Protein AF-0000000076979340 (afdb_homodimer)

InterPro domains:
  IPR000210 BTB/POZ domain [PF00651] (47-151)
  IPR000210 BTB/POZ domain [PS50097] (55-122)
  IPR000210 BTB/POZ domain [SM00225] (55-152)
  IPR006652 Kelch repeat type 1 [PF01344] (332-381)
  IPR006652 Kelch repeat type 1 [PF01344] (383-427)
  IPR006652 Kelch repeat type 1 [SM00612] (298-343)
  IPR006652 Kelch repeat type 1 [SM00612] (344-394)
  IPR006652 Kelch repeat type 1 [SM00612] (395-441)
  IPR006652 Kelch repeat type 1 [SM00612] (442-488)
  IPR006652 Kelch repeat type 1 [SM00612] (489-535)
  IPR006652 Kelch repeat type 1 [SM00612] (536-582)
  IPR011333 SKP1/BTB/POZ domain superfamily [G3DSA:3.30.710.10] (25-153)
  IPR011333 SKP1/BTB/POZ domain superfamily [SSF54695] (32-150)
  IPR011705 BTB/Kelch-associated [PF07707] (157-257)
  IPR011705 BTB/Kelch-associated [SM00875] (157-258)
  IPR015915 Kelch-type beta-propeller [G3DSA:2.120.10.80] (283-592)
  IPR015915 Kelch-type beta-propeller [SSF117281] (298-579)
  IPR017096 BTB-kelch protein [PIRSF037037] (24-583)

Organism: Strigamia maritima (NCBI:txid126957)

Nearest PDB structures (foldseek):
  6tg8-assembly1_AAA  TM=9.891E-01  e=2.899E-43  Homo sapiens
  8ehv-assembly2_B  TM=9.952E-01  e=2.257E-40  Homo sapiens
  7opv-assembly1_A  TM=9.903E-01  e=2.013E-38  synthetic construct
  6v7o-assembly2_B  TM=9.763E-01  e=5.281E-35  Homo sapiens
  6v7o-assembly1_A  TM=9.746E-01  e=5.010E-35  Homo sapiens

Radius of gyration: 48.54 Å; Cα contacts (8 Å, |Δi|>4): 2766; chains: 2; bounding box: 95×124×77 Å

Solvent-accessible surface area (backbone atoms only — not comparable to full-atom values): 60821 Å² total; per-residue (Å²): 137,79,80,74,71,74,72,50,67,80,69,65,83,56,49,55,78,66,82,75,77,90,75,88,75,72,73,70,62,45,80,45,74,45,80,63,48,40,54,51,23,32,46,46,42,38,52,28,38,76,67,66,48,86,49,62,30,30,40,33,24,88,92,43,74,46,62,37,44,62,64,54,46,29,27,54,13,65,50,44,29,44,46,52,65,63,79,45,84,54,42,78,44,55,62,45,77,54,78,89,58,37,55,69,51,50,51,49,52,51,45,21,63,34,66,37,37,46,77,42,31,86,87,46,39,66,57,40,38,58,50,24,56,72,40,48,25,63,71,56,34,50,51,41,45,52,54,51,64,73,54,63,37,58,66,18,27,66,38,44,26,51,43,20,57,76,68,66,36,61,68,52,25,51,53,31,47,52,48,44,23,64,38,34,75,59,23,52,73,22,70,61,49,56,66,48,50,74,68,57,45,44,60,56,63,52,43,46,39,44,38,67,69,48,50,56,58,57,50,50,39,52,50,52,40,30,66,73,40,68,88,39,52,82,51,47,53,66,49,53,71,44,41,62,63,77,64,48,39,59,68,55,50,52,47,43,73,72,66,36,69,77,48,71,84,26,65,69,47,46,49,51,52,47,50,48,40,47,39,53,76,68,42,45,79,65,88,69,77,80,68,58,37,88,36,53,46,32,41,38,39,38,38,6,30,68,94,38,31,27,29,49,23,35,31,36,34,64,86,81,70,42,77,43,83,51,63,56,46,94,59,40,20,16,23,23,19,32,41,60,51,72,76,29,38,37,40,37,34,1,25,30,41,48,98,90,43,78,43,58,25,28,47,27,36,35,34,36,61,71,73,49,45,78,44,80,52,61,52,52,97,57,39,16,24,26,25,14,38,41,66,49,82,74,25,40,34,45,36,29,2,22,40,88,90,46,66,24,28,47,28,36,35,34,37,73,91,73,51,41,72,42,85,44,61,52,50,98,55,38,16,28,25,23,15,27,27,52,50,58,71,27,37,35,44,40,29,2,28,50,86,84,48,58,24,30,50,27,37,36,37,39,74,90,75,51,44,68,42,79,52,60,46,48,93,60,40,20,21,23,26,19,33,41,49,58,81,69,29,40,36,40,39,30,3,29,52,87,82,50,43,25,30,50,26,36,33,32,36,69,86,73,56,41,62,46,78,54,62,49,48,94,57,35,19,19,30,27,21,40,41,66,56,96,83,25,39,35,42,36,33,4,30,43,82,84,51,56,31,25,47,28,36,35,35,37,74,88,74,52,44,62,42,81,76,56,64,52,97,57,42,22,21,22,27,18,33,31,58,49,71,42,69,56,49,92,37,82,64,78,77,120,137,80,78,74,71,74,72,47,66,80,69,64,85,57,48,55,78,67,80,77,80,89,74,85,74,71,73,70,63,45,80,46,73,45,82,63,48,40,54,52,25,32,47,45,42,38,54,29,38,77,66,66,48,84,49,62,31,30,41,33,24,88,92,43,77,45,62,36,42,61,64,55,46,30,27,54,13,65,50,46,30,44,46,53,64,62,78,43,82,54,42,78,44,55,63,46,77,54,78,88,57,38,55,69,52,49,49,49,52,52,44,22,64,35,65,36,38,45,77,42,31,86,87,45,39,66,56,41,37,59,49,24,55,72,40,49,26,62,71,56,32,51,50,41,45,54,53,50,64,73,53,63,36,58,68,19,28,64,37,45,27,52,44,20,56,77,70,65,36,61,67,52,24,51,52,30,49,52,49,43,22,65,37,33,75,59,23,53,73,22,69,60,49,55,66,48,51,74,67,57,45,44,61,58,64,54,44,47,40,47,38,65,69,46,52,57,59,56,50,50,39,51,51,50,40,30,67,74,40,69,88,39,52,81,51,46,54,66,46,53,71,43,42,61,62,77,64,48,40,59,70,56,51,51,46,42,73,73,65,37,68,79,48,71,83,28,65,68,47,46,51,50,53,48,50,47,41,47,38,55,76,68,42,46,80,66,88,69,77,80,68,59,39,88,37,50,47,31,41,38,38,38,37,6,30,70,92,38,30,27,29,50,22,34,34,37,33,64,85,79,69,43,78,44,82,51,62,56,46,94,58,40,21,15,22,22,18,32,42,59,50,72,74,28,37,36,40,38,35,1,25,29,41,46,97,90,43,79,43,59,24,27,48,29,39,35,35,36,60,67,69,50,45,78,43,80,51,62,52,51,97,56,39,16,24,27,26,14,38,41,66,48,82,73,25,40,34,44,36,30,2,23,41,88,90,46,66,24,27,46,28,35,34,34,37,74,90,74,52,42,72,42,83,43,61,52,49,95,56,39,15,26,24,22,15,26,27,53,49,56,69,29,39,36,44,38,28,2,28,49,87,84,48,59,24,30,51,26,36,35,36,38,75,89,76,52,45,66,43,78,52,59,46,49,93,59,41,20,21,22,25,18,32,42,49,58,82,72,29,41,37,40,38,29,3,27,52,86,82,49,43,25,31,50,26,36,32,32,36,69,86,73,56,42,62,46,78,54,60,49,48,94,58,36,20,18,28,28,23,40,41,65,57,96,82,24,38,38,42,37,33,3,30,43,83,82,51,56,31,26,49,28,34,35,34,35,73,89,76,52,44,63,43,80,76,56,65,53,97,57,42,21,21,22,27,16,32,31,57,48,71,41,70,50,46,94,30,65,81,59,77,136

Secondary structure (DSSP, 8-state):
------------SPPPPP---SS------EEEE-THHHHHHHHHHHHHHHTT-S--EEEEETTEEEEE-HHHHHHH-HHHHHHHHSSSGGGG-SEEE--S--HHHHHHHHHHHHHSEEEE-TTTHHHHHHHHHHTT-HHHHHHHHHHHHHT--TTTHHHHHHHHHHTT-HHHHHHHHHHHHHTHHHHTTSHHHHT--HHHHHHHHT-TT---SSHHHHHHHHHHHHHH-GGGGGGHHHHHTTS-GGGS-HHHHHHHHHH-HHHHT-HHHHHHHHHHHHHHHTTPPPSSPPP--SS-EEEEEE--BSSSB---EEEEETTTTEEEE-PPPSS--BS-EEEEETTEEEEE--EEEETTEEEE---EEEEETTTTEEEE-PPPSS--BS-EEEEETTEEEEE--EETTEE---EEEEETTTTEEEEEPPPSS--BS-EEEEETTEEEEE--B-SS-B---EEEEETTTTEEEEEPPPSS--BS-EEEEETTEEEEE--B-SSSB---EEEEETTTTEEEEEPPPSS--BS-EEEEETTEEEEE--B-SSSB--EEEEEETTTTEEEEEEE-SS--BS-EEEEEE------S----/------------SPPPPP---SS------EEEE-THHHHHHHHHHHHHHHTT-S--EEEEETTEEEEE-HHHHHHH-HHHHHHHHSSSGGGG-SEEE--S--HHHHHHHHHHHHHSEEEE-TTTHHHHHHHHHHTT-HHHHHHHHHHHHHT--TTTHHHHHHHHHHTT-HHHHHHHHHHHHHTHHHHTTSHHHHT--HHHHHHHHT-TT---SSHHHHHHHHHHHHHH-GGGGGGHHHHHTTS-GGGS-HHHHHHHHHH-HHHHT-HHHHHHHHHHHHHHHTTPPPSSPPP--SS-EEEEEE--BSSSB---EEEEETTTTEEEE-PPPSS--BS-EEEEETTEEEEE--EEEETTEEEE---EEEEETTTTEEEE-PPPSS--BT-EEEEETTEEEEE--EETTEE---EEEEETTTTEEEEEPPPSS--BS-EEEEETTEEEEE--B-SS-B---EEEEETTTTEEEEEPPPSS--BS-EEEEETTEEEEE--B-SSSB---EEEEETTTTEEEEEPPPSS--BS-EEEEETTEEEEE--B-SSSB--EEEEEETTTTEEEEEEE-SS--BS-EEEEEE------S----

Foldseek 3Di:
DPPPVPPPPDPPPDDDDDPPDDDDPPVPDDDDDDPVVVQVVLQVQVVCQVVLHPFQAWEDEPPDIGGHHLVLLLVQFVQSVCQCPVPDPNVPDRYDYDPDADPVLVVQVVCCSSRVDHDDDPVCLLRNLQVCLVRVRVSSNVVSLVVVLVVQDLQCLLVQLVSCVVSVVVVSNVSSLLVCQQPVLSNLPYPVVLVDDLVRLLVNLLALQRFFLFLVSSVVSLVVSCVVPVVCLVVSLVSVVSRQLLRAALVVLVCCLPPPPSCPPPVSNNVVSVVSSVCLLVLHDRPDDHRDHPAWKKKWWAWFDAPWIFFWIWMATPVVRDIDTADTHPAGFFLWAWEDFSQKIKTAWGWGGDPVDIFTFQWIWIAHLQARDIDTFDGDPDGFGNWEWDDANRKIKTAWGDGVLGTFQWMWIADPVVSDIDTFDGHPAGFHQWYWEDHSRKIKTAWGDRNPATFQWIWIANPVVRDIDTFAGHPARFGQWAWYDFHQKIKTAWGDRPPFTFQWMWIARPVVRDIDTFDGHPAGFGQWYWEDDPRKIKTAWGDRRPRTAQWIWIAHPVVRDIDTDDGHPDGGGRMYMYIDRRNSPVYPPPPD/DPPVVPPPPDPPPDDDDDPPDDDDPPVPDDDDDDVVVVQVVLQVQVVCQVVLHPFQAWEDEPPDIGGHHLVLLLVQFVLSVCQCPVPDPSVPDRYYYDPDADPVLVVQVVCCSSRVDHDDDPVCLLRNLQVCLVRVRVSSNVVSLVVVLVVDDLQCLLVQLVSCVVSVVVVSNVSSLLVCQQPVLSNLPYPSVLPDDLVRLLVNLLALQRFFLFLVSSVVSLVVSCVVPVVCLVVSLVSVVSRQLLRAFLVVLVCCLPPPPSCPPPVSNNVVSVVSSVCLLVLHDRPDDHRDHPAWKKKWWAWFDAPWIFFWIWMATPVVRDIDTADTHPAGFFLWAWEDFSQKIKTAWGWGGDPVDIFTFQWIWIAHLQARDIDTFDGDPDGFGNWEWDDANRKIKTAWGDGVLGTFQWMWIADPVVSDIDTFDGHPAGFHQWYWEDHSRKIKTAWGDRNPATFQWIWIANPVVRDIDTFAGHPARFGQWAWYDFHQKIKTAWGDRPPFTFQWMWIARPVVRDIDTFDGHPAGFGQWYWEDDPRKIKTAWGDRPPRTAQWIWIAHPVVRDIDTDDGHPDGGGRMYMYIDRRNSCCHDDDDD

Sequence (1184 aa):
MDTKSQICPRTPSCFRPRKSNGESLANGEMKFSIPTYPREALSVMELMRRNHMLCDVQLLVGEETFRVHKIILAGASPYFKAMFTGGLKECEMNSITLQGICPSTLGQLLCFMYSSEITVNEMNVCQLLPAATMYQMNHVIDACCAFLENQLDPSNVIGIANFAIQHGCVDLDKKANEFIDQHFSQVSRQEEFLQLSGCQLVMLIKRDALNVRSEQEVYDAVVRWVKNEPSRQPKLQHILYAVRCHFLTPNFLKDQLKHCDLLRNMPQCREYLNQIFQDLTLHKTPCDKQRTPNAPRVIYVAGGYLRHSLSFMECFNLDDQKWTGLEDLPMPRSGLGGAFIHGLFYAVGGRNNSPEGNQDSNSVDLFDPRTCTWRRCSPMSIARNRVGVGVIDGMLYAVGGSAGTEHHNSVEKYDPDDDKWLSVKAMSTKRIGVGVAVVNRLLYAVGGFDGTNRLRSVECFHPENDEWTPVAPMITCRSGAGVVALDHFVYAVGGYDGVSQLRTVERYDTEKNEWQTVSEMNSPRSALGVAVLDGKLYALGGYDGTEFLATVEIYDPATDKWTMTTQMTSGRSGHAAAVWIAPCTVHCDEVEMDTKSQICPRTPSCFRPRKSNGESLANGEMKFSIPTYPREALSVMELMRRNHMLCDVQLLVGEETFRVHKIILAGASPYFKAMFTGGLKECEMNSITLQGICPSTLGQLLCFMYSSEITVNEMNVCQLLPAATMYQMNHVIDACCAFLENQLDPSNVIGIANFAIQHGCVDLDKKANEFIDQHFSQVSRQEEFLQLSGCQLVMLIKRDALNVRSEQEVYDAVVRWVKNEPSRQPKLQHILYAVRCHFLTPNFLKDQLKHCDLLRNMPQCREYLNQIFQDLTLHKTPCDKQRTPNAPRVIYVAGGYLRHSLSFMECFNLDDQKWTGLEDLPMPRSGLGGAFIHGLFYAVGGRNNSPEGNQDSNSVDLFDPRTCTWRRCSPMSIARNRVGVGVIDGMLYAVGGSAGTEHHNSVEKYDPDDDKWLSVKAMSTKRIGVGVAVVNRLLYAVGGFDGTNRLRSVECFHPENDEWTPVAPMITCRSGAGVVALDHFVYAVGGYDGVSQLRTVERYDTEKNEWQTVSEMNSPRSALGVAVLDGKLYALGGYDGTEFLATVEIYDPATDKWTMTTQMTSGRSGHAAAVWIAPCTVHCDEVE

pLDDT: mean 91.53, std 12.95, range [22.92, 98.69]

Structure (mmCIF, N/CA/C/O backbone):
data_AF-0000000076979340-model_v1
#
loop_
_entity.id
_entity.type
_entity.pdbx_description
1 polymer 'Kelch-like protein diablo'
#
loop_
_atom_site.group_PDB
_atom_site.id
_atom_site.type_symbol
_atom_site.label_atom_id
_atom_site.label_alt_id
_atom_site.label_comp_id
_atom_site.label_asym_id
_atom_site.label_entity_id
_atom_site.label_seq_id
_atom_site.pdbx_PDB_ins_code
_atom_site.Cartn_x
_atom_site.Cartn_y
_atom_site.Cartn_z
_atom_site.occupancy
_atom_site.B_iso_or_equiv
_atom_site.auth_seq_id
_atom_site.auth_comp_id
_atom_site.auth_asym_id
_atom_site.auth_atom_id
_atom_site.pdbx_PDB_model_num
ATOM 1 N N . MET A 1 1 ? 50.062 11.219 34.156 1 22.92 1 MET A N 1
ATOM 2 C CA . MET A 1 1 ? 49.438 10.656 32.969 1 22.92 1 MET A CA 1
ATOM 3 C C . MET A 1 1 ? 48.156 11.414 32.625 1 22.92 1 MET A C 1
ATOM 5 O O . MET A 1 1 ? 47.094 11.156 33.188 1 22.92 1 MET A O 1
ATOM 9 N N . ASP A 1 2 ? 48.281 12.75 32.406 1 26.47 2 ASP A N 1
ATOM 10 C CA . ASP A 1 2 ? 47.312 13.859 32.312 1 26.47 2 ASP A CA 1
ATOM 11 C C . ASP A 1 2 ? 46.406 13.695 31.094 1 26.47 2 ASP A C 1
ATOM 13 O O . ASP A 1 2 ? 46.906 13.586 29.969 1 26.47 2 ASP A O 1
ATOM 17 N N . THR A 1 3 ? 45.312 12.961 31.266 1 31.31 3 THR A N 1
ATOM 18 C CA . THR A 1 3 ? 44.219 12.609 30.344 1 31.31 3 THR A CA 1
ATOM 19 C C . THR A 1 3 ? 43.812 13.82 29.516 1 31.31 3 THR A C 1
ATOM 21 O O . THR A 1 3 ? 43.125 14.719 30.031 1 31.31 3 THR A O 1
ATOM 24 N N . LYS A 1 4 ? 44.719 14.312 28.688 1 35.19 4 LYS A N 1
ATOM 25 C CA . LYS A 1 4 ? 44.406 15.414 27.766 1 35.19 4 LYS A CA 1
ATOM 26 C C . LYS A 1 4 ? 43.062 15.195 27.062 1 35.19 4 LYS A C 1
ATOM 28 O O . LYS A 1 4 ? 43 14.406 26.125 1 35.19 4 LYS A O 1
ATOM 33 N N . SER A 1 5 ? 42 15.031 27.797 1 37.06 5 SER A N 1
ATOM 34 C CA . SER A 1 5 ? 40.625 14.977 27.281 1 37.06 5 SER A CA 1
ATOM 35 C C . SER A 1 5 ? 40.438 15.938 26.125 1 37.06 5 SER A C 1
ATOM 37 O O . SER A 1 5 ? 40.594 17.141 26.266 1 37.06 5 SER A O 1
ATOM 39 N N . GLN A 1 6 ? 40.969 15.672 24.969 1 43.09 6 GLN A N 1
ATOM 40 C CA . GLN A 1 6 ? 40.875 16.406 23.703 1 43.09 6 GLN A CA 1
ATOM 41 C C . GLN A 1 6 ? 39.531 17.109 23.594 1 43.09 6 GLN A C 1
ATOM 43 O O . GLN A 1 6 ? 38.469 16.469 23.656 1 43.09 6 GLN A O 1
ATOM 48 N N . ILE A 1 7 ? 39.469 18.312 23.938 1 44.81 7 ILE A N 1
ATOM 49 C CA . ILE A 1 7 ? 38.438 19.328 23.984 1 44.81 7 ILE A CA 1
ATOM 50 C C . ILE A 1 7 ? 37.719 19.406 22.641 1 44.81 7 ILE A C 1
ATOM 52 O O . ILE A 1 7 ? 38.312 19.719 21.609 1 44.81 7 ILE A O 1
ATOM 56 N N . CYS A 1 8 ? 36.781 18.391 22.312 1 54.34 8 CYS A N 1
ATOM 57 C CA . CYS A 1 8 ? 35.781 18.672 21.266 1 54.34 8 CYS A CA 1
ATOM 58 C C . CYS A 1 8 ? 35.531 20.156 21.141 1 54.34 8 CYS A C 1
ATOM 60 O O . CYS A 1 8 ? 35.469 20.875 22.156 1 54.34 8 CYS A O 1
ATOM 62 N N . PRO A 1 9 ? 35.938 20.766 20.031 1 52.44 9 PRO A N 1
ATOM 63 C CA . PRO A 1 9 ? 35.656 22.203 19.953 1 52.44 9 PRO A CA 1
ATOM 64 C C . PRO A 1 9 ? 34.375 22.609 20.688 1 52.44 9 PRO A C 1
ATOM 66 O O . PRO A 1 9 ? 33.469 21.812 20.797 1 52.44 9 PRO A O 1
ATOM 69 N N . ARG A 1 10 ? 34.531 23.578 21.594 1 49.59 10 ARG A N 1
ATOM 70 C CA . ARG A 1 10 ? 33.438 24.156 22.391 1 49.59 10 ARG A CA 1
ATOM 71 C C . ARG A 1 10 ? 32.188 24.328 21.547 1 49.59 10 ARG A C 1
ATOM 73 O O . ARG A 1 10 ? 32.25 24.797 20.422 1 49.59 10 ARG A O 1
ATOM 80 N N . THR A 1 11 ? 31.156 23.375 21.75 1 49.59 11 THR A N 1
ATOM 81 C CA . THR A 1 11 ? 29.844 23.328 21.156 1 49.59 11 THR A CA 1
ATOM 82 C C . THR A 1 11 ? 29.281 24.734 20.938 1 49.59 11 THR A C 1
ATOM 84 O O . THR A 1 11 ? 29.188 25.516 21.875 1 49.59 11 THR A O 1
ATOM 87 N N . PRO A 1 12 ? 29.422 25.297 19.781 1 50.75 12 PRO A N 1
ATOM 88 C CA . PRO A 1 12 ? 28.594 26.484 19.609 1 50.75 12 PRO A CA 1
ATOM 89 C C . PRO A 1 12 ? 27.297 26.438 20.422 1 50.75 12 PRO A C 1
ATOM 91 O O . PRO A 1 12 ? 26.906 25.359 20.891 1 50.75 12 PRO A O 1
ATOM 94 N N . SER A 1 13 ? 26.703 27.656 20.703 1 58.56 13 SER A N 1
ATOM 95 C CA . SER A 1 13 ? 25.469 27.938 21.422 1 58.56 13 SER A CA 1
ATOM 96 C C . SER A 1 13 ? 24.328 27.031 20.969 1 58.56 13 SER A C 1
ATOM 98 O O . SER A 1 13 ? 23.812 27.188 19.859 1 58.56 13 SER A O 1
ATOM 100 N N . CYS A 1 14 ? 24.469 25.75 21.297 1 66.62 14 CYS A N 1
ATOM 101 C CA . CYS A 1 14 ? 23.391 24.797 21.047 1 66.62 14 CYS A CA 1
ATOM 102 C C . CYS A 1 14 ? 22.109 25.234 21.75 1 66.62 14 CYS A C 1
ATOM 104 O O . CYS A 1 14 ? 22.109 26.219 22.484 1 66.62 14 CYS A O 1
ATOM 106 N N . PHE A 1 15 ? 20.953 24.719 21.406 1 66.75 15 PHE A N 1
ATOM 107 C CA . PHE A 1 15 ? 19.641 25.031 21.969 1 66.75 15 PHE A CA 1
ATOM 108 C C . PHE A 1 15 ? 19.453 24.344 23.312 1 66.75 15 PHE A C 1
ATOM 110 O O . PHE A 1 15 ? 20.234 23.453 23.672 1 66.75 15 PHE A O 1
ATOM 117 N N . ARG A 1 16 ? 18.781 24.922 24.203 1 75.19 16 ARG A N 1
ATOM 118 C CA . ARG A 1 16 ? 18.422 24.328 25.484 1 75.19 16 ARG A CA 1
ATOM 119 C C . ARG A 1 16 ? 17.438 23.188 25.312 1 75.19 16 ARG A C 1
ATOM 121 O O . ARG A 1 16 ? 16.422 23.344 24.641 1 75.19 16 ARG A O 1
ATOM 128 N N . PRO A 1 17 ? 17.812 21.969 25.875 1 73 17 PRO A N 1
ATOM 129 C CA . PRO A 1 17 ? 16.891 20.844 25.719 1 73 17 PRO A CA 1
ATOM 130 C C . PRO A 1 17 ? 15.555 21.078 26.438 1 73 17 PRO A C 1
ATOM 132 O O . PRO A 1 17 ? 15.477 21.922 27.328 1 73 17 PRO A O 1
ATOM 135 N N . ARG A 1 18 ? 14.445 20.438 26 1 70.5 18 ARG A N 1
ATOM 136 C CA . ARG A 1 18 ? 13.094 20.516 26.547 1 70.5 18 ARG A CA 1
ATOM 137 C C . ARG A 1 18 ? 13.094 20.109 28.016 1 70.5 18 ARG A C 1
ATOM 139 O O . ARG A 1 18 ? 13.789 19.156 28.406 1 70.5 18 ARG A O 1
ATOM 146 N N . LYS A 1 19 ? 12.461 20.922 28.922 1 59.66 19 LYS A N 1
ATOM 147 C CA . LYS A 1 19 ? 12.336 20.547 30.328 1 59.66 19 LYS A CA 1
ATOM 148 C C . LYS A 1 19 ? 11.484 19.297 30.5 1 59.66 19 LYS A C 1
ATOM 150 O O . LYS A 1 19 ? 10.383 19.219 29.953 1 59.66 19 LYS A O 1
ATOM 155 N N . SER A 1 20 ? 12.055 18.125 30.438 1 53.5 20 SER A N 1
ATOM 156 C CA . SER A 1 20 ? 11.336 16.875 30.641 1 53.5 20 SER A CA 1
ATOM 157 C C . SER A 1 20 ? 10.406 16.953 31.844 1 53.5 20 SER A C 1
ATOM 159 O O . SER A 1 20 ? 10.859 17.188 32.969 1 53.5 20 SER A O 1
ATOM 161 N N . ASN A 1 21 ? 9.188 17.531 31.797 1 44.91 21 ASN A N 1
ATOM 162 C CA . ASN A 1 21 ? 8.352 17.141 32.938 1 44.91 21 ASN A CA 1
ATOM 163 C C . ASN A 1 21 ? 8.391 15.633 33.156 1 44.91 21 ASN A C 1
ATOM 165 O O . ASN A 1 21 ? 8.461 14.859 32.219 1 44.91 21 ASN A O 1
ATOM 169 N N . GLY A 1 22 ? 8.305 14.945 34.594 1 39.72 22 GLY A N 1
ATOM 170 C CA . GLY A 1 22 ? 8.445 13.695 35.312 1 39.72 22 GLY A CA 1
ATOM 171 C C . GLY A 1 22 ? 8.664 12.5 34.375 1 39.72 22 GLY A C 1
ATOM 172 O O . GLY A 1 22 ? 9.516 11.656 34.656 1 39.72 22 GLY A O 1
ATOM 173 N N . GLU A 1 23 ? 7.492 11.914 33.875 1 40.91 23 GLU A N 1
ATOM 174 C CA . GLU A 1 23 ? 7.41 10.469 33.688 1 40.91 23 GLU A CA 1
ATOM 175 C C . GLU A 1 23 ? 8.453 9.969 32.719 1 40.91 23 GLU A C 1
ATOM 177 O O . GLU A 1 23 ? 9.195 9.023 33 1 40.91 23 GLU A O 1
ATOM 182 N N . SER A 1 24 ? 8.047 9.516 31.391 1 42 24 SER A N 1
ATOM 183 C CA . SER A 1 24 ? 8.672 8.484 30.562 1 42 24 SER A CA 1
ATOM 184 C C . SER A 1 24 ? 10 8.969 29.984 1 42 24 SER A C 1
ATOM 186 O O . SER A 1 24 ? 10.062 10.016 29.328 1 42 24 SER A O 1
ATOM 188 N N . LEU A 1 25 ? 11.188 8.562 30.609 1 40.09 25 LEU A N 1
ATOM 189 C CA . LEU A 1 25 ? 12.609 8.5 30.266 1 40.09 25 LEU A CA 1
ATOM 190 C C . LEU A 1 25 ? 12.812 8.211 28.781 1 40.09 25 LEU A C 1
ATOM 192 O O . LEU A 1 25 ? 13.797 7.586 28.406 1 40.09 25 LEU A O 1
ATOM 196 N N . ALA A 1 26 ? 11.898 7.926 27.891 1 47.06 26 ALA A N 1
ATOM 197 C CA . ALA A 1 26 ? 12.43 7.531 26.594 1 47.06 26 ALA A CA 1
ATOM 198 C C . ALA A 1 26 ? 13.43 8.562 26.078 1 47.06 26 ALA A C 1
ATOM 200 O O . ALA A 1 26 ? 13.094 9.742 25.922 1 47.06 26 ALA A O 1
ATOM 201 N N . ASN A 1 27 ? 14.734 8.391 26.422 1 56.44 27 ASN A N 1
ATOM 202 C CA . ASN A 1 27 ? 15.883 9.18 26 1 56.44 27 ASN A CA 1
ATOM 203 C C . ASN A 1 27 ? 15.641 9.82 24.641 1 56.44 27 ASN A C 1
ATOM 205 O O . ASN A 1 27 ? 16.562 10.391 24.047 1 56.44 27 ASN A O 1
ATOM 209 N N . GLY A 1 28 ? 14.594 10.195 24.219 1 72.81 28 GLY A N 1
ATOM 210 C CA . GLY A 1 28 ? 14.125 10.875 23.031 1 72.81 28 GLY A CA 1
ATOM 211 C C . GLY A 1 28 ? 14.992 10.625 21.812 1 72.81 28 GLY A C 1
ATOM 212 O O . GLY A 1 28 ? 15.133 11.492 20.953 1 72.81 28 GLY A O 1
ATOM 213 N N . GLU A 1 29 ? 15.742 9.5 21.922 1 89.06 29 GLU A N 1
ATOM 214 C CA . GLU A 1 29 ? 16.609 9.141 20.797 1 89.06 29 GLU A CA 1
ATOM 215 C C . GLU A 1 29 ? 15.789 8.727 19.578 1 89.06 29 GLU A C 1
ATOM 217 O O . GLU A 1 29 ? 14.742 8.086 19.719 1 89.06 29 GLU A O 1
ATOM 222 N N . MET A 1 30 ? 16.312 9.25 18.406 1 92.69 30 MET A N 1
ATOM 223 C CA . MET A 1 30 ? 15.664 8.891 17.141 1 92.69 30 MET A CA 1
ATOM 224 C C . MET A 1 30 ? 16.656 8.211 16.203 1 92.69 30 MET A C 1
ATOM 226 O O . MET A 1 30 ? 17.734 8.742 15.953 1 92.69 30 MET A O 1
ATOM 230 N N . LYS A 1 31 ? 16.297 6.984 15.789 1 95.56 31 LYS A N 1
ATOM 231 C CA . LYS A 1 31 ? 17.109 6.246 14.828 1 95.56 31 LYS A CA 1
ATOM 232 C C . LYS A 1 31 ? 16.594 6.445 13.398 1 95.56 31 LYS A C 1
ATOM 234 O O . LYS A 1 31 ? 15.406 6.262 13.133 1 95.56 31 LYS A O 1
ATOM 239 N N . PHE A 1 32 ? 17.562 6.848 12.531 1 95.38 32 PHE A N 1
ATOM 240 C CA . PHE A 1 32 ? 17.203 7.094 11.141 1 95.38 32 PHE A CA 1
ATOM 241 C C . PHE A 1 32 ? 17.891 6.105 10.211 1 95.38 32 PHE A C 1
ATOM 243 O O . PHE A 1 32 ? 19.094 5.867 10.344 1 95.38 32 PHE A O 1
ATOM 250 N N . SER A 1 33 ? 17.141 5.449 9.406 1 95.12 33 SER A N 1
ATOM 251 C CA . SER A 1 33 ? 17.641 4.641 8.297 1 95.12 33 SER A CA 1
ATOM 252 C C . SER A 1 33 ? 17.266 5.258 6.953 1 95.12 33 SER A C 1
ATOM 254 O O . SER A 1 33 ? 16.094 5.492 6.676 1 95.12 33 SER A O 1
ATOM 256 N N . ILE A 1 34 ? 18.219 5.508 6.176 1 94.81 34 ILE A N 1
ATOM 257 C CA . ILE A 1 34 ? 17.969 6.176 4.902 1 94.81 34 ILE A CA 1
ATOM 258 C C . ILE A 1 34 ? 18.156 5.184 3.758 1 94.81 34 ILE A C 1
ATOM 260 O O . ILE A 1 34 ? 19.266 4.996 3.268 1 94.81 34 ILE A O 1
ATOM 264 N N . PRO A 1 35 ? 17.141 4.668 3.223 1 91.19 35 PRO A N 1
ATOM 265 C CA . PRO A 1 35 ? 17.234 3.578 2.248 1 91.19 35 PRO A CA 1
ATOM 266 C C . PRO A 1 35 ? 17.734 4.047 0.886 1 91.19 35 PRO A C 1
ATOM 268 O O . PRO A 1 35 ? 18.234 3.236 0.1 1 91.19 35 PRO A O 1
ATOM 271 N N . THR A 1 36 ? 17.578 5.305 0.592 1 93.12 36 THR A N 1
ATOM 272 C CA . THR A 1 36 ? 17.984 5.812 -0.715 1 93.12 36 THR A CA 1
ATOM 273 C C . THR A 1 36 ? 19.484 6.051 -0.765 1 93.12 36 THR A C 1
ATOM 275 O O . THR A 1 36 ? 20.078 6.066 -1.843 1 93.12 36 THR A O 1
ATOM 278 N N . TYR A 1 37 ? 20.078 6.188 0.33 1 96.38 37 TYR A N 1
ATOM 279 C CA . TYR A 1 37 ? 21.469 6.605 0.411 1 96.38 37 TYR A CA 1
ATOM 280 C C . TYR A 1 37 ? 22.375 5.578 -0.249 1 96.38 37 TYR A C 1
ATOM 282 O O . TYR A 1 37 ? 23.25 5.934 -1.053 1 96.38 37 TYR A O 1
ATOM 290 N N . PRO A 1 38 ? 22.234 4.242 0.026 1 96.19 38 PRO A N 1
ATOM 291 C CA . PRO A 1 38 ? 23.172 3.285 -0.557 1 96.19 38 PRO A CA 1
ATOM 292 C C . PRO A 1 38 ? 23.203 3.342 -2.082 1 96.19 38 PRO A C 1
ATOM 294 O O . PRO A 1 38 ? 24.281 3.322 -2.684 1 96.19 38 PRO A O 1
ATOM 297 N N . ARG A 1 39 ? 22.094 3.432 -2.623 1 95.06 39 ARG A N 1
ATOM 298 C CA . ARG A 1 39 ? 22.016 3.51 -4.078 1 95.06 39 ARG A CA 1
ATOM 299 C C . ARG A 1 39 ? 22.672 4.789 -4.594 1 95.06 39 ARG A C 1
ATOM 301 O O . ARG A 1 39 ? 23.359 4.773 -5.609 1 95.06 39 ARG A O 1
ATOM 308 N N . GLU A 1 40 ? 22.453 5.902 -3.932 1 96 40 GLU A N 1
ATOM 309 C CA . GLU A 1 40 ? 23.062 7.176 -4.312 1 96 40 GLU A CA 1
ATOM 310 C C . GLU A 1 40 ? 24.578 7.125 -4.203 1 96 40 GLU A C 1
ATOM 312 O O . GLU A 1 40 ? 25.281 7.621 -5.082 1 96 40 GLU A O 1
ATOM 317 N N . ALA A 1 41 ? 24.984 6.547 -3.135 1 96.25 41 ALA A N 1
ATOM 318 C CA . ALA A 1 41 ? 26.422 6.402 -2.938 1 96.25 41 ALA A CA 1
ATOM 319 C C . ALA A 1 41 ? 27.047 5.574 -4.055 1 96.25 41 ALA A C 1
ATOM 321 O O . ALA A 1 41 ? 28.078 5.945 -4.602 1 96.25 41 ALA A O 1
ATOM 322 N N . LEU A 1 42 ? 26.438 4.465 -4.402 1 95.94 42 LEU A N 1
ATOM 323 C CA . LEU A 1 42 ? 26.922 3.596 -5.465 1 95.94 42 LEU A CA 1
ATOM 324 C C . LEU A 1 42 ? 26.969 4.336 -6.797 1 95.94 42 LEU A C 1
ATOM 326 O O . LEU A 1 42 ? 27.891 4.137 -7.594 1 95.94 42 LEU A O 1
ATOM 330 N N . SER A 1 43 ? 26.016 5.18 -7.027 1 96.06 43 SER A N 1
ATOM 331 C CA . SER A 1 43 ? 25.969 5.957 -8.258 1 96.06 43 SER A CA 1
ATOM 332 C C . SER A 1 43 ? 27.156 6.895 -8.367 1 96.06 43 SER A C 1
ATOM 334 O O . SER A 1 43 ? 27.734 7.051 -9.445 1 96.06 43 SER A O 1
ATOM 336 N N . VAL A 1 44 ? 27.5 7.477 -7.285 1 96.69 44 VAL A N 1
ATOM 337 C CA . VAL A 1 44 ? 28.672 8.352 -7.266 1 96.69 44 VAL A CA 1
ATOM 338 C C . VAL A 1 44 ? 29.938 7.531 -7.504 1 96.69 44 VAL A C 1
ATOM 340 O O . VAL A 1 44 ? 30.828 7.949 -8.258 1 96.69 44 VAL A O 1
ATOM 343 N N . MET A 1 45 ? 29.969 6.395 -6.938 1 96.81 45 MET A N 1
ATOM 344 C CA . MET A 1 45 ? 31.125 5.52 -7.117 1 96.81 45 MET A CA 1
ATOM 345 C C . MET A 1 45 ? 31.234 5.059 -8.562 1 96.81 45 MET A C 1
ATOM 347 O O . MET A 1 45 ? 32.344 4.922 -9.094 1 96.81 45 MET A O 1
ATOM 351 N N . GLU A 1 46 ? 30.078 4.801 -9.156 1 96.88 46 GLU A N 1
ATOM 352 C CA . GLU A 1 46 ? 30.078 4.449 -10.57 1 96.88 46 GLU A CA 1
ATOM 353 C C . GLU A 1 46 ? 30.641 5.574 -11.43 1 96.88 46 GLU A C 1
ATOM 355 O O . GLU A 1 46 ? 31.422 5.328 -12.344 1 96.88 46 GLU A O 1
ATOM 360 N N . LEU A 1 47 ? 30.25 6.758 -11.086 1 96.31 47 LEU A N 1
ATOM 361 C CA . LEU A 1 47 ? 30.781 7.918 -11.797 1 96.31 47 LEU A CA 1
ATOM 362 C C . LEU A 1 47 ? 32.281 8.016 -11.641 1 96.31 47 LEU A C 1
ATOM 364 O O . LEU A 1 47 ? 33 8.312 -12.602 1 96.31 47 LEU A O 1
ATOM 368 N N . MET A 1 48 ? 32.75 7.746 -10.492 1 96.38 48 MET A N 1
ATOM 369 C CA . MET A 1 48 ? 34.188 7.773 -10.242 1 96.38 48 MET A CA 1
ATOM 370 C C . MET A 1 48 ? 34.875 6.68 -11.031 1 96.38 48 MET A C 1
ATOM 372 O O . MET A 1 48 ? 36 6.895 -11.547 1 96.38 48 MET A O 1
ATOM 376 N N . ARG A 1 49 ? 34.281 5.496 -11.133 1 96.81 49 ARG A N 1
ATOM 377 C CA . ARG A 1 49 ? 34.844 4.41 -11.938 1 96.81 49 ARG A CA 1
ATOM 378 C C . ARG A 1 49 ? 34.969 4.824 -13.398 1 96.81 49 ARG A C 1
ATOM 380 O O . ARG A 1 49 ? 36.031 4.625 -14.008 1 96.81 49 ARG A O 1
ATOM 387 N N . ARG A 1 50 ? 33.969 5.43 -13.906 1 95.69 50 ARG A N 1
ATOM 388 C CA . ARG A 1 50 ? 33.938 5.844 -15.305 1 95.69 50 ARG A CA 1
ATOM 389 C C . ARG A 1 50 ? 35.031 6.891 -15.578 1 95.69 50 ARG A C 1
ATOM 391 O O . ARG A 1 50 ? 35.562 6.945 -16.688 1 95.69 50 ARG A O 1
ATOM 398 N N . ASN A 1 51 ? 35.344 7.656 -14.531 1 95.31 51 ASN A N 1
ATOM 399 C CA . ASN A 1 51 ? 36.344 8.711 -14.688 1 95.31 51 ASN A CA 1
ATOM 400 C C . ASN A 1 51 ? 37.719 8.25 -14.195 1 95.31 51 ASN A C 1
ATOM 402 O O . ASN A 1 51 ? 38.656 9.062 -14.062 1 95.31 51 ASN A O 1
ATOM 406 N N . HIS A 1 52 ? 37.875 6.988 -13.906 1 94.81 52 HIS A N 1
ATOM 407 C CA . HIS A 1 52 ? 39.125 6.352 -13.477 1 94.81 52 HIS A CA 1
ATOM 408 C C . HIS A 1 52 ? 39.656 7.02 -12.227 1 94.81 52 HIS A C 1
ATOM 410 O O . HIS A 1 52 ? 40.875 7.25 -12.125 1 94.81 52 HIS A O 1
ATOM 416 N N . MET A 1 53 ? 38.656 7.418 -11.352 1 94.31 53 MET A N 1
ATOM 417 C CA . MET A 1 53 ? 39.062 8.047 -10.086 1 94.31 53 MET A CA 1
ATOM 418 C C . MET A 1 53 ? 39.094 7.016 -8.961 1 94.31 53 MET A C 1
ATOM 420 O O . MET A 1 53 ? 38.156 6.258 -8.758 1 94.31 53 MET A O 1
ATOM 424 N N . LEU A 1 54 ? 40.219 6.922 -8.289 1 93.75 54 LEU A N 1
ATOM 425 C CA . LEU A 1 54 ? 40.438 6.125 -7.086 1 93.75 54 LEU A CA 1
ATOM 426 C C . LEU A 1 54 ? 40.438 4.637 -7.414 1 93.75 54 LEU A C 1
ATOM 428 O O . LEU A 1 54 ? 40.312 3.801 -6.516 1 93.75 54 LEU A O 1
ATOM 432 N N . CYS A 1 55 ? 40.438 4.273 -8.68 1 95.38 55 CYS A N 1
ATOM 433 C CA . CYS A 1 55 ? 40.531 2.859 -9.039 1 95.38 55 CYS A CA 1
ATOM 434 C C . CYS A 1 55 ? 41.844 2.242 -8.578 1 95.38 55 CYS A C 1
ATOM 436 O O . CYS A 1 55 ? 42.906 2.828 -8.781 1 95.38 55 CYS A O 1
ATOM 438 N N . ASP A 1 56 ? 41.781 1.07 -7.992 1 93.44 56 ASP A N 1
ATOM 439 C CA . ASP A 1 56 ? 43 0.532 -7.387 1 93.44 56 ASP A CA 1
ATOM 440 C C . ASP A 1 56 ? 43.344 -0.836 -7.969 1 93.44 56 ASP A C 1
ATOM 442 O O . ASP A 1 56 ? 44.281 -1.483 -7.527 1 93.44 56 ASP A O 1
ATOM 446 N N . VAL A 1 57 ? 42.594 -1.31 -8.977 1 95.38 57 VAL A N 1
ATOM 447 C CA . VAL A 1 57 ? 42.938 -2.57 -9.625 1 95.38 57 VAL A CA 1
ATOM 448 C C . VAL A 1 57 ? 42.438 -2.547 -11.078 1 95.38 57 VAL A C 1
ATOM 450 O O . VAL A 1 57 ? 41.438 -1.893 -11.391 1 95.38 57 VAL A O 1
ATOM 453 N N . GLN A 1 58 ? 43.156 -3.207 -11.898 1 96.56 58 GLN A N 1
ATOM 454 C CA . GLN A 1 58 ? 42.812 -3.395 -13.297 1 96.56 58 GLN A CA 1
ATOM 455 C C . GLN A 1 58 ? 42.531 -4.863 -13.609 1 96.56 58 GLN A C 1
ATOM 457 O O . GLN A 1 58 ? 43.344 -5.734 -13.281 1 96.56 58 GLN A O 1
ATOM 462 N N . LEU A 1 59 ? 41.406 -5.156 -14.164 1 96.31 59 LEU A N 1
ATOM 463 C CA . LEU A 1 59 ? 41.062 -6.504 -14.609 1 96.31 59 LEU A CA 1
ATOM 464 C C . LEU A 1 59 ? 41.281 -6.656 -16.109 1 96.31 59 LEU A C 1
ATOM 466 O O . LEU A 1 59 ? 40.719 -5.891 -16.906 1 96.31 59 LEU A O 1
ATOM 470 N N . LEU A 1 60 ? 42.062 -7.617 -16.422 1 96.25 60 LEU A N 1
ATOM 471 C CA . LEU A 1 60 ? 42.406 -7.883 -17.828 1 96.25 60 LEU A CA 1
ATOM 472 C C . LEU A 1 60 ? 41.594 -9.078 -18.344 1 96.25 60 LEU A C 1
ATOM 474 O O . LEU A 1 60 ? 41.688 -10.172 -17.781 1 96.25 60 LEU A O 1
ATOM 478 N N . VAL A 1 61 ? 40.812 -8.906 -19.312 1 94.69 61 VAL A N 1
ATOM 479 C CA . VAL A 1 61 ? 40.031 -9.945 -19.969 1 94.69 61 VAL A CA 1
ATOM 480 C C . VAL A 1 61 ? 40.219 -9.867 -21.484 1 94.69 61 VAL A C 1
ATOM 482 O O . VAL A 1 61 ? 39.75 -8.938 -22.125 1 94.69 61 VAL A O 1
ATOM 485 N N . GLY A 1 62 ? 40.844 -10.812 -22.062 1 89.12 62 GLY A N 1
ATOM 486 C CA . GLY A 1 62 ? 41.188 -10.695 -23.469 1 89.12 62 GLY A CA 1
ATOM 487 C C . GLY A 1 62 ? 42.062 -9.484 -23.766 1 89.12 62 GLY A C 1
ATOM 488 O O . GLY A 1 62 ? 43.125 -9.32 -23.172 1 89.12 62 GLY A O 1
ATOM 489 N N . GLU A 1 63 ? 41.531 -8.562 -24.594 1 90 63 GLU A N 1
ATOM 490 C CA . GLU A 1 63 ? 42.25 -7.352 -24.953 1 90 63 GLU A CA 1
ATOM 491 C C . GLU A 1 63 ? 41.719 -6.125 -24.234 1 90 63 GLU A C 1
ATOM 493 O O . GLU A 1 63 ? 42.188 -5.012 -24.422 1 90 63 GLU A O 1
ATOM 498 N N . GLU A 1 64 ? 40.75 -6.438 -23.406 1 94.88 64 GLU A N 1
ATOM 499 C CA . GLU A 1 64 ? 40.094 -5.309 -22.734 1 94.88 64 GLU A CA 1
ATOM 500 C C . GLU A 1 64 ? 40.562 -5.199 -21.281 1 94.88 64 GLU A C 1
ATOM 502 O O . GLU A 1 64 ? 40.906 -6.207 -20.656 1 94.88 64 GLU A O 1
ATOM 507 N N . THR A 1 65 ? 40.688 -3.969 -20.859 1 96.12 65 THR A N 1
ATOM 508 C CA . THR A 1 65 ? 41.062 -3.684 -19.484 1 96.12 65 THR A CA 1
ATOM 509 C C . THR A 1 65 ? 39.969 -2.902 -18.766 1 96.12 65 THR A C 1
ATOM 511 O O . THR A 1 65 ? 39.438 -1.928 -19.297 1 96.12 65 THR A O 1
ATOM 514 N N . PHE A 1 66 ? 39.594 -3.371 -17.547 1 97 66 PHE A N 1
ATOM 515 C CA . PHE A 1 66 ? 38.594 -2.701 -16.719 1 97 66 PHE A CA 1
ATOM 516 C C . PHE A 1 66 ? 39.219 -2.18 -15.422 1 97 66 PHE A C 1
ATOM 518 O O . PHE A 1 66 ? 39.75 -2.957 -14.625 1 97 66 PHE A O 1
ATOM 525 N N . ARG A 1 67 ? 39.25 -0.884 -15.281 1 96.94 67 ARG A N 1
ATOM 526 C CA . ARG A 1 67 ? 39.688 -0.292 -14.023 1 96.94 67 ARG A CA 1
ATOM 527 C C . ARG A 1 67 ? 38.562 -0.206 -13.016 1 96.94 67 ARG A C 1
ATOM 529 O O . ARG A 1 67 ? 37.531 0.402 -13.297 1 96.94 67 ARG A O 1
ATOM 536 N N . VAL A 1 68 ? 38.719 -0.829 -11.875 1 97.5 68 VAL A N 1
ATOM 537 C CA . VAL A 1 68 ? 37.594 -0.925 -10.922 1 97.5 68 VAL A CA 1
ATOM 538 C C . VAL A 1 68 ? 38.125 -0.757 -9.5 1 97.5 68 VAL A C 1
ATOM 540 O O . VAL A 1 68 ? 39.312 -0.502 -9.297 1 97.5 68 VAL A O 1
ATOM 543 N N . HIS A 1 69 ? 37.312 -0.694 -8.547 1 97.38 69 HIS A N 1
ATOM 544 C CA . HIS A 1 69 ? 37.625 -0.585 -7.133 1 97.38 69 HIS A CA 1
ATOM 545 C C . HIS A 1 69 ? 37.5 -1.937 -6.434 1 97.38 69 HIS A C 1
ATOM 547 O O . HIS A 1 69 ? 36.438 -2.557 -6.441 1 97.38 69 HIS A O 1
ATOM 553 N N . LYS A 1 70 ? 38.625 -2.404 -5.793 1 96.62 70 LYS A N 1
ATOM 554 C CA . LYS A 1 70 ? 38.625 -3.705 -5.129 1 96.62 70 LYS A CA 1
ATOM 555 C C . LYS A 1 70 ? 37.5 -3.838 -4.133 1 96.62 70 LYS A C 1
ATOM 557 O O . LYS A 1 70 ? 36.812 -4.867 -4.094 1 96.62 70 LYS A O 1
ATOM 562 N N . ILE A 1 71 ? 37.219 -2.781 -3.348 1 97 71 ILE A N 1
ATOM 563 C CA . ILE A 1 71 ? 36.25 -2.842 -2.248 1 97 71 ILE A CA 1
ATOM 564 C C . ILE A 1 71 ? 34.844 -3.043 -2.803 1 97 71 ILE A C 1
ATOM 566 O O . ILE A 1 71 ? 34.031 -3.752 -2.205 1 97 71 ILE A O 1
ATOM 570 N N . ILE A 1 72 ? 34.531 -2.428 -3.973 1 97.56 72 ILE A N 1
ATOM 571 C CA . ILE A 1 72 ? 33.188 -2.551 -4.566 1 97.56 72 ILE A CA 1
ATOM 572 C C . ILE A 1 72 ? 33 -3.975 -5.078 1 97.56 72 ILE A C 1
ATOM 574 O O . ILE A 1 72 ? 31.938 -4.586 -4.836 1 97.56 72 ILE A O 1
ATOM 578 N N . LEU A 1 73 ? 34 -4.531 -5.738 1 97.5 73 LEU A N 1
ATOM 579 C CA . LEU A 1 73 ? 33.906 -5.898 -6.234 1 97.5 73 LEU A CA 1
ATOM 580 C C . LEU A 1 73 ? 33.812 -6.891 -5.082 1 97.5 73 LEU A C 1
ATOM 582 O O . LEU A 1 73 ? 33.062 -7.855 -5.133 1 97.5 73 LEU A O 1
ATOM 586 N N . ALA A 1 74 ? 34.656 -6.621 -4.039 1 96.44 74 ALA A N 1
ATOM 587 C CA . ALA A 1 74 ? 34.656 -7.484 -2.863 1 96.44 74 ALA A CA 1
ATOM 588 C C . ALA A 1 74 ? 33.312 -7.445 -2.16 1 96.44 74 ALA A C 1
ATOM 590 O O . ALA A 1 74 ? 32.875 -8.438 -1.577 1 96.44 74 ALA A O 1
ATOM 591 N N . GLY A 1 75 ? 32.625 -6.305 -2.197 1 96.19 75 GLY A N 1
ATOM 592 C CA . GLY A 1 75 ? 31.312 -6.172 -1.594 1 96.19 75 GLY A CA 1
ATOM 593 C C . GLY A 1 75 ? 30.219 -6.871 -2.383 1 96.19 75 GLY A C 1
ATOM 594 O O . GLY A 1 75 ? 29.203 -7.273 -1.818 1 96.19 75 GLY A O 1
ATOM 595 N N . ALA A 1 76 ? 30.438 -7.078 -3.65 1 96.75 76 ALA A N 1
ATOM 596 C CA . ALA A 1 76 ? 29.406 -7.605 -4.547 1 96.75 76 ALA A CA 1
ATOM 597 C C . ALA A 1 76 ? 29.562 -9.117 -4.723 1 96.75 76 ALA A C 1
ATOM 599 O O . ALA A 1 76 ? 28.594 -9.805 -5.086 1 96.75 76 ALA A O 1
ATOM 600 N N . SER A 1 77 ? 30.766 -9.648 -4.504 1 97 77 SER A N 1
ATOM 601 C CA . SER A 1 77 ? 31.062 -11.031 -4.859 1 97 77 SER A CA 1
ATOM 602 C C . SER A 1 77 ? 32.031 -11.664 -3.859 1 97 77 SER A C 1
ATOM 604 O O . SER A 1 77 ? 33.156 -11.203 -3.705 1 97 77 SER A O 1
ATOM 606 N N . PRO A 1 78 ? 31.625 -12.773 -3.23 1 95.69 78 PRO A N 1
ATOM 607 C CA . PRO A 1 78 ? 32.531 -13.5 -2.346 1 95.69 78 PRO A CA 1
ATOM 608 C C . PRO A 1 78 ? 33.812 -13.969 -3.064 1 95.69 78 PRO A C 1
ATOM 610 O O . PRO A 1 78 ? 34.875 -14.062 -2.449 1 95.69 78 PRO A O 1
ATOM 613 N N . TYR A 1 79 ? 33.656 -14.258 -4.363 1 95.06 79 TYR A N 1
ATOM 614 C CA . TYR A 1 79 ? 34.781 -14.648 -5.172 1 95.06 79 TYR A CA 1
ATOM 615 C C . TYR A 1 79 ? 35.844 -13.547 -5.191 1 95.06 79 TYR A C 1
ATOM 617 O O . TYR A 1 79 ? 37 -13.789 -4.879 1 95.06 79 TYR A O 1
ATOM 625 N N . PHE A 1 80 ? 35.438 -12.359 -5.441 1 95.44 80 PHE A N 1
ATOM 626 C CA . PHE A 1 80 ? 36.375 -11.234 -5.496 1 95.44 80 PHE A CA 1
ATOM 627 C C . PHE A 1 80 ? 36.875 -10.867 -4.098 1 95.44 80 PHE A C 1
ATOM 629 O O . PHE A 1 80 ? 38 -10.445 -3.926 1 95.44 80 PHE A O 1
ATOM 636 N N . LYS A 1 81 ? 35.938 -10.977 -3.111 1 95.19 81 LYS A N 1
ATOM 637 C CA . LYS A 1 81 ? 36.344 -10.734 -1.733 1 95.19 81 LYS A CA 1
ATOM 638 C C . LYS A 1 81 ? 37.531 -11.633 -1.348 1 95.19 81 LYS A C 1
ATOM 640 O O . LYS A 1 81 ? 38.531 -11.156 -0.823 1 95.19 81 LYS A O 1
ATOM 645 N N . ALA A 1 82 ? 37.406 -12.906 -1.675 1 93.06 82 ALA A N 1
ATOM 646 C CA . ALA A 1 82 ? 38.469 -13.867 -1.382 1 93.06 82 ALA A CA 1
ATOM 647 C C . ALA A 1 82 ? 39.719 -13.555 -2.186 1 93.06 82 ALA A C 1
ATOM 649 O O . ALA A 1 82 ? 40.844 -13.656 -1.67 1 93.06 82 ALA A O 1
ATOM 650 N N . MET A 1 83 ? 39.531 -13.18 -3.4 1 92.25 83 MET A N 1
ATOM 651 C CA . MET A 1 83 ? 40.656 -12.875 -4.293 1 92.25 83 MET A CA 1
ATOM 652 C C . MET A 1 83 ? 41.469 -11.719 -3.752 1 92.25 83 MET A C 1
ATOM 654 O O . MET A 1 83 ? 42.719 -11.781 -3.754 1 92.25 83 MET A O 1
ATOM 658 N N . PHE A 1 84 ? 40.844 -10.656 -3.205 1 93.44 84 PHE A N 1
ATOM 659 C CA . PHE A 1 84 ? 41.531 -9.422 -2.832 1 93.44 84 PHE A CA 1
ATOM 660 C C . PHE A 1 84 ? 41.969 -9.469 -1.377 1 93.44 84 PHE A C 1
ATOM 662 O O . PHE A 1 84 ? 42.812 -8.68 -0.957 1 93.44 84 PHE A O 1
ATOM 669 N N . THR A 1 85 ? 41.344 -10.289 -0.508 1 89.62 85 THR A N 1
ATOM 670 C CA . THR A 1 85 ? 41.656 -10.258 0.921 1 89.62 85 THR A CA 1
ATOM 671 C C . THR A 1 85 ? 42.281 -11.57 1.376 1 89.62 85 THR A C 1
ATOM 673 O O . THR A 1 85 ? 42.719 -11.68 2.514 1 89.62 85 THR A O 1
ATOM 676 N N . GLY A 1 86 ? 42.219 -12.742 0.694 1 79.5 86 GLY A N 1
ATOM 677 C CA . GLY A 1 86 ? 42.562 -14.086 1.11 1 79.5 86 GLY A CA 1
ATOM 678 C C . GLY A 1 86 ? 44.062 -14.312 1.174 1 79.5 86 GLY A C 1
ATOM 679 O O . GLY A 1 86 ? 44.531 -15.43 1.402 1 79.5 86 GLY A O 1
ATOM 680 N N . GLY A 1 87 ? 44.938 -13.219 1.296 1 70.06 87 GLY A N 1
ATOM 681 C CA . GLY A 1 87 ? 46.375 -13.406 1.504 1 70.06 87 GLY A CA 1
ATOM 682 C C . GLY A 1 87 ? 47.094 -13.961 0.284 1 70.06 87 GLY A C 1
ATOM 683 O O . GLY A 1 87 ? 48.281 -14.273 0.344 1 70.06 87 GLY A O 1
ATOM 684 N N . LEU A 1 88 ? 46.281 -14.164 -0.792 1 64.94 88 LEU A N 1
ATOM 685 C CA . LEU A 1 88 ? 46.906 -14.727 -1.989 1 64.94 88 LEU A CA 1
ATOM 686 C C . LEU A 1 88 ? 47.688 -13.664 -2.74 1 64.94 88 LEU A C 1
ATOM 688 O O . LEU A 1 88 ? 47.625 -12.477 -2.398 1 64.94 88 LEU A O 1
ATOM 692 N N . LYS A 1 89 ? 48.5 -14.031 -3.709 1 63.88 89 LYS A N 1
ATOM 693 C CA . LYS A 1 89 ? 49.406 -13.188 -4.508 1 63.88 89 LYS A CA 1
ATOM 694 C C . LYS A 1 89 ? 48.625 -12.031 -5.141 1 63.88 89 LYS A C 1
ATOM 696 O O . LYS A 1 89 ? 49.188 -10.938 -5.301 1 63.88 89 LYS A O 1
ATOM 701 N N . GLU A 1 90 ? 47.281 -12.18 -5.277 1 66.12 90 GLU A N 1
ATOM 702 C CA . GLU A 1 90 ? 46.469 -11.219 -5.988 1 66.12 90 GLU A CA 1
ATOM 703 C C . GLU A 1 90 ? 46.125 -10.016 -5.109 1 66.12 90 GLU A C 1
ATOM 705 O O . GLU A 1 90 ? 45.844 -8.93 -5.613 1 66.12 90 GLU A O 1
ATOM 710 N N . CYS A 1 91 ? 46.281 -10.234 -3.807 1 68.5 91 CYS A N 1
ATOM 711 C CA . CYS A 1 91 ? 45.938 -9.188 -2.85 1 68.5 91 CYS A CA 1
ATOM 712 C C . CYS A 1 91 ? 46.781 -7.941 -3.08 1 68.5 91 CYS A C 1
ATOM 714 O O . CYS A 1 91 ? 46.281 -6.82 -2.934 1 68.5 91 CYS A O 1
ATOM 716 N N . GLU A 1 92 ? 47.906 -8.117 -3.617 1 75.75 92 GLU A N 1
ATOM 717 C CA . GLU A 1 92 ? 48.812 -6.973 -3.742 1 75.75 92 GLU A CA 1
ATOM 718 C C . GLU A 1 92 ? 48.969 -6.559 -5.203 1 75.75 92 GLU A C 1
ATOM 720 O O . GLU A 1 92 ? 49.625 -5.562 -5.5 1 75.75 92 GLU A O 1
ATOM 725 N N . MET A 1 93 ? 48.25 -7.227 -6.152 1 81.88 93 MET A N 1
ATOM 726 C CA . MET A 1 93 ? 48.406 -6.965 -7.578 1 81.88 93 MET A CA 1
ATOM 727 C C . MET A 1 93 ? 47.531 -5.809 -8.031 1 81.88 93 MET A C 1
ATOM 729 O O . MET A 1 93 ? 46.406 -5.664 -7.562 1 81.88 93 MET A O 1
ATOM 733 N N . ASN A 1 94 ? 48.094 -5.082 -8.891 1 89.06 94 ASN A N 1
ATOM 734 C CA . ASN A 1 94 ? 47.375 -3.961 -9.461 1 89.06 94 ASN A CA 1
ATOM 735 C C . ASN A 1 94 ? 46.719 -4.344 -10.781 1 89.06 94 ASN A C 1
ATOM 737 O O . ASN A 1 94 ? 45.938 -3.564 -11.344 1 89.06 94 ASN A O 1
ATOM 741 N N . SER A 1 95 ? 47.031 -5.52 -11.242 1 93.5 95 SER A N 1
ATOM 742 C CA . SER A 1 95 ? 46.438 -6.035 -12.469 1 93.5 95 SER A CA 1
ATOM 743 C C . SER A 1 95 ? 46.188 -7.531 -12.367 1 93.5 95 SER A C 1
ATOM 745 O O . SER A 1 95 ? 47.062 -8.305 -11.977 1 93.5 95 SER A O 1
ATOM 747 N N . ILE A 1 96 ? 45 -7.957 -12.648 1 93.81 96 ILE A N 1
ATOM 748 C CA . ILE A 1 96 ? 44.625 -9.359 -12.547 1 93.81 96 ILE A CA 1
ATOM 749 C C . ILE A 1 96 ? 44 -9.812 -13.867 1 93.81 96 ILE A C 1
ATOM 751 O O . ILE A 1 96 ? 43.125 -9.148 -14.406 1 93.81 96 ILE A O 1
ATOM 755 N N . THR A 1 97 ? 44.438 -10.906 -14.352 1 93.75 97 THR A N 1
ATOM 756 C CA . THR A 1 97 ? 43.875 -11.477 -15.57 1 93.75 97 THR A CA 1
ATOM 757 C C . THR A 1 97 ? 42.781 -12.477 -15.25 1 93.75 97 THR A C 1
ATOM 759 O O . THR A 1 97 ? 43 -13.414 -14.477 1 93.75 97 THR A O 1
ATOM 762 N N . LEU A 1 98 ? 41.625 -12.242 -15.766 1 93.25 98 LEU A N 1
ATOM 763 C CA . LEU A 1 98 ? 40.5 -13.156 -15.602 1 93.25 98 LEU A CA 1
ATOM 764 C C . LEU A 1 98 ? 40.344 -14.039 -16.844 1 93.25 98 LEU A C 1
ATOM 766 O O . LEU A 1 98 ? 40.375 -13.539 -17.969 1 93.25 98 LEU A O 1
ATOM 770 N N . GLN A 1 99 ? 40.156 -15.305 -16.609 1 90.56 99 GLN A N 1
ATOM 771 C CA . GLN A 1 99 ? 40 -16.266 -17.688 1 90.56 99 GLN A CA 1
ATOM 772 C C . GLN A 1 99 ? 38.562 -16.828 -17.719 1 90.56 99 GLN A C 1
ATOM 774 O O . GLN A 1 99 ? 37.875 -16.828 -16.688 1 90.56 99 GLN A O 1
ATOM 779 N N . GLY A 1 100 ? 38.094 -17.234 -18.953 1 87.75 100 GLY A N 1
ATOM 780 C CA . GLY A 1 100 ? 36.844 -17.938 -19.062 1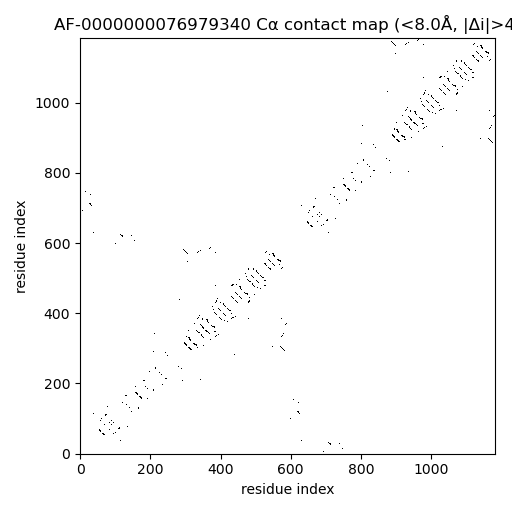 87.75 100 GLY A CA 1
ATOM 781 C C . GLY A 1 100 ? 35.625 -17.016 -19.109 1 87.75 100 GLY A C 1
ATOM 782 O O . GLY A 1 100 ? 34.5 -17.438 -18.844 1 87.75 100 GLY A O 1
ATOM 783 N N . ILE A 1 101 ? 35.875 -15.719 -19.25 1 92.94 101 ILE A N 1
ATOM 784 C CA . ILE A 1 101 ? 34.75 -14.773 -19.328 1 92.94 101 ILE A CA 1
ATOM 785 C C . ILE A 1 101 ? 35 -13.805 -20.484 1 92.94 101 ILE A C 1
ATOM 787 O O . ILE A 1 101 ? 36.125 -13.445 -20.797 1 92.94 101 ILE A O 1
ATOM 791 N N . CYS A 1 102 ? 33.875 -13.461 -21.141 1 93 102 CYS A N 1
ATOM 792 C CA . CYS A 1 102 ? 33.906 -12.477 -22.203 1 93 102 CYS A CA 1
ATOM 793 C C . CYS A 1 102 ? 33.906 -11.055 -21.641 1 93 102 CYS A C 1
ATOM 795 O O . CYS A 1 102 ? 33.281 -10.789 -20.625 1 93 102 CYS A O 1
ATOM 797 N N . PRO A 1 103 ? 34.656 -10.141 -22.328 1 95.25 103 PRO A N 1
ATOM 798 C CA . PRO A 1 103 ? 34.688 -8.75 -21.875 1 95.25 103 PRO A CA 1
ATOM 799 C C . PRO A 1 103 ? 33.281 -8.141 -21.734 1 95.25 103 PRO A C 1
ATOM 801 O O . PRO A 1 103 ? 33.031 -7.406 -20.781 1 95.25 103 PRO A O 1
ATOM 804 N N . SER A 1 104 ? 32.438 -8.469 -22.719 1 94.94 104 SER A N 1
ATOM 805 C CA . SER A 1 104 ? 31.094 -7.914 -22.688 1 94.94 104 SER A CA 1
ATOM 806 C C . SER A 1 104 ? 30.328 -8.398 -21.453 1 94.94 104 SER A C 1
ATOM 808 O O . SER A 1 104 ? 29.641 -7.613 -20.797 1 94.94 104 SER A O 1
ATOM 810 N N . THR A 1 105 ? 30.469 -9.688 -21.109 1 96.56 105 THR A N 1
ATOM 811 C CA . THR A 1 105 ? 29.781 -10.266 -19.953 1 96.56 105 THR A CA 1
ATOM 812 C C . THR A 1 105 ? 30.328 -9.664 -18.656 1 96.56 105 THR A C 1
ATOM 814 O O . THR A 1 105 ? 29.547 -9.312 -17.766 1 96.56 105 THR A O 1
ATOM 817 N N . LEU A 1 106 ? 31.641 -9.516 -18.594 1 97.19 106 LEU A N 1
ATOM 818 C CA . LEU A 1 106 ? 32.219 -8.898 -17.406 1 97.19 106 LEU A CA 1
ATOM 819 C C . LEU A 1 106 ? 31.75 -7.461 -17.25 1 97.19 106 LEU A C 1
ATOM 821 O O . LEU A 1 106 ? 31.438 -7.02 -16.141 1 97.19 106 LEU A O 1
ATOM 825 N N . GLY A 1 107 ? 31.719 -6.766 -18.391 1 96.81 107 GLY A N 1
ATOM 826 C CA . GLY A 1 107 ? 31.203 -5.402 -18.359 1 96.81 107 GLY A CA 1
ATOM 827 C C . GLY A 1 107 ? 29.812 -5.297 -17.766 1 96.81 107 GLY A C 1
ATOM 828 O O . GLY A 1 107 ? 29.547 -4.398 -16.969 1 96.81 107 GLY A O 1
ATOM 829 N N . GLN A 1 108 ? 28.938 -6.227 -18.125 1 97.19 108 GLN A N 1
ATOM 830 C CA . GLN A 1 108 ? 27.578 -6.234 -17.609 1 97.19 108 GLN A CA 1
ATOM 831 C C . GLN A 1 108 ? 27.562 -6.523 -16.109 1 97.19 108 GLN A C 1
ATOM 833 O O . GLN A 1 108 ? 26.812 -5.902 -15.359 1 97.19 108 GLN A O 1
ATOM 838 N N . LEU A 1 109 ? 28.391 -7.449 -15.703 1 98.12 109 LEU A N 1
ATOM 839 C CA . LEU A 1 109 ? 28.469 -7.781 -14.289 1 98.12 109 LEU A CA 1
ATOM 840 C C . LEU A 1 109 ? 29 -6.598 -13.484 1 98.12 109 LEU A C 1
ATOM 842 O O . LEU A 1 109 ? 28.484 -6.297 -12.406 1 98.12 109 LEU A O 1
ATOM 846 N N . LEU A 1 110 ? 30.031 -5.926 -14.023 1 97.69 110 LEU A N 1
ATOM 847 C CA . LEU A 1 110 ? 30.578 -4.75 -13.352 1 97.69 110 LEU A CA 1
ATOM 848 C C . LEU A 1 110 ? 29.531 -3.65 -13.25 1 97.69 110 LEU A C 1
ATOM 850 O O . LEU A 1 110 ? 29.422 -2.992 -12.211 1 97.69 110 LEU A O 1
ATOM 854 N N . CYS A 1 111 ? 28.812 -3.492 -14.312 1 96.12 111 CYS A N 1
ATOM 855 C CA . CYS A 1 111 ? 27.734 -2.504 -14.281 1 96.12 111 CYS A CA 1
ATOM 856 C C . CYS A 1 111 ? 26.75 -2.807 -13.156 1 96.12 111 CYS A C 1
ATOM 858 O O . CYS A 1 111 ? 26.328 -1.9 -12.438 1 96.12 111 CYS A O 1
ATOM 860 N N . PHE A 1 112 ? 26.438 -4.023 -12.977 1 97.75 112 PHE A N 1
ATOM 861 C CA . PHE A 1 112 ? 25.531 -4.406 -11.898 1 97.75 112 PHE A CA 1
ATOM 862 C C . PHE A 1 112 ? 26.125 -4.078 -10.539 1 97.75 112 PHE A C 1
ATOM 864 O O . PHE A 1 112 ? 25.453 -3.541 -9.664 1 97.75 112 PHE A O 1
ATOM 871 N N . MET A 1 113 ? 27.375 -4.383 -10.391 1 97.88 113 MET A N 1
ATOM 872 C CA . MET A 1 113 ? 28.031 -4.188 -9.102 1 97.88 113 MET A CA 1
ATOM 873 C C . MET A 1 113 ? 28 -2.719 -8.695 1 97.88 113 MET A C 1
ATOM 875 O O . MET A 1 113 ? 27.953 -2.404 -7.504 1 97.88 113 MET A O 1
ATOM 879 N N . TYR A 1 114 ? 27.984 -1.828 -9.688 1 97.38 114 TYR A N 1
ATOM 880 C CA . TYR A 1 114 ? 28.031 -0.4 -9.398 1 97.38 114 TYR A CA 1
ATOM 881 C C . TYR A 1 114 ? 26.641 0.223 -9.453 1 97.38 114 TYR A C 1
ATOM 883 O O . TYR A 1 114 ? 26.438 1.344 -8.977 1 97.38 114 TYR A O 1
ATOM 891 N N . SER A 1 115 ? 25.625 -0.436 -10.023 1 95.31 115 SER A N 1
ATOM 892 C CA . SER A 1 115 ? 24.359 0.241 -10.25 1 95.31 115 SER A CA 1
ATOM 893 C C . SER A 1 115 ? 23.188 -0.567 -9.695 1 95.31 115 SER A C 1
ATOM 895 O O . SER A 1 115 ? 22.078 -0.048 -9.547 1 95.31 115 SER A O 1
ATOM 897 N N . SER A 1 116 ? 23.391 -1.851 -9.438 1 96.5 116 SER A N 1
ATOM 898 C CA . SER A 1 116 ? 22.359 -2.76 -8.961 1 96.5 116 SER A CA 1
ATOM 899 C C . SER A 1 116 ? 21.359 -3.084 -10.062 1 96.5 116 SER A C 1
ATOM 901 O O . SER A 1 116 ? 20.25 -3.557 -9.781 1 96.5 116 SER A O 1
ATOM 903 N N . GLU A 1 117 ? 21.75 -2.775 -11.312 1 96.5 117 GLU A N 1
ATOM 904 C CA . GLU A 1 117 ? 20.859 -3.027 -12.445 1 96.5 117 GLU A CA 1
ATOM 905 C C . GLU A 1 117 ? 21.516 -3.967 -13.461 1 96.5 117 GLU A C 1
ATOM 907 O O . GLU A 1 117 ? 22.719 -3.889 -13.695 1 96.5 117 GLU A O 1
ATOM 912 N N . ILE A 1 118 ? 20.672 -4.836 -14 1 97.44 118 ILE A N 1
ATOM 913 C CA . ILE A 1 118 ? 21.156 -5.754 -15.023 1 97.44 118 ILE A CA 1
ATOM 914 C C . ILE A 1 118 ? 20.062 -6.023 -16.047 1 97.44 118 ILE A C 1
ATOM 916 O O . ILE A 1 118 ? 18.891 -6.129 -15.703 1 97.44 118 ILE A O 1
ATOM 920 N N . THR A 1 119 ? 20.484 -6.059 -17.281 1 97 119 THR A N 1
ATOM 921 C CA . THR A 1 119 ? 19.562 -6.387 -18.375 1 97 119 THR A CA 1
ATOM 922 C C . THR A 1 119 ? 19.844 -7.781 -18.922 1 97 119 THR A C 1
ATOM 924 O O . THR A 1 119 ? 20.984 -8.086 -19.281 1 97 119 THR A O 1
ATOM 927 N N . VAL A 1 120 ? 18.812 -8.609 -18.938 1 96.25 120 VAL A N 1
ATOM 928 C CA . VAL A 1 120 ? 18.969 -9.984 -19.406 1 96.25 120 VAL A CA 1
ATOM 929 C C . VAL A 1 120 ? 18.109 -10.211 -20.641 1 96.25 120 VAL A C 1
ATOM 931 O O . VAL A 1 120 ? 16.969 -9.758 -20.703 1 96.25 120 VAL A O 1
ATOM 934 N N . ASN A 1 121 ? 18.641 -10.758 -21.609 1 93.12 121 ASN A N 1
ATOM 935 C CA . ASN A 1 121 ? 17.938 -11.133 -22.828 1 93.12 121 ASN A CA 1
ATOM 936 C C . ASN A 1 121 ? 18.422 -12.477 -23.375 1 93.12 121 ASN A C 1
ATOM 938 O O . ASN A 1 121 ? 19.297 -13.102 -22.781 1 93.12 121 ASN A O 1
ATOM 942 N N . GLU A 1 122 ? 17.922 -12.938 -24.516 1 89.31 122 GLU A N 1
ATOM 943 C CA . GLU A 1 122 ? 18.203 -14.258 -25.078 1 89.31 122 GLU A CA 1
ATOM 944 C C . GLU A 1 122 ? 19.656 -14.359 -25.547 1 89.31 122 GLU A C 1
ATOM 946 O O . GLU A 1 122 ? 20.25 -15.438 -25.531 1 89.31 122 GLU A O 1
ATOM 951 N N . MET A 1 123 ? 20.25 -13.25 -25.844 1 88.31 123 MET A N 1
ATOM 952 C CA . MET A 1 123 ? 21.594 -13.234 -26.438 1 88.31 123 MET A CA 1
ATOM 953 C C . MET A 1 123 ? 22.672 -13.289 -25.359 1 88.31 123 MET A C 1
ATOM 955 O O . MET A 1 123 ? 23.781 -13.742 -25.609 1 88.31 123 MET A O 1
ATOM 959 N N . ASN A 1 124 ? 22.266 -12.828 -24.156 1 93.69 124 ASN A N 1
ATOM 960 C CA . ASN A 1 124 ? 23.344 -12.711 -23.188 1 93.69 124 ASN A CA 1
ATOM 961 C C . ASN A 1 124 ? 23.141 -13.68 -22.016 1 93.69 124 ASN A C 1
ATOM 963 O O . ASN A 1 124 ? 24.078 -13.93 -21.25 1 93.69 124 ASN A O 1
ATOM 967 N N . VAL A 1 125 ? 21.922 -14.289 -21.797 1 94.62 125 VAL A N 1
ATOM 968 C CA . VAL A 1 125 ? 21.609 -15.07 -20.625 1 94.62 125 VAL A CA 1
ATOM 969 C C . VAL A 1 125 ? 22.516 -16.297 -20.547 1 94.62 125 VAL A C 1
ATOM 971 O O . VAL A 1 125 ? 22.922 -16.703 -19.453 1 94.62 125 VAL A O 1
ATOM 974 N N . CYS A 1 126 ? 22.906 -16.891 -21.656 1 92.38 126 CYS A N 1
ATOM 975 C CA . CYS A 1 126 ? 23.688 -18.109 -21.703 1 92.38 126 CYS A CA 1
ATOM 976 C C . CYS A 1 126 ? 25.125 -17.859 -21.266 1 92.38 126 CYS A C 1
ATOM 978 O O . CYS A 1 126 ? 25.828 -18.781 -20.844 1 92.38 126 CYS A O 1
ATOM 980 N N . GLN A 1 127 ? 25.609 -16.609 -21.359 1 94.12 127 GLN A N 1
ATOM 981 C CA . GLN A 1 127 ? 26.938 -16.25 -20.891 1 94.12 127 GLN A CA 1
ATOM 982 C C . GLN A 1 127 ? 26.875 -15.633 -19.5 1 94.12 127 GLN A C 1
ATOM 984 O O . GLN A 1 127 ? 27.797 -15.828 -18.688 1 94.12 127 GLN A O 1
ATOM 989 N N . LEU A 1 128 ? 25.812 -14.953 -19.25 1 95.88 128 LEU A N 1
ATOM 990 C CA . LEU A 1 128 ? 25.656 -14.211 -18.016 1 95.88 128 LEU A CA 1
ATOM 991 C C . LEU A 1 128 ? 25.484 -15.156 -16.828 1 95.88 128 LEU A C 1
ATOM 993 O O . LEU A 1 128 ? 26.125 -14.992 -15.789 1 95.88 128 LEU A O 1
ATOM 997 N N . LEU A 1 129 ? 24.625 -16.172 -16.984 1 96.06 129 LEU A N 1
ATOM 998 C CA . LEU A 1 129 ? 24.312 -17.078 -15.867 1 96.06 129 LEU A CA 1
ATOM 999 C C . LEU A 1 129 ? 25.547 -17.859 -15.43 1 96.06 129 LEU A C 1
ATOM 1001 O O . LEU A 1 129 ? 25.906 -17.844 -14.258 1 96.06 129 LEU A O 1
ATOM 1005 N N . PRO A 1 130 ? 26.328 -18.484 -16.359 1 95.12 130 PRO A N 1
ATOM 1006 C CA . PRO A 1 130 ? 27.562 -19.172 -15.938 1 95.12 130 PRO A CA 1
ATOM 1007 C C . PRO A 1 130 ? 28.562 -18.219 -15.289 1 95.12 130 PRO A C 1
ATOM 1009 O O . PRO A 1 130 ? 29.219 -18.578 -14.305 1 95.12 130 PRO A O 1
ATOM 1012 N N . ALA A 1 131 ? 28.719 -17.031 -15.828 1 96.56 131 ALA A N 1
ATOM 1013 C CA . ALA A 1 131 ? 29.641 -16.062 -15.266 1 96.56 131 ALA A CA 1
ATOM 1014 C C . ALA A 1 131 ? 29.234 -15.656 -13.852 1 96.56 131 ALA A C 1
ATOM 1016 O O . ALA A 1 131 ? 30.062 -15.602 -12.945 1 96.56 131 ALA A O 1
ATOM 1017 N N . ALA A 1 132 ? 27.922 -15.352 -13.727 1 97.38 132 ALA A N 1
ATOM 1018 C CA . ALA A 1 132 ? 27.391 -14.969 -12.414 1 97.38 132 ALA A CA 1
ATOM 1019 C C . ALA A 1 132 ? 27.609 -16.078 -11.398 1 97.38 132 ALA A C 1
ATOM 1021 O O . ALA A 1 132 ? 27.906 -15.812 -10.227 1 97.38 132 ALA A O 1
ATOM 1022 N N . THR A 1 133 ? 27.406 -17.328 -11.844 1 96 133 THR A N 1
ATOM 1023 C CA . THR A 1 133 ? 27.641 -18.484 -10.969 1 96 133 THR A CA 1
ATOM 1024 C C . THR A 1 133 ? 29.109 -18.594 -10.602 1 96 133 THR A C 1
ATOM 1026 O O . THR A 1 133 ? 29.453 -18.812 -9.438 1 96 133 THR A O 1
ATOM 1029 N N . MET A 1 134 ? 30 -18.391 -11.586 1 95.44 134 MET A N 1
ATOM 1030 C CA . MET A 1 134 ? 31.438 -18.469 -11.359 1 95.44 134 MET A CA 1
ATOM 1031 C C . MET A 1 134 ? 31.875 -17.453 -10.32 1 95.44 134 MET A C 1
ATOM 1033 O O . MET A 1 134 ? 32.656 -17.766 -9.43 1 95.44 134 MET A O 1
ATOM 1037 N N . TYR A 1 135 ? 31.406 -16.25 -10.422 1 96.81 135 TYR A N 1
ATOM 1038 C CA . TYR A 1 135 ? 31.828 -15.164 -9.547 1 96.81 135 TYR A CA 1
ATOM 1039 C C . TYR A 1 135 ? 30.906 -15.039 -8.344 1 96.81 135 TYR A C 1
ATOM 1041 O O . TYR A 1 135 ? 30.984 -14.07 -7.586 1 96.81 135 TYR A O 1
ATOM 1049 N N . GLN A 1 136 ? 29.969 -15.969 -8.227 1 96.44 136 GLN A N 1
ATOM 1050 C CA . GLN A 1 136 ? 29.094 -16.094 -7.07 1 96.44 136 GLN A CA 1
ATOM 1051 C C . GLN A 1 136 ? 28.281 -14.82 -6.859 1 96.44 136 GLN A C 1
ATOM 1053 O O . GLN A 1 136 ? 28.234 -14.281 -5.75 1 96.44 136 GLN A O 1
ATOM 1058 N N . MET A 1 137 ? 27.656 -14.297 -7.848 1 97.38 137 MET A N 1
ATOM 1059 C CA . MET A 1 137 ? 26.766 -13.148 -7.793 1 97.38 137 MET A CA 1
ATOM 1060 C C . MET A 1 137 ? 25.297 -13.594 -7.793 1 97.38 137 MET A C 1
ATOM 1062 O O . MET A 1 137 ? 24.656 -13.594 -8.836 1 97.38 137 MET A O 1
ATOM 1066 N N . ASN A 1 138 ? 24.75 -13.875 -6.66 1 96.88 138 ASN A N 1
ATOM 1067 C CA . ASN A 1 138 ? 23.469 -14.539 -6.484 1 96.88 138 ASN A CA 1
ATOM 1068 C C . ASN A 1 138 ? 22.328 -13.703 -7.043 1 96.88 138 ASN A C 1
ATOM 1070 O O . ASN A 1 138 ? 21.375 -14.242 -7.609 1 96.88 138 ASN A O 1
ATOM 1074 N N . HIS A 1 139 ? 22.406 -12.359 -6.914 1 97.38 139 HIS A N 1
ATOM 1075 C CA . HIS A 1 139 ? 21.344 -11.508 -7.41 1 97.38 139 HIS A CA 1
ATOM 1076 C C . HIS A 1 139 ? 21.234 -11.57 -8.93 1 97.38 139 HIS A C 1
ATOM 1078 O O . HIS A 1 139 ? 20.141 -11.57 -9.484 1 97.38 139 HIS A O 1
ATOM 1084 N N . VAL A 1 140 ? 22.344 -11.664 -9.57 1 97.88 140 VAL A N 1
ATOM 1085 C CA . VAL A 1 140 ? 22.359 -11.758 -11.023 1 97.88 140 VAL A CA 1
ATOM 1086 C C . VAL A 1 140 ? 21.875 -13.141 -11.453 1 97.88 140 VAL A C 1
ATOM 1088 O O . VAL A 1 140 ? 21.156 -13.273 -12.445 1 97.88 140 VAL A O 1
ATOM 1091 N N . ILE A 1 141 ? 22.297 -14.164 -10.711 1 97.75 141 ILE A N 1
ATOM 1092 C CA . ILE A 1 141 ? 21.812 -15.516 -10.969 1 97.75 141 ILE A CA 1
ATOM 1093 C C . ILE A 1 141 ? 20.297 -15.547 -10.914 1 97.75 141 ILE A C 1
ATOM 1095 O O . ILE A 1 141 ? 19.641 -16.062 -11.828 1 97.75 141 ILE A O 1
ATOM 1099 N N . ASP A 1 142 ? 19.797 -14.961 -9.883 1 97.62 142 ASP A N 1
ATOM 1100 C CA . ASP A 1 142 ? 18.344 -14.93 -9.711 1 97.62 142 ASP A CA 1
ATOM 1101 C C . ASP A 1 142 ? 17.672 -14.203 -10.867 1 97.62 142 ASP A C 1
ATOM 1103 O O . ASP A 1 142 ? 16.609 -14.625 -11.336 1 97.62 142 ASP A O 1
ATOM 1107 N N . ALA A 1 143 ? 18.25 -13.102 -11.305 1 97.12 143 ALA A N 1
ATOM 1108 C CA . ALA A 1 143 ? 17.703 -12.352 -12.438 1 97.12 143 ALA A CA 1
ATOM 1109 C C . ALA A 1 143 ? 17.672 -13.203 -13.703 1 97.12 143 ALA A C 1
ATOM 1111 O O . ALA A 1 143 ? 16.688 -13.227 -14.422 1 97.12 143 ALA A O 1
ATOM 1112 N N . CYS A 1 144 ? 18.719 -13.914 -13.938 1 97.06 144 CYS A N 1
ATOM 1113 C CA . CYS A 1 144 ? 18.797 -14.781 -15.102 1 97.06 144 CYS A CA 1
ATOM 1114 C C . CYS A 1 144 ? 17.766 -15.898 -15.031 1 97.06 144 CYS A C 1
ATOM 1116 O O . CYS A 1 144 ? 17.109 -16.203 -16.016 1 97.06 144 CYS A O 1
ATOM 1118 N N . CYS A 1 145 ? 17.656 -16.484 -13.859 1 97 145 CYS A N 1
ATOM 1119 C CA . CYS A 1 145 ? 16.688 -17.562 -13.664 1 97 145 CYS A CA 1
ATOM 1120 C C . CYS A 1 145 ? 15.266 -17.047 -13.891 1 97 145 CYS A C 1
ATOM 1122 O O . CYS A 1 145 ? 14.453 -17.734 -14.516 1 97 145 CYS A O 1
ATOM 1124 N N . ALA A 1 146 ? 15.039 -15.875 -13.391 1 96.44 146 ALA A N 1
ATOM 1125 C CA . ALA A 1 146 ? 13.727 -15.281 -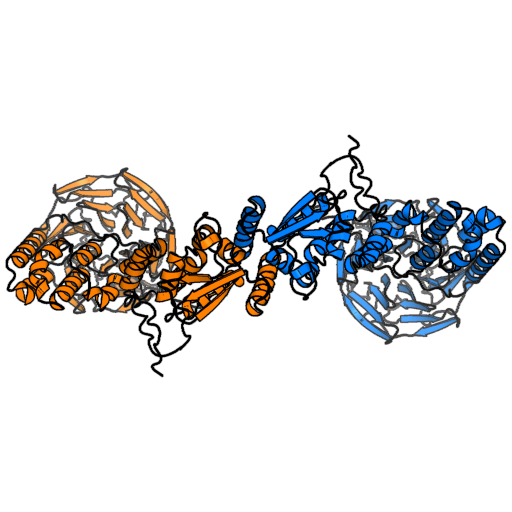13.594 1 96.44 146 ALA A CA 1
ATOM 1126 C C . ALA A 1 146 ? 13.445 -15.07 -15.078 1 96.44 146 ALA A C 1
ATOM 1128 O O . ALA A 1 146 ? 12.328 -15.312 -15.547 1 96.44 146 ALA A O 1
ATOM 1129 N N . PHE A 1 147 ? 14.375 -14.609 -15.789 1 95.62 147 PHE A N 1
ATOM 1130 C CA . PHE A 1 147 ? 14.234 -14.422 -17.234 1 95.62 147 PHE A CA 1
ATOM 1131 C C . PHE A 1 147 ? 13.938 -15.742 -17.922 1 95.62 147 PHE A C 1
ATOM 1133 O O . PHE A 1 147 ? 12.992 -15.844 -18.703 1 95.62 147 PHE A O 1
ATOM 1140 N N . LEU A 1 148 ? 14.68 -16.766 -17.562 1 95.75 148 LEU A N 1
ATOM 1141 C CA . LEU A 1 148 ? 14.539 -18.062 -18.203 1 95.75 148 LEU A CA 1
ATOM 1142 C C . LEU A 1 148 ? 13.18 -18.688 -17.875 1 95.75 148 LEU A C 1
ATOM 1144 O O . LEU A 1 148 ? 12.57 -19.344 -18.719 1 95.75 148 LEU A O 1
ATOM 1148 N N . GLU A 1 149 ? 12.773 -18.531 -16.641 1 95.88 149 GLU A N 1
ATOM 1149 C CA . GLU A 1 149 ? 11.445 -19 -16.25 1 95.88 149 GLU A CA 1
ATOM 1150 C C . GLU A 1 149 ? 10.359 -18.406 -17.141 1 95.88 149 GLU A C 1
ATOM 1152 O O . GLU A 1 149 ? 9.414 -19.094 -17.531 1 95.88 149 GLU A O 1
ATOM 1157 N N . ASN A 1 150 ? 10.578 -17.141 -17.5 1 94.06 150 ASN A N 1
ATOM 1158 C CA . ASN A 1 150 ? 9.602 -16.438 -18.328 1 94.06 150 ASN A CA 1
ATOM 1159 C C . ASN A 1 150 ? 9.695 -16.891 -19.781 1 94.06 150 ASN A C 1
ATOM 1161 O O . ASN A 1 150 ? 8.805 -16.594 -20.578 1 94.06 150 ASN A O 1
ATOM 1165 N N . GLN A 1 151 ? 10.711 -17.578 -20.125 1 92.44 151 GLN A N 1
ATOM 1166 C CA . GLN A 1 151 ? 10.945 -18 -21.5 1 92.44 151 GLN A CA 1
ATOM 1167 C C . GLN A 1 151 ? 10.531 -19.453 -21.703 1 92.44 151 GLN A C 1
ATOM 1169 O O . GLN A 1 151 ? 10.688 -20 -22.812 1 92.44 151 GLN A O 1
ATOM 1174 N N . LEU A 1 152 ? 10 -20.109 -20.75 1 93.81 152 LEU A N 1
ATOM 1175 C CA . LEU A 1 152 ? 9.672 -21.531 -20.844 1 93.81 152 LEU A CA 1
ATOM 1176 C C . LEU A 1 152 ? 8.68 -21.781 -21.969 1 93.81 152 LEU A C 1
ATOM 1178 O O . LEU A 1 152 ? 7.684 -21.062 -22.109 1 93.81 152 LEU A O 1
ATOM 1182 N N . ASP A 1 153 ? 8.945 -22.672 -22.734 1 93.81 153 ASP A N 1
ATOM 1183 C CA . ASP A 1 153 ? 8.164 -23.125 -23.891 1 93.81 153 ASP A CA 1
ATOM 1184 C C . ASP A 1 153 ? 8.391 -24.609 -24.156 1 93.81 153 ASP A C 1
ATOM 1186 O O . ASP A 1 153 ? 9.469 -25.141 -23.875 1 93.81 153 ASP A O 1
ATOM 1190 N N . PRO A 1 154 ? 7.391 -25.297 -24.703 1 94.38 154 PRO A N 1
ATOM 1191 C CA . PRO A 1 154 ? 7.562 -26.734 -24.984 1 94.38 154 PRO A CA 1
ATOM 1192 C C . PRO A 1 154 ? 8.781 -27.031 -25.844 1 94.38 154 PRO A C 1
ATOM 1194 O O . PRO A 1 154 ? 9.391 -28.094 -25.719 1 94.38 154 PRO A O 1
ATOM 1197 N N . SER A 1 155 ? 9.258 -26.141 -26.641 1 94.06 155 SER A N 1
ATOM 1198 C CA . SER A 1 155 ? 10.359 -26.344 -27.578 1 94.06 155 SER A CA 1
ATOM 1199 C C . SER A 1 155 ? 11.711 -26.188 -26.906 1 94.06 155 SER A C 1
ATOM 1201 O O . SER A 1 155 ? 12.734 -26.625 -27.422 1 94.06 155 SER A O 1
ATOM 1203 N N . ASN A 1 156 ? 11.75 -25.531 -25.75 1 94.19 156 ASN A N 1
ATOM 1204 C CA . ASN A 1 156 ? 13.055 -25.234 -25.172 1 94.19 156 ASN A CA 1
ATOM 1205 C C . ASN A 1 156 ? 13.141 -25.656 -23.719 1 94.19 156 ASN A C 1
ATOM 1207 O O . ASN A 1 156 ? 14.188 -25.531 -23.078 1 94.19 156 ASN A O 1
ATOM 1211 N N . VAL A 1 157 ? 12.102 -26.203 -23.141 1 96 157 VAL A N 1
ATOM 1212 C CA . VAL A 1 157 ? 11.992 -26.422 -21.703 1 96 157 VAL A CA 1
ATOM 1213 C C . VAL A 1 157 ? 13.008 -27.484 -21.266 1 96 157 VAL A C 1
ATOM 1215 O O . VAL A 1 157 ? 13.594 -27.391 -20.188 1 96 157 VAL A O 1
ATOM 1218 N N . ILE A 1 158 ? 13.25 -28.469 -22.047 1 95.62 158 ILE A N 1
ATOM 1219 C CA . ILE A 1 158 ? 14.211 -29.516 -21.688 1 95.62 158 ILE A CA 1
ATOM 1220 C C . ILE A 1 158 ? 15.617 -28.922 -21.609 1 95.62 158 ILE A C 1
ATOM 1222 O O . ILE A 1 158 ? 16.359 -29.188 -20.672 1 95.62 158 ILE A O 1
ATOM 1226 N N . GLY A 1 159 ? 15.992 -28.109 -22.594 1 94.06 159 GLY A N 1
ATOM 1227 C CA . GLY A 1 159 ? 17.266 -27.422 -22.578 1 94.06 159 GLY A CA 1
ATOM 1228 C C . GLY A 1 159 ? 17.453 -26.516 -21.375 1 94.06 159 GLY A C 1
ATOM 1229 O O . GLY A 1 159 ? 18.531 -26.484 -20.766 1 94.06 159 GLY A O 1
ATOM 1230 N N . ILE A 1 160 ? 16.422 -25.781 -21.047 1 95.38 160 ILE A N 1
ATOM 1231 C CA . ILE A 1 160 ? 16.453 -24.859 -19.906 1 95.38 160 ILE A CA 1
ATOM 1232 C C . ILE A 1 160 ? 16.625 -25.672 -18.625 1 95.38 160 ILE A C 1
ATOM 1234 O O . ILE A 1 160 ? 17.391 -25.281 -17.734 1 95.38 160 ILE A O 1
ATOM 1238 N N . ALA A 1 161 ? 15.859 -26.812 -18.516 1 95.69 161 ALA A N 1
ATOM 1239 C CA . ALA A 1 161 ? 16 -27.672 -17.344 1 95.69 161 ALA A CA 1
ATOM 1240 C C . ALA A 1 161 ? 17.438 -28.172 -17.203 1 95.69 161 ALA A C 1
ATOM 1242 O O . ALA A 1 161 ? 18 -28.141 -16.109 1 95.69 161 ALA A O 1
ATOM 1243 N N . ASN A 1 162 ? 18.062 -28.578 -18.312 1 93.62 162 ASN A N 1
ATOM 1244 C CA . ASN A 1 162 ? 19.438 -29.047 -18.297 1 93.62 162 ASN A CA 1
ATOM 1245 C C . ASN A 1 162 ? 20.406 -27.922 -17.906 1 93.62 162 ASN A C 1
ATOM 1247 O O . ASN A 1 162 ? 21.344 -28.141 -17.141 1 93.62 162 ASN A O 1
ATOM 1251 N N . PHE A 1 163 ? 20.141 -26.781 -18.484 1 93.62 163 PHE A N 1
ATOM 1252 C CA . PHE A 1 163 ? 20.953 -25.594 -18.188 1 93.62 163 PHE A CA 1
ATOM 1253 C C . PHE A 1 163 ? 20.875 -25.25 -16.703 1 93.62 163 PHE A C 1
ATOM 1255 O O . PHE A 1 163 ? 21.875 -24.906 -16.078 1 93.62 163 PHE A O 1
ATOM 1262 N N . ALA A 1 164 ? 19.688 -25.297 -16.141 1 95.19 164 ALA A N 1
ATOM 1263 C CA . ALA A 1 164 ? 19.453 -25.016 -14.727 1 95.19 164 ALA A CA 1
ATOM 1264 C C . ALA A 1 164 ? 20.234 -25.984 -13.844 1 95.19 164 ALA A C 1
ATOM 1266 O O . ALA A 1 164 ? 20.891 -25.578 -12.883 1 95.19 164 ALA A O 1
ATOM 1267 N N . ILE A 1 165 ? 20.219 -27.234 -14.234 1 94 165 ILE A N 1
ATOM 1268 C CA . ILE A 1 165 ? 20.922 -28.266 -13.469 1 94 165 ILE A CA 1
ATOM 1269 C C . ILE A 1 165 ? 22.422 -28.016 -13.531 1 94 165 ILE A C 1
ATOM 1271 O O . ILE A 1 165 ? 23.125 -28.094 -12.516 1 94 165 ILE A O 1
ATOM 1275 N N . GLN A 1 166 ? 22.953 -27.719 -14.664 1 91.88 166 GLN A N 1
ATOM 1276 C CA . GLN A 1 166 ? 24.375 -27.5 -14.891 1 91.88 166 GLN A CA 1
ATOM 1277 C C . GLN A 1 166 ? 24.906 -26.359 -14.008 1 91.88 166 GLN A C 1
ATOM 1279 O O . GLN A 1 166 ? 26.047 -26.406 -13.547 1 91.88 166 GLN A O 1
ATOM 1284 N N . HIS A 1 167 ? 24.094 -25.391 -13.75 1 94.19 167 HIS A N 1
ATOM 1285 C CA . HIS A 1 167 ? 24.562 -24.203 -13.031 1 94.19 167 HIS A CA 1
ATOM 1286 C C . HIS A 1 167 ? 23.938 -24.125 -11.648 1 94.19 167 HIS A C 1
ATOM 1288 O O . HIS A 1 167 ? 23.953 -23.062 -11.016 1 94.19 167 HIS A O 1
ATOM 1294 N N . GLY A 1 168 ? 23.281 -25.234 -11.266 1 94.25 168 GLY A N 1
ATOM 1295 C CA . GLY A 1 168 ? 22.812 -25.391 -9.898 1 94.25 168 GLY A CA 1
ATOM 1296 C C . GLY A 1 168 ? 21.594 -24.547 -9.578 1 94.25 168 GLY A C 1
ATOM 1297 O O . GLY A 1 168 ? 21.406 -24.125 -8.43 1 94.25 168 GLY A O 1
ATOM 1298 N N . CYS A 1 169 ? 20.828 -24.125 -10.523 1 96.12 169 CYS A N 1
ATOM 1299 C CA . CYS A 1 169 ? 19.594 -23.375 -10.312 1 96.12 169 CYS A CA 1
ATOM 1300 C C . CYS A 1 169 ? 18.438 -24.312 -9.969 1 96.12 169 CYS A C 1
ATOM 1302 O O . CYS A 1 169 ? 17.672 -24.703 -10.844 1 96.12 169 CYS A O 1
ATOM 1304 N N . VAL A 1 170 ? 18.234 -24.641 -8.758 1 96.81 170 VAL A N 1
ATOM 1305 C CA . VAL A 1 170 ? 17.344 -25.688 -8.266 1 96.81 170 VAL A CA 1
ATOM 1306 C C . VAL A 1 170 ? 15.891 -25.281 -8.523 1 96.81 170 VAL A C 1
ATOM 1308 O O . VAL A 1 170 ? 15.094 -26.078 -9.031 1 96.81 170 VAL A O 1
ATOM 1311 N N . ASP A 1 171 ? 15.617 -24.047 -8.18 1 96.81 171 ASP A N 1
ATOM 1312 C CA . ASP A 1 171 ? 14.242 -23.594 -8.336 1 96.81 171 ASP A CA 1
ATOM 1313 C C . ASP A 1 171 ? 13.836 -23.578 -9.812 1 96.81 171 ASP A C 1
ATOM 1315 O O . ASP A 1 171 ? 12.719 -23.969 -10.156 1 96.81 171 ASP A O 1
ATOM 1319 N N . LEU A 1 172 ? 14.672 -23.078 -10.641 1 96.81 172 LEU A N 1
ATOM 1320 C CA . LEU A 1 172 ? 14.383 -23.047 -12.07 1 96.81 172 LEU A CA 1
ATOM 1321 C C . LEU A 1 172 ? 14.219 -24.453 -12.625 1 96.81 172 LEU A C 1
ATOM 1323 O O . LEU A 1 172 ? 13.336 -24.703 -13.445 1 96.81 172 LEU A O 1
ATOM 1327 N N . ASP A 1 173 ? 15.055 -25.375 -12.195 1 97.06 173 ASP A N 1
ATOM 1328 C CA . ASP A 1 173 ? 14.945 -26.766 -12.602 1 97.06 173 ASP A CA 1
ATOM 1329 C C . ASP A 1 173 ? 13.586 -27.344 -12.203 1 97.06 173 ASP A C 1
ATOM 1331 O O . ASP A 1 173 ? 12.938 -28.016 -13.008 1 97.06 173 ASP A O 1
ATOM 1335 N N . LYS A 1 174 ? 13.203 -27.094 -11.047 1 97.44 174 LYS A N 1
ATOM 1336 C CA . LYS A 1 174 ? 11.914 -27.578 -10.562 1 97.44 174 LYS A CA 1
ATOM 1337 C C . LYS A 1 174 ? 10.766 -27.047 -11.422 1 97.44 174 LYS A C 1
ATOM 1339 O O . LYS A 1 174 ? 9.898 -27.797 -11.852 1 97.44 174 LYS A O 1
ATOM 1344 N N . LYS A 1 175 ? 10.789 -25.781 -11.672 1 96.88 175 LYS A N 1
ATOM 1345 C CA . LYS A 1 175 ? 9.734 -25.141 -12.461 1 96.88 175 LYS A CA 1
ATOM 1346 C C . LYS A 1 175 ? 9.727 -25.672 -13.898 1 96.88 175 LYS A C 1
ATOM 1348 O O . LYS A 1 175 ? 8.656 -25.875 -14.484 1 96.88 175 LYS A O 1
ATOM 1353 N N . ALA A 1 176 ? 10.852 -25.844 -14.414 1 96.81 176 ALA A N 1
ATOM 1354 C CA . ALA A 1 176 ? 10.969 -26.391 -15.758 1 96.81 176 ALA A CA 1
ATOM 1355 C C . ALA A 1 176 ? 10.391 -27.812 -15.828 1 96.81 176 ALA A C 1
ATOM 1357 O O . ALA A 1 176 ? 9.648 -28.141 -16.75 1 96.81 176 ALA A O 1
ATOM 1358 N N . ASN A 1 177 ? 10.664 -28.578 -14.891 1 97 177 ASN A N 1
ATOM 1359 C CA . ASN A 1 177 ? 10.148 -29.953 -14.867 1 97 177 ASN A CA 1
ATOM 1360 C C . ASN A 1 177 ? 8.633 -29.969 -14.664 1 97 177 ASN A C 1
ATOM 1362 O O . ASN A 1 177 ? 7.941 -30.812 -15.25 1 97 177 ASN A O 1
ATOM 1366 N N . GLU A 1 178 ? 8.227 -29.141 -13.797 1 95.81 178 GLU A N 1
ATOM 1367 C CA . GLU A 1 178 ? 6.777 -29.031 -13.648 1 95.81 178 GLU A CA 1
ATOM 1368 C C . GLU A 1 178 ? 6.117 -28.656 -14.977 1 95.81 178 GLU A C 1
ATOM 1370 O O . GLU A 1 178 ? 5.059 -29.172 -15.32 1 95.81 178 GLU A O 1
ATOM 1375 N N . PHE A 1 179 ? 6.707 -27.781 -15.688 1 95.94 179 PHE A N 1
ATOM 1376 C CA . PHE A 1 179 ? 6.207 -27.375 -17 1 95.94 179 PHE A CA 1
ATOM 1377 C C . PHE A 1 179 ? 6.203 -28.562 -17.969 1 95.94 179 PHE A C 1
ATOM 1379 O O . PHE A 1 179 ? 5.238 -28.766 -18.703 1 95.94 179 PHE A O 1
ATOM 1386 N N . ILE A 1 180 ? 7.246 -29.328 -17.938 1 96.38 180 ILE A N 1
ATOM 1387 C CA . ILE A 1 180 ? 7.34 -30.516 -18.781 1 96.38 180 ILE A CA 1
ATOM 1388 C C . ILE A 1 180 ? 6.188 -31.453 -18.469 1 96.38 180 ILE A C 1
ATOM 1390 O O . ILE A 1 180 ? 5.523 -31.953 -19.391 1 96.38 180 ILE A O 1
ATOM 1394 N N . ASP A 1 181 ? 5.984 -31.688 -17.219 1 95.31 181 ASP A N 1
ATOM 1395 C CA . ASP A 1 181 ? 4.906 -32.594 -16.797 1 95.31 181 ASP A CA 1
ATOM 1396 C C . ASP A 1 181 ? 3.553 -32.094 -17.297 1 95.31 181 ASP A C 1
ATOM 1398 O O . ASP A 1 181 ? 2.748 -32.844 -17.812 1 95.31 181 ASP A O 1
ATOM 1402 N N . GLN A 1 182 ? 3.363 -30.891 -17.156 1 91.81 182 GLN A N 1
ATOM 1403 C CA . GLN A 1 182 ? 2.066 -30.297 -17.469 1 91.81 182 GLN A CA 1
ATOM 1404 C C . GLN A 1 182 ? 1.832 -30.266 -18.984 1 91.81 182 GLN A C 1
ATOM 1406 O O . GLN A 1 182 ? 0.692 -30.375 -19.438 1 91.81 182 GLN A O 1
ATOM 1411 N N . HIS A 1 183 ? 2.893 -30.172 -19.766 1 93.44 183 HIS A N 1
ATOM 1412 C CA . HIS A 1 183 ? 2.756 -30 -21.203 1 93.44 183 HIS A CA 1
ATOM 1413 C C . HIS A 1 183 ? 3.48 -31.109 -21.953 1 93.44 183 HIS A C 1
ATOM 1415 O O . HIS A 1 183 ? 4.07 -30.875 -23.016 1 93.44 183 HIS A O 1
ATOM 1421 N N . PHE A 1 184 ? 3.453 -32.219 -21.438 1 95.19 184 PHE A N 1
ATOM 1422 C CA . PHE A 1 184 ? 4.207 -33.344 -21.984 1 95.19 184 PHE A CA 1
ATOM 1423 C C . PHE A 1 184 ? 3.824 -33.594 -23.438 1 95.19 184 PHE A C 1
ATOM 1425 O O . PHE A 1 184 ? 4.688 -33.844 -24.281 1 95.19 184 PHE A O 1
ATOM 1432 N N . SER A 1 185 ? 2.508 -33.5 -23.734 1 92.88 185 SER A N 1
ATOM 1433 C CA . SER A 1 185 ? 2.023 -33.812 -25.078 1 92.88 185 SER A CA 1
ATOM 1434 C C . SER A 1 185 ? 2.709 -32.906 -26.109 1 92.88 185 SER A C 1
ATOM 1436 O O . SER A 1 185 ? 3.123 -33.375 -27.172 1 92.88 185 SER A O 1
ATOM 1438 N N . GLN A 1 186 ? 2.896 -31.672 -25.781 1 94.38 186 GLN A N 1
ATOM 1439 C CA . GLN A 1 186 ? 3.553 -30.734 -26.688 1 94.38 186 GLN A CA 1
ATOM 1440 C C . GLN A 1 186 ? 5.07 -30.906 -26.656 1 94.38 186 GLN A C 1
ATOM 1442 O O . GLN A 1 186 ? 5.727 -30.891 -27.703 1 94.38 186 GLN A O 1
ATOM 1447 N N . VAL A 1 187 ? 5.621 -31.094 -25.484 1 96.06 187 VAL A N 1
ATOM 1448 C CA . VAL A 1 187 ? 7.062 -31.203 -25.266 1 96.06 187 VAL A CA 1
ATOM 1449 C C . VAL A 1 187 ? 7.598 -32.438 -26.016 1 96.06 187 VAL A C 1
ATOM 1451 O O . VAL A 1 187 ? 8.656 -32.375 -26.641 1 96.06 187 VAL A O 1
ATOM 1454 N N . SER A 1 188 ? 6.852 -33.562 -26.031 1 96.5 188 SER A N 1
ATOM 1455 C CA . SER A 1 188 ? 7.293 -34.812 -26.609 1 96.5 188 SER A CA 1
ATOM 1456 C C . SER A 1 188 ? 7.395 -34.719 -28.125 1 96.5 188 SER A C 1
ATOM 1458 O O . SER A 1 188 ? 8.008 -35.562 -28.766 1 96.5 188 SER A O 1
ATOM 1460 N N . ARG A 1 189 ? 6.828 -33.719 -28.719 1 95.62 189 ARG A N 1
ATOM 1461 C CA . ARG A 1 189 ? 6.836 -33.562 -30.172 1 95.62 189 ARG A CA 1
ATOM 1462 C C . ARG A 1 189 ? 7.957 -32.625 -30.609 1 95.62 189 ARG A C 1
ATOM 1464 O O . ARG A 1 189 ? 8.156 -32.406 -31.812 1 95.62 189 ARG A O 1
ATOM 1471 N N . GLN A 1 190 ? 8.68 -32.125 -29.688 1 94.69 190 GLN A N 1
ATOM 1472 C CA . GLN A 1 190 ? 9.727 -31.172 -30.016 1 94.69 190 GLN A CA 1
ATOM 1473 C C . GLN A 1 190 ? 11.07 -31.875 -30.203 1 94.69 190 GLN A C 1
ATOM 1475 O O . GLN A 1 190 ? 11.266 -33 -29.75 1 94.69 190 GLN A O 1
ATOM 1480 N N . GLU A 1 191 ? 12.031 -31.172 -30.828 1 94.06 191 GLU A N 1
ATOM 1481 C CA . GLU A 1 191 ? 13.336 -31.719 -31.188 1 94.06 191 GLU A CA 1
ATOM 1482 C C . GLU A 1 191 ? 14.133 -32.094 -29.953 1 94.06 191 GLU A C 1
ATOM 1484 O O . GLU A 1 191 ? 14.805 -33.125 -29.922 1 94.06 191 GLU A O 1
ATOM 1489 N N . GLU A 1 192 ? 13.992 -31.297 -28.938 1 94.25 192 GLU A N 1
ATOM 1490 C CA . GLU A 1 192 ? 14.766 -31.547 -27.719 1 94.25 192 GLU A CA 1
ATOM 1491 C C . GLU A 1 192 ? 14.398 -32.875 -27.094 1 94.25 192 GLU A C 1
ATOM 1493 O O . GLU A 1 192 ? 15.258 -33.562 -26.547 1 94.25 192 GLU A O 1
ATOM 1498 N N . PHE A 1 193 ? 13.117 -33.219 -27.234 1 96.62 193 PHE A N 1
ATOM 1499 C CA . PHE A 1 193 ? 12.672 -34.5 -26.688 1 96.62 193 PHE A CA 1
ATOM 1500 C C . PHE A 1 193 ? 13.312 -35.656 -27.453 1 96.62 193 PHE A C 1
ATOM 1502 O O . PHE A 1 193 ? 13.758 -36.625 -26.859 1 96.62 193 PHE A O 1
ATOM 1509 N N . LEU A 1 194 ? 13.43 -35.5 -28.734 1 96.25 194 LEU A N 1
ATOM 1510 C CA . LEU A 1 194 ? 13.969 -36.531 -29.594 1 96.25 194 LEU A CA 1
ATOM 1511 C C . LEU A 1 194 ? 15.469 -36.688 -29.391 1 96.25 194 LEU A C 1
ATOM 1513 O O . LEU A 1 194 ? 16.047 -37.719 -29.781 1 96.25 194 LEU A O 1
ATOM 1517 N N . GLN A 1 195 ? 16.109 -35.719 -28.734 1 94.06 195 GLN A N 1
ATOM 1518 C CA . GLN A 1 195 ? 17.547 -35.75 -28.516 1 94.06 195 GLN A CA 1
ATOM 1519 C C . GLN A 1 195 ? 17.875 -36.312 -27.125 1 94.06 195 GLN A C 1
ATOM 1521 O O . GLN A 1 195 ? 19.047 -36.469 -26.781 1 94.06 195 GLN A O 1
ATOM 1526 N N . LEU A 1 196 ? 16.875 -36.719 -26.422 1 95.81 196 LEU A N 1
ATOM 1527 C CA . LEU A 1 196 ? 17.094 -37.281 -25.094 1 95.81 196 LEU A CA 1
ATOM 1528 C C . LEU A 1 196 ? 17.844 -38.594 -25.172 1 95.81 196 LEU A C 1
ATOM 1530 O O . LEU A 1 196 ? 17.688 -39.344 -26.141 1 95.81 196 LEU A O 1
ATOM 1534 N N . SER A 1 197 ? 18.734 -38.812 -24.203 1 94.69 197 SER A N 1
ATOM 1535 C CA . SER A 1 197 ? 19.328 -40.125 -24.078 1 94.69 197 SER A CA 1
ATOM 1536 C C . SER A 1 197 ? 18.312 -41.156 -23.562 1 94.69 197 SER A C 1
ATOM 1538 O O . SER A 1 197 ? 17.25 -40.781 -23.078 1 94.69 197 SER A O 1
ATOM 1540 N N . GLY A 1 198 ? 18.578 -42.438 -23.719 1 95.12 198 GLY A N 1
ATOM 1541 C CA . GLY A 1 198 ? 17.688 -43.469 -23.219 1 95.12 198 GLY A CA 1
ATOM 1542 C C . GLY A 1 198 ? 17.375 -43.344 -21.734 1 95.12 198 GLY A C 1
ATOM 1543 O O . GLY A 1 198 ? 16.234 -43.5 -21.328 1 95.12 198 GLY A O 1
ATOM 1544 N N . CYS A 1 199 ? 18.391 -43.031 -21.031 1 94.81 199 CYS A N 1
ATOM 1545 C CA . CYS A 1 199 ? 18.234 -42.875 -19.594 1 94.81 199 CYS A CA 1
ATOM 1546 C C . CYS A 1 199 ? 17.344 -41.688 -19.25 1 94.81 199 CYS A C 1
ATOM 1548 O O . CYS A 1 199 ? 16.453 -41.781 -18.406 1 94.81 199 CYS A O 1
ATOM 1550 N N . GLN A 1 200 ? 17.562 -40.562 -19.953 1 95.06 200 GLN A N 1
ATOM 1551 C CA . GLN A 1 200 ? 16.766 -39.375 -19.734 1 95.06 200 GLN A CA 1
ATOM 1552 C C . GLN A 1 200 ? 15.297 -39.625 -20.078 1 95.06 200 GLN A C 1
ATOM 1554 O O . GLN A 1 200 ? 14.391 -39.156 -19.375 1 95.06 200 GLN A O 1
ATOM 1559 N N . LEU A 1 201 ? 15.086 -40.312 -21.125 1 97.19 201 LEU A N 1
ATOM 1560 C CA . LEU A 1 201 ? 13.734 -40.625 -21.562 1 97.19 201 LEU A CA 1
ATOM 1561 C C . LEU A 1 201 ? 13.008 -41.469 -20.516 1 97.19 201 LEU A C 1
ATOM 1563 O O . LEU A 1 201 ? 11.875 -41.156 -20.141 1 97.19 201 LEU A O 1
ATOM 1567 N N . VAL A 1 202 ? 13.664 -42.5 -20.047 1 97 202 VAL A N 1
ATOM 1568 C CA . VAL A 1 202 ? 13.047 -43.438 -19.078 1 97 202 VAL A CA 1
ATOM 1569 C C . VAL A 1 202 ? 12.695 -42.656 -17.812 1 97 202 VAL A C 1
ATOM 1571 O O . VAL A 1 202 ? 11.594 -42.812 -17.266 1 97 202 VAL A O 1
ATOM 1574 N N . MET A 1 203 ? 13.625 -41.844 -17.422 1 95.69 203 MET A N 1
ATOM 1575 C CA . MET A 1 203 ? 13.391 -41.062 -16.203 1 95.69 203 MET A CA 1
ATOM 1576 C C . MET A 1 203 ? 12.195 -40.125 -16.375 1 95.69 203 MET A C 1
ATOM 1578 O O . MET A 1 203 ? 11.43 -39.938 -15.43 1 95.69 203 MET A O 1
ATOM 1582 N N . LEU A 1 204 ? 12.039 -39.594 -17.516 1 96.88 204 LEU A N 1
ATOM 1583 C CA . LEU A 1 204 ? 10.961 -38.625 -17.797 1 96.88 204 LEU A CA 1
ATOM 1584 C C . LEU A 1 204 ? 9.617 -39.344 -17.875 1 96.88 204 LEU A C 1
ATOM 1586 O O . LEU A 1 204 ? 8.664 -38.969 -17.203 1 96.88 204 LEU A O 1
ATOM 1590 N N . ILE A 1 205 ? 9.492 -40.438 -18.578 1 97.06 205 ILE A N 1
ATOM 1591 C CA . ILE A 1 205 ? 8.203 -41.062 -18.875 1 97.06 205 ILE A CA 1
ATOM 1592 C C . ILE A 1 205 ? 7.73 -41.875 -17.688 1 97.06 205 ILE A C 1
ATOM 1594 O O . ILE A 1 205 ? 6.559 -42.25 -17.609 1 97.06 205 ILE A O 1
ATOM 1598 N N . LYS A 1 206 ? 8.609 -42.219 -16.766 1 95.94 206 LYS A N 1
ATOM 1599 C CA . LYS A 1 206 ? 8.234 -42.969 -15.562 1 95.94 206 LYS A CA 1
ATOM 1600 C C . LYS A 1 206 ? 7.539 -42.062 -14.547 1 95.94 206 LYS A C 1
ATOM 1602 O O . LYS A 1 206 ? 6.938 -42.562 -13.586 1 95.94 206 LYS A O 1
ATOM 1607 N N . ARG A 1 207 ? 7.645 -40.781 -14.789 1 95.5 207 ARG A N 1
ATOM 1608 C CA . ARG A 1 207 ? 7.16 -39.844 -13.797 1 95.5 207 ARG A CA 1
ATOM 1609 C C . ARG A 1 207 ? 5.656 -40 -13.578 1 95.5 207 ARG A C 1
ATOM 1611 O O . ARG A 1 207 ? 4.891 -40.094 -14.539 1 95.5 207 ARG A O 1
ATOM 1618 N N . ASP A 1 208 ? 5.211 -39.938 -12.289 1 94.06 208 ASP A N 1
ATOM 1619 C CA . ASP A 1 208 ? 3.803 -40.031 -11.914 1 94.06 208 ASP A CA 1
ATOM 1620 C C . ASP A 1 208 ? 3.053 -38.75 -12.242 1 94.06 208 ASP A C 1
ATOM 1622 O O . ASP A 1 208 ? 1.85 -38.781 -12.508 1 94.06 208 ASP A O 1
ATOM 1626 N N . ALA A 1 209 ? 3.807 -37.688 -12.336 1 93.12 209 ALA A N 1
ATOM 1627 C CA . ALA A 1 209 ? 3.18 -36.375 -12.414 1 93.12 209 ALA A CA 1
ATOM 1628 C C . ALA A 1 209 ? 2.895 -36 -13.867 1 93.12 209 ALA A C 1
ATOM 1630 O O . ALA A 1 209 ? 2.297 -34.969 -14.133 1 93.12 209 ALA A O 1
ATOM 1631 N N . LEU A 1 210 ? 3.242 -36.844 -14.828 1 93.56 210 LEU A N 1
ATOM 1632 C CA . LEU A 1 210 ? 2.998 -36.531 -16.234 1 93.56 210 LEU A CA 1
ATOM 1633 C C . LEU A 1 210 ? 1.51 -36.312 -16.484 1 93.56 210 LEU A C 1
ATOM 1635 O O . LEU A 1 210 ? 0.69 -37.188 -16.156 1 93.56 210 LEU A O 1
ATOM 1639 N N . ASN A 1 211 ? 1.278 -35.188 -16.969 1 90.25 211 ASN A N 1
ATOM 1640 C CA . ASN A 1 211 ? -0.107 -34.875 -17.312 1 90.25 211 ASN A CA 1
ATOM 1641 C C . ASN A 1 211 ? -0.43 -35.25 -18.75 1 90.25 211 ASN A C 1
ATOM 1643 O O . ASN A 1 211 ? -0.136 -34.469 -19.672 1 90.25 211 ASN A O 1
ATOM 1647 N N . VAL A 1 212 ? -0.986 -36.344 -19 1 91 212 VAL A N 1
ATOM 1648 C CA . VAL A 1 212 ? -1.357 -36.844 -20.328 1 91 212 VAL A CA 1
ATOM 1649 C C . VAL A 1 212 ? -2.832 -37.25 -20.344 1 91 212 VAL A C 1
ATOM 1651 O O . VAL A 1 212 ? -3.387 -37.625 -19.297 1 91 212 VAL A O 1
ATOM 1654 N N . ARG A 1 213 ? -3.438 -37.188 -21.469 1 85.56 213 ARG A N 1
ATOM 1655 C CA . ARG A 1 213 ? -4.84 -37.562 -21.594 1 85.56 213 ARG A CA 1
ATOM 1656 C C . ARG A 1 213 ? -4.996 -39.094 -21.578 1 85.56 213 ARG A C 1
ATOM 1658 O O . ARG A 1 213 ? -6.023 -39.594 -21.141 1 85.56 213 ARG A O 1
ATOM 1665 N N . SER A 1 214 ? -4.117 -39.781 -22.125 1 89.12 214 SER A N 1
ATOM 1666 C CA . SER A 1 214 ? -4.059 -41.219 -22.141 1 89.12 214 SER A CA 1
ATOM 1667 C C . SER A 1 214 ? -2.619 -41.719 -22.203 1 89.12 214 SER A C 1
ATOM 1669 O O . SER A 1 214 ? -1.729 -41 -22.656 1 89.12 214 SER A O 1
ATOM 1671 N N . GLU A 1 215 ? -2.391 -42.969 -21.797 1 93.75 215 GLU A N 1
ATOM 1672 C CA . GLU A 1 215 ? -1.05 -43.562 -21.828 1 93.75 215 GLU A CA 1
ATOM 1673 C C . GLU A 1 215 ? -0.566 -43.75 -23.266 1 93.75 215 GLU A C 1
ATOM 1675 O O . GLU A 1 215 ? 0.63 -43.906 -23.5 1 93.75 215 GLU A O 1
ATOM 1680 N N . GLN A 1 216 ? -1.505 -43.688 -24.156 1 94.62 216 GLN A N 1
ATOM 1681 C CA . GLN A 1 216 ? -1.153 -43.75 -25.562 1 94.62 216 GLN A CA 1
ATOM 1682 C C . GLN A 1 216 ? -0.203 -42.625 -25.969 1 94.62 216 GLN A C 1
ATOM 1684 O O . GLN A 1 216 ? 0.677 -42.844 -26.812 1 94.62 216 GLN A O 1
ATOM 1689 N N . GLU A 1 217 ? -0.368 -41.5 -25.359 1 94.19 217 GLU A N 1
ATOM 1690 C CA . GLU A 1 217 ? 0.498 -40.375 -25.672 1 94.19 217 GLU A CA 1
ATOM 1691 C C . GLU A 1 217 ? 1.95 -40.688 -25.312 1 94.19 217 GLU A C 1
ATOM 1693 O O . GLU A 1 217 ? 2.865 -40.312 -26.047 1 94.19 217 GLU A O 1
ATOM 1698 N N . VAL A 1 218 ? 2.117 -41.344 -24.219 1 96.88 218 VAL A N 1
ATOM 1699 C CA . VAL A 1 218 ? 3.461 -41.719 -23.781 1 96.88 218 VAL A CA 1
ATOM 1700 C C . VAL A 1 218 ? 4.043 -42.781 -24.688 1 96.88 218 VAL A C 1
ATOM 1702 O O . VAL A 1 218 ? 5.199 -42.688 -25.109 1 96.88 218 VAL A O 1
ATOM 1705 N N . TYR A 1 219 ? 3.209 -43.781 -25.016 1 97.12 219 TYR A N 1
ATOM 1706 C CA . TYR A 1 219 ? 3.625 -44.844 -25.938 1 97.12 219 TYR A CA 1
ATOM 1707 C C . TYR A 1 219 ? 4.059 -44.25 -27.266 1 97.12 219 TYR A C 1
ATOM 1709 O O . TYR A 1 219 ? 5.141 -44.562 -27.766 1 97.12 219 TYR A O 1
ATOM 1717 N N . ASP A 1 220 ? 3.246 -43.406 -27.766 1 96.31 220 ASP A N 1
ATOM 1718 C CA . ASP A 1 220 ? 3.527 -42.781 -29.062 1 96.31 220 ASP A CA 1
ATOM 1719 C C . ASP A 1 220 ? 4.816 -41.969 -29.016 1 96.31 220 ASP A C 1
ATOM 1721 O O . ASP A 1 220 ? 5.574 -41.938 -29.984 1 96.31 220 ASP A O 1
ATOM 1725 N N . ALA A 1 221 ? 4.996 -41.281 -27.953 1 97.31 221 ALA A N 1
ATOM 1726 C CA . ALA A 1 221 ? 6.211 -40.469 -27.781 1 97.31 221 ALA A CA 1
ATOM 1727 C C . ALA A 1 221 ? 7.453 -41.375 -27.828 1 97.31 221 ALA A C 1
ATOM 1729 O O . ALA A 1 221 ? 8.453 -41 -28.469 1 97.31 221 ALA A O 1
ATOM 1730 N N . VAL A 1 222 ? 7.426 -42.531 -27.188 1 97.06 222 VAL A N 1
ATOM 1731 C CA . VAL A 1 222 ? 8.547 -43.5 -27.172 1 97.06 222 VAL A CA 1
ATOM 1732 C C . VAL A 1 222 ? 8.805 -44 -28.578 1 97.06 222 VAL A C 1
ATOM 1734 O O . VAL A 1 222 ? 9.953 -44.062 -29.016 1 97.06 222 VAL A O 1
ATOM 1737 N N . VAL A 1 223 ? 7.734 -44.312 -29.234 1 94.88 223 VAL A N 1
ATOM 1738 C CA . VAL A 1 223 ? 7.859 -44.844 -30.609 1 94.88 223 VAL A CA 1
ATOM 1739 C C . VAL A 1 223 ? 8.492 -43.781 -31.5 1 94.88 223 VAL A C 1
ATOM 1741 O O . VAL A 1 223 ? 9.391 -44.062 -32.281 1 94.88 223 VAL A O 1
ATOM 1744 N N . ARG A 1 224 ? 8.055 -42.594 -31.344 1 95.5 224 ARG A N 1
ATOM 1745 C CA . ARG A 1 224 ? 8.633 -41.5 -32.125 1 95.5 224 ARG A CA 1
ATOM 1746 C C . ARG A 1 224 ? 10.117 -41.312 -31.797 1 95.5 224 ARG A C 1
ATOM 1748 O O . ARG A 1 224 ? 10.922 -41.094 -32.719 1 95.5 224 ARG A O 1
ATOM 1755 N N . TRP A 1 225 ? 10.438 -41.406 -30.562 1 96.81 225 TRP A N 1
ATOM 1756 C CA . TRP A 1 225 ? 11.82 -41.281 -30.141 1 96.81 225 TRP A CA 1
ATOM 1757 C C . TRP A 1 225 ? 12.688 -42.344 -30.766 1 96.81 225 TRP A C 1
ATOM 1759 O O . TRP A 1 225 ? 13.781 -42.062 -31.266 1 96.81 225 TRP A O 1
ATOM 1769 N N . VAL A 1 226 ? 12.258 -43.594 -30.859 1 94.94 226 VAL A N 1
ATOM 1770 C CA . VAL A 1 226 ? 13.008 -44.719 -31.438 1 94.94 226 VAL A CA 1
ATOM 1771 C C . VAL A 1 226 ? 13.109 -44.562 -32.938 1 94.94 226 VAL A C 1
ATOM 1773 O O . VAL A 1 226 ? 14.164 -44.812 -33.531 1 94.94 226 VAL A O 1
ATOM 1776 N N . LYS A 1 227 ? 12.031 -44.094 -33.531 1 93.19 227 LYS A N 1
ATOM 1777 C CA . LYS A 1 227 ? 11.992 -43.938 -34.969 1 93.19 227 LYS A CA 1
ATOM 1778 C C . LYS A 1 227 ? 12.93 -42.812 -35.438 1 93.19 227 LYS A C 1
ATOM 1780 O O . LYS A 1 227 ? 13.453 -42.875 -36.562 1 93.19 227 LYS A O 1
ATOM 1785 N N . ASN A 1 228 ? 13.055 -41.906 -34.625 1 95.06 228 ASN A N 1
ATOM 1786 C CA . ASN A 1 228 ? 13.922 -40.75 -34.969 1 95.06 228 ASN A CA 1
ATOM 1787 C C . ASN A 1 228 ? 15.375 -41.188 -35.125 1 95.06 228 ASN A C 1
ATOM 1789 O O . ASN A 1 228 ? 16.125 -40.625 -35.906 1 95.06 228 ASN A O 1
ATOM 1793 N N . GLU A 1 229 ? 15.852 -42.188 -34.406 1 94.62 229 GLU A N 1
ATOM 1794 C CA . GLU A 1 229 ? 17.188 -42.781 -34.5 1 94.62 229 GLU A CA 1
ATOM 1795 C C . GLU A 1 229 ? 17.125 -44.312 -34.438 1 94.62 229 GLU A C 1
ATOM 1797 O O . GLU A 1 229 ? 17.125 -44.875 -33.375 1 94.62 229 GLU A O 1
ATOM 1802 N N . PRO A 1 230 ? 17.328 -44.969 -35.531 1 88.81 230 PRO A N 1
ATOM 1803 C CA . PRO A 1 230 ? 17.141 -46.406 -35.625 1 88.81 230 PRO A CA 1
ATOM 1804 C C . PRO A 1 230 ? 18.125 -47.188 -34.75 1 88.81 230 PRO A C 1
ATOM 1806 O O . PRO A 1 230 ? 17.844 -48.344 -34.375 1 88.81 230 PRO A O 1
ATOM 1809 N N . SER A 1 231 ? 19.219 -46.531 -34.469 1 92.62 231 SER A N 1
ATOM 1810 C CA . SER A 1 231 ? 20.188 -47.219 -33.625 1 92.62 231 SER A CA 1
ATOM 1811 C C . SER A 1 231 ? 19.625 -47.469 -32.219 1 92.62 231 SER A C 1
ATOM 1813 O O . SER A 1 231 ? 20.172 -48.25 -31.453 1 92.62 231 SER A O 1
ATOM 1815 N N . ARG A 1 232 ? 18.453 -46.875 -31.969 1 93.25 232 ARG A N 1
ATOM 1816 C CA . ARG A 1 232 ? 17.859 -46.969 -30.656 1 93.25 232 ARG A CA 1
ATOM 1817 C C . ARG A 1 232 ? 16.891 -48.125 -30.562 1 93.25 232 ARG A C 1
ATOM 1819 O O . ARG A 1 232 ? 16.344 -48.438 -29.5 1 93.25 232 ARG A O 1
ATOM 1826 N N . GLN A 1 233 ? 16.656 -48.844 -31.516 1 91.69 233 GLN A N 1
ATOM 1827 C CA . GLN A 1 233 ? 15.648 -49.906 -31.625 1 91.69 233 GLN A CA 1
ATOM 1828 C C . GLN A 1 233 ? 15.844 -50.969 -30.547 1 91.69 233 GLN A C 1
ATOM 1830 O O . GLN A 1 233 ? 14.891 -51.375 -29.891 1 91.69 233 GLN A O 1
ATOM 1835 N N . PRO A 1 234 ? 17.094 -51.312 -30.328 1 89.81 234 PRO A N 1
ATOM 1836 C CA . PRO A 1 234 ? 17.281 -52.344 -29.297 1 89.81 234 PRO A CA 1
ATOM 1837 C C . PRO A 1 234 ? 16.875 -51.875 -27.906 1 89.81 234 PRO A C 1
ATOM 1839 O O . PRO A 1 234 ? 16.625 -52.719 -27.031 1 89.81 234 PRO A O 1
ATOM 1842 N N . LYS A 1 235 ? 16.812 -50.594 -27.719 1 92.69 235 LYS A N 1
ATOM 1843 C CA . LYS A 1 235 ? 16.5 -50.062 -26.406 1 92.69 235 LYS A CA 1
ATOM 1844 C C . LYS A 1 235 ? 14.992 -50.031 -26.172 1 92.69 235 LYS A C 1
ATOM 1846 O O . LYS A 1 235 ? 14.539 -49.781 -25.047 1 92.69 235 LYS A O 1
ATOM 1851 N N . LEU A 1 236 ? 14.242 -50.25 -27.172 1 93.19 236 LEU A N 1
ATOM 1852 C CA . LEU A 1 236 ? 12.797 -50.094 -27.125 1 93.19 236 LEU A CA 1
ATOM 1853 C C . LEU A 1 236 ? 12.195 -51.031 -26.062 1 93.19 236 LEU A C 1
ATOM 1855 O O . LEU A 1 236 ? 11.289 -50.625 -25.328 1 93.19 236 LEU A O 1
ATOM 1859 N N . GLN A 1 237 ? 12.703 -52.219 -25.969 1 90.38 237 GLN A N 1
ATOM 1860 C CA . GLN A 1 237 ? 12.156 -53.219 -25.031 1 90.38 237 GLN A CA 1
ATOM 1861 C C . GLN A 1 237 ? 12.195 -52.688 -23.594 1 90.38 237 GLN A C 1
ATOM 1863 O O . GLN A 1 237 ? 11.172 -52.719 -22.906 1 90.38 237 GLN A O 1
ATOM 1868 N N . HIS A 1 238 ? 13.352 -52.25 -23.297 1 92.38 238 HIS A N 1
ATOM 1869 C CA . HIS A 1 238 ? 13.531 -51.75 -21.938 1 92.38 238 HIS A CA 1
ATOM 1870 C C . HIS A 1 238 ? 12.68 -50.5 -21.688 1 92.38 238 HIS A C 1
ATOM 1872 O O . HIS A 1 238 ? 12.141 -50.312 -20.594 1 92.38 238 HIS A O 1
ATOM 1878 N N . ILE A 1 239 ? 12.539 -49.688 -22.656 1 95.5 239 ILE A N 1
ATOM 1879 C CA . ILE A 1 239 ? 11.805 -48.438 -22.516 1 95.5 239 ILE A CA 1
ATOM 1880 C C . ILE A 1 239 ? 10.312 -48.719 -22.406 1 95.5 239 ILE A C 1
ATOM 1882 O O . ILE A 1 239 ? 9.594 -48.031 -21.672 1 95.5 239 ILE A O 1
ATOM 1886 N N . LEU A 1 240 ? 9.828 -49.688 -23.062 1 94.06 240 LEU A N 1
ATOM 1887 C CA . LEU A 1 240 ? 8.414 -50.062 -23.047 1 94.06 240 LEU A CA 1
ATOM 1888 C C . LEU A 1 240 ? 7.977 -50.469 -21.641 1 94.06 240 LEU A C 1
ATOM 1890 O O . LEU A 1 240 ? 6.824 -50.219 -21.25 1 94.06 240 LEU A O 1
ATOM 1894 N N . TYR A 1 241 ? 8.914 -51 -20.875 1 92.81 241 TYR A N 1
ATOM 1895 C CA . TYR A 1 241 ? 8.602 -51.375 -19.5 1 92.81 241 TYR A CA 1
ATOM 1896 C C . TYR A 1 241 ? 8.32 -50.156 -18.641 1 92.81 241 TYR A C 1
ATOM 1898 O O . TYR A 1 241 ? 7.711 -50.281 -17.578 1 92.81 241 TYR A O 1
ATOM 1906 N N . ALA A 1 242 ? 8.867 -49.031 -19.141 1 94.88 242 ALA A N 1
ATOM 1907 C CA . ALA A 1 242 ? 8.664 -47.812 -18.391 1 94.88 242 ALA A CA 1
ATOM 1908 C C . ALA A 1 242 ? 7.32 -47.156 -18.734 1 94.88 242 ALA A C 1
ATOM 1910 O O . ALA A 1 242 ? 6.84 -46.281 -18.016 1 94.88 242 ALA A O 1
ATOM 1911 N N . VAL A 1 243 ? 6.77 -47.531 -19.828 1 96.31 243 VAL A N 1
ATOM 1912 C CA . VAL A 1 243 ? 5.426 -47.094 -20.203 1 96.31 243 VAL A CA 1
ATOM 1913 C C . VAL A 1 243 ? 4.387 -47.906 -19.422 1 96.31 243 VAL A C 1
ATOM 1915 O O . VAL A 1 243 ? 4.551 -49.125 -19.25 1 96.31 243 VAL A O 1
ATOM 1918 N N . ARG A 1 244 ? 3.418 -47.281 -18.969 1 95.94 244 ARG A N 1
ATOM 1919 C CA . ARG A 1 244 ? 2.359 -48 -18.266 1 95.94 244 ARG A CA 1
ATOM 1920 C C . ARG A 1 244 ? 1.372 -48.625 -19.25 1 95.94 244 ARG A C 1
ATOM 1922 O O . ARG A 1 244 ? 0.216 -48.188 -19.328 1 95.94 244 ARG A O 1
ATOM 1929 N N . CYS A 1 245 ? 1.75 -49.656 -19.828 1 95.31 245 CYS A N 1
ATOM 1930 C CA . CYS A 1 245 ? 1.06 -50.25 -20.969 1 95.31 245 CYS A CA 1
ATOM 1931 C C . CYS A 1 245 ? -0.264 -50.875 -20.531 1 95.31 245 CYS A C 1
ATOM 1933 O O . CYS A 1 245 ? -1.147 -51.094 -21.375 1 95.31 245 CYS A O 1
ATOM 1935 N N . HIS A 1 246 ? -0.439 -51.188 -19.234 1 95.12 246 HIS A N 1
ATOM 1936 C CA . HIS A 1 246 ? -1.691 -51.75 -18.734 1 95.12 246 HIS A CA 1
ATOM 1937 C C . HIS A 1 246 ? -2.824 -50.75 -18.828 1 95.12 246 HIS A C 1
ATOM 1939 O O . HIS A 1 246 ? -3.996 -51.094 -18.672 1 95.12 246 HIS A O 1
ATOM 1945 N N . PHE A 1 247 ? -2.502 -49.531 -19.109 1 93.19 247 PHE A N 1
ATOM 1946 C CA . PHE A 1 247 ? -3.529 -48.5 -19.234 1 93.19 247 PHE A CA 1
ATOM 1947 C C . PHE A 1 247 ? -3.795 -48.156 -20.688 1 93.19 247 PHE A C 1
ATOM 1949 O O . PHE A 1 247 ? -4.492 -47.188 -21 1 93.19 247 PHE A O 1
ATOM 1956 N N . LEU A 1 248 ? -3.221 -48.906 -21.578 1 95 248 LEU A N 1
ATOM 1957 C CA . LEU A 1 248 ? -3.605 -48.875 -22.984 1 95 248 LEU A CA 1
ATOM 1958 C C . LEU A 1 248 ? -4.836 -49.719 -23.234 1 95 248 LEU A C 1
ATOM 1960 O O . LEU A 1 248 ? -5.277 -50.469 -22.328 1 95 248 LEU A O 1
ATOM 1964 N N . THR A 1 249 ? -5.414 -49.656 -24.438 1 95.12 249 THR A N 1
ATOM 1965 C CA . THR A 1 249 ? -6.605 -50.438 -24.75 1 95.12 249 THR A CA 1
ATOM 1966 C C . THR A 1 249 ? -6.242 -51.656 -25.562 1 95.12 249 THR A C 1
ATOM 1968 O O . THR A 1 249 ? -5.27 -51.656 -26.328 1 95.12 249 THR A O 1
ATOM 1971 N N . PRO A 1 250 ? -6.973 -52.781 -25.406 1 95.62 250 PRO A N 1
ATOM 1972 C CA . PRO A 1 250 ? -6.707 -53.969 -26.203 1 95.62 250 PRO A CA 1
ATOM 1973 C C . PRO A 1 250 ? -6.73 -53.688 -27.703 1 95.62 250 PRO A C 1
ATOM 1975 O O . PRO A 1 250 ? -5.883 -54.188 -28.453 1 95.62 250 PRO A O 1
ATOM 1978 N N . ASN A 1 251 ? -7.684 -52.938 -28.109 1 94.31 251 ASN A N 1
ATOM 1979 C CA . ASN A 1 251 ? -7.762 -52.594 -29.531 1 94.31 251 ASN A CA 1
ATOM 1980 C C . ASN A 1 251 ? -6.504 -51.875 -30 1 94.31 251 ASN A C 1
ATOM 1982 O O . ASN A 1 251 ? -6 -52.156 -31.094 1 94.31 251 ASN A O 1
ATOM 1986 N N . PHE A 1 252 ? -6.035 -51 -29.25 1 95.12 252 PHE A N 1
ATOM 1987 C CA . PHE A 1 252 ? -4.809 -50.312 -29.578 1 95.12 252 PHE A CA 1
ATOM 1988 C C . PHE A 1 252 ? -3.629 -51.25 -29.656 1 95.12 252 PHE A C 1
ATOM 1990 O O . PHE A 1 252 ? -2.844 -51.219 -30.609 1 95.12 252 PHE A O 1
ATOM 1997 N N . LEU A 1 253 ? -3.518 -52.125 -28.672 1 96.25 253 LEU A N 1
ATOM 1998 C CA . LEU A 1 253 ? -2.426 -53.094 -28.641 1 96.25 253 LEU A CA 1
ATOM 1999 C C . LEU A 1 253 ? -2.486 -54.031 -29.844 1 96.25 253 LEU A C 1
ATOM 2001 O O . LEU A 1 253 ? -1.464 -54.281 -30.484 1 96.25 253 LEU A O 1
ATOM 2005 N N . LYS A 1 254 ? -3.676 -54.469 -30.141 1 95.5 254 LYS A N 1
ATOM 2006 C CA . LYS A 1 254 ? -3.863 -55.312 -31.297 1 95.5 254 LYS A CA 1
ATOM 2007 C C . LYS A 1 254 ? -3.436 -54.594 -32.594 1 95.5 254 LYS A C 1
ATOM 2009 O O . LYS A 1 254 ? -2.746 -55.188 -33.438 1 95.5 254 LYS A O 1
ATOM 2014 N N . ASP A 1 255 ? -3.855 -53.469 -32.656 1 95.19 255 ASP A N 1
ATOM 2015 C CA . ASP A 1 255 ? -3.506 -52.688 -33.844 1 95.19 255 ASP A CA 1
ATOM 2016 C C . ASP A 1 255 ? -1.994 -52.469 -33.938 1 95.19 255 ASP A C 1
ATOM 2018 O O . ASP A 1 255 ? -1.422 -52.594 -35.031 1 95.19 255 ASP A O 1
ATOM 2022 N N . GLN A 1 256 ? -1.361 -52.156 -32.844 1 94.38 256 GLN A N 1
ATOM 2023 C CA . GLN A 1 256 ? 0.085 -51.969 -32.812 1 94.38 256 GLN A CA 1
ATOM 2024 C C . GLN A 1 256 ? 0.812 -53.25 -33.219 1 94.38 256 GLN A C 1
ATOM 2026 O O . GLN A 1 256 ? 1.768 -53.219 -33.969 1 94.38 256 GLN A O 1
ATOM 2031 N N . LEU A 1 257 ? 0.387 -54.406 -32.719 1 94.38 257 LEU A N 1
ATOM 2032 C CA . LEU A 1 257 ? 1.013 -55.688 -33 1 94.38 257 LEU A CA 1
ATOM 2033 C C . LEU A 1 257 ? 0.849 -56.094 -34.469 1 94.38 257 LEU A C 1
ATOM 2035 O O . LEU A 1 257 ? 1.734 -56.719 -35.031 1 94.38 257 LEU A O 1
ATOM 2039 N N . LYS A 1 258 ? -0.216 -55.562 -35.031 1 93.94 258 LYS A N 1
ATOM 2040 C CA . LYS A 1 258 ? -0.52 -55.938 -36.406 1 93.94 258 LYS A CA 1
ATOM 2041 C C . LYS A 1 258 ? 0.122 -55 -37.375 1 93.94 258 LYS A C 1
ATOM 2043 O O . LYS A 1 258 ? 0.625 -55.406 -38.438 1 93.94 258 LYS A O 1
ATOM 2048 N N . HIS A 1 259 ? 0.17 -53.719 -37 1 91.94 259 HIS A N 1
ATOM 2049 C CA . HIS A 1 259 ? 0.455 -52.75 -38.062 1 91.94 259 HIS A CA 1
ATOM 2050 C C . HIS A 1 259 ? 1.749 -52 -37.781 1 91.94 259 HIS A C 1
ATOM 2052 O O . HIS A 1 259 ? 2.287 -51.312 -38.656 1 91.94 259 HIS A O 1
ATOM 2058 N N . CYS A 1 260 ? 2.271 -52.094 -36.656 1 90.44 260 CYS A N 1
ATOM 2059 C CA . CYS A 1 260 ? 3.455 -51.312 -36.312 1 90.44 260 CYS A CA 1
ATOM 2060 C C . CYS A 1 260 ? 4.719 -51.969 -36.844 1 90.44 260 CYS A C 1
ATOM 2062 O O . CYS A 1 260 ? 5.098 -53.062 -36.406 1 90.44 260 CYS A O 1
ATOM 2064 N N . ASP A 1 261 ? 5.449 -51.312 -37.719 1 89.69 261 ASP A N 1
ATOM 2065 C CA . ASP A 1 261 ? 6.637 -51.844 -38.406 1 89.69 261 ASP A CA 1
ATOM 2066 C C . ASP A 1 261 ? 7.789 -52.031 -37.406 1 89.69 261 ASP A C 1
ATOM 2068 O O . ASP A 1 261 ? 8.562 -52.969 -37.5 1 89.69 261 ASP A O 1
ATOM 2072 N N . LEU A 1 262 ? 7.785 -51.156 -36.562 1 89.81 262 LEU A N 1
ATOM 2073 C CA . LEU A 1 262 ? 8.867 -51.156 -35.562 1 89.81 262 LEU A CA 1
ATOM 2074 C C . LEU A 1 262 ? 8.844 -52.469 -34.75 1 89.81 262 LEU A C 1
ATOM 2076 O O . LEU A 1 262 ? 9.898 -53 -34.438 1 89.81 262 LEU A O 1
ATOM 2080 N N . LEU A 1 263 ? 7.699 -52.969 -34.469 1 91.5 263 LEU A N 1
ATOM 2081 C CA . LEU A 1 263 ? 7.527 -54.125 -33.594 1 91.5 263 LEU A CA 1
ATOM 2082 C C . LEU A 1 263 ? 7.75 -55.438 -34.375 1 91.5 263 LEU A C 1
ATOM 2084 O O . LEU A 1 263 ? 7.98 -56.5 -33.781 1 91.5 263 LEU A O 1
ATOM 2088 N N . ARG A 1 264 ? 7.688 -55.344 -35.625 1 88.12 264 ARG A N 1
ATOM 2089 C CA . ARG A 1 264 ? 7.785 -56.531 -36.469 1 88.12 264 ARG A CA 1
ATOM 2090 C C . ARG A 1 264 ? 9.109 -57.25 -36.25 1 88.12 264 ARG A C 1
ATOM 2092 O O . ARG A 1 264 ? 9.156 -58.5 -36.219 1 88.12 264 ARG A O 1
ATOM 2099 N N . ASN A 1 265 ? 10.109 -56.531 -36.094 1 85.19 265 ASN A N 1
ATOM 2100 C CA . ASN A 1 265 ? 11.43 -57.125 -35.938 1 85.19 265 ASN A CA 1
ATOM 2101 C C . ASN A 1 265 ? 11.859 -57.156 -34.469 1 85.19 265 ASN A C 1
ATOM 2103 O O . ASN A 1 265 ? 13.047 -57.281 -34.188 1 85.19 265 ASN A O 1
ATOM 2107 N N . MET A 1 266 ? 10.836 -57.094 -33.562 1 91.31 266 MET A N 1
ATOM 2108 C CA . MET A 1 266 ? 11.164 -57.094 -32.156 1 91.31 266 MET A CA 1
ATOM 2109 C C . MET A 1 266 ? 10.297 -58.094 -31.391 1 91.31 266 MET A C 1
ATOM 2111 O O . MET A 1 266 ? 9.367 -57.688 -30.672 1 91.31 266 MET A O 1
ATOM 2115 N N . PRO A 1 267 ? 10.719 -59.281 -31.422 1 91.56 267 PRO A N 1
ATOM 2116 C CA . PRO A 1 267 ? 9.867 -60.344 -30.844 1 91.56 267 PRO A CA 1
ATOM 2117 C C . PRO A 1 267 ? 9.648 -60.188 -29.344 1 91.56 267 PRO A C 1
ATOM 2119 O O . PRO A 1 267 ? 8.562 -60.469 -28.844 1 91.56 267 PRO A O 1
ATOM 2122 N N . GLN A 1 268 ? 10.648 -59.75 -28.688 1 91.88 268 GLN A N 1
ATOM 2123 C CA . GLN A 1 268 ? 10.516 -59.562 -27.25 1 91.88 268 GLN A CA 1
ATOM 2124 C C . GLN A 1 268 ? 9.477 -58.5 -26.906 1 91.88 268 GLN A C 1
ATOM 2126 O O . GLN A 1 268 ? 8.688 -58.688 -25.969 1 91.88 268 GLN A O 1
ATOM 2131 N N . CYS A 1 269 ? 9.477 -57.438 -27.641 1 94.44 269 CYS A N 1
ATOM 2132 C CA . CYS A 1 269 ? 8.484 -56.375 -27.453 1 94.44 269 CYS A CA 1
ATOM 2133 C C . CYS A 1 269 ? 7.082 -56.875 -27.766 1 94.44 269 CYS A C 1
ATOM 2135 O O . CYS A 1 269 ? 6.129 -56.594 -27.047 1 94.44 269 CYS A O 1
ATOM 2137 N N . ARG A 1 270 ? 6.996 -57.594 -28.766 1 95.38 270 ARG A N 1
ATOM 2138 C CA . ARG A 1 270 ? 5.707 -58.156 -29.172 1 95.38 270 ARG A CA 1
ATOM 2139 C C . ARG A 1 270 ? 5.176 -59.125 -28.094 1 95.38 270 ARG A C 1
ATOM 2141 O O . ARG A 1 270 ? 3.986 -59.094 -27.781 1 95.38 270 ARG A O 1
ATOM 2148 N N . GLU A 1 271 ? 6.086 -59.906 -27.594 1 95.38 271 GLU A N 1
ATOM 2149 C CA . GLU A 1 271 ? 5.699 -60.812 -26.531 1 95.38 271 GLU A CA 1
ATOM 2150 C C . GLU A 1 271 ? 5.184 -60.062 -25.312 1 95.38 271 GLU A C 1
ATOM 2152 O O . GLU A 1 271 ? 4.172 -60.438 -24.719 1 95.38 271 GLU A O 1
ATOM 2157 N N . TYR A 1 272 ? 5.848 -59.125 -25.016 1 95.38 272 TYR A N 1
ATOM 2158 C CA . TYR A 1 272 ? 5.453 -58.312 -23.859 1 95.38 272 TYR A CA 1
ATOM 2159 C C . TYR A 1 272 ? 4.082 -57.688 -24.094 1 95.38 272 TYR A C 1
ATOM 2161 O O . TYR A 1 272 ? 3.201 -57.781 -23.234 1 95.38 272 TYR A O 1
ATOM 2169 N N . LEU A 1 273 ? 3.869 -57.031 -25.188 1 96.31 273 LEU A N 1
ATOM 2170 C CA . LEU A 1 273 ? 2.6 -56.375 -25.484 1 96.31 273 LEU A CA 1
ATOM 2171 C C . LEU A 1 273 ? 1.469 -57.375 -25.562 1 96.31 273 LEU A C 1
ATOM 2173 O O . LEU A 1 273 ? 0.335 -57.094 -25.172 1 96.31 273 LEU A O 1
ATOM 2177 N N . ASN A 1 274 ? 1.836 -58.531 -26.031 1 96.19 274 ASN A N 1
ATOM 2178 C CA . ASN A 1 274 ? 0.851 -59.625 -26.062 1 96.19 274 ASN A CA 1
ATOM 2179 C C . ASN A 1 274 ? 0.451 -60.062 -24.656 1 96.19 274 ASN A C 1
ATOM 2181 O O . ASN A 1 274 ? -0.714 -60.375 -24.406 1 96.19 274 ASN A O 1
ATOM 2185 N N . GLN A 1 275 ? 1.38 -60.125 -23.906 1 95.56 275 GLN A N 1
ATOM 2186 C CA . GLN A 1 275 ? 1.085 -60.469 -22.5 1 95.56 275 GLN A CA 1
ATOM 2187 C C . GLN A 1 275 ? 0.149 -59.406 -21.891 1 95.56 275 GLN A C 1
ATOM 2189 O O . GLN A 1 275 ? -0.792 -59.781 -21.172 1 95.56 275 GLN A O 1
ATOM 2194 N N . ILE A 1 276 ? 0.442 -58.219 -22.125 1 96.06 276 ILE A N 1
ATOM 2195 C CA . ILE A 1 276 ? -0.411 -57.156 -21.609 1 96.06 276 ILE A CA 1
ATOM 2196 C C . ILE A 1 276 ? -1.814 -57.281 -22.203 1 96.06 276 ILE A C 1
ATOM 2198 O O . ILE A 1 276 ? -2.809 -57.156 -21.484 1 96.06 276 ILE A O 1
ATOM 2202 N N . PHE A 1 277 ? -1.835 -57.5 -23.484 1 96.62 277 PHE A N 1
ATOM 2203 C CA . PHE A 1 277 ? -3.111 -57.719 -24.156 1 96.62 277 PHE A CA 1
ATOM 2204 C C . PHE A 1 277 ? -3.902 -58.844 -23.469 1 96.62 277 PHE A C 1
ATOM 2206 O O . PHE A 1 277 ? -5.094 -58.688 -23.203 1 96.62 277 PHE A O 1
ATOM 2213 N N . GLN A 1 278 ? -3.281 -59.875 -23.109 1 96.19 278 GLN A N 1
ATOM 2214 C CA . GLN A 1 278 ? -3.926 -61 -22.438 1 96.19 278 GLN A CA 1
ATOM 2215 C C . GLN A 1 278 ? -4.383 -60.594 -21.031 1 96.19 278 GLN A C 1
ATOM 2217 O O . GLN A 1 278 ? -5.504 -60.938 -20.641 1 96.19 278 GLN A O 1
ATOM 2222 N N . ASP A 1 279 ? -3.547 -59.969 -20.422 1 95.81 279 ASP A N 1
ATOM 2223 C CA . ASP A 1 279 ? -3.9 -59.531 -19.078 1 95.81 279 ASP A CA 1
ATOM 2224 C C . ASP A 1 279 ? -5.168 -58.688 -19.078 1 95.81 279 ASP A C 1
ATOM 2226 O O . ASP A 1 279 ? -6.051 -58.875 -18.25 1 95.81 279 ASP A O 1
ATOM 2230 N N . LEU A 1 280 ? -5.207 -57.812 -20.047 1 96 280 LEU A N 1
ATOM 2231 C CA . LEU A 1 280 ? -6.348 -56.906 -20.156 1 96 280 LEU A CA 1
ATOM 2232 C C . LEU A 1 280 ? -7.613 -57.688 -20.531 1 96 280 LEU A C 1
ATOM 2234 O O . LEU A 1 280 ? -8.68 -57.469 -19.938 1 96 280 LEU A O 1
ATOM 2238 N N . THR A 1 281 ? -7.523 -58.562 -21.422 1 95.5 281 THR A N 1
ATOM 2239 C CA . THR A 1 281 ? -8.695 -59.281 -21.922 1 95.5 281 THR A CA 1
ATOM 2240 C C . THR A 1 281 ? -9.172 -60.312 -20.906 1 95.5 281 THR A C 1
ATOM 2242 O O . THR A 1 281 ? -10.336 -60.719 -20.906 1 95.5 281 THR A O 1
ATOM 2245 N N . LEU A 1 282 ? -8.281 -60.656 -20.016 1 95.12 282 LEU A N 1
ATOM 2246 C CA . LEU A 1 282 ? -8.656 -61.594 -18.953 1 95.12 282 LEU A CA 1
ATOM 2247 C C . LEU A 1 282 ? -9.102 -60.812 -17.703 1 95.12 282 LEU A C 1
ATOM 2249 O O . LEU A 1 282 ? -9.406 -61.406 -16.672 1 95.12 282 LEU A O 1
ATOM 2253 N N . HIS A 1 283 ? -9.109 -59.531 -17.797 1 94.94 283 HIS A N 1
ATOM 2254 C CA . HIS A 1 283 ? -9.633 -58.625 -16.781 1 94.94 283 HIS A CA 1
ATOM 2255 C C . HIS A 1 283 ? -8.859 -58.75 -15.469 1 94.94 283 HIS A C 1
ATOM 2257 O O . HIS A 1 283 ? -9.461 -58.75 -14.391 1 94.94 283 HIS A O 1
ATOM 2263 N N . LYS A 1 284 ? -7.516 -58.844 -15.68 1 93.06 284 LYS A N 1
ATOM 2264 C CA . LYS A 1 284 ? -6.641 -58.875 -14.508 1 93.06 284 LYS A CA 1
ATOM 2265 C C . LYS A 1 284 ? -6.402 -57.5 -13.961 1 93.06 284 LYS A C 1
ATOM 2267 O O . LYS A 1 284 ? -6.387 -56.5 -14.719 1 93.06 284 LYS A O 1
ATOM 2272 N N . THR A 1 285 ? -6.273 -57.469 -12.672 1 90.38 285 THR A N 1
ATOM 2273 C CA . THR A 1 285 ? -5.945 -56.188 -12.055 1 90.38 285 THR A CA 1
ATOM 2274 C C . THR A 1 285 ? -4.562 -55.719 -12.5 1 90.38 285 THR A C 1
ATOM 2276 O O . THR A 1 285 ? -3.59 -56.469 -12.43 1 90.38 285 THR A O 1
ATOM 2279 N N . PRO A 1 286 ? -4.559 -54.531 -13 1 87.19 286 PRO A N 1
ATOM 2280 C CA . PRO A 1 286 ? -3.266 -54.031 -13.453 1 87.19 286 PRO A CA 1
ATOM 2281 C C . PRO A 1 286 ? -2.258 -53.875 -12.32 1 87.19 286 PRO A C 1
ATOM 2283 O O . PRO A 1 286 ? -2.637 -53.5 -11.203 1 87.19 286 PRO A O 1
ATOM 2286 N N . CYS A 1 287 ? -1.003 -54.094 -12.609 1 85 287 CYS A N 1
ATOM 2287 C CA . CYS A 1 287 ? 0.066 -53.969 -11.625 1 85 287 CYS A CA 1
ATOM 2288 C C . CYS A 1 287 ? 0.556 -52.5 -11.57 1 85 287 CYS A C 1
ATOM 2290 O O . CYS A 1 287 ? 1.03 -52.062 -10.531 1 85 287 CYS A O 1
ATOM 2292 N N . ASP A 1 288 ? 0.398 -51.75 -12.641 1 87.31 288 ASP A N 1
ATOM 2293 C CA . ASP A 1 288 ? 0.837 -50.375 -12.727 1 87.31 288 ASP A CA 1
ATOM 2294 C C . ASP A 1 288 ? -0.127 -49.438 -11.992 1 87.31 288 ASP A C 1
ATOM 2296 O O . ASP A 1 288 ? -1.331 -49.688 -11.938 1 87.31 288 ASP A O 1
ATOM 2300 N N . LYS A 1 289 ? 0.493 -48.406 -11.445 1 86.88 289 LYS A N 1
ATOM 2301 C CA . LYS A 1 289 ? -0.334 -47.406 -10.797 1 86.88 289 LYS A CA 1
ATOM 2302 C C . LYS A 1 289 ? -0.743 -46.312 -11.789 1 86.88 289 LYS A C 1
ATOM 2304 O O . LYS A 1 289 ? 0.014 -45.969 -12.703 1 86.88 289 LYS A O 1
ATOM 2309 N N . GLN A 1 290 ? -1.908 -45.781 -11.594 1 85.38 290 GLN A N 1
ATOM 2310 C CA . GLN A 1 290 ? -2.379 -44.656 -12.398 1 85.38 290 GLN A CA 1
ATOM 2311 C C . GLN A 1 290 ? -1.554 -43.406 -12.133 1 85.38 290 GLN A C 1
ATOM 2313 O O . GLN A 1 290 ? -1.116 -43.188 -11 1 85.38 290 GLN A O 1
ATOM 2318 N N . ARG A 1 291 ? -1.318 -42.625 -13.172 1 90.31 291 ARG A N 1
ATOM 2319 C CA . ARG A 1 291 ? -0.574 -41.375 -13.023 1 90.31 291 ARG A CA 1
ATOM 2320 C C . ARG A 1 291 ? -1.354 -40.375 -12.18 1 90.31 291 ARG A C 1
ATOM 2322 O O . ARG A 1 291 ? -2.586 -40.406 -12.18 1 90.31 291 ARG A O 1
ATOM 2329 N N . THR A 1 292 ? -0.604 -39.531 -11.414 1 88.88 292 THR A N 1
ATOM 2330 C CA . THR A 1 292 ? -1.187 -38.5 -10.539 1 88.88 292 THR A CA 1
ATOM 2331 C C . THR A 1 292 ? -0.65 -37.125 -10.883 1 88.88 292 THR A C 1
ATOM 2333 O O . THR A 1 292 ? 0.168 -36.562 -10.148 1 88.88 292 THR A O 1
ATOM 2336 N N . PRO A 1 293 ? -1.089 -36.625 -12.023 1 88.56 293 PRO A N 1
ATOM 2337 C CA . PRO A 1 293 ? -0.615 -35.281 -12.438 1 88.56 293 PRO A CA 1
ATOM 2338 C C . PRO A 1 293 ? -0.888 -34.219 -11.391 1 88.56 293 PRO A C 1
ATOM 2340 O O . PRO A 1 293 ? -1.837 -34.344 -10.609 1 88.56 293 PRO A O 1
ATOM 2343 N N . ASN A 1 294 ? 0.037 -33.344 -11.352 1 87.19 294 ASN A N 1
ATOM 2344 C CA . ASN A 1 294 ? -0.157 -32.188 -10.477 1 87.19 294 ASN A CA 1
ATOM 2345 C C . ASN A 1 294 ? -1.146 -31.188 -11.07 1 87.19 294 ASN A C 1
ATOM 2347 O O . ASN A 1 294 ? -0.747 -30.125 -11.562 1 87.19 294 ASN A O 1
ATOM 2351 N N . ALA A 1 295 ? -2.338 -31.5 -11.086 1 84.5 295 ALA A N 1
ATOM 2352 C CA . ALA A 1 295 ? -3.436 -30.703 -11.625 1 84.5 295 ALA A CA 1
ATOM 2353 C C . ALA A 1 295 ? -4.633 -30.703 -10.68 1 84.5 295 ALA A C 1
ATOM 2355 O O . ALA A 1 295 ? -4.75 -31.594 -9.828 1 84.5 295 ALA A O 1
ATOM 2356 N N . PRO A 1 296 ? -5.41 -29.688 -10.859 1 84.44 296 PRO A N 1
ATOM 2357 C CA . PRO A 1 296 ? -6.57 -29.641 -9.969 1 84.44 296 PRO A CA 1
ATOM 2358 C C . PRO A 1 296 ? -7.48 -30.859 -10.125 1 84.44 296 PRO A C 1
ATOM 2360 O O . PRO A 1 296 ? -7.711 -31.328 -11.25 1 84.44 296 PRO A O 1
ATOM 2363 N N . ARG A 1 297 ? -8.016 -31.5 -9.102 1 84.88 297 ARG A N 1
ATOM 2364 C CA . ARG A 1 297 ? -8.992 -32.594 -9.039 1 84.88 297 ARG A CA 1
ATOM 2365 C C . ARG A 1 297 ? -10.414 -32.031 -8.945 1 84.88 297 ARG A C 1
ATOM 2367 O O . ARG A 1 297 ? -10.781 -31.406 -7.949 1 84.88 297 ARG A O 1
ATOM 2374 N N . VAL A 1 298 ? -11.109 -32.344 -10.008 1 91.06 298 VAL A N 1
ATOM 2375 C CA . VAL A 1 298 ? -12.359 -31.609 -10.133 1 91.06 298 VAL A CA 1
ATOM 2376 C C . VAL A 1 298 ? -13.516 -32.562 -10.359 1 91.06 298 VAL A C 1
ATOM 2378 O O . VAL A 1 298 ? -13.383 -33.531 -11.141 1 91.06 298 VAL A O 1
ATOM 2381 N N . ILE A 1 299 ? -14.609 -32.375 -9.695 1 93.69 299 ILE A N 1
ATOM 2382 C CA . ILE A 1 299 ? -15.867 -33.062 -9.961 1 93.69 299 ILE A CA 1
ATOM 2383 C C . ILE A 1 299 ? -16.781 -32.156 -10.805 1 93.69 299 ILE A C 1
ATOM 2385 O O . ILE A 1 299 ? -17.047 -31.031 -10.445 1 93.69 299 ILE A O 1
ATOM 2389 N N . TYR A 1 300 ? -17.281 -32.75 -11.875 1 93.94 300 TYR A N 1
ATOM 2390 C CA . TYR A 1 300 ? -18.219 -32.031 -12.734 1 93.94 300 TYR A CA 1
ATOM 2391 C C . TYR A 1 300 ? -19.641 -32.531 -12.547 1 93.94 300 TYR A C 1
ATOM 2393 O O . TYR A 1 300 ? -19.859 -33.75 -12.422 1 93.94 300 TYR A O 1
ATOM 2401 N N . VAL A 1 301 ? -20.562 -31.625 -12.484 1 95.75 301 VAL A N 1
ATOM 2402 C CA . VAL A 1 301 ? -21.969 -31.969 -12.297 1 95.75 301 VAL A CA 1
ATOM 2403 C C . VAL A 1 301 ? -22.812 -31.25 -13.344 1 95.75 301 VAL A C 1
ATOM 2405 O O . VAL A 1 301 ? -22.734 -30.031 -13.492 1 95.75 301 VAL A O 1
ATOM 2408 N N . ALA A 1 302 ? -23.641 -32.031 -14.008 1 96.75 302 ALA A N 1
ATOM 2409 C CA . ALA A 1 302 ? -24.438 -31.438 -15.086 1 96.75 302 ALA A CA 1
ATOM 2410 C C . ALA A 1 302 ? -25.906 -31.812 -14.945 1 96.75 302 ALA A C 1
ATOM 2412 O O . ALA A 1 302 ? -26.25 -32.969 -14.648 1 96.75 302 ALA A O 1
ATOM 2413 N N . GLY A 1 303 ? -26.781 -30.859 -15.156 1 97.19 303 GLY A N 1
ATOM 2414 C CA . GLY A 1 303 ? -28.219 -31.078 -15.203 1 97.19 303 GLY A CA 1
ATOM 2415 C C . GLY A 1 303 ? -28.828 -31.344 -13.836 1 97.19 303 GLY A C 1
ATOM 2416 O O . GLY A 1 303 ? -28.344 -30.812 -12.828 1 97.19 303 GLY A O 1
ATOM 2417 N N . GLY A 1 304 ? -30 -32.094 -13.945 1 96.69 304 GLY A N 1
ATOM 2418 C CA . GLY A 1 304 ? -30.734 -32.406 -12.719 1 96.69 304 GLY A CA 1
ATOM 2419 C C . GLY A 1 304 ? -32.156 -31.875 -12.727 1 96.69 304 GLY A C 1
ATOM 2420 O O . GLY A 1 304 ? -32.594 -31.281 -13.711 1 96.69 304 GLY A O 1
ATOM 2421 N N . TYR A 1 305 ? -32.781 -32.312 -11.656 1 96.88 305 TYR A N 1
ATOM 2422 C CA . TYR A 1 305 ? -34.188 -31.938 -11.531 1 96.88 305 TYR A CA 1
ATOM 2423 C C . TYR A 1 305 ? -34.438 -31.234 -10.203 1 96.88 305 TYR A C 1
ATOM 2425 O O . TYR A 1 305 ? -33.969 -31.688 -9.156 1 96.88 305 TYR A O 1
ATOM 2433 N N . LEU A 1 306 ? -35.219 -30.312 -10.242 1 94 306 LEU A N 1
ATOM 2434 C CA . LEU A 1 306 ? -35.781 -29.672 -9.062 1 94 306 LEU A CA 1
ATOM 2435 C C . LEU A 1 306 ? -37.281 -29.422 -9.234 1 94 306 LEU A C 1
ATOM 2437 O O . LEU A 1 306 ? -38.094 -30.281 -8.891 1 94 306 LEU A O 1
ATOM 2441 N N . ARG A 1 307 ? -37.688 -28.359 -9.945 1 91.31 307 ARG A N 1
ATOM 2442 C CA . ARG A 1 307 ? -39.062 -28.156 -10.383 1 91.31 307 ARG A CA 1
ATOM 2443 C C . ARG A 1 307 ? -39.219 -28.531 -11.852 1 91.31 307 ARG A C 1
ATOM 2445 O O . ARG A 1 307 ? -40.219 -29.141 -12.227 1 91.31 307 ARG A O 1
ATOM 2452 N N . HIS A 1 308 ? -38.188 -28.234 -12.445 1 94 308 HIS A N 1
ATOM 2453 C CA . HIS A 1 308 ? -38 -28.625 -13.844 1 94 308 HIS A CA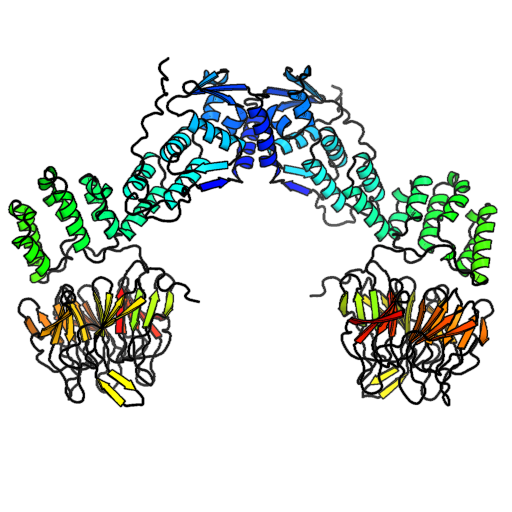 1
ATOM 2454 C C . HIS A 1 308 ? -36.562 -29.109 -14.078 1 94 308 HIS A C 1
ATOM 2456 O O . HIS A 1 308 ? -35.719 -29.031 -13.18 1 94 308 HIS A O 1
ATOM 2462 N N . SER A 1 309 ? -36.469 -29.734 -15.25 1 96.56 309 SER A N 1
ATOM 2463 C CA . SER A 1 309 ? -35.094 -30.125 -15.594 1 96.56 309 SER A CA 1
ATOM 2464 C C . SER A 1 309 ? -34.188 -28.922 -15.664 1 96.56 309 SER A C 1
ATOM 2466 O O . SER A 1 309 ? -34.594 -27.844 -16.141 1 96.56 309 SER A O 1
ATOM 2468 N N . LEU A 1 310 ? -33.031 -29.094 -15.234 1 95.31 310 LEU A N 1
ATOM 2469 C CA . LEU A 1 310 ? -32.062 -27.984 -15.125 1 95.31 310 LEU A CA 1
ATOM 2470 C C . LEU A 1 310 ? -31.016 -28.078 -16.219 1 95.31 310 LEU A C 1
ATOM 2472 O O . LEU A 1 310 ? -30.688 -29.156 -16.703 1 95.31 310 LEU A O 1
ATOM 2476 N N . SER A 1 311 ? -30.406 -26.938 -16.562 1 94.88 311 SER A N 1
ATOM 2477 C CA . SER A 1 311 ? -29.328 -26.875 -17.547 1 94.88 311 SER A CA 1
ATOM 2478 C C . SER A 1 311 ? -27.984 -26.594 -16.875 1 94.88 311 SER A C 1
ATOM 2480 O O . SER A 1 311 ? -26.969 -26.484 -17.547 1 94.88 311 SER A O 1
ATOM 2482 N N . PHE A 1 312 ? -27.984 -26.688 -15.633 1 91.88 312 PHE A N 1
ATOM 2483 C CA . PHE A 1 312 ? -26.828 -26.25 -14.859 1 91.88 312 PHE A CA 1
ATOM 2484 C C . PHE A 1 312 ? -25.641 -27.172 -15.078 1 91.88 312 PHE A C 1
ATOM 2486 O O . PHE A 1 312 ? -25.797 -28.391 -15.141 1 91.88 312 PHE A O 1
ATOM 2493 N N . MET A 1 313 ? -24.469 -26.516 -15.32 1 95 313 MET A N 1
ATOM 2494 C CA . MET A 1 313 ? -23.188 -27.188 -15.266 1 95 313 MET A CA 1
ATOM 2495 C C . MET A 1 313 ? -22.25 -26.5 -14.281 1 95 313 MET A C 1
ATOM 2497 O O . MET A 1 313 ? -22.047 -25.281 -14.367 1 95 313 MET A O 1
ATOM 2501 N N . GLU A 1 314 ? -21.797 -27.266 -13.344 1 93.44 314 GLU A N 1
ATOM 2502 C CA . GLU A 1 314 ? -20.859 -26.703 -12.375 1 93.44 314 GLU A CA 1
ATOM 2503 C C . GLU A 1 314 ? -19.766 -27.703 -12.016 1 93.44 314 GLU A C 1
ATOM 2505 O O . GLU A 1 314 ? -19.859 -28.891 -12.375 1 93.44 314 GLU A O 1
ATOM 2510 N N . CYS A 1 315 ? -18.766 -27.172 -11.43 1 92.88 315 CYS A N 1
ATOM 2511 C CA . CYS A 1 315 ? -17.703 -28.078 -11.016 1 92.88 315 CYS A CA 1
ATOM 2512 C C . CYS A 1 315 ? -17.203 -27.703 -9.625 1 92.88 315 CYS A C 1
ATOM 2514 O O . CYS A 1 315 ? -17.344 -26.562 -9.18 1 92.88 315 CYS A O 1
ATOM 2516 N N . PHE A 1 316 ? -16.672 -28.734 -8.992 1 92.19 316 PHE A N 1
ATOM 2517 C CA . PHE A 1 316 ? -16.109 -28.594 -7.656 1 92.19 316 PHE A CA 1
ATOM 2518 C C . PHE A 1 316 ? -14.617 -28.938 -7.664 1 92.19 316 PHE A C 1
ATOM 2520 O O . PHE A 1 316 ? -14.234 -30.062 -7.977 1 92.19 316 PHE A O 1
ATOM 2527 N N . ASN A 1 317 ? -13.883 -27.859 -7.266 1 89.19 317 ASN A N 1
ATOM 2528 C CA . ASN A 1 317 ? -12.438 -28.062 -7.137 1 89.19 317 ASN A CA 1
ATOM 2529 C C . ASN A 1 317 ? -12.055 -28.453 -5.715 1 89.19 317 ASN A C 1
ATOM 2531 O O . ASN A 1 317 ? -12.25 -27.688 -4.773 1 89.19 317 ASN A O 1
ATOM 2535 N N . LEU A 1 318 ? -11.398 -29.594 -5.594 1 87.56 318 LEU A N 1
ATOM 2536 C CA . LEU A 1 318 ? -11.078 -30.156 -4.289 1 87.56 318 LEU A CA 1
ATOM 2537 C C . LEU A 1 318 ? -9.977 -29.344 -3.609 1 87.56 318 LEU A C 1
ATOM 2539 O O . LEU A 1 318 ? -9.922 -29.281 -2.379 1 87.56 318 LEU A O 1
ATOM 2543 N N . ASP A 1 319 ? -9.109 -28.797 -4.332 1 85.25 319 ASP A N 1
ATOM 2544 C CA . ASP A 1 319 ? -7.934 -28.125 -3.787 1 85.25 319 ASP A CA 1
ATOM 2545 C C . ASP A 1 319 ? -8.312 -26.812 -3.107 1 85.25 319 ASP A C 1
ATOM 2547 O O . ASP A 1 319 ? -7.785 -26.484 -2.045 1 85.25 319 ASP A O 1
ATOM 2551 N N . ASP A 1 320 ? -9.25 -26.078 -3.695 1 83.94 320 ASP A N 1
ATOM 2552 C CA . ASP A 1 320 ? -9.641 -24.828 -3.066 1 83.94 320 ASP A CA 1
ATOM 2553 C C . ASP A 1 320 ? -11.031 -24.922 -2.453 1 83.94 320 ASP A C 1
ATOM 2555 O O . ASP A 1 320 ? -11.508 -23.984 -1.826 1 83.94 320 ASP A O 1
ATOM 2559 N N . GLN A 1 321 ? -11.75 -26.078 -2.699 1 88.06 321 GLN A N 1
ATOM 2560 C CA . GLN A 1 321 ? -13.047 -26.406 -2.109 1 88.06 321 GLN A CA 1
ATOM 2561 C C . GLN A 1 321 ? -14.109 -25.406 -2.551 1 88.06 321 GLN A C 1
ATOM 2563 O O . GLN A 1 321 ? -14.953 -24.984 -1.75 1 88.06 321 GLN A O 1
ATOM 2568 N N . LYS A 1 322 ? -14.039 -25.078 -3.803 1 88.38 322 LYS A N 1
ATOM 2569 C CA . LYS A 1 322 ? -14.969 -24.094 -4.332 1 88.38 322 LYS A CA 1
ATOM 2570 C C . LYS A 1 322 ? -15.773 -24.656 -5.5 1 88.38 322 LYS A C 1
ATOM 2572 O O . LYS A 1 322 ? -15.242 -25.422 -6.309 1 88.38 322 LYS A O 1
ATOM 2577 N N . TRP A 1 323 ? -17.078 -24.328 -5.52 1 91 323 TRP A N 1
ATOM 2578 C CA . TRP A 1 323 ? -17.922 -24.609 -6.668 1 91 323 TRP A CA 1
ATOM 2579 C C . TRP A 1 323 ? -17.844 -23.469 -7.688 1 91 323 TRP A C 1
ATOM 2581 O O . TRP A 1 323 ? -17.844 -22.297 -7.316 1 91 323 TRP A O 1
ATOM 2591 N N . THR A 1 324 ? -17.734 -23.844 -8.898 1 90 324 THR A N 1
ATOM 2592 C CA . THR A 1 324 ? -17.688 -22.859 -9.977 1 90 324 THR A CA 1
ATOM 2593 C C . THR A 1 324 ? -18.703 -23.188 -11.055 1 90 324 THR A C 1
ATOM 2595 O O . THR A 1 324 ? -18.812 -24.328 -11.492 1 90 324 THR A O 1
ATOM 2598 N N . GLY A 1 325 ? -19.438 -22.156 -11.438 1 91.19 325 GLY A N 1
ATOM 2599 C CA . GLY A 1 325 ? -20.375 -22.344 -12.531 1 91.19 325 GLY A CA 1
ATOM 2600 C C . GLY A 1 325 ? -19.703 -22.344 -13.891 1 91.19 325 GLY A C 1
ATOM 2601 O O . GLY A 1 325 ? -18.75 -21.594 -14.125 1 91.19 325 GLY A O 1
ATOM 2602 N N . LEU A 1 326 ? -20.25 -23.266 -14.766 1 92.12 326 LEU A N 1
ATOM 2603 C CA . LEU A 1 326 ? -19.75 -23.375 -16.125 1 92.12 326 LEU A CA 1
ATOM 2604 C C . LEU A 1 326 ? -20.859 -23.125 -17.141 1 92.12 326 LEU A C 1
ATOM 2606 O O . LEU A 1 326 ? -21.969 -22.734 -16.766 1 92.12 326 LEU A O 1
ATOM 2610 N N . GLU A 1 327 ? -20.422 -23.25 -18.406 1 92.44 327 GLU A N 1
ATOM 2611 C CA . GLU A 1 327 ? -21.438 -23.062 -19.453 1 92.44 327 GLU A CA 1
ATOM 2612 C C . GLU A 1 327 ? -22.578 -24.062 -19.297 1 92.44 327 GLU A C 1
ATOM 2614 O O . GLU A 1 327 ? -22.344 -25.266 -19.125 1 92.44 327 GLU A O 1
ATOM 2619 N N . ASP A 1 328 ? -23.766 -23.641 -19.469 1 94.75 328 ASP A N 1
ATOM 2620 C CA . ASP A 1 328 ? -24.953 -24.469 -19.281 1 94.75 328 ASP A CA 1
ATOM 2621 C C . ASP A 1 328 ? -25.062 -25.516 -20.391 1 94.75 328 ASP A C 1
ATOM 2623 O O . ASP A 1 328 ? -24.578 -25.328 -21.5 1 94.75 328 ASP A O 1
ATOM 2627 N N . LEU A 1 329 ? -25.766 -26.641 -19.984 1 95 329 LEU A N 1
ATOM 2628 C CA . LEU A 1 329 ? -26.172 -27.609 -20.984 1 95 329 LEU A CA 1
ATOM 2629 C C . LEU A 1 329 ? -26.953 -26.938 -22.109 1 95 329 LEU A C 1
ATOM 2631 O O . LEU A 1 329 ? -27.734 -26.016 -21.844 1 95 329 LEU A O 1
ATOM 2635 N N . PRO A 1 330 ? -26.766 -27.438 -23.281 1 94.44 330 PRO A N 1
ATOM 2636 C CA . PRO A 1 330 ? -27.547 -26.859 -24.391 1 94.44 330 PRO A CA 1
ATOM 2637 C C . PRO A 1 330 ? -29.062 -26.953 -24.141 1 94.44 330 PRO A C 1
ATOM 2639 O O . PRO A 1 330 ? -29.797 -26.062 -24.531 1 94.44 330 PRO A O 1
ATOM 2642 N N . MET A 1 331 ? -29.484 -28 -23.562 1 94.88 331 MET A N 1
ATOM 2643 C CA . MET A 1 331 ? -30.875 -28.203 -23.172 1 94.88 331 MET A CA 1
ATOM 2644 C C . MET A 1 331 ? -30.953 -28.75 -21.75 1 94.88 331 MET A C 1
ATOM 2646 O O . MET A 1 331 ? -30.188 -29.656 -21.391 1 94.88 331 MET A O 1
ATOM 2650 N N . PRO A 1 332 ? -31.969 -28.219 -21.047 1 96.12 332 PRO A N 1
ATOM 2651 C CA . PRO A 1 332 ? -32.156 -28.766 -19.703 1 96.12 332 PRO A CA 1
ATOM 2652 C C . PRO A 1 332 ? -32.5 -30.25 -19.719 1 96.12 332 PRO A C 1
ATOM 2654 O O . PRO A 1 332 ? -33.312 -30.688 -20.547 1 96.12 332 PRO A O 1
ATOM 2657 N N . ARG A 1 333 ? -31.844 -30.953 -18.859 1 97.31 333 ARG A N 1
ATOM 2658 C CA . ARG A 1 333 ? -32.125 -32.375 -18.797 1 97.31 333 ARG A CA 1
ATOM 2659 C C . ARG A 1 333 ? -31.953 -32.906 -17.359 1 97.31 333 ARG A C 1
ATOM 2661 O O . ARG A 1 333 ? -31.078 -32.469 -16.625 1 97.31 333 ARG A O 1
ATOM 2668 N N . SER A 1 334 ? -32.844 -33.844 -17.031 1 97.31 334 SER A N 1
ATOM 2669 C CA . SER A 1 334 ? -32.719 -34.625 -15.812 1 97.31 334 SER A CA 1
ATOM 2670 C C . SER A 1 334 ? -32.688 -36.125 -16.141 1 97.31 334 SER A C 1
ATOM 2672 O O . SER A 1 334 ? -33.094 -36.531 -17.219 1 97.31 334 SER A O 1
ATOM 2674 N N . GLY A 1 335 ? -32.094 -36.938 -15.227 1 97.44 335 GLY A N 1
ATOM 2675 C CA . GLY A 1 335 ? -31.984 -38.375 -15.469 1 97.44 335 GLY A CA 1
ATOM 2676 C C . GLY A 1 335 ? -30.938 -38.719 -16.516 1 97.44 335 GLY A C 1
ATOM 2677 O O . GLY A 1 335 ? -31.047 -39.719 -17.203 1 97.44 335 GLY A O 1
ATOM 2678 N N . LEU A 1 336 ? -30 -37.812 -16.719 1 97.56 336 LEU A N 1
ATOM 2679 C CA . LEU A 1 336 ? -28.938 -38.031 -17.688 1 97.56 336 LEU A CA 1
ATOM 2680 C C . LEU A 1 336 ? -27.734 -38.719 -17.031 1 97.56 336 LEU A C 1
ATOM 2682 O O . LEU A 1 336 ? -27.641 -38.75 -15.797 1 97.56 336 LEU A O 1
ATOM 2686 N N . GLY A 1 337 ? -26.812 -39.281 -17.812 1 97.25 337 GLY A N 1
ATOM 2687 C CA . GLY A 1 337 ? -25.531 -39.812 -17.359 1 97.25 337 GLY A CA 1
ATOM 2688 C C . GLY A 1 337 ? -24.359 -38.969 -17.844 1 97.25 337 GLY A C 1
ATOM 2689 O O . GLY A 1 337 ? -24.5 -38.125 -18.734 1 97.25 337 GLY A O 1
ATOM 2690 N N . GLY A 1 338 ? -23.344 -39.156 -17.25 1 96.62 338 GLY A N 1
ATOM 2691 C CA . GLY A 1 338 ? -22.156 -38.406 -17.641 1 96.62 338 GLY A CA 1
ATOM 2692 C C . GLY A 1 338 ? -20.875 -39.188 -17.406 1 96.62 338 GLY A C 1
ATOM 2693 O O . GLY A 1 338 ? -20.781 -39.969 -16.453 1 96.62 338 GLY A O 1
ATOM 2694 N N . ALA A 1 339 ? -19.875 -38.969 -18.172 1 96.62 339 ALA A N 1
ATOM 2695 C CA . ALA A 1 339 ? -18.562 -39.594 -18.031 1 96.62 339 ALA A CA 1
ATOM 2696 C C . ALA A 1 339 ? -17.5 -38.812 -18.797 1 96.62 339 ALA A C 1
ATOM 2698 O O . ALA A 1 339 ? -17.797 -38.062 -19.719 1 96.62 339 ALA A O 1
ATOM 2699 N N . PHE A 1 340 ? -16.312 -39.062 -18.438 1 94.12 340 PHE A N 1
ATOM 2700 C CA . PHE A 1 340 ? -15.18 -38.469 -19.141 1 94.12 340 PHE A CA 1
ATOM 2701 C C . PHE A 1 340 ? -14.492 -39.5 -20.031 1 94.12 340 PHE A C 1
ATOM 2703 O O . PHE A 1 340 ? -14.344 -40.656 -19.641 1 94.12 340 PHE A O 1
ATOM 2710 N N . ILE A 1 341 ? -14.109 -39.062 -21.172 1 93.25 341 ILE A N 1
ATOM 2711 C CA . ILE A 1 341 ? -13.211 -39.781 -22.047 1 93.25 341 ILE A CA 1
ATOM 2712 C C . ILE A 1 341 ? -12.086 -38.875 -22.531 1 93.25 341 ILE A C 1
ATOM 2714 O O . ILE A 1 341 ? -12.336 -37.875 -23.234 1 93.25 341 ILE A O 1
ATOM 2718 N N . HIS A 1 342 ? -10.938 -39.188 -22.172 1 87.81 342 HIS A N 1
ATOM 2719 C CA . HIS A 1 342 ? -9.742 -38.469 -22.594 1 87.81 342 HIS A CA 1
ATOM 2720 C C . HIS A 1 342 ? -9.898 -36.969 -22.359 1 87.81 342 HIS A C 1
ATOM 2722 O O . HIS A 1 342 ? -9.633 -36.156 -23.25 1 87.81 342 HIS A O 1
ATOM 2728 N N . GLY A 1 343 ? -10.516 -36.656 -21.219 1 88.06 343 GLY A N 1
ATOM 2729 C CA . GLY A 1 343 ? -10.57 -35.281 -20.781 1 88.06 343 GLY A CA 1
ATOM 2730 C C . GLY A 1 343 ? -11.812 -34.562 -21.234 1 88.06 343 GLY A C 1
ATOM 2731 O O . GLY A 1 343 ? -11.992 -33.375 -20.938 1 88.06 343 GLY A O 1
ATOM 2732 N N . LEU A 1 344 ? -12.648 -35.188 -21.891 1 92.25 344 LEU A N 1
ATOM 2733 C CA . LEU A 1 344 ? -13.891 -34.594 -22.359 1 92.25 344 LEU A CA 1
ATOM 2734 C C . LEU A 1 344 ? -15.094 -35.188 -21.625 1 92.25 344 LEU A C 1
ATOM 2736 O O . LEU A 1 344 ? -15.148 -36.406 -21.391 1 92.25 344 LEU A O 1
ATOM 2740 N N . PHE A 1 345 ? -16.016 -34.344 -21.266 1 95.38 345 PHE A N 1
ATOM 2741 C CA . PHE A 1 345 ? -17.203 -34.75 -20.531 1 95.38 345 PHE A CA 1
ATOM 2742 C C . PHE A 1 345 ? -18.359 -35.031 -21.469 1 95.38 345 PHE A C 1
ATOM 2744 O O . PHE A 1 345 ? -18.734 -34.156 -22.266 1 95.38 345 PHE A O 1
ATOM 2751 N N . TYR A 1 346 ? -18.938 -36.188 -21.375 1 97.56 346 TYR A N 1
ATOM 2752 C CA . TYR A 1 346 ? -20.094 -36.562 -22.188 1 97.56 346 TYR A CA 1
ATOM 2753 C C . TYR A 1 346 ? -21.359 -36.625 -21.359 1 97.56 346 TYR A C 1
ATOM 2755 O O . TYR A 1 346 ? -21.453 -37.406 -20.406 1 97.56 346 TYR A O 1
ATOM 2763 N N . ALA A 1 347 ? -22.281 -35.812 -21.656 1 98.06 347 ALA A N 1
ATOM 2764 C CA . ALA A 1 347 ? -23.625 -35.875 -21.078 1 98.06 347 ALA A CA 1
ATOM 2765 C C . ALA A 1 347 ? -24.562 -36.719 -21.953 1 98.06 347 ALA A C 1
ATOM 2767 O O . ALA A 1 347 ? -24.734 -36.438 -23.141 1 98.06 347 ALA A O 1
ATOM 2768 N N . VAL A 1 348 ? -25.203 -37.688 -21.359 1 98.38 348 VAL A N 1
ATOM 2769 C CA . VAL A 1 348 ? -25.875 -38.719 -22.172 1 98.38 348 VAL A CA 1
ATOM 2770 C C . VAL A 1 348 ? -27.344 -38.812 -21.75 1 98.38 348 VAL A C 1
ATOM 2772 O O . VAL A 1 348 ? -27.641 -39.062 -20.578 1 98.38 348 VAL A O 1
ATOM 2775 N N . GLY A 1 349 ? -28.266 -38.625 -22.703 1 98.31 349 GLY A N 1
ATOM 2776 C CA . GLY A 1 349 ? -29.688 -38.906 -22.516 1 98.31 349 GLY A CA 1
ATOM 2777 C C . GLY A 1 349 ? -30.344 -37.969 -21.547 1 98.31 349 GLY A C 1
ATOM 2778 O O . GLY A 1 349 ? -30.047 -36.75 -21.516 1 98.31 349 GLY A O 1
ATOM 2779 N N . GLY A 1 350 ? -31.391 -38.562 -20.891 1 97.75 350 GLY A N 1
ATOM 2780 C CA . GLY A 1 350 ? -32.188 -37.781 -19.953 1 97.75 350 GLY A CA 1
ATOM 2781 C C . GLY A 1 350 ? -33.562 -37.375 -20.469 1 97.75 350 GLY A C 1
ATOM 2782 O O . GLY A 1 350 ? -34.031 -37.969 -21.438 1 97.75 350 GLY A O 1
ATOM 2783 N N . ARG A 1 351 ? -34.125 -36.5 -19.672 1 97.44 351 ARG A N 1
ATOM 2784 C CA . ARG A 1 351 ? -35.438 -36 -20 1 97.44 351 ARG A CA 1
ATOM 2785 C C . ARG A 1 351 ? -35.562 -34.5 -19.75 1 97.44 351 ARG A C 1
ATOM 2787 O O . ARG A 1 351 ? -35.031 -34 -18.766 1 97.44 351 ARG A O 1
ATOM 2794 N N . ASN A 1 352 ? -36.25 -33.875 -20.641 1 96.81 352 ASN A N 1
ATOM 2795 C CA . ASN A 1 352 ? -36.562 -32.469 -20.453 1 96.81 352 ASN A CA 1
ATOM 2796 C C . ASN A 1 352 ? -38 -32.281 -19.922 1 96.81 352 ASN A C 1
ATOM 2798 O O . ASN A 1 352 ? -38.969 -32.312 -20.703 1 96.81 352 ASN A O 1
ATOM 2802 N N . ASN A 1 353 ? -38.031 -32.156 -18.688 1 94.75 353 ASN A N 1
ATOM 2803 C CA . ASN A 1 353 ? -39.281 -31.797 -18.047 1 94.75 353 ASN A CA 1
ATOM 2804 C C . ASN A 1 353 ? -39.469 -30.281 -17.969 1 94.75 353 ASN A C 1
ATOM 2806 O O . ASN A 1 353 ? -38.781 -29.609 -17.188 1 94.75 353 ASN A O 1
ATOM 2810 N N . SER A 1 354 ? -40.312 -29.781 -18.75 1 91.19 354 SER A N 1
ATOM 2811 C CA . SER A 1 354 ? -40.594 -28.359 -18.812 1 91.19 354 SER A CA 1
ATOM 2812 C C . SER A 1 354 ? -42.094 -28.078 -18.672 1 91.19 354 SER A C 1
ATOM 2814 O O . SER A 1 354 ? -42.906 -29 -18.75 1 91.19 354 SER A O 1
ATOM 2816 N N . PRO A 1 355 ? -42.406 -26.859 -18.422 1 87.12 355 PRO A N 1
ATOM 2817 C CA . PRO A 1 355 ? -43.844 -26.547 -18.359 1 87.12 355 PRO A CA 1
ATOM 2818 C C . PRO A 1 355 ? -44.562 -26.891 -19.656 1 87.12 355 PRO A C 1
ATOM 2820 O O . PRO A 1 355 ? -45.781 -27.156 -19.641 1 87.12 355 PRO A O 1
ATOM 2823 N N . GLU A 1 356 ? -43.875 -26.938 -20.734 1 87.94 356 GLU A N 1
ATOM 2824 C CA . GLU A 1 356 ? -44.469 -27.188 -22.047 1 87.94 356 GLU A CA 1
ATOM 2825 C C . GLU A 1 356 ? -44.656 -28.688 -22.281 1 87.94 356 GLU A C 1
ATOM 2827 O O . GLU A 1 356 ? -45.406 -29.078 -23.172 1 87.94 356 GLU A O 1
ATOM 2832 N N . GLY A 1 357 ? -43.969 -29.5 -21.531 1 87.25 357 GLY A N 1
ATOM 2833 C CA . GLY A 1 357 ? -44.125 -30.938 -21.672 1 87.25 357 GLY A CA 1
ATOM 2834 C C . GLY A 1 357 ? -42.844 -31.703 -21.312 1 87.25 357 GLY A C 1
ATOM 2835 O O . GLY A 1 357 ? -41.812 -31.109 -21.078 1 87.25 357 GLY A O 1
ATOM 2836 N N . ASN A 1 358 ? -43.125 -33.062 -21.281 1 90.44 358 ASN A N 1
ATOM 2837 C CA . ASN A 1 358 ? -42.031 -33.969 -21 1 90.44 358 ASN A CA 1
ATOM 2838 C C . ASN A 1 358 ? -41.531 -34.656 -22.266 1 90.44 358 ASN A C 1
ATOM 2840 O O . ASN A 1 358 ? -42.312 -35.156 -23.062 1 90.44 358 ASN A O 1
ATOM 2844 N N . GLN A 1 359 ? -40.188 -34.5 -22.438 1 93.56 359 GLN A N 1
ATOM 2845 C CA . GLN A 1 359 ? -39.594 -35.125 -23.609 1 93.56 359 GLN A CA 1
ATOM 2846 C C . GLN A 1 359 ? -38.344 -35.906 -23.25 1 93.56 359 GLN A C 1
ATOM 2848 O O . GLN A 1 359 ? -37.375 -35.344 -22.766 1 93.56 359 GLN A O 1
ATOM 2853 N N . ASP A 1 360 ? -38.344 -37.25 -23.531 1 96.81 360 ASP A N 1
ATOM 2854 C CA . ASP A 1 360 ? -37.156 -38.062 -23.359 1 96.81 360 ASP A CA 1
ATOM 2855 C C . ASP A 1 360 ? -36.125 -37.781 -24.453 1 96.81 360 ASP A C 1
ATOM 2857 O O . ASP A 1 360 ? -36.5 -37.562 -25.609 1 96.81 360 ASP A O 1
ATOM 2861 N N . SER A 1 361 ? -34.906 -37.844 -24.078 1 96.5 361 SER A N 1
ATOM 2862 C CA . SER A 1 361 ? -33.875 -37.375 -24.984 1 96.5 361 SER A CA 1
ATOM 2863 C C . SER A 1 361 ? -32.938 -38.531 -25.391 1 96.5 361 SER A C 1
ATOM 2865 O O . SER A 1 361 ? -32.562 -39.344 -24.562 1 96.5 361 SER A O 1
ATOM 2867 N N . ASN A 1 362 ? -32.531 -38.531 -26.609 1 97.56 362 ASN A N 1
ATOM 2868 C CA . ASN A 1 362 ? -31.453 -39.406 -27.109 1 97.56 362 ASN A CA 1
ATOM 2869 C C . ASN A 1 362 ? -30.172 -38.625 -27.391 1 97.56 362 ASN A C 1
ATOM 2871 O O . ASN A 1 362 ? -29.25 -39.156 -28 1 97.56 362 ASN A O 1
ATOM 2875 N N . SER A 1 363 ? -30.125 -37.469 -26.906 1 96.44 363 SER A N 1
ATOM 2876 C CA . SER A 1 363 ? -29.016 -36.562 -27.234 1 96.44 363 SER A CA 1
ATOM 2877 C C . SER A 1 363 ? -27.781 -36.906 -26.422 1 96.44 363 SER A C 1
ATOM 2879 O O . SER A 1 363 ? -27.875 -37.438 -25.312 1 96.44 363 SER A O 1
ATOM 2881 N N . VAL A 1 364 ? -26.625 -36.594 -27.016 1 98 364 VAL A N 1
ATOM 2882 C CA . VAL A 1 364 ? -25.312 -36.656 -26.375 1 98 364 VAL A CA 1
ATOM 2883 C C . VAL A 1 364 ? -24.547 -35.344 -26.625 1 98 364 VAL A C 1
ATOM 2885 O O . VAL A 1 364 ? -24.344 -34.969 -27.781 1 98 364 VAL A O 1
ATOM 2888 N N . ASP A 1 365 ? -24.141 -34.719 -25.562 1 97.44 365 ASP A N 1
ATOM 2889 C CA . ASP A 1 365 ? -23.391 -33.469 -25.656 1 97.44 365 ASP A CA 1
ATOM 2890 C C . ASP A 1 365 ? -22 -33.625 -25.031 1 97.44 365 ASP A C 1
ATOM 2892 O O . ASP A 1 365 ? -21.844 -34.25 -24 1 97.44 365 ASP A O 1
ATOM 2896 N N . LEU A 1 366 ? -21.156 -33.031 -25.719 1 96.56 366 LEU A N 1
ATOM 2897 C CA . LEU A 1 366 ? -19.75 -33.094 -25.328 1 96.56 366 LEU A CA 1
ATOM 2898 C C . LEU A 1 366 ? -19.297 -31.734 -24.766 1 96.56 366 LEU A C 1
ATOM 2900 O O . LEU A 1 366 ? -19.516 -30.703 -25.391 1 96.56 366 LEU A O 1
ATOM 2904 N N . PHE A 1 367 ? -18.656 -31.766 -23.594 1 94.69 367 PHE A N 1
ATOM 2905 C CA . PHE A 1 367 ? -18.125 -30.562 -22.984 1 94.69 367 PHE A CA 1
ATOM 2906 C C . PHE A 1 367 ? -16.594 -30.625 -22.922 1 94.69 367 PHE A C 1
ATOM 2908 O O . PHE A 1 367 ? -16.031 -31.594 -22.406 1 94.69 367 PHE A O 1
ATOM 2915 N N . ASP A 1 368 ? -15.977 -29.578 -23.359 1 90.19 368 ASP A N 1
ATOM 2916 C CA . ASP A 1 368 ? -14.523 -29.438 -23.266 1 90.19 368 ASP A CA 1
ATOM 2917 C C . ASP A 1 368 ? -14.141 -28.453 -22.156 1 90.19 368 ASP A C 1
ATOM 2919 O O . ASP A 1 368 ? -14.336 -27.25 -22.297 1 90.19 368 ASP A O 1
ATOM 2923 N N . PRO A 1 369 ? -13.602 -28.984 -21.125 1 86.44 369 PRO A N 1
ATOM 2924 C CA . PRO A 1 369 ? -13.273 -28.109 -20 1 86.44 369 PRO A CA 1
ATOM 2925 C C . PRO A 1 369 ? -12.211 -27.062 -20.359 1 86.44 369 PRO A C 1
ATOM 2927 O O . PRO A 1 369 ? -12.086 -26.062 -19.672 1 86.44 369 PRO A O 1
ATOM 2930 N N . ARG A 1 370 ? -11.375 -27.25 -21.359 1 80.25 370 ARG A N 1
ATOM 2931 C CA . ARG A 1 370 ? -10.336 -26.312 -21.75 1 80.25 370 ARG A CA 1
ATOM 2932 C C . ARG A 1 370 ? -10.938 -25.047 -22.375 1 80.25 370 ARG A C 1
ATOM 2934 O O . ARG A 1 370 ? -10.461 -23.938 -22.141 1 80.25 370 ARG A O 1
ATOM 2941 N N . THR A 1 371 ? -12.008 -25.297 -23.125 1 83.06 371 THR A N 1
ATOM 2942 C CA . THR A 1 371 ? -12.633 -24.188 -23.828 1 83.06 371 THR A CA 1
ATOM 2943 C C . THR A 1 371 ? -13.953 -23.797 -23.172 1 83.06 371 THR A C 1
ATOM 2945 O O . THR A 1 371 ? -14.539 -22.766 -23.5 1 83.06 371 THR A O 1
ATOM 2948 N N . CYS A 1 372 ? -14.445 -24.609 -22.328 1 86.06 372 CYS A N 1
ATOM 2949 C CA . CYS A 1 372 ? -15.711 -24.422 -21.625 1 86.06 372 CYS A CA 1
ATOM 2950 C C . CYS A 1 372 ? -16.875 -24.312 -22.609 1 86.06 372 CYS A C 1
ATOM 2952 O O . CYS A 1 372 ? -17.703 -23.422 -22.484 1 86.06 372 CYS A O 1
ATOM 2954 N N . THR A 1 373 ? -16.828 -25.141 -23.531 1 90.19 373 THR A N 1
ATOM 2955 C CA . THR A 1 373 ? -17.875 -25.109 -24.547 1 90.19 373 THR A CA 1
ATOM 2956 C C . THR A 1 373 ? -18.469 -26.5 -24.734 1 90.19 373 THR A C 1
ATOM 2958 O O . THR A 1 373 ? -17.828 -27.516 -24.438 1 90.19 373 THR A O 1
ATOM 2961 N N . TRP A 1 374 ? -19.797 -26.516 -25.266 1 94.81 374 TRP A N 1
ATOM 2962 C CA . TRP A 1 374 ? -20.516 -27.75 -25.562 1 94.81 374 TRP A CA 1
ATOM 2963 C C . TRP A 1 374 ? -20.578 -28 -27.062 1 94.81 374 TRP A C 1
ATOM 2965 O O . TRP A 1 374 ? -20.688 -27.062 -27.859 1 94.81 374 TRP A O 1
ATOM 2975 N N . ARG A 1 375 ? -20.422 -29.219 -27.375 1 95.88 375 ARG A N 1
ATOM 2976 C CA . ARG A 1 375 ? -20.641 -29.672 -28.75 1 95.88 375 ARG A CA 1
ATOM 2977 C C . ARG A 1 375 ? -21.594 -30.859 -28.797 1 95.88 375 ARG A C 1
ATOM 2979 O O . ARG A 1 375 ? -21.531 -31.734 -27.922 1 95.88 375 ARG A O 1
ATOM 2986 N N . ARG A 1 376 ? -22.406 -30.906 -29.859 1 95.62 376 ARG A N 1
ATOM 2987 C CA . ARG A 1 376 ? -23.359 -32 -30 1 95.62 376 ARG A CA 1
ATOM 2988 C C . ARG A 1 376 ? -22.703 -33.188 -30.703 1 95.62 376 ARG A C 1
ATOM 2990 O O . ARG A 1 376 ? -21.984 -33.031 -31.688 1 95.62 376 ARG A O 1
ATOM 2997 N N . CYS A 1 377 ? -22.984 -34.375 -30.188 1 97.31 377 CYS A N 1
ATOM 2998 C CA . CYS A 1 377 ? -22.531 -35.625 -30.797 1 97.31 377 CYS A CA 1
ATOM 2999 C C . CYS A 1 377 ? -23.688 -36.344 -31.469 1 97.31 377 CYS A C 1
ATOM 3001 O O . CYS A 1 377 ? -24.844 -35.906 -31.391 1 97.31 377 CYS A O 1
ATOM 3003 N N . SER A 1 378 ? -23.312 -37.406 -32.156 1 97.75 378 SER A N 1
ATOM 3004 C CA . SER A 1 378 ? -24.359 -38.25 -32.719 1 97.75 378 SER A CA 1
ATOM 3005 C C . SER A 1 378 ? -25.297 -38.781 -31.641 1 97.75 378 SER A C 1
ATOM 3007 O O . SER A 1 378 ? -24.844 -39.25 -30.594 1 97.75 378 SER A O 1
ATOM 3009 N N . PRO A 1 379 ? -26.609 -38.688 -31.875 1 97.62 379 PRO A N 1
ATOM 3010 C CA . PRO A 1 379 ? -27.562 -39.125 -30.859 1 97.62 379 PRO A CA 1
ATOM 3011 C C . PRO A 1 379 ? -27.641 -40.656 -30.75 1 97.62 379 PRO A C 1
ATOM 3013 O O . PRO A 1 379 ? -27.25 -41.375 -31.688 1 97.62 379 PRO A O 1
ATOM 3016 N N . MET A 1 380 ? -28.062 -41.125 -29.688 1 97.81 380 MET A N 1
ATOM 3017 C CA . MET A 1 380 ? -28.344 -42.562 -29.516 1 97.81 380 MET A CA 1
ATOM 3018 C C . MET A 1 380 ? -29.469 -43 -30.438 1 97.81 380 MET A C 1
ATOM 3020 O O . MET A 1 380 ? -30.219 -42.156 -30.969 1 97.81 380 MET A O 1
ATOM 3024 N N . SER A 1 381 ? -29.594 -44.312 -30.578 1 96.88 381 SER A N 1
ATOM 3025 C CA . SER A 1 381 ? -30.641 -44.844 -31.453 1 96.88 381 SER A CA 1
ATOM 3026 C C . SER A 1 381 ? -32.031 -44.656 -30.844 1 96.88 381 SER A C 1
ATOM 3028 O O . SER A 1 381 ? -33 -44.562 -31.578 1 96.88 381 SER A O 1
ATOM 3030 N N . ILE A 1 382 ? -32.094 -44.656 -29.547 1 96.88 382 ILE A N 1
ATOM 3031 C CA . ILE A 1 382 ? -33.375 -44.438 -28.844 1 96.88 382 ILE A CA 1
ATOM 3032 C C . ILE A 1 382 ? -33.156 -43.5 -27.656 1 96.88 382 ILE A C 1
ATOM 3034 O O . ILE A 1 382 ? -32.031 -43.344 -27.172 1 96.88 382 ILE A O 1
ATOM 3038 N N . ALA A 1 383 ? -34.281 -42.875 -27.297 1 97.75 383 ALA A N 1
ATOM 3039 C CA . ALA A 1 383 ? -34.188 -42 -26.125 1 97.75 383 ALA A CA 1
ATOM 3040 C C . ALA A 1 383 ? -34.031 -42.812 -24.859 1 97.75 383 ALA A C 1
ATOM 3042 O O . ALA A 1 383 ? -34.656 -43.906 -24.719 1 97.75 383 ALA A O 1
ATOM 3043 N N . ARG A 1 384 ? -33.25 -42.312 -23.938 1 98.19 384 ARG A N 1
ATOM 3044 C CA . ARG A 1 384 ? -33.031 -43.031 -22.688 1 98.19 384 ARG A CA 1
ATOM 3045 C C . ARG A 1 384 ? -33.094 -42.094 -21.5 1 98.19 384 ARG A C 1
ATOM 3047 O O . ARG A 1 384 ? -32.125 -41.406 -21.188 1 98.19 384 ARG A O 1
ATOM 3054 N N . ASN A 1 385 ? -34.188 -42.125 -20.828 1 97.75 385 ASN A N 1
ATOM 3055 C CA . ASN A 1 385 ? -34.312 -41.438 -19.547 1 97.75 385 ASN A CA 1
ATOM 3056 C C . ASN A 1 385 ? -33.875 -42.344 -18.391 1 97.75 385 ASN A C 1
ATOM 3058 O O . ASN A 1 385 ? -34.125 -43.531 -18.406 1 97.75 385 ASN A O 1
ATOM 3062 N N . ARG A 1 386 ? -33.188 -41.688 -17.359 1 98 386 ARG A N 1
ATOM 3063 C CA . ARG A 1 386 ? -32.625 -42.438 -16.234 1 98 386 ARG A CA 1
ATOM 3064 C C . ARG A 1 386 ? -31.703 -43.531 -16.703 1 98 386 ARG A C 1
ATOM 3066 O O . ARG A 1 386 ? -31.844 -44.688 -16.281 1 98 386 ARG A O 1
ATOM 3073 N N . VAL A 1 387 ? -30.75 -43.156 -17.516 1 98.12 387 VAL A N 1
ATOM 3074 C CA . VAL A 1 387 ? -29.797 -44.031 -18.188 1 98.12 387 VAL A CA 1
ATOM 3075 C C . VAL A 1 387 ? -28.562 -44.219 -17.297 1 98.12 387 VAL A C 1
ATOM 3077 O O . VAL A 1 387 ? -28.172 -43.344 -16.547 1 98.12 387 VAL A O 1
ATOM 3080 N N . GLY A 1 388 ? -27.953 -45.438 -17.359 1 98.06 388 GLY A N 1
ATOM 3081 C CA . GLY A 1 388 ? -26.625 -45.656 -16.812 1 98.06 388 GLY A CA 1
ATOM 3082 C C . GLY A 1 388 ? -25.516 -45.5 -17.844 1 98.06 388 GLY A C 1
ATOM 3083 O O . GLY A 1 388 ? -25.688 -45.906 -19 1 98.06 388 GLY A O 1
ATOM 3084 N N . VAL A 1 389 ? -24.438 -44.906 -17.375 1 98.12 389 VAL A N 1
ATOM 3085 C CA . VAL A 1 389 ? -23.359 -44.656 -18.328 1 98.12 389 VAL A CA 1
ATOM 3086 C C . VAL A 1 389 ? -22.031 -45.156 -17.766 1 98.12 389 VAL A C 1
ATOM 3088 O O . VAL A 1 389 ? -21.766 -45.031 -16.562 1 98.12 389 VAL A O 1
ATOM 3091 N N . GLY A 1 390 ? -21.188 -45.781 -18.578 1 97.5 390 GLY A N 1
ATOM 3092 C CA . GLY A 1 390 ? -19.859 -46.25 -18.234 1 97.5 390 GLY A CA 1
ATOM 3093 C C . GLY A 1 390 ? -18.891 -46.188 -19.406 1 97.5 390 GLY A C 1
ATOM 3094 O O . GLY A 1 390 ? -19.312 -46.062 -20.547 1 97.5 390 GLY A O 1
ATOM 3095 N N . VAL A 1 391 ? -17.688 -46.25 -19.109 1 96.94 391 VAL A N 1
ATOM 3096 C CA . VAL A 1 391 ? -16.656 -46.156 -20.156 1 96.94 391 VAL A CA 1
ATOM 3097 C C . VAL A 1 391 ? -15.758 -47.406 -20.078 1 96.94 391 VAL A C 1
ATOM 3099 O O . VAL A 1 391 ? -15.242 -47.75 -19.016 1 96.94 391 VAL A O 1
ATOM 3102 N N . ILE A 1 392 ? -15.625 -48.094 -21.188 1 96.62 392 ILE A N 1
ATOM 3103 C CA . ILE A 1 392 ? -14.656 -49.188 -21.344 1 96.62 392 ILE A CA 1
ATOM 3104 C C . ILE A 1 392 ? -13.766 -48.906 -22.547 1 96.62 392 ILE A C 1
ATOM 3106 O O . ILE A 1 392 ? -14.258 -48.75 -23.656 1 96.62 392 ILE A O 1
ATOM 3110 N N . ASP A 1 393 ? -12.492 -48.875 -22.328 1 94.75 393 ASP A N 1
ATOM 3111 C CA . ASP A 1 393 ? -11.508 -48.75 -23.406 1 94.75 393 ASP A CA 1
ATOM 3112 C C . ASP A 1 393 ? -11.789 -47.531 -24.25 1 94.75 393 ASP A C 1
ATOM 3114 O O . ASP A 1 393 ? -11.742 -47.594 -25.484 1 94.75 393 ASP A O 1
ATOM 3118 N N . GLY A 1 394 ? -12.234 -46.5 -23.656 1 93.25 394 GLY A N 1
ATOM 3119 C CA . GLY A 1 394 ? -12.461 -45.25 -24.359 1 93.25 394 GLY A CA 1
ATOM 3120 C C . GLY A 1 394 ? -13.805 -45.219 -25.078 1 93.25 394 GLY A C 1
ATOM 3121 O O . GLY A 1 394 ? -14.094 -44.281 -25.812 1 93.25 394 GLY A O 1
ATOM 3122 N N . MET A 1 395 ? -14.562 -46.188 -24.859 1 96.44 395 MET A N 1
ATOM 3123 C CA . MET A 1 395 ? -15.898 -46.219 -25.438 1 96.44 395 MET A CA 1
ATOM 3124 C C . MET A 1 395 ? -16.953 -45.938 -24.375 1 96.44 395 MET A C 1
ATOM 3126 O O . MET A 1 395 ? -16.844 -46.406 -23.234 1 96.44 395 MET A O 1
ATOM 3130 N N . LEU A 1 396 ? -17.922 -45.25 -24.828 1 97.75 396 LEU A N 1
ATOM 3131 C CA . LEU A 1 396 ? -19.016 -44.875 -23.922 1 97.75 396 LEU A CA 1
ATOM 3132 C C . LEU A 1 396 ? -20.188 -45.844 -24.047 1 97.75 396 LEU A C 1
ATOM 3134 O O . LEU A 1 396 ? -20.672 -46.062 -25.156 1 97.75 396 LEU A O 1
ATOM 3138 N N . TYR A 1 397 ? -20.641 -46.406 -22.953 1 98.56 397 TYR A N 1
ATOM 3139 C CA . TYR A 1 397 ? -21.781 -47.312 -22.953 1 98.56 397 TYR A CA 1
ATOM 3140 C C . TYR A 1 397 ? -23 -46.688 -22.297 1 98.56 397 TYR A C 1
ATOM 3142 O O . TYR A 1 397 ? -22.922 -46.156 -21.172 1 98.56 397 TYR A O 1
ATOM 3150 N N . ALA A 1 398 ? -24.062 -46.625 -22.969 1 98.62 398 ALA A N 1
ATOM 3151 C CA . ALA A 1 398 ? -25.359 -46.219 -22.438 1 98.62 398 ALA A CA 1
ATOM 3152 C C . ALA A 1 398 ? -26.219 -47.438 -22.125 1 98.62 398 ALA A C 1
ATOM 3154 O O . ALA A 1 398 ? -26.547 -48.219 -23.031 1 98.62 398 ALA A O 1
ATOM 3155 N N . VAL A 1 399 ? -26.656 -47.594 -20.922 1 98.62 399 VAL A N 1
ATOM 3156 C CA . VAL A 1 399 ? -27.25 -48.844 -20.453 1 98.62 399 VAL A CA 1
ATOM 3157 C C . VAL A 1 399 ? -28.672 -48.562 -19.969 1 98.62 399 VAL A C 1
ATOM 3159 O O . VAL A 1 399 ? -28.891 -47.781 -19.062 1 98.62 399 VAL A O 1
ATOM 3162 N N . GLY A 1 400 ? -29.625 -49.25 -20.547 1 98.44 400 GLY A N 1
ATOM 3163 C CA 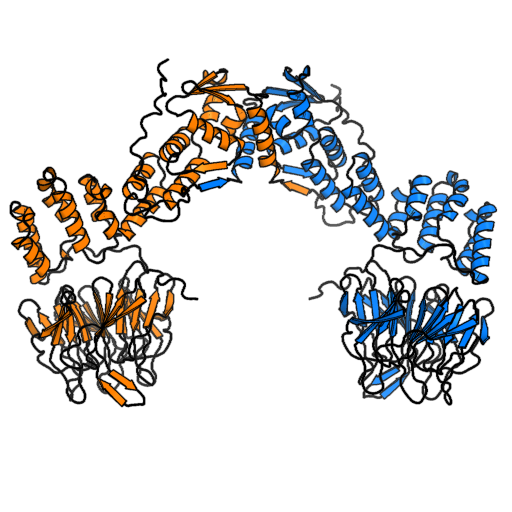. GLY A 1 400 ? -31 -49.25 -20.078 1 98.44 400 GLY A CA 1
ATOM 3164 C C . GLY A 1 400 ? -31.672 -47.906 -20.297 1 98.44 400 GLY A C 1
ATOM 3165 O O . GLY A 1 400 ? -31.516 -47.281 -21.344 1 98.44 400 GLY A O 1
ATOM 3166 N N . GLY A 1 401 ? -32.562 -47.562 -19.328 1 98 401 GLY A N 1
ATOM 3167 C CA . GLY A 1 401 ? -33.344 -46.344 -19.438 1 98 401 GLY A CA 1
ATOM 3168 C C . GLY A 1 401 ? -34.75 -46.594 -19.969 1 98 401 GLY A C 1
ATOM 3169 O O . GLY A 1 401 ? -35.219 -47.719 -19.938 1 98 401 GLY A O 1
ATOM 3170 N N . SER A 1 402 ? -35.312 -45.438 -20.281 1 97.56 402 SER A N 1
ATOM 3171 C CA . SER A 1 402 ? -36.688 -45.562 -20.797 1 97.56 402 SER A CA 1
ATOM 3172 C C . SER A 1 402 ? -36.969 -44.469 -21.812 1 97.56 402 SER A C 1
ATOM 3174 O O . SER A 1 402 ? -36.281 -43.438 -21.875 1 97.56 402 SER A O 1
ATOM 3176 N N . ALA A 1 403 ? -37.938 -44.719 -22.594 1 96.12 403 ALA A N 1
ATOM 3177 C CA . ALA A 1 403 ? -38.562 -43.781 -23.5 1 96.12 403 ALA A CA 1
ATOM 3178 C C . ALA A 1 403 ? -40.094 -43.812 -23.391 1 96.12 403 ALA A C 1
ATOM 3180 O O . ALA A 1 403 ? -40.719 -44.781 -23.828 1 96.12 403 ALA A O 1
ATOM 3181 N N . GLY A 1 404 ? -40.594 -42.812 -22.812 1 91.44 404 GLY A N 1
ATOM 3182 C CA . GLY A 1 404 ? -42.031 -42.875 -22.516 1 91.44 404 GLY A CA 1
ATOM 3183 C C . GLY A 1 404 ? -42.375 -44 -21.578 1 91.44 404 GLY A C 1
ATOM 3184 O O . GLY A 1 404 ? -41.875 -44.094 -20.469 1 91.44 404 GLY A O 1
ATOM 3185 N N . THR A 1 405 ? -43.25 -44.875 -22.094 1 90.06 405 THR A N 1
ATOM 3186 C CA . THR A 1 405 ? -43.688 -46 -21.281 1 90.06 405 THR A CA 1
ATOM 3187 C C . THR A 1 405 ? -42.844 -47.25 -21.547 1 90.06 405 THR A C 1
ATOM 3189 O O . THR A 1 405 ? -43 -48.281 -20.875 1 90.06 405 THR A O 1
ATOM 3192 N N . GLU A 1 406 ? -41.969 -47.094 -22.438 1 95.06 406 GLU A N 1
ATOM 3193 C CA . GLU A 1 406 ? -41.156 -48.25 -22.781 1 95.06 406 GLU A CA 1
ATOM 3194 C C . GLU A 1 406 ? -39.875 -48.281 -21.922 1 95.06 406 GLU A C 1
ATOM 3196 O O . GLU A 1 406 ? -39.125 -47.312 -21.875 1 95.06 406 GLU A O 1
ATOM 3201 N N . HIS A 1 407 ? -39.656 -49.438 -21.266 1 96.75 407 HIS A N 1
ATOM 3202 C CA . HIS A 1 407 ? -38.469 -49.688 -20.484 1 96.75 407 HIS A CA 1
ATOM 3203 C C . HIS A 1 407 ? -37.438 -50.5 -21.281 1 96.75 407 HIS A C 1
ATOM 3205 O O . HIS A 1 407 ? -37.812 -51.438 -21.984 1 96.75 407 HIS A O 1
ATOM 3211 N N . HIS A 1 408 ? -36.188 -50.156 -21.141 1 97.12 408 HIS A N 1
ATOM 3212 C CA . HIS A 1 408 ? -35.188 -50.75 -22.031 1 97.12 408 HIS A CA 1
ATOM 3213 C C . HIS A 1 408 ? -34.312 -51.75 -21.312 1 97.12 408 HIS A C 1
ATOM 3215 O O . HIS A 1 408 ? -33.938 -51.531 -20.156 1 97.12 408 HIS A O 1
ATOM 3221 N N . ASN A 1 409 ? -34 -52.875 -21.891 1 97.81 409 ASN A N 1
ATOM 3222 C CA . ASN A 1 409 ? -32.875 -53.75 -21.547 1 97.81 409 ASN A CA 1
ATOM 3223 C C . ASN A 1 409 ? -31.734 -53.594 -22.547 1 97.81 409 ASN A C 1
ATOM 3225 O O . ASN A 1 409 ? -30.703 -54.25 -22.406 1 97.81 409 ASN A O 1
ATOM 3229 N N . SER A 1 410 ? -31.875 -52.719 -23.484 1 97.81 410 SER A N 1
ATOM 3230 C CA . SER A 1 410 ? -30.891 -52.531 -24.547 1 97.81 410 SER A CA 1
ATOM 3231 C C . SER A 1 410 ? -29.719 -51.688 -24.062 1 97.81 410 SER A C 1
ATOM 3233 O O . SER A 1 410 ? -29.828 -50.938 -23.078 1 97.81 410 SER A O 1
ATOM 3235 N N . VAL A 1 411 ? -28.594 -51.906 -24.688 1 98.44 411 VAL A N 1
ATOM 3236 C CA . VAL A 1 411 ? -27.344 -51.188 -24.438 1 98.44 411 VAL A CA 1
ATOM 3237 C C . VAL A 1 411 ? -26.719 -50.781 -25.766 1 98.44 411 VAL A C 1
ATOM 3239 O O . VAL A 1 411 ? -26.781 -51.531 -26.75 1 98.44 411 VAL A O 1
ATOM 3242 N N . GLU A 1 412 ? -26.172 -49.594 -25.828 1 97.94 412 GLU A N 1
ATOM 3243 C CA . GLU A 1 412 ? -25.422 -49.125 -27 1 97.94 412 GLU A CA 1
ATOM 3244 C C . GLU A 1 412 ? -24.078 -48.531 -26.578 1 97.94 412 GLU A C 1
ATOM 3246 O O . GLU A 1 412 ? -23.906 -48.062 -25.453 1 97.94 412 GLU A O 1
ATOM 3251 N N . LYS A 1 413 ? -23.172 -48.656 -27.391 1 97.75 413 LYS A N 1
ATOM 3252 C CA . LYS A 1 413 ? -21.859 -48.125 -27.109 1 97.75 413 LYS A CA 1
ATOM 3253 C C . LYS A 1 413 ? -21.469 -47.062 -28.156 1 97.75 413 LYS A C 1
ATOM 3255 O O . LYS A 1 413 ? -21.797 -47.219 -29.328 1 97.75 413 LYS A O 1
ATOM 3260 N N . TYR A 1 414 ? -20.844 -46 -27.75 1 97.75 414 TYR A N 1
ATOM 3261 C CA . TYR A 1 414 ? -20.438 -44.844 -28.562 1 97.75 414 TYR A CA 1
ATOM 3262 C C . TYR A 1 414 ? -18.938 -44.844 -28.797 1 97.75 414 TYR A C 1
ATOM 3264 O O . TYR A 1 414 ? -18.156 -44.938 -27.844 1 97.75 414 TYR A O 1
ATOM 3272 N N . ASP A 1 415 ? -18.547 -44.719 -30 1 95.81 415 ASP A N 1
ATOM 3273 C CA . ASP A 1 415 ? -17.156 -44.531 -30.391 1 95.81 415 ASP A CA 1
ATOM 3274 C C . ASP A 1 415 ? -16.859 -43.062 -30.656 1 95.81 415 ASP A C 1
ATOM 3276 O O . ASP A 1 415 ? -17.266 -42.5 -31.688 1 95.81 415 ASP A O 1
ATOM 3280 N N . PRO A 1 416 ? -16.156 -42.5 -29.812 1 94.06 416 PRO A N 1
ATOM 3281 C CA . PRO A 1 416 ? -15.898 -41.062 -29.984 1 94.06 416 PRO A CA 1
ATOM 3282 C C . PRO A 1 416 ? -15.094 -40.75 -31.234 1 94.06 416 PRO A C 1
ATOM 3284 O O . PRO A 1 416 ? -15.203 -39.656 -31.781 1 94.06 416 PRO A O 1
ATOM 3287 N N . ASP A 1 417 ? -14.305 -41.656 -31.688 1 91.5 417 ASP A N 1
ATOM 3288 C CA . ASP A 1 417 ? -13.469 -41.438 -32.844 1 91.5 417 ASP A CA 1
ATOM 3289 C C . ASP A 1 417 ? -14.32 -41.344 -34.125 1 91.5 417 ASP A C 1
ATOM 3291 O O . ASP A 1 417 ? -14.078 -40.5 -35 1 91.5 417 ASP A O 1
ATOM 3295 N N . ASP A 1 418 ? -15.312 -42.094 -34.156 1 94.31 418 ASP A N 1
ATOM 3296 C CA . ASP A 1 418 ? -16.156 -42.156 -35.344 1 94.31 418 ASP A CA 1
ATOM 3297 C C . ASP A 1 418 ? -17.469 -41.406 -35.125 1 94.31 418 ASP A C 1
ATOM 3299 O O . ASP A 1 418 ? -18.25 -41.219 -36.062 1 94.31 418 ASP A O 1
ATOM 3303 N N . ASP A 1 419 ? -17.734 -41.031 -33.969 1 95.94 419 ASP A N 1
ATOM 3304 C CA . ASP A 1 419 ? -19 -40.375 -33.594 1 95.94 419 ASP A CA 1
ATOM 3305 C C . ASP A 1 419 ? -20.188 -41.25 -34 1 95.94 419 ASP A C 1
ATOM 3307 O O . ASP A 1 419 ? -21.094 -40.781 -34.688 1 95.94 419 ASP A O 1
ATOM 3311 N N . LYS A 1 420 ? -20.047 -42.438 -33.562 1 96.81 420 LYS A N 1
ATOM 3312 C CA . LYS A 1 420 ? -21.094 -43.406 -33.938 1 96.81 420 LYS A CA 1
ATOM 3313 C C . LYS A 1 420 ? -21.469 -44.312 -32.781 1 96.81 420 LYS A C 1
ATOM 3315 O O . LYS A 1 420 ? -20.625 -44.625 -31.938 1 96.81 420 LYS A O 1
ATOM 3320 N N . TRP A 1 421 ? -22.797 -44.656 -32.812 1 97.5 421 TRP A N 1
ATOM 3321 C CA . TRP A 1 421 ? -23.297 -45.625 -31.812 1 97.5 421 TRP A CA 1
ATOM 3322 C C . TRP A 1 421 ? -23.438 -47 -32.406 1 97.5 421 TRP A C 1
ATOM 3324 O O . TRP A 1 421 ? -23.859 -47.156 -33.562 1 97.5 421 TRP A O 1
ATOM 3334 N N . LEU A 1 422 ? -23.031 -47.938 -31.656 1 96.44 422 LEU A N 1
ATOM 3335 C CA . LEU A 1 422 ? -23.172 -49.344 -32.031 1 96.44 422 LEU A CA 1
ATOM 3336 C C . LEU A 1 422 ? -24.047 -50.094 -31.047 1 96.44 422 LEU A C 1
ATOM 3338 O O . LEU A 1 422 ? -24.062 -49.781 -29.859 1 96.44 422 LEU A O 1
ATOM 3342 N N . SER A 1 423 ? -24.688 -51.156 -31.516 1 95.88 423 SER A N 1
ATOM 3343 C CA . SER A 1 423 ? -25.516 -51.938 -30.641 1 95.88 423 SER A CA 1
ATOM 3344 C C . SER A 1 423 ? -24.672 -52.938 -29.828 1 95.88 423 SER A C 1
ATOM 3346 O O . SER A 1 423 ? -23.688 -53.469 -30.328 1 95.88 423 SER A O 1
ATOM 3348 N N . VAL A 1 424 ? -25.047 -53.156 -28.672 1 97.44 424 VAL A N 1
ATOM 3349 C CA . VAL A 1 424 ? -24.453 -54.094 -27.719 1 97.44 424 VAL A CA 1
ATOM 3350 C C . VAL A 1 424 ? -25.5 -55.125 -27.312 1 97.44 424 VAL A C 1
ATOM 3352 O O . VAL A 1 424 ? -26.703 -54.844 -27.328 1 97.44 424 VAL A O 1
ATOM 3355 N N . LYS A 1 425 ? -25.016 -56.312 -26.969 1 97.88 425 LYS A N 1
ATOM 3356 C CA . LYS A 1 425 ? -25.938 -57.312 -26.469 1 97.88 425 LYS A CA 1
ATOM 3357 C C . LYS A 1 425 ? -26.828 -56.75 -25.359 1 97.88 425 LYS A C 1
ATOM 3359 O O . LYS A 1 425 ? -26.344 -56.062 -24.453 1 97.88 425 LYS A O 1
ATOM 3364 N N . ALA A 1 426 ? -28.125 -57.031 -25.422 1 98 426 ALA A N 1
ATOM 3365 C CA . ALA A 1 426 ? -29.078 -56.531 -24.438 1 98 426 ALA A CA 1
ATOM 3366 C C . ALA A 1 426 ? -28.922 -57.25 -23.109 1 98 426 ALA A C 1
ATOM 3368 O O . ALA A 1 426 ? -28.5 -58.438 -23.062 1 98 426 ALA A O 1
ATOM 3369 N N . MET A 1 427 ? -29.219 -56.594 -22.094 1 98.12 427 MET A N 1
ATOM 3370 C CA . MET A 1 427 ? -29.297 -57.219 -20.781 1 98.12 427 MET A CA 1
ATOM 3371 C C . MET A 1 427 ? -30.438 -58.219 -20.734 1 98.12 427 MET A C 1
ATOM 3373 O O . MET A 1 427 ? -31.281 -58.25 -21.625 1 98.12 427 MET A O 1
ATOM 3377 N N . SER A 1 428 ? -30.406 -59 -19.688 1 97.38 428 SER A N 1
ATOM 3378 C CA . SER A 1 428 ? -31.484 -59.969 -19.5 1 97.38 428 SER A CA 1
ATOM 3379 C C . SER A 1 428 ? -32.75 -59.312 -19.016 1 97.38 428 SER A C 1
ATOM 3381 O O . SER A 1 428 ? -33.875 -59.812 -19.266 1 97.38 428 SER A O 1
ATOM 3383 N N . THR A 1 429 ? -32.625 -58.188 -18.312 1 96.81 429 THR A N 1
ATOM 3384 C CA . THR A 1 429 ? -33.75 -57.5 -17.688 1 96.81 429 THR A CA 1
ATOM 3385 C C . THR A 1 429 ? -33.75 -56.031 -18.062 1 96.81 429 THR A C 1
ATOM 3387 O O . THR A 1 429 ? -32.688 -55.406 -18.188 1 96.81 429 THR A O 1
ATOM 3390 N N . LYS A 1 430 ? -35.031 -55.5 -18.203 1 97.81 430 LYS A N 1
ATOM 3391 C CA . LYS A 1 430 ? -35.156 -54.062 -18.375 1 97.81 430 LYS A CA 1
ATOM 3392 C C . LYS A 1 430 ? -34.75 -53.312 -17.094 1 97.81 430 LYS A C 1
ATOM 3394 O O . LYS A 1 430 ? -35.062 -53.75 -15.984 1 97.81 430 LYS A O 1
ATOM 3399 N N . ARG A 1 431 ? -34.062 -52.25 -17.266 1 98.25 431 ARG A N 1
ATOM 3400 C CA . ARG A 1 431 ? -33.594 -51.531 -16.078 1 98.25 431 ARG A CA 1
ATOM 3401 C C . ARG A 1 431 ? -33.688 -50.031 -16.281 1 98.25 431 ARG A C 1
ATOM 3403 O O . ARG A 1 431 ? -32.844 -49.438 -16.953 1 98.25 431 ARG A O 1
ATOM 3410 N N . ILE A 1 432 ? -34.625 -49.312 -15.672 1 97.56 432 ILE A N 1
ATOM 3411 C CA . ILE A 1 432 ? -34.656 -47.844 -15.578 1 97.56 432 ILE A CA 1
ATOM 3412 C C . ILE A 1 432 ? -34.094 -47.406 -14.234 1 97.56 432 ILE A C 1
ATOM 3414 O O . ILE A 1 432 ? -34.344 -48.031 -13.203 1 97.56 432 ILE A O 1
ATOM 3418 N N . GLY A 1 433 ? -33.312 -46.344 -14.258 1 97.69 433 GLY A N 1
ATOM 3419 C CA . GLY A 1 433 ? -32.625 -45.938 -13.031 1 97.69 433 GLY A CA 1
ATOM 3420 C C . GLY A 1 433 ? -31.516 -46.906 -12.633 1 97.69 433 GLY A C 1
ATOM 3421 O O . GLY A 1 433 ? -31.328 -47.188 -11.445 1 97.69 433 GLY A O 1
ATOM 3422 N N . VAL A 1 434 ? -30.859 -47.469 -13.586 1 98 434 VAL A N 1
ATOM 3423 C CA . VAL A 1 434 ? -29.766 -48.406 -13.383 1 98 434 VAL A CA 1
ATOM 3424 C C . VAL A 1 434 ? -28.484 -47.656 -13.023 1 98 434 VAL A C 1
ATOM 3426 O O . VAL A 1 434 ? -28.203 -46.594 -13.578 1 98 434 VAL A O 1
ATOM 3429 N N . GLY A 1 435 ? -27.703 -48.219 -12.086 1 97.75 435 GLY A N 1
ATOM 3430 C CA . GLY A 1 435 ? -26.344 -47.75 -11.844 1 97.75 435 GLY A CA 1
ATOM 3431 C C . GLY A 1 435 ? -25.297 -48.562 -12.586 1 97.75 435 GLY A C 1
ATOM 3432 O O . GLY A 1 435 ? -25.438 -49.75 -12.766 1 97.75 435 GLY A O 1
ATOM 3433 N N . VAL A 1 436 ? -24.25 -47.812 -12.977 1 98.44 436 VAL A N 1
ATOM 3434 C CA . VAL A 1 436 ? -23.234 -48.469 -13.773 1 98.44 436 VAL A CA 1
ATOM 3435 C C . VAL A 1 436 ? -21.859 -48.156 -13.219 1 98.44 436 VAL A C 1
ATOM 3437 O O . VAL A 1 436 ? -21.578 -47.031 -12.844 1 98.44 436 VAL A O 1
ATOM 3440 N N . ALA A 1 437 ? -21.047 -49.156 -13.148 1 98.12 437 ALA A N 1
ATOM 3441 C CA . ALA A 1 437 ? -19.641 -49 -12.781 1 98.12 437 ALA A CA 1
ATOM 3442 C C . ALA A 1 437 ? -18.766 -49.969 -13.578 1 98.12 437 ALA A C 1
ATOM 3444 O O . ALA A 1 437 ? -19.25 -51 -14.078 1 98.12 437 ALA A O 1
ATOM 3445 N N . VAL A 1 438 ? -17.594 -49.594 -13.727 1 97.38 438 VAL A N 1
ATOM 3446 C CA . VAL A 1 438 ? -16.656 -50.406 -14.484 1 97.38 438 VAL A CA 1
ATOM 3447 C C . VAL A 1 438 ? -15.461 -50.781 -13.617 1 97.38 438 VAL A C 1
ATOM 3449 O O . VAL A 1 438 ? -14.844 -49.906 -12.992 1 97.38 438 VAL A O 1
ATOM 3452 N N . VAL A 1 439 ? -15.172 -52.062 -13.492 1 96.94 439 VAL A N 1
ATOM 3453 C CA . VAL A 1 439 ? -14 -52.594 -12.797 1 96.94 439 VAL A CA 1
ATOM 3454 C C . VAL A 1 439 ? -13.266 -53.562 -13.703 1 96.94 439 VAL A C 1
ATOM 3456 O O . VAL A 1 439 ? -13.844 -54.562 -14.172 1 96.94 439 VAL A O 1
ATOM 3459 N N . ASN A 1 440 ? -12.008 -53.312 -13.992 1 94.94 440 ASN A N 1
ATOM 3460 C CA . ASN A 1 440 ? -11.164 -54.156 -14.812 1 94.94 440 ASN A CA 1
ATOM 3461 C C . ASN A 1 440 ? -11.812 -54.469 -16.172 1 94.94 440 ASN A C 1
ATOM 3463 O O . ASN A 1 440 ? -11.852 -55.625 -16.609 1 94.94 440 ASN A O 1
ATOM 3467 N N . ARG A 1 441 ? -12.375 -53.438 -16.734 1 96.06 441 ARG A N 1
ATOM 3468 C CA . ARG A 1 441 ? -12.938 -53.469 -18.078 1 96.06 441 ARG A CA 1
ATOM 3469 C C . ARG A 1 441 ? -14.211 -54.281 -18.141 1 96.06 441 ARG A C 1
ATOM 3471 O O . ARG A 1 441 ? -14.625 -54.75 -19.203 1 96.06 441 ARG A O 1
ATOM 3478 N N . LEU A 1 442 ? -14.727 -54.562 -16.953 1 97.81 442 LEU A N 1
ATOM 3479 C CA . LEU A 1 442 ? -16.047 -55.156 -16.859 1 97.81 442 LEU A CA 1
ATOM 3480 C C . LEU A 1 442 ? -17.078 -54.125 -16.391 1 97.81 442 LEU A C 1
ATOM 3482 O O . LEU A 1 442 ? -16.812 -53.344 -15.469 1 97.81 442 LEU A O 1
ATOM 3486 N N . LEU A 1 443 ? -18.156 -54.156 -17.078 1 98.38 443 LEU A N 1
ATOM 3487 C CA . LEU A 1 443 ? -19.219 -53.219 -16.75 1 98.38 443 LEU A CA 1
ATOM 3488 C C . LEU A 1 443 ? -20.312 -53.875 -15.938 1 98.38 443 LEU A C 1
ATOM 3490 O O . LEU A 1 443 ? -20.812 -54.938 -16.312 1 98.38 443 LEU A O 1
ATOM 3494 N N . TYR A 1 444 ? -20.703 -53.281 -14.844 1 98.62 444 TYR A N 1
ATOM 3495 C CA . TYR A 1 444 ? -21.734 -53.812 -13.953 1 98.62 444 TYR A CA 1
ATOM 3496 C C . TYR A 1 444 ? -22.984 -52.938 -14 1 98.62 444 TYR A C 1
ATOM 3498 O O . TYR A 1 444 ? -22.922 -51.75 -13.703 1 98.62 444 TYR A O 1
ATOM 3506 N N . ALA A 1 445 ? -24.031 -53.5 -14.445 1 98.69 445 ALA A N 1
ATOM 3507 C CA . ALA A 1 445 ? -25.344 -52.844 -14.352 1 98.69 445 ALA A CA 1
ATOM 3508 C C . ALA A 1 445 ? -26.047 -53.25 -13.055 1 98.69 445 ALA A C 1
ATOM 3510 O O . ALA A 1 445 ? -26.422 -54.406 -12.867 1 98.69 445 ALA A O 1
ATOM 3511 N N . VAL A 1 446 ? -26.328 -52.281 -12.203 1 98.62 446 VAL A N 1
ATOM 3512 C CA . VAL A 1 446 ? -26.719 -52.562 -10.828 1 98.62 446 VAL A CA 1
ATOM 3513 C C . VAL A 1 446 ? -28.141 -52.062 -10.586 1 98.62 446 VAL A C 1
ATOM 3515 O O . VAL A 1 446 ? -28.406 -50.844 -10.703 1 98.62 446 VAL A O 1
ATOM 3518 N N . GLY A 1 447 ? -29.047 -52.938 -10.203 1 98.5 447 GLY A N 1
ATOM 3519 C CA . GLY A 1 447 ? -30.391 -52.594 -9.797 1 98.5 447 GLY A CA 1
ATOM 3520 C C . GLY A 1 447 ? -31.234 -52.031 -10.93 1 98.5 447 GLY A C 1
ATOM 3521 O O . GLY A 1 447 ? -31.188 -52.5 -12.055 1 98.5 447 GLY A O 1
ATOM 3522 N N . GLY A 1 448 ? -32.062 -51.062 -10.562 1 98.06 448 GLY A N 1
ATOM 3523 C CA . GLY A 1 448 ? -33 -50.5 -11.508 1 98.06 448 GLY A CA 1
ATOM 3524 C C . GLY A 1 448 ? -34.438 -50.938 -11.297 1 98.06 448 GLY A C 1
ATOM 3525 O O . GLY A 1 448 ? -34.75 -51.531 -10.258 1 98.06 448 GLY A O 1
ATOM 3526 N N . PHE A 1 449 ? -35.219 -50.5 -12.203 1 97.5 449 PHE A N 1
ATOM 3527 C CA . PHE A 1 449 ? -36.625 -50.781 -12.219 1 97.5 449 PHE A CA 1
ATOM 3528 C C . PHE A 1 449 ? -37.062 -51.375 -13.562 1 97.5 449 PHE A C 1
ATOM 3530 O O . PHE A 1 449 ? -36.688 -50.844 -14.609 1 97.5 449 PHE A O 1
ATOM 3537 N N . ASP A 1 450 ? -37.781 -52.438 -13.555 1 96 450 ASP A N 1
ATOM 3538 C CA . ASP A 1 450 ? -38.094 -53.125 -14.805 1 96 450 ASP A CA 1
ATOM 3539 C C . ASP A 1 450 ? -39.5 -52.75 -15.281 1 96 450 ASP A C 1
ATOM 3541 O O . ASP A 1 450 ? -39.969 -53.312 -16.266 1 96 450 ASP A O 1
ATOM 3545 N N . GLY A 1 451 ? -40.156 -51.875 -14.609 1 92.56 451 GLY A N 1
ATOM 3546 C CA . GLY A 1 451 ? -41.531 -51.531 -14.938 1 92.56 451 GLY A CA 1
ATOM 3547 C C . GLY A 1 451 ? -42.531 -52.094 -13.953 1 92.56 451 GLY A C 1
ATOM 3548 O O . GLY A 1 451 ? -43.625 -51.531 -13.812 1 92.56 451 GLY A O 1
ATOM 3549 N N . THR A 1 452 ? -42.125 -53.156 -13.336 1 94 452 THR A N 1
ATOM 3550 C CA . THR A 1 452 ? -43 -53.812 -12.383 1 94 452 THR A CA 1
ATOM 3551 C C . THR A 1 452 ? -42.344 -53.875 -11.008 1 94 452 THR A C 1
ATOM 3553 O O . THR A 1 452 ? -42.969 -53.531 -9.992 1 94 452 THR A O 1
ATOM 3556 N N . ASN A 1 453 ? -41.125 -54.25 -11.008 1 94.38 453 ASN A N 1
ATOM 3557 C CA . ASN A 1 453 ? -40.438 -54.469 -9.758 1 94.38 453 ASN A CA 1
ATOM 3558 C C . ASN A 1 453 ? -39.125 -53.688 -9.711 1 94.38 453 ASN A C 1
ATOM 3560 O O . ASN A 1 453 ? -38.469 -53.5 -10.734 1 94.38 453 ASN A O 1
ATOM 3564 N N . ARG A 1 454 ? -38.844 -53.219 -8.469 1 96.69 454 ARG A N 1
ATOM 3565 C CA . ARG A 1 454 ? -37.469 -52.75 -8.219 1 96.69 454 ARG A CA 1
ATOM 3566 C C . ARG A 1 454 ? -36.5 -53.938 -8.125 1 96.69 454 ARG A C 1
ATOM 3568 O O . ARG A 1 454 ? -36.844 -54.969 -7.547 1 96.69 454 ARG A O 1
ATOM 3575 N N . LEU A 1 455 ? -35.375 -53.781 -8.586 1 97.31 455 LEU A N 1
ATOM 3576 C CA . LEU A 1 455 ? -34.5 -54.938 -8.781 1 97.31 455 LEU A CA 1
ATOM 3577 C C . LEU A 1 455 ? -33.344 -54.906 -7.777 1 97.31 455 LEU A C 1
ATOM 3579 O O . LEU A 1 455 ? -32.812 -53.844 -7.453 1 97.31 455 LEU A O 1
ATOM 3583 N N . ARG A 1 456 ? -32.938 -56.094 -7.344 1 97.06 456 ARG A N 1
ATOM 3584 C CA . ARG A 1 456 ? -31.688 -56.281 -6.613 1 97.06 456 ARG A CA 1
ATOM 3585 C C . ARG A 1 456 ? -30.641 -56.969 -7.488 1 97.06 456 ARG A C 1
ATOM 3587 O O . ARG A 1 456 ? -29.484 -57.125 -7.074 1 97.06 456 ARG A O 1
ATOM 3594 N N . SER A 1 457 ? -31.047 -57.375 -8.656 1 97.69 457 SER A N 1
ATOM 3595 C CA . SER A 1 457 ? -30.156 -58.156 -9.539 1 97.69 457 SER A CA 1
ATOM 3596 C C . SER A 1 457 ? -29.078 -57.25 -10.148 1 97.69 457 SER A C 1
ATOM 3598 O O . SER A 1 457 ? -29.266 -56.031 -10.25 1 97.69 457 SER A O 1
ATOM 3600 N N . VAL A 1 458 ? -27.969 -57.844 -10.461 1 98.5 458 VAL A N 1
ATOM 3601 C CA . VAL A 1 458 ? -26.828 -57.219 -11.094 1 98.5 458 VAL A CA 1
ATOM 3602 C C . VAL A 1 458 ? -26.328 -58.062 -12.25 1 98.5 458 VAL A C 1
ATOM 3604 O O . VAL A 1 458 ? -26.25 -59.312 -12.125 1 98.5 458 VAL A O 1
ATOM 3607 N N . GLU A 1 459 ? -26.031 -57.469 -13.344 1 98.25 459 GLU A N 1
ATOM 3608 C CA . GLU A 1 459 ? -25.469 -58.156 -14.5 1 98.25 459 GLU A CA 1
ATOM 3609 C C . GLU A 1 459 ? -24.109 -57.562 -14.883 1 98.25 459 GLU A C 1
ATOM 3611 O O . GLU A 1 459 ? -23.906 -56.344 -14.805 1 98.25 459 GLU A O 1
ATOM 3616 N N . CYS A 1 460 ? -23.266 -58.375 -15.227 1 98.31 460 CYS A N 1
ATOM 3617 C CA . CYS A 1 460 ? -21.906 -58 -15.617 1 98.31 460 CYS A CA 1
ATOM 3618 C C . CYS A 1 460 ? -21.688 -58.219 -17.109 1 98.31 460 CYS A C 1
ATOM 3620 O O . CYS A 1 460 ? -21.969 -59.281 -17.641 1 98.31 460 CYS A O 1
ATOM 3622 N N . PHE A 1 461 ? -21.219 -57.188 -17.75 1 98.31 461 PHE A N 1
ATOM 3623 C CA . PHE A 1 461 ? -21 -57.219 -19.188 1 98.31 461 PHE A CA 1
ATOM 3624 C C . PHE A 1 461 ? -19.547 -57.531 -19.516 1 98.31 461 PHE A C 1
ATOM 3626 O O . PHE A 1 461 ? -18.641 -56.906 -18.953 1 98.31 461 PHE A O 1
ATOM 3633 N N . HIS A 1 462 ? -19.297 -58.469 -20.391 1 96.69 462 HIS A N 1
ATOM 3634 C CA . HIS A 1 462 ? -17.984 -58.844 -20.906 1 96.69 462 HIS A CA 1
ATOM 3635 C C . HIS A 1 462 ? -17.781 -58.344 -22.328 1 96.69 462 HIS A C 1
ATOM 3637 O O . HIS A 1 462 ? -18.375 -58.875 -23.281 1 96.69 462 HIS A O 1
ATOM 3643 N N . PRO A 1 463 ? -16.922 -57.375 -22.484 1 96 463 PRO A N 1
ATOM 3644 C CA . PRO A 1 463 ? -16.812 -56.75 -23.797 1 96 463 PRO A CA 1
ATOM 3645 C C . PRO A 1 463 ? -16.188 -57.656 -24.859 1 96 463 PRO A C 1
ATOM 3647 O O . PRO A 1 463 ? -16.406 -57.469 -26.047 1 96 463 PRO A O 1
ATOM 3650 N N . GLU A 1 464 ? -15.406 -58.656 -24.453 1 95 464 GLU A N 1
ATOM 3651 C CA . GLU A 1 464 ? -14.734 -59.531 -25.406 1 95 464 GLU A CA 1
ATOM 3652 C C . GLU A 1 464 ? -15.734 -60.406 -26.141 1 95 464 GLU A C 1
ATOM 3654 O O . GLU A 1 464 ? -15.586 -60.656 -27.344 1 95 464 GLU A O 1
ATOM 3659 N N . ASN A 1 465 ? -16.719 -60.812 -25.484 1 94.62 465 ASN A N 1
ATOM 3660 C CA . ASN A 1 465 ? -17.672 -61.719 -26.125 1 94.62 465 ASN A CA 1
ATOM 3661 C C . ASN A 1 465 ? -19.047 -61.094 -26.234 1 94.62 465 ASN A C 1
ATOM 3663 O O . ASN A 1 465 ? -20 -61.75 -26.703 1 94.62 465 ASN A O 1
ATOM 3667 N N . ASP A 1 466 ? -19.219 -59.875 -25.844 1 96.44 466 ASP A N 1
ATOM 3668 C CA . ASP A 1 466 ? -20.5 -59.156 -25.938 1 96.44 466 ASP A CA 1
ATOM 3669 C C . ASP A 1 466 ? -21.609 -59.938 -25.234 1 96.44 466 ASP A C 1
ATOM 3671 O O . ASP A 1 466 ? -22.672 -60.188 -25.828 1 96.44 466 ASP A O 1
ATOM 3675 N N . GLU A 1 467 ? -21.359 -60.281 -24.016 1 97.38 467 GLU A N 1
ATOM 3676 C CA . GLU A 1 467 ? -22.328 -61.062 -23.25 1 97.38 467 GLU A CA 1
ATOM 3677 C C . GLU A 1 467 ? -22.5 -60.5 -21.844 1 97.38 467 GLU A C 1
ATOM 3679 O O . GLU A 1 467 ? -21.578 -59.906 -21.281 1 97.38 467 GLU A O 1
ATOM 3684 N N . TRP A 1 468 ? -23.719 -60.719 -21.312 1 98.06 468 TRP A N 1
ATOM 3685 C CA . TRP A 1 468 ? -24.031 -60.375 -19.922 1 98.06 468 TRP A CA 1
ATOM 3686 C C . TRP A 1 468 ? -24.125 -61.594 -19.047 1 98.06 468 TRP A C 1
ATOM 3688 O O . TRP A 1 468 ? -24.688 -62.625 -19.469 1 98.06 468 TRP A O 1
ATOM 3698 N N . THR A 1 469 ? -23.594 -61.562 -17.922 1 97.81 469 THR A N 1
ATOM 3699 C CA . THR A 1 469 ? -23.719 -62.625 -16.953 1 97.81 469 THR A CA 1
ATOM 3700 C C . THR A 1 469 ? -24.25 -62.094 -15.625 1 97.81 469 THR A C 1
ATOM 3702 O O . THR A 1 469 ? -23.844 -61.031 -15.156 1 97.81 469 THR A O 1
ATOM 3705 N N . PRO A 1 470 ? -25.234 -62.875 -14.992 1 97.5 470 PRO A N 1
ATOM 3706 C CA . PRO A 1 470 ? -25.688 -62.438 -13.672 1 97.5 470 PRO A CA 1
ATOM 3707 C C . PRO A 1 470 ? -24.625 -62.656 -12.586 1 97.5 470 PRO A C 1
ATOM 3709 O O . PRO A 1 470 ? -23.875 -63.625 -12.625 1 97.5 470 PRO A O 1
ATOM 3712 N N . VAL A 1 471 ? -24.547 -61.781 -11.734 1 98 471 VAL A N 1
ATOM 3713 C CA . VAL A 1 471 ? -23.688 -61.938 -10.562 1 98 471 VAL A CA 1
ATOM 3714 C C . VAL A 1 471 ? -24.531 -61.875 -9.289 1 98 471 VAL A C 1
ATOM 3716 O O . VAL A 1 471 ? -25.75 -61.812 -9.359 1 98 471 VAL A O 1
ATOM 3719 N N . ALA A 1 472 ? -23.844 -61.938 -8.109 1 98.19 472 ALA A N 1
ATOM 3720 C CA . ALA A 1 472 ? -24.562 -61.938 -6.84 1 98.19 472 ALA A CA 1
ATOM 3721 C C . ALA A 1 472 ? -25.484 -60.688 -6.742 1 98.19 472 ALA A C 1
ATOM 3723 O O . ALA A 1 472 ? -25.078 -59.594 -7.09 1 98.19 472 ALA A O 1
ATOM 3724 N N . PRO A 1 473 ? -26.719 -60.938 -6.367 1 97.94 473 PRO A N 1
ATOM 3725 C CA . PRO A 1 473 ? -27.625 -59.781 -6.219 1 97.94 473 PRO A CA 1
ATOM 3726 C C . PRO A 1 473 ? -27.328 -58.938 -4.98 1 97.94 473 PRO A C 1
ATOM 3728 O O . PRO A 1 473 ? -26.703 -59.438 -4.031 1 97.94 473 PRO A O 1
ATOM 3731 N N . MET A 1 474 ? -27.703 -57.75 -5.031 1 98.12 474 MET A N 1
ATOM 3732 C CA . MET A 1 474 ? -27.578 -56.875 -3.875 1 98.12 474 MET A CA 1
ATOM 3733 C C . MET A 1 474 ? -28.391 -57.406 -2.699 1 98.12 474 MET A C 1
ATOM 3735 O O . MET A 1 474 ? -29.234 -58.281 -2.871 1 98.12 474 MET A O 1
ATOM 3739 N N . ILE A 1 475 ? -28.094 -56.812 -1.537 1 96.94 475 ILE A N 1
ATOM 3740 C CA . ILE A 1 475 ? -28.844 -57.156 -0.335 1 96.94 475 ILE A CA 1
ATOM 3741 C C . ILE A 1 475 ? -30.234 -56.531 -0.396 1 96.94 475 ILE A C 1
ATOM 3743 O O . ILE A 1 475 ? -31.234 -57.156 -0.052 1 96.94 475 ILE A O 1
ATOM 3747 N N . THR A 1 476 ? -30.312 -55.281 -0.864 1 96.06 476 THR A N 1
ATOM 3748 C CA . THR A 1 476 ? -31.531 -54.5 -0.969 1 96.06 476 THR A CA 1
ATOM 3749 C C . THR A 1 476 ? -31.797 -54.125 -2.418 1 96.06 476 THR A C 1
ATOM 3751 O O . THR A 1 476 ? -30.859 -53.812 -3.164 1 96.06 476 THR A O 1
ATOM 3754 N N . CYS A 1 477 ? -33.094 -54.188 -2.803 1 96.75 477 CYS A N 1
ATOM 3755 C CA . CYS A 1 477 ? -33.438 -53.688 -4.133 1 96.75 477 CYS A CA 1
ATOM 3756 C C . CYS A 1 477 ? -33.25 -52.156 -4.207 1 96.75 477 CYS A C 1
ATOM 3758 O O . CYS A 1 477 ? -33.562 -51.438 -3.258 1 96.75 477 CYS A O 1
ATOM 3760 N N . ARG A 1 478 ? -32.688 -51.719 -5.27 1 97.81 478 ARG A N 1
ATOM 3761 C CA . ARG A 1 478 ? -32.406 -50.281 -5.395 1 97.81 478 ARG A CA 1
ATOM 3762 C C . ARG A 1 478 ? -32.656 -49.812 -6.816 1 97.81 478 ARG A C 1
ATOM 3764 O O . ARG A 1 478 ? -32.125 -50.344 -7.777 1 97.81 478 ARG A O 1
ATOM 3771 N N . SER A 1 479 ? -33.469 -48.781 -6.988 1 97.69 479 SER A N 1
ATOM 3772 C CA . SER A 1 479 ? -33.531 -48 -8.219 1 97.69 479 SER A CA 1
ATOM 3773 C C . SER A 1 479 ? -33.062 -46.562 -7.996 1 97.69 479 SER A C 1
ATOM 3775 O O . SER A 1 479 ? -33.312 -46 -6.941 1 97.69 479 SER A O 1
ATOM 3777 N N . GLY A 1 480 ? -32.312 -46.062 -8.992 1 97.62 480 GLY A N 1
ATOM 3778 C CA . GLY A 1 480 ? -31.828 -44.688 -8.859 1 97.62 480 GLY A CA 1
ATOM 3779 C C . GLY A 1 480 ? -30.688 -44.562 -7.859 1 97.62 480 GLY A C 1
ATOM 3780 O O . GLY A 1 480 ? -30.531 -43.531 -7.223 1 97.62 480 GLY A O 1
ATOM 3781 N N . ALA A 1 481 ? -29.938 -45.625 -7.609 1 98.25 481 ALA A N 1
ATOM 3782 C CA . ALA A 1 481 ? -28.766 -45.594 -6.734 1 98.25 481 ALA A CA 1
ATOM 3783 C C . ALA A 1 481 ? -27.562 -45 -7.445 1 98.25 481 ALA A C 1
ATOM 3785 O O . ALA A 1 481 ? -27.453 -45.094 -8.672 1 98.25 481 ALA A O 1
ATOM 3786 N N . GLY A 1 482 ? -26.734 -44.25 -6.66 1 98.06 482 GLY A N 1
ATOM 3787 C CA . GLY A 1 482 ? -25.422 -43.906 -7.184 1 98.06 482 GLY A CA 1
ATOM 3788 C C . GLY A 1 482 ? -24.469 -45.094 -7.188 1 98.06 482 GLY A C 1
ATOM 3789 O O . GLY A 1 482 ? -24.297 -45.75 -6.172 1 98.06 482 GLY A O 1
ATOM 3790 N N . VAL A 1 483 ? -23.891 -45.375 -8.297 1 98.5 483 VAL A N 1
ATOM 3791 C CA . VAL A 1 483 ? -23 -46.5 -8.414 1 98.5 483 VAL A CA 1
ATOM 3792 C C . VAL A 1 483 ? -21.641 -46.062 -8.953 1 98.5 483 VAL A C 1
ATOM 3794 O O . VAL A 1 483 ? -21.562 -45.312 -9.93 1 98.5 483 VAL A O 1
ATOM 3797 N N . VAL A 1 484 ? -20.625 -46.5 -8.336 1 97.75 484 VAL A N 1
ATOM 3798 C CA . VAL A 1 484 ? -19.281 -46.094 -8.719 1 97.75 484 VAL A CA 1
ATOM 3799 C C . VAL A 1 484 ? -18.266 -47.156 -8.305 1 97.75 484 VAL A C 1
ATOM 3801 O O . VAL A 1 484 ? -18.531 -47.938 -7.395 1 97.75 484 VAL A O 1
ATOM 3804 N N . ALA A 1 485 ? -17.234 -47.156 -9.008 1 97.06 485 ALA A N 1
ATOM 3805 C CA . ALA A 1 485 ? -16.188 -48.156 -8.703 1 97.06 485 ALA A CA 1
ATOM 3806 C C . ALA A 1 485 ? -15.062 -47.5 -7.91 1 97.06 485 ALA A C 1
ATOM 3808 O O . ALA A 1 485 ? -14.68 -46.344 -8.188 1 97.06 485 ALA A O 1
ATOM 3809 N N . LEU A 1 486 ? -14.578 -48.125 -6.891 1 95.19 486 LEU A N 1
ATOM 3810 C CA . LEU A 1 486 ? -13.391 -47.781 -6.129 1 95.19 486 LEU A CA 1
ATOM 3811 C C . LEU A 1 486 ? -12.547 -49 -5.832 1 95.19 486 LEU A C 1
ATOM 3813 O O . LEU A 1 486 ? -13.016 -49.938 -5.152 1 95.19 486 LEU A O 1
ATOM 3817 N N . ASP A 1 487 ? -11.367 -49.062 -6.395 1 90.5 487 ASP A N 1
ATOM 3818 C CA . ASP A 1 487 ? -10.523 -50.25 -6.367 1 90.5 487 ASP A CA 1
ATOM 3819 C C . ASP A 1 487 ? -11.211 -51.438 -7.043 1 90.5 487 ASP A C 1
ATOM 3821 O O . ASP A 1 487 ? -11.633 -51.312 -8.203 1 90.5 487 ASP A O 1
ATOM 3825 N N . HIS A 1 488 ? -11.258 -52.531 -6.41 1 93.94 488 HIS A N 1
ATOM 3826 C CA . HIS A 1 488 ? -11.898 -53.688 -7.039 1 93.94 488 HIS A CA 1
ATOM 3827 C C . HIS A 1 488 ? -13.344 -53.844 -6.566 1 93.94 488 HIS A C 1
ATOM 3829 O O . HIS A 1 488 ? -13.977 -54.875 -6.824 1 93.94 488 HIS A O 1
ATOM 3835 N N . PHE A 1 489 ? -13.914 -52.75 -5.945 1 97.19 489 PHE A N 1
ATOM 3836 C CA . PHE A 1 489 ? -15.273 -52.781 -5.426 1 97.19 489 PHE A CA 1
ATOM 3837 C C . PHE A 1 489 ? -16.203 -51.938 -6.266 1 97.19 489 PHE A C 1
ATOM 3839 O O . PHE A 1 489 ? -15.797 -50.906 -6.805 1 97.19 489 PHE A O 1
ATOM 3846 N N . VAL A 1 490 ? -17.453 -52.375 -6.348 1 98.38 490 VAL A N 1
ATOM 3847 C CA . VAL A 1 490 ? -18.547 -51.562 -6.875 1 98.38 490 VAL A CA 1
ATOM 3848 C C . VAL A 1 490 ? -19.453 -51.125 -5.727 1 98.38 490 VAL A C 1
ATOM 3850 O O . VAL A 1 490 ? -20 -51.938 -4.992 1 98.38 490 VAL A O 1
ATOM 3853 N N . TYR A 1 491 ? -19.609 -49.844 -5.543 1 98.56 491 TYR A N 1
ATOM 3854 C CA . TYR A 1 491 ? -20.453 -49.312 -4.477 1 98.56 491 TYR A CA 1
ATOM 3855 C C . TYR A 1 491 ? -21.828 -48.938 -5.004 1 98.56 491 TYR A C 1
ATOM 3857 O O . TYR A 1 491 ? -21.938 -48.312 -6.062 1 98.56 491 TYR A O 1
ATOM 3865 N N . ALA A 1 492 ? -22.844 -49.344 -4.371 1 98.62 492 ALA A N 1
ATOM 3866 C CA . ALA A 1 492 ? -24.203 -48.875 -4.59 1 98.62 492 ALA A CA 1
ATOM 3867 C C . ALA A 1 492 ? -24.672 -47.969 -3.438 1 98.62 492 ALA A C 1
ATOM 3869 O O . ALA A 1 492 ? -24.844 -48.438 -2.312 1 98.62 492 ALA A O 1
ATOM 3870 N N . VAL A 1 493 ? -24.891 -46.75 -3.707 1 98.56 493 VAL A N 1
ATOM 3871 C CA . VAL A 1 493 ? -25.125 -45.75 -2.68 1 98.56 493 VAL A CA 1
ATOM 3872 C C . VAL A 1 493 ? -26.578 -45.25 -2.758 1 98.56 493 VAL A C 1
ATOM 3874 O O . VAL A 1 493 ? -27 -44.688 -3.773 1 98.56 493 VAL A O 1
ATOM 3877 N N . GLY A 1 494 ? -27.328 -45.469 -1.721 1 98.44 494 GLY A N 1
ATOM 3878 C CA . GLY A 1 494 ? -28.703 -45 -1.646 1 98.44 494 GLY A CA 1
ATOM 3879 C C . GLY A 1 494 ? -29.625 -45.719 -2.605 1 98.44 494 GLY A C 1
ATOM 3880 O O . GLY A 1 494 ? -29.578 -46.938 -2.711 1 98.44 494 GLY A O 1
ATOM 3881 N N . GLY A 1 495 ? -30.516 -44.938 -3.229 1 97.94 495 GLY A N 1
ATOM 3882 C CA . GLY A 1 495 ? -31.531 -45.5 -4.109 1 97.94 495 GLY A CA 1
ATOM 3883 C C . GLY A 1 495 ? -32.906 -45.531 -3.486 1 97.94 495 GLY A C 1
ATOM 3884 O O . GLY A 1 495 ? -33.125 -45 -2.406 1 97.94 495 GLY A O 1
ATOM 3885 N N . TYR A 1 496 ? -33.812 -46.062 -4.273 1 97.81 496 TYR A N 1
ATOM 3886 C CA . TYR A 1 496 ? -35.188 -46.219 -3.877 1 97.81 496 TYR A CA 1
ATOM 3887 C C . TYR A 1 496 ? -35.625 -47.688 -3.928 1 97.81 496 TYR A C 1
ATOM 3889 O O . TYR A 1 496 ? -35.375 -48.375 -4.926 1 97.81 496 TYR A O 1
ATOM 3897 N N . ASP A 1 497 ? -36.25 -48.188 -2.912 1 96.06 497 ASP A N 1
ATOM 3898 C CA . ASP A 1 497 ? -36.562 -49.625 -2.854 1 96.06 497 ASP A CA 1
ATOM 3899 C C . ASP A 1 497 ? -38.031 -49.875 -3.141 1 96.06 497 ASP A C 1
ATOM 3901 O O . ASP A 1 497 ? -38.5 -51 -3.039 1 96.06 497 ASP A O 1
ATOM 3905 N N . GLY A 1 498 ? -38.781 -48.875 -3.48 1 92.88 498 GLY A N 1
ATOM 3906 C CA . GLY A 1 498 ? -40.188 -49.031 -3.727 1 92.88 498 GLY A CA 1
ATOM 3907 C C . GLY A 1 498 ? -41.062 -48.469 -2.592 1 92.88 498 GLY A C 1
ATOM 3908 O O . GLY A 1 498 ? -42.25 -48.188 -2.781 1 92.88 498 GLY A O 1
ATOM 3909 N N . VAL A 1 499 ? -40.438 -48.344 -1.471 1 94.06 499 VAL A N 1
ATOM 3910 C CA . VAL A 1 499 ? -41.156 -47.875 -0.295 1 94.06 499 VAL A CA 1
ATOM 3911 C C . VAL A 1 499 ? -40.562 -46.531 0.162 1 94.06 499 VAL A C 1
ATOM 3913 O O . VAL A 1 499 ? -41.281 -45.562 0.366 1 94.06 499 VAL A O 1
ATOM 3916 N N . SER A 1 500 ? -39.281 -46.531 0.26 1 95.19 500 SER A N 1
ATOM 3917 C CA . SER A 1 500 ? -38.656 -45.312 0.729 1 95.19 500 SER A CA 1
ATOM 3918 C C . SER A 1 500 ? -37.281 -45.125 0.076 1 95.19 500 SER A C 1
ATOM 3920 O O . SER A 1 500 ? -36.719 -46.094 -0.453 1 95.19 500 SER A O 1
ATOM 3922 N N . GLN A 1 501 ? -36.812 -43.812 0.136 1 97.25 501 GLN A N 1
ATOM 3923 C CA . GLN A 1 501 ? -35.438 -43.531 -0.219 1 97.25 501 GLN A CA 1
ATOM 3924 C C . GLN A 1 501 ? -34.469 -44.125 0.813 1 97.25 501 GLN A C 1
ATOM 3926 O O . GLN A 1 501 ? -34.75 -44.125 2.01 1 97.25 501 GLN A O 1
ATOM 3931 N N . LEU A 1 502 ? -33.312 -44.5 0.397 1 97.5 502 LEU A N 1
ATOM 3932 C CA . LEU A 1 502 ? -32.438 -45.281 1.262 1 97.5 502 LEU A CA 1
ATOM 3933 C C . LEU A 1 502 ? -31.234 -44.469 1.705 1 97.5 502 LEU A C 1
ATOM 3935 O O . LEU A 1 502 ? -30.703 -43.688 0.926 1 97.5 502 LEU A O 1
ATOM 3939 N N . ARG A 1 503 ? -30.75 -44.75 2.902 1 96.81 503 ARG A N 1
ATOM 3940 C CA . ARG A 1 503 ? -29.484 -44.25 3.418 1 96.81 503 ARG A CA 1
ATOM 3941 C C . ARG A 1 503 ? -28.375 -45.281 3.303 1 96.81 503 ARG A C 1
ATOM 3943 O O . ARG A 1 503 ? -27.203 -44.969 3.457 1 96.81 503 ARG A O 1
ATOM 3950 N N . THR A 1 504 ? -28.797 -46.5 3.078 1 97.5 504 THR A N 1
ATOM 3951 C CA . THR A 1 504 ? -27.859 -47.625 3.15 1 97.5 504 THR A CA 1
ATOM 3952 C C . THR A 1 504 ? -26.953 -47.625 1.927 1 97.5 504 THR A C 1
ATOM 3954 O O . THR A 1 504 ? -27.312 -47.125 0.861 1 97.5 504 THR A O 1
ATOM 3957 N N . VAL A 1 505 ? -25.766 -48.125 2.125 1 98.38 505 VAL A N 1
ATOM 3958 C CA . VAL A 1 505 ? -24.75 -48.312 1.092 1 98.38 505 VAL A CA 1
ATOM 3959 C C . VAL A 1 505 ? -24.203 -49.75 1.146 1 98.38 505 VAL A C 1
ATOM 3961 O O . VAL A 1 505 ? -23.953 -50.281 2.23 1 98.38 505 VAL A O 1
ATOM 3964 N N . GLU A 1 506 ? -24.078 -50.375 0.072 1 97.81 506 GLU A N 1
ATOM 3965 C CA . GLU A 1 506 ? -23.453 -51.688 -0.012 1 97.81 506 GLU A CA 1
ATOM 3966 C C . GLU A 1 506 ? -22.406 -51.719 -1.121 1 97.81 506 GLU A C 1
ATOM 3968 O O . GLU A 1 506 ? -22.453 -50.906 -2.051 1 97.81 506 GLU A O 1
ATOM 3973 N N . ARG A 1 507 ? -21.484 -52.562 -1.005 1 98.12 507 ARG A N 1
ATOM 3974 C CA . ARG A 1 507 ? -20.453 -52.688 -2.023 1 98.12 507 ARG A CA 1
ATOM 3975 C C . ARG A 1 507 ? -20.281 -54.125 -2.455 1 98.12 507 ARG A C 1
ATOM 3977 O O . ARG A 1 507 ? -20.5 -55.062 -1.659 1 98.12 507 ARG A O 1
ATOM 3984 N N . TYR A 1 508 ? -20 -54.281 -3.645 1 98.31 508 TYR A N 1
ATOM 3985 C CA . TYR A 1 508 ? -19.797 -55.562 -4.285 1 98.31 508 TYR A CA 1
ATOM 3986 C C . TYR A 1 508 ? -18.312 -55.875 -4.453 1 98.31 508 TYR A C 1
ATOM 3988 O O . TYR A 1 508 ? -17.578 -55.094 -5.047 1 98.31 508 TYR A O 1
ATOM 3996 N N . ASP A 1 509 ? -17.859 -56.969 -3.887 1 97.81 509 ASP A N 1
ATOM 3997 C CA . ASP A 1 509 ? -16.5 -57.469 -4.105 1 97.81 509 ASP A CA 1
ATOM 3998 C C . ASP A 1 509 ? -16.422 -58.281 -5.398 1 97.81 509 ASP A C 1
ATOM 4000 O O . ASP A 1 509 ? -16.891 -59.406 -5.469 1 97.81 509 ASP A O 1
ATOM 4004 N N . THR A 1 510 ? -15.789 -57.719 -6.391 1 96.25 510 THR A N 1
ATOM 4005 C CA . THR A 1 510 ? -15.773 -58.344 -7.711 1 96.25 510 THR A CA 1
ATOM 4006 C C . THR A 1 510 ? -14.93 -59.594 -7.699 1 96.25 510 THR A C 1
ATOM 4008 O O . THR A 1 510 ? -15.055 -60.438 -8.594 1 96.25 510 THR A O 1
ATOM 4011 N N . GLU A 1 511 ? -14.125 -59.781 -6.746 1 94.88 511 GLU A N 1
ATOM 4012 C CA . GLU A 1 511 ? -13.281 -60.969 -6.648 1 94.88 511 GLU A CA 1
ATOM 4013 C C . GLU A 1 511 ? -14 -62.094 -5.918 1 94.88 511 GLU A C 1
ATOM 4015 O O . GLU A 1 511 ? -13.852 -63.281 -6.27 1 94.88 511 GLU A O 1
ATOM 4020 N N . LYS A 1 512 ? -14.859 -61.75 -5.004 1 96.75 512 LYS A N 1
ATOM 4021 C CA . LYS A 1 512 ? -15.523 -62.75 -4.18 1 96.75 512 LYS A CA 1
ATOM 4022 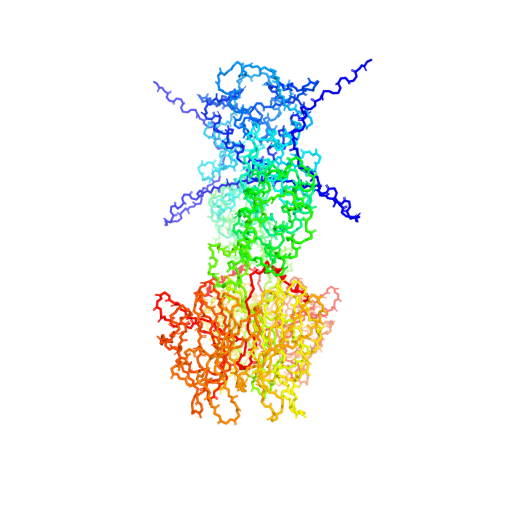C C . LYS A 1 512 ? -16.969 -62.938 -4.629 1 96.75 512 LYS A C 1
ATOM 4024 O O . LYS A 1 512 ? -17.641 -63.875 -4.188 1 96.75 512 LYS A O 1
ATOM 4029 N N . ASN A 1 513 ? -17.453 -62.156 -5.473 1 97.31 513 ASN A N 1
ATOM 4030 C CA . ASN A 1 513 ? -18.844 -62.188 -5.934 1 97.31 513 ASN A CA 1
ATOM 4031 C C . ASN A 1 513 ? -19.828 -62.125 -4.77 1 97.31 513 ASN A C 1
ATOM 4033 O O . ASN A 1 513 ? -20.734 -62.969 -4.676 1 97.31 513 ASN A O 1
ATOM 4037 N N . GLU A 1 514 ? -19.578 -61.156 -3.908 1 97.75 514 GLU A N 1
ATOM 4038 C CA . GLU A 1 514 ? -20.422 -60.969 -2.73 1 97.75 514 GLU A CA 1
ATOM 4039 C C . GLU A 1 514 ? -20.656 -59.5 -2.443 1 97.75 514 GLU A C 1
ATOM 4041 O O . GLU A 1 514 ? -19.797 -58.656 -2.734 1 97.75 514 GLU A O 1
ATOM 4046 N N . TRP A 1 515 ? -21.891 -59.219 -1.901 1 98.12 515 TRP A N 1
ATOM 4047 C CA . TRP A 1 515 ? -22.203 -57.875 -1.457 1 98.12 515 TRP A CA 1
ATOM 4048 C C . TRP A 1 515 ? -22.062 -57.75 0.057 1 98.12 515 TRP A C 1
ATOM 4050 O O . TRP A 1 515 ? -22.375 -58.688 0.794 1 98.12 515 TRP A O 1
ATOM 4060 N N . GLN A 1 516 ? -21.562 -56.656 0.492 1 97.56 516 GLN A N 1
ATOM 4061 C CA . GLN A 1 516 ? -21.484 -56.344 1.916 1 97.56 516 GLN A CA 1
ATOM 4062 C C . GLN A 1 516 ? -21.969 -54.938 2.205 1 97.56 516 GLN A C 1
ATOM 4064 O O . GLN A 1 516 ? -21.859 -54.031 1.354 1 97.56 516 GLN A O 1
ATOM 4069 N N . THR A 1 517 ? -22.547 -54.75 3.404 1 97.19 517 THR A N 1
ATOM 4070 C CA . THR A 1 517 ? -23 -53.438 3.795 1 97.19 517 THR A CA 1
ATOM 4071 C C . THR A 1 517 ? -21.859 -52.625 4.406 1 97.19 517 THR A C 1
ATOM 4073 O O . THR A 1 517 ? -20.984 -53.188 5.074 1 97.19 517 THR A O 1
ATOM 4076 N N . VAL A 1 518 ? -21.875 -51.375 4.172 1 97.62 518 VAL A N 1
ATOM 4077 C CA . VAL A 1 518 ? -20.984 -50.406 4.84 1 97.62 518 VAL A CA 1
ATOM 4078 C C . VAL A 1 518 ? -21.797 -49.344 5.555 1 97.62 518 VAL A C 1
ATOM 4080 O O . VAL A 1 518 ? -23.031 -49.406 5.582 1 97.62 518 VAL A O 1
ATOM 4083 N N . SER A 1 519 ? -21.109 -48.406 6.16 1 97.81 519 SER A N 1
ATOM 4084 C CA . SER A 1 519 ? -21.797 -47.375 6.93 1 97.81 519 SER A CA 1
ATOM 4085 C C . SER A 1 519 ? -22.812 -46.625 6.07 1 97.81 519 SER A C 1
ATOM 4087 O O . SER A 1 519 ? -22.578 -46.375 4.887 1 97.81 519 SER A O 1
ATOM 4089 N N . GLU A 1 520 ? -23.953 -46.219 6.684 1 97.44 520 GLU A N 1
ATOM 4090 C CA . GLU A 1 520 ? -25.016 -45.531 5.984 1 97.44 520 GLU A CA 1
ATOM 4091 C C . GLU A 1 520 ? -24.734 -44.031 5.867 1 97.44 520 GLU A C 1
ATOM 4093 O O . GLU A 1 520 ? -24.016 -43.469 6.695 1 97.44 520 GLU A O 1
ATOM 4098 N N . MET A 1 521 ? -25.25 -43.469 4.859 1 97.56 521 MET A N 1
ATOM 4099 C CA . MET A 1 521 ? -25.156 -42.031 4.703 1 97.56 521 MET A CA 1
ATOM 4100 C C . MET A 1 521 ? -25.922 -41.312 5.816 1 97.56 521 MET A C 1
ATOM 4102 O O . MET A 1 521 ? -26.688 -41.938 6.547 1 97.56 521 MET A O 1
ATOM 4106 N N . ASN A 1 522 ? -25.688 -40.062 5.969 1 96.19 522 ASN A N 1
ATOM 4107 C CA . ASN A 1 522 ? -26.406 -39.219 6.934 1 96.19 522 ASN A CA 1
ATOM 4108 C C . ASN A 1 522 ? -27.844 -38.969 6.484 1 96.19 522 ASN A C 1
ATOM 4110 O O . ASN A 1 522 ? -28.75 -38.844 7.316 1 96.19 522 ASN A O 1
ATOM 4114 N N . SER A 1 523 ? -28.078 -38.844 5.172 1 95.44 523 SER A N 1
ATOM 4115 C CA . SER A 1 523 ? -29.406 -38.594 4.609 1 95.44 523 SER A CA 1
ATOM 4116 C C . SER A 1 523 ? -29.766 -39.625 3.559 1 95.44 523 SER A C 1
ATOM 4118 O O . SER A 1 523 ? -28.906 -40.062 2.779 1 95.44 523 SER A O 1
ATOM 4120 N N . PRO A 1 524 ? -31.078 -40.062 3.58 1 97.19 524 PRO A N 1
ATOM 4121 C CA . PRO A 1 524 ? -31.469 -40.906 2.451 1 97.19 524 PRO A CA 1
ATOM 4122 C C . PRO A 1 524 ? -31.453 -40.156 1.12 1 97.19 524 PRO A C 1
ATOM 4124 O O . PRO A 1 524 ? -31.75 -38.969 1.071 1 97.19 524 PRO A O 1
ATOM 4127 N N . ARG A 1 525 ? -31.016 -40.812 0.066 1 98 525 ARG A N 1
ATOM 4128 C CA . ARG A 1 525 ? -30.891 -40.156 -1.235 1 98 525 ARG A CA 1
ATOM 4129 C C . ARG A 1 525 ? -31.281 -41.125 -2.361 1 98 525 ARG A C 1
ATOM 4131 O O . ARG A 1 525 ? -30.797 -42.25 -2.414 1 98 525 ARG A O 1
ATOM 4138 N N . SER A 1 526 ? -32.062 -40.719 -3.252 1 97.81 526 SER A N 1
ATOM 4139 C CA . SER A 1 526 ? -32.281 -41.375 -4.535 1 97.81 526 SER A CA 1
ATOM 4140 C C . SER A 1 526 ? -31.969 -40.438 -5.699 1 97.81 526 SER A C 1
ATOM 4142 O O . SER A 1 526 ? -32 -39.219 -5.551 1 97.81 526 SER A O 1
ATOM 4144 N N . ALA A 1 527 ? -31.594 -41.031 -6.859 1 97.75 527 ALA A N 1
ATOM 4145 C CA . ALA A 1 527 ? -31.234 -40.281 -8.055 1 97.75 527 ALA A CA 1
ATOM 4146 C C . ALA A 1 527 ? -30.125 -39.281 -7.75 1 97.75 527 ALA A C 1
ATOM 4148 O O . ALA A 1 527 ? -30.203 -38.125 -8.156 1 97.75 527 ALA A O 1
ATOM 4149 N N . LEU A 1 528 ? -29.094 -39.719 -6.934 1 97.88 528 LEU A N 1
ATOM 4150 C CA . LEU A 1 528 ? -27.938 -38.906 -6.562 1 97.88 528 LEU A CA 1
ATOM 4151 C C . LEU A 1 528 ? -26.797 -39.094 -7.555 1 97.88 528 LEU A C 1
ATOM 4153 O O . LEU A 1 528 ? -26.812 -40.062 -8.336 1 97.88 528 LEU A O 1
ATOM 4157 N N . GLY A 1 529 ? -25.891 -38.125 -7.551 1 96.81 529 GLY A N 1
ATOM 4158 C CA . GLY A 1 529 ? -24.609 -38.312 -8.219 1 96.81 529 GLY A CA 1
ATOM 4159 C C . GLY A 1 529 ? -23.531 -38.844 -7.297 1 96.81 529 GLY A C 1
ATOM 4160 O O . GLY A 1 529 ? -23.531 -38.562 -6.102 1 96.81 529 GLY A O 1
ATOM 4161 N N . VAL A 1 530 ? -22.625 -39.656 -7.836 1 97.5 530 VAL A N 1
ATOM 4162 C CA . VAL A 1 530 ? -21.5 -40.156 -7.051 1 97.5 530 VAL A CA 1
ATOM 4163 C C . VAL A 1 530 ? -20.219 -40.031 -7.855 1 97.5 530 VAL A C 1
ATOM 4165 O O . VAL A 1 530 ? -20.234 -40.094 -9.086 1 97.5 530 VAL A O 1
ATOM 4168 N N . ALA A 1 531 ? -19.219 -39.781 -7.18 1 95.88 531 ALA A N 1
ATOM 4169 C CA . ALA A 1 531 ? -17.906 -39.625 -7.785 1 95.88 531 ALA A CA 1
ATOM 4170 C C . ALA A 1 531 ? -16.797 -40.125 -6.848 1 95.88 531 ALA A C 1
ATOM 4172 O O . ALA A 1 531 ? -17.016 -40.219 -5.637 1 95.88 531 ALA A O 1
ATOM 4173 N N . VAL A 1 532 ? -15.742 -40.5 -7.391 1 94.88 532 VAL A N 1
ATOM 4174 C CA . VAL A 1 532 ? -14.586 -40.938 -6.602 1 94.88 532 VAL A CA 1
ATOM 4175 C C . VAL A 1 532 ? -13.414 -39.969 -6.855 1 94.88 532 VAL A C 1
ATOM 4177 O O . VAL A 1 532 ? -13.039 -39.75 -8.008 1 94.88 532 VAL A O 1
ATOM 4180 N N . LEU A 1 533 ? -12.977 -39.5 -5.805 1 90.44 533 LEU A N 1
ATOM 4181 C CA . LEU A 1 533 ? -11.828 -38.594 -5.852 1 90.44 533 LEU A CA 1
ATOM 4182 C C . LEU A 1 533 ? -10.875 -38.875 -4.688 1 90.44 533 LEU A C 1
ATOM 4184 O O . LEU A 1 533 ? -11.305 -38.906 -3.531 1 90.44 533 LEU A O 1
ATOM 4188 N N . ASP A 1 534 ? -9.602 -39.156 -4.953 1 88.06 534 ASP A N 1
ATOM 4189 C CA . ASP A 1 534 ? -8.547 -39.375 -3.971 1 88.06 534 ASP A CA 1
ATOM 4190 C C . ASP A 1 534 ? -8.898 -40.5 -3.029 1 88.06 534 ASP A C 1
ATOM 4192 O O . ASP A 1 534 ? -8.766 -40.375 -1.811 1 88.06 534 ASP A O 1
ATOM 4196 N N . GLY A 1 535 ? -9.5 -41.469 -3.604 1 91.12 535 GLY A N 1
ATOM 4197 C CA . GLY A 1 535 ? -9.773 -42.688 -2.854 1 91.12 535 GLY A CA 1
ATOM 4198 C C . GLY A 1 535 ? -11.008 -42.562 -1.973 1 91.12 535 GLY A C 1
ATOM 4199 O O . GLY A 1 535 ? -11.258 -43.438 -1.14 1 91.12 535 GLY A O 1
ATOM 4200 N N . LYS A 1 536 ? -11.719 -41.531 -2.154 1 95.25 536 LYS A N 1
ATOM 4201 C CA . LYS A 1 536 ? -12.93 -41.344 -1.368 1 95.25 536 LYS A CA 1
ATOM 4202 C C . LYS A 1 536 ? -14.156 -41.219 -2.27 1 95.25 536 LYS A C 1
ATOM 4204 O O . LYS A 1 536 ? -14.039 -40.844 -3.445 1 95.25 536 LYS A O 1
ATOM 4209 N N . LEU A 1 537 ? -15.32 -41.5 -1.654 1 96.88 537 LEU A N 1
ATOM 4210 C CA . LEU A 1 537 ? -16.562 -41.438 -2.404 1 96.88 537 LEU A CA 1
ATOM 4211 C C . LEU A 1 537 ? -17.328 -40.156 -2.061 1 96.88 537 LEU A C 1
ATOM 4213 O O . LEU A 1 537 ? -17.453 -39.781 -0.886 1 96.88 537 LEU A O 1
ATOM 4217 N N . TYR A 1 538 ? -17.797 -39.5 -3.059 1 97.12 538 TYR A N 1
ATOM 4218 C CA . TYR A 1 538 ? -18.625 -38.312 -2.898 1 97.12 538 TYR A CA 1
ATOM 4219 C C . TYR A 1 538 ? -20.062 -38.594 -3.318 1 97.12 538 TYR A C 1
ATOM 4221 O O . TYR A 1 538 ? -20.312 -39 -4.449 1 97.12 538 TYR A O 1
ATOM 4229 N N . ALA A 1 539 ? -20.969 -38.438 -2.482 1 98 539 ALA A N 1
ATOM 4230 C CA . ALA A 1 539 ? -22.406 -38.469 -2.805 1 98 539 ALA A CA 1
ATOM 4231 C C . ALA A 1 539 ? -22.953 -37.062 -2.973 1 98 539 ALA A C 1
ATOM 4233 O O . ALA A 1 539 ? -22.906 -36.25 -2.047 1 98 539 ALA A O 1
ATOM 4234 N N . LEU A 1 540 ? -23.484 -36.781 -4.086 1 97.69 540 LEU A N 1
ATOM 4235 C CA . LEU A 1 540 ? -23.906 -35.438 -4.422 1 97.69 540 LEU A CA 1
ATOM 4236 C C . LEU A 1 540 ? -25.406 -35.375 -4.625 1 97.69 540 LEU A C 1
ATOM 4238 O O . LEU A 1 540 ? -25.953 -36.062 -5.48 1 97.69 540 LEU A O 1
ATOM 4242 N N . GLY A 1 541 ? -26.031 -34.531 -3.898 1 97.62 541 GLY A N 1
ATOM 4243 C CA . GLY A 1 541 ? -27.453 -34.25 -4.078 1 97.62 541 GLY A CA 1
ATOM 4244 C C . GLY A 1 541 ? -28.328 -35.469 -3.904 1 97.62 541 GLY A C 1
ATOM 4245 O O . GLY A 1 541 ? -28.062 -36.312 -3.045 1 97.62 541 GLY A O 1
ATOM 4246 N N . GLY A 1 542 ? -29.469 -35.469 -4.688 1 97.69 542 GLY A N 1
ATOM 4247 C CA . GLY A 1 542 ? -30.453 -36.531 -4.59 1 97.69 542 GLY A CA 1
ATOM 4248 C C . GLY A 1 542 ? -31.766 -36.094 -3.957 1 97.69 542 GLY A C 1
ATOM 4249 O O . GLY A 1 542 ? -31.922 -34.906 -3.617 1 97.69 542 GLY A O 1
ATOM 4250 N N . TYR A 1 543 ? -32.656 -37.031 -3.99 1 97.44 543 TYR A N 1
ATOM 4251 C CA . TYR A 1 543 ? -33.969 -36.812 -3.385 1 97.44 543 TYR A CA 1
ATOM 4252 C C . TYR A 1 543 ? -34.125 -37.656 -2.135 1 97.44 543 TYR A C 1
ATOM 4254 O O . TYR A 1 543 ? -33.875 -38.875 -2.158 1 97.44 543 TYR A O 1
ATOM 4262 N N . ASP A 1 544 ? -34.562 -37.094 -1.049 1 96.5 544 ASP A N 1
ATOM 4263 C CA . ASP A 1 544 ? -34.594 -37.844 0.211 1 96.5 544 ASP A CA 1
ATOM 4264 C C . ASP A 1 544 ? -36.031 -38.312 0.531 1 96.5 544 ASP A C 1
ATOM 4266 O O . ASP A 1 544 ? -36.281 -38.875 1.588 1 96.5 544 ASP A O 1
ATOM 4270 N N . GLY A 1 545 ? -36.969 -38 -0.351 1 94.88 545 GLY A N 1
ATOM 4271 C CA . GLY A 1 545 ? -38.375 -38.344 -0.113 1 94.88 545 GLY A CA 1
ATOM 4272 C C . GLY A 1 545 ? -39.219 -37.125 0.207 1 94.88 545 GLY A C 1
ATOM 4273 O O . GLY A 1 545 ? -40.438 -37.125 0.014 1 94.88 545 GLY A O 1
ATOM 4274 N N . THR A 1 546 ? -38.562 -36.125 0.667 1 94.25 546 THR A N 1
ATOM 4275 C CA . THR A 1 546 ? -39.25 -34.906 1.04 1 94.25 546 THR A CA 1
ATOM 4276 C C . THR A 1 546 ? -38.719 -33.719 0.249 1 94.25 546 THR A C 1
ATOM 4278 O O . THR A 1 546 ? -39.5 -32.906 -0.287 1 94.25 546 THR A O 1
ATOM 4281 N N . GLU A 1 547 ? -37.469 -33.656 0.133 1 94.56 547 GLU A N 1
ATOM 4282 C CA . GLU A 1 547 ? -36.875 -32.5 -0.568 1 94.56 547 GLU A CA 1
ATOM 4283 C C . GLU A 1 547 ? -35.688 -32.938 -1.424 1 94.56 547 GLU A C 1
ATOM 4285 O O . GLU A 1 547 ? -35.125 -34.031 -1.205 1 94.56 547 GLU A O 1
ATOM 4290 N N . PHE A 1 548 ? -35.375 -32.031 -2.348 1 96.38 548 PHE A N 1
ATOM 4291 C CA . PHE A 1 548 ? -34.156 -32.219 -3.15 1 96.38 548 PHE A CA 1
ATOM 4292 C C . PHE A 1 548 ? -32.969 -31.641 -2.428 1 96.38 548 PHE A C 1
ATOM 4294 O O . PHE A 1 548 ? -32.969 -30.484 -2.021 1 96.38 548 PHE A O 1
ATOM 4301 N N . LEU A 1 549 ? -31.922 -32.438 -2.307 1 96.5 549 LEU A N 1
ATOM 4302 C CA . LEU A 1 549 ? -30.781 -32.062 -1.475 1 96.5 549 LEU A CA 1
ATOM 4303 C C . LEU A 1 549 ? -29.703 -31.375 -2.301 1 96.5 549 LEU A C 1
ATOM 4305 O O . LEU A 1 549 ? -29.438 -31.766 -3.443 1 96.5 549 LEU A O 1
ATOM 4309 N N . ALA A 1 550 ? -29.078 -30.406 -1.717 1 95.81 550 ALA A N 1
ATOM 4310 C CA . ALA A 1 550 ? -27.906 -29.766 -2.289 1 95.81 550 ALA A CA 1
ATOM 4311 C C . ALA A 1 550 ? -26.625 -30.266 -1.612 1 95.81 550 ALA A C 1
ATOM 4313 O O . ALA A 1 550 ? -25.516 -30.031 -2.105 1 95.81 550 ALA A O 1
ATOM 4314 N N . THR A 1 551 ? -26.734 -31.031 -0.579 1 95.31 551 THR A N 1
ATOM 4315 C CA . THR A 1 551 ? -25.625 -31.406 0.276 1 95.31 551 THR A CA 1
ATOM 4316 C C . THR A 1 551 ? -24.75 -32.469 -0.406 1 95.31 551 THR A C 1
ATOM 4318 O O . THR A 1 551 ? -25.234 -33.219 -1.254 1 95.31 551 THR A O 1
ATOM 4321 N N . VAL A 1 552 ? -23.469 -32.438 -0.03 1 96.06 552 VAL A N 1
ATOM 4322 C CA . VAL A 1 552 ? -22.5 -33.406 -0.481 1 96.06 552 VAL A CA 1
ATOM 4323 C C . VAL A 1 552 ? -21.875 -34.125 0.725 1 96.06 552 VAL A C 1
ATOM 4325 O O . VAL A 1 552 ? -21.469 -33.469 1.689 1 96.06 552 VAL A O 1
ATOM 4328 N N . GLU A 1 553 ? -21.812 -35.438 0.689 1 96.25 553 GLU A N 1
ATOM 4329 C CA . GLU A 1 553 ? -21.172 -36.188 1.764 1 96.25 553 GLU A CA 1
ATOM 4330 C C . GLU A 1 553 ? -20.047 -37.062 1.225 1 96.25 553 GLU A C 1
ATOM 4332 O O . GLU A 1 553 ? -20.125 -37.531 0.092 1 96.25 553 GLU A O 1
ATOM 4337 N N . ILE A 1 554 ? -19.078 -37.188 2.021 1 96.62 554 ILE A N 1
ATOM 4338 C CA . ILE A 1 554 ? -17.875 -37.938 1.64 1 96.62 554 ILE A CA 1
ATOM 4339 C C . ILE A 1 554 ? -17.75 -39.188 2.477 1 96.62 554 ILE A C 1
ATOM 4341 O O . ILE A 1 554 ? -17.938 -39.156 3.695 1 96.62 554 ILE A O 1
ATOM 4345 N N . TYR A 1 555 ? -17.469 -40.281 1.811 1 97.75 555 TYR A N 1
ATOM 4346 C CA . TYR A 1 555 ? -17.219 -41.531 2.475 1 97.75 555 TYR A CA 1
ATOM 4347 C C . TYR A 1 555 ? -15.742 -41.906 2.42 1 97.75 555 TYR A C 1
ATOM 4349 O O . TYR A 1 555 ? -15.141 -41.938 1.342 1 97.75 555 TYR A O 1
ATOM 4357 N N . ASP A 1 556 ? -15.195 -42.188 3.543 1 96.81 556 ASP A N 1
ATOM 4358 C CA . ASP A 1 556 ? -13.82 -42.656 3.654 1 96.81 556 ASP A CA 1
ATOM 4359 C C . ASP A 1 556 ? -13.781 -44.156 3.936 1 96.81 556 ASP A C 1
ATOM 4361 O O . ASP A 1 556 ? -14.094 -44.594 5.043 1 96.81 556 ASP A O 1
ATOM 4365 N N . PRO A 1 557 ? -13.344 -44.875 2.926 1 95.88 557 PRO A N 1
ATOM 4366 C CA . PRO A 1 557 ? -13.312 -46.344 3.109 1 95.88 557 PRO A CA 1
ATOM 4367 C C . PRO A 1 557 ? -12.359 -46.781 4.223 1 95.88 557 PRO A C 1
ATOM 4369 O O . PRO A 1 557 ? -12.547 -47.844 4.812 1 95.88 557 PRO A O 1
ATOM 4372 N N . ALA A 1 558 ? -11.414 -46.031 4.547 1 95.81 558 ALA A N 1
ATOM 4373 C CA . ALA A 1 558 ? -10.461 -46.375 5.594 1 95.81 558 ALA A CA 1
ATOM 4374 C C . ALA A 1 558 ? -11.109 -46.312 6.973 1 95.81 558 ALA A C 1
ATOM 4376 O O . ALA A 1 558 ? -10.836 -47.156 7.824 1 95.81 558 ALA A O 1
ATOM 4377 N N . THR A 1 559 ? -12 -45.438 7.195 1 96.44 559 THR A N 1
ATOM 4378 C CA . THR A 1 559 ? -12.641 -45.281 8.5 1 96.44 559 THR A CA 1
ATOM 4379 C C . THR A 1 559 ? -14.086 -45.781 8.461 1 96.44 559 THR A C 1
ATOM 4381 O O . THR A 1 559 ? -14.727 -45.906 9.5 1 96.44 559 THR A O 1
ATOM 4384 N N . ASP A 1 560 ? -14.617 -46.062 7.309 1 97.19 560 ASP A N 1
ATOM 4385 C CA . ASP A 1 560 ? -16 -46.438 7.094 1 97.19 560 ASP A CA 1
ATOM 4386 C C . ASP A 1 560 ? -16.969 -45.438 7.688 1 97.19 560 ASP A C 1
ATOM 4388 O O . ASP A 1 560 ? -17.875 -45.781 8.445 1 97.19 560 ASP A O 1
ATOM 4392 N N . LYS A 1 561 ? -16.672 -44.188 7.336 1 97.12 561 LYS A N 1
ATOM 4393 C CA . LYS A 1 561 ? -17.5 -43.094 7.859 1 97.12 561 LYS A CA 1
ATOM 4394 C C . LYS A 1 561 ? -17.891 -42.125 6.754 1 97.12 561 LYS A C 1
ATOM 4396 O O . LYS A 1 561 ? -17.109 -41.875 5.824 1 97.12 561 LYS A O 1
ATOM 4401 N N . TRP A 1 562 ? -19.156 -41.562 6.883 1 97.25 562 TRP A N 1
ATOM 4402 C CA . TRP A 1 562 ? -19.625 -40.5 6.016 1 97.25 562 TRP A CA 1
ATOM 4403 C C . TRP A 1 562 ? -19.547 -39.125 6.719 1 97.25 562 TRP A C 1
ATOM 4405 O O . TRP A 1 562 ? -19.938 -39 7.883 1 97.25 562 TRP A O 1
ATOM 4415 N N . THR A 1 563 ? -18.984 -38.156 6.109 1 96.5 563 THR A N 1
ATOM 4416 C CA . THR A 1 563 ? -18.891 -36.812 6.664 1 96.5 563 THR A CA 1
ATOM 4417 C C . THR A 1 563 ? -19.484 -35.781 5.699 1 96.5 563 THR A C 1
ATOM 4419 O O . THR A 1 563 ? -19.297 -35.906 4.488 1 96.5 563 THR A O 1
ATOM 4422 N N . MET A 1 564 ? -20.125 -34.781 6.277 1 93.75 564 MET A N 1
ATOM 4423 C CA . MET A 1 564 ? -20.641 -33.688 5.449 1 93.75 564 MET A CA 1
ATOM 4424 C C . MET A 1 564 ? -19.531 -32.719 5.043 1 93.75 564 MET A C 1
ATOM 4426 O O . MET A 1 564 ? -18.625 -32.469 5.832 1 93.75 564 MET A O 1
ATOM 4430 N N . THR A 1 565 ? -19.516 -32.281 3.9 1 87.06 565 THR A N 1
ATOM 4431 C CA . THR A 1 565 ? -18.438 -31.391 3.488 1 87.06 565 THR A CA 1
ATOM 4432 C C . THR A 1 565 ? -18.984 -30.094 2.914 1 87.06 565 THR A C 1
ATOM 4434 O O . THR A 1 565 ? -18.953 -29.047 3.578 1 87.06 565 THR A O 1
ATOM 4437 N N . THR A 1 566 ? -19.438 -30 1.601 1 90.12 566 THR A N 1
ATOM 4438 C CA . THR A 1 566 ? -19.891 -28.812 0.903 1 90.12 566 THR A CA 1
ATOM 4439 C C . THR A 1 566 ? -21.328 -28.953 0.419 1 90.12 566 THR A C 1
ATOM 4441 O O . THR A 1 566 ? -21.969 -29.984 0.684 1 90.12 566 THR A O 1
ATOM 4444 N N . GLN A 1 567 ? -21.781 -27.812 -0.204 1 92.81 567 GLN A N 1
ATOM 4445 C CA . GLN A 1 567 ? -23.125 -27.812 -0.803 1 92.81 567 GLN A CA 1
ATOM 4446 C C . GLN A 1 567 ? -23.078 -27.281 -2.234 1 92.81 567 GLN A C 1
ATOM 4448 O O . GLN A 1 567 ? -22.359 -26.328 -2.529 1 92.81 567 GLN A O 1
ATOM 4453 N N . MET A 1 568 ? -23.781 -28.109 -3.045 1 93.38 568 MET A N 1
ATOM 4454 C CA . MET A 1 568 ? -23.922 -27.625 -4.418 1 93.38 568 MET A CA 1
ATOM 4455 C C . MET A 1 568 ? -24.703 -26.312 -4.461 1 93.38 568 MET A C 1
ATOM 4457 O O . MET A 1 568 ? -25.281 -25.891 -3.451 1 93.38 568 MET A O 1
ATOM 4461 N N . THR A 1 569 ? -24.75 -25.75 -5.668 1 90.19 569 THR A N 1
ATOM 4462 C CA . THR A 1 569 ? -25.391 -24.438 -5.816 1 90.19 569 THR A CA 1
ATOM 4463 C C . THR A 1 569 ? -26.906 -24.562 -5.594 1 90.19 569 THR A C 1
ATOM 4465 O O . THR A 1 569 ? -27.547 -23.594 -5.18 1 90.19 569 THR A O 1
ATOM 4468 N N . SER A 1 570 ? -27.438 -25.672 -5.934 1 90.81 570 SER A N 1
ATOM 4469 C CA . SER A 1 570 ? -28.859 -25.922 -5.707 1 90.81 570 SER A CA 1
ATOM 4470 C C . SER A 1 570 ? -29.125 -27.406 -5.445 1 90.81 570 SER A C 1
ATOM 4472 O O . SER A 1 570 ? -28.328 -28.266 -5.828 1 90.81 570 SER A O 1
ATOM 4474 N N . GLY A 1 571 ? -30.281 -27.562 -4.785 1 94.38 571 GLY A N 1
ATOM 4475 C CA . GLY A 1 571 ? -30.734 -28.938 -4.641 1 94.38 571 GLY A CA 1
ATOM 4476 C C . GLY A 1 571 ? -31.25 -29.531 -5.938 1 94.38 571 GLY A C 1
ATOM 4477 O O . GLY A 1 571 ? -31.922 -28.844 -6.715 1 94.38 571 GLY A O 1
ATOM 4478 N N . ARG A 1 572 ? -30.859 -30.781 -6.113 1 95 572 ARG A N 1
ATOM 4479 C CA . ARG A 1 572 ? -31.328 -31.406 -7.344 1 95 572 ARG A CA 1
ATOM 4480 C C . ARG A 1 572 ? -31.125 -32.906 -7.305 1 95 572 ARG A C 1
ATOM 4482 O O . ARG A 1 572 ? -30.344 -33.406 -6.496 1 95 572 ARG A O 1
ATOM 4489 N N . SER A 1 573 ? -31.812 -33.594 -8.211 1 97.12 573 SER A N 1
ATOM 4490 C CA . SER A 1 573 ? -31.688 -35.031 -8.438 1 97.12 573 SER A CA 1
ATOM 4491 C C . SER A 1 573 ? -31.594 -35.344 -9.93 1 97.12 573 SER A C 1
ATOM 4493 O O . SER A 1 573 ? -31.891 -34.5 -10.766 1 97.12 573 SER A O 1
ATOM 4495 N N . GLY A 1 574 ? -31.078 -36.531 -10.219 1 97.5 574 GLY A N 1
ATOM 4496 C CA . GLY A 1 574 ? -31.016 -36.969 -11.609 1 97.5 574 GLY A CA 1
ATOM 4497 C C . GLY A 1 574 ? -29.969 -36.219 -12.422 1 97.5 574 GLY A C 1
ATOM 4498 O O . GLY A 1 574 ? -30.125 -36.031 -13.625 1 97.5 574 GLY A O 1
ATOM 4499 N N . HIS A 1 575 ? -28.969 -35.656 -11.773 1 97.38 575 HIS A N 1
ATOM 4500 C CA . HIS A 1 575 ? -27.859 -35 -12.453 1 97.38 575 HIS A CA 1
ATOM 4501 C C . HIS A 1 575 ? -26.734 -36 -12.734 1 97.38 575 HIS A C 1
ATOM 4503 O O . HIS A 1 575 ? -26.672 -37.062 -12.133 1 97.38 575 HIS A O 1
ATOM 4509 N N . ALA A 1 576 ? -25.875 -35.625 -13.664 1 97.06 576 ALA A N 1
ATOM 4510 C CA . ALA A 1 576 ? -24.688 -36.406 -13.992 1 97.06 576 ALA A CA 1
ATOM 4511 C C . ALA A 1 576 ? -23.469 -35.906 -13.258 1 97.06 576 ALA A C 1
ATOM 4513 O O . ALA A 1 576 ? -23.281 -34.688 -13.117 1 97.06 576 ALA A O 1
ATOM 4514 N N . ALA A 1 577 ? -22.641 -36.812 -12.781 1 95.81 577 ALA A N 1
ATOM 4515 C CA . ALA A 1 577 ? -21.406 -36.438 -12.102 1 95.81 577 ALA A CA 1
ATOM 4516 C C . ALA A 1 577 ? -20.234 -37.25 -12.617 1 95.81 577 ALA A C 1
ATOM 4518 O O . ALA A 1 577 ? -20.375 -38.469 -12.875 1 95.81 577 ALA A O 1
ATOM 4519 N N . ALA A 1 578 ? -19.141 -36.594 -12.852 1 94.69 578 ALA A N 1
ATOM 4520 C CA . ALA A 1 578 ? -17.922 -37.281 -13.281 1 94.69 578 ALA A CA 1
ATOM 4521 C C . ALA A 1 578 ? -16.672 -36.5 -12.859 1 94.69 578 ALA A C 1
ATOM 4523 O O . ALA A 1 578 ? -16.75 -35.312 -12.562 1 94.69 578 ALA A O 1
ATOM 4524 N N . VAL A 1 579 ? -15.602 -37.219 -12.797 1 92.25 579 VAL A N 1
ATOM 4525 C CA . VAL A 1 579 ? -14.375 -36.625 -12.273 1 92.25 579 VAL A CA 1
ATOM 4526 C C . VAL A 1 579 ? -13.32 -36.562 -13.383 1 92.25 579 VAL A C 1
ATOM 4528 O O . VAL A 1 579 ? -13.25 -37.469 -14.227 1 92.25 579 VAL A O 1
ATOM 4531 N N . TRP A 1 580 ? -12.547 -35.5 -13.312 1 87.06 580 TRP A N 1
ATOM 4532 C CA . TRP A 1 580 ? -11.375 -35.406 -14.18 1 87.06 580 TRP A CA 1
ATOM 4533 C C . TRP A 1 580 ? -10.258 -34.625 -13.484 1 87.06 580 TRP A C 1
ATOM 4535 O O . TRP A 1 580 ? -10.516 -33.75 -12.648 1 87.06 580 TRP A O 1
ATOM 4545 N N . ILE A 1 581 ? -8.977 -35.188 -13.633 1 76.25 581 ILE A N 1
ATOM 4546 C CA . ILE A 1 581 ? -7.805 -34.469 -13.117 1 76.25 581 ILE A CA 1
ATOM 4547 C C . ILE A 1 581 ? -7.137 -33.688 -14.242 1 76.25 581 ILE A C 1
ATOM 4549 O O . ILE A 1 581 ? -6.496 -34.281 -15.117 1 76.25 581 ILE A O 1
ATOM 4553 N N . ALA A 1 582 ? -7.668 -32.781 -14.773 1 59.53 582 ALA A N 1
ATOM 4554 C CA . ALA A 1 582 ? -7.039 -32.156 -15.922 1 59.53 582 ALA A CA 1
ATOM 4555 C C . ALA A 1 582 ? -6.461 -30.781 -15.547 1 59.53 582 ALA A C 1
ATOM 4557 O O . ALA A 1 582 ? -6.906 -30.156 -14.586 1 59.53 582 ALA A O 1
ATOM 4558 N N . PRO A 1 583 ? -5.188 -30.453 -15.883 1 50.09 583 PRO A N 1
ATOM 4559 C CA . PRO A 1 583 ? -4.793 -29.062 -15.703 1 50.09 583 PRO A CA 1
ATOM 4560 C C . PRO A 1 583 ? -5.957 -28.094 -15.867 1 50.09 583 PRO A C 1
ATOM 4562 O O . PRO A 1 583 ? -6.715 -28.188 -16.844 1 50.09 583 PRO A O 1
ATOM 4565 N N . CYS A 1 584 ? -6.68 -28.094 -14.742 1 44.16 584 CYS A N 1
ATOM 4566 C CA . CYS A 1 584 ? -7.727 -27.078 -14.859 1 44.16 584 CYS A CA 1
ATOM 4567 C C . CYS A 1 584 ? -7.262 -25.922 -15.727 1 44.16 584 CYS A C 1
ATOM 4569 O O . CYS A 1 584 ? -6.223 -25.312 -15.453 1 44.16 584 CYS A O 1
ATOM 4571 N N . THR A 1 585 ? -7.129 -25.844 -16.906 1 41.03 585 THR A N 1
ATOM 4572 C CA . THR A 1 585 ? -7.094 -24.469 -17.375 1 41.03 585 THR A CA 1
ATOM 4573 C C . THR A 1 585 ? -7.754 -23.531 -16.359 1 41.03 585 THR A C 1
ATOM 4575 O O . THR A 1 585 ? -8.758 -23.906 -15.742 1 41.03 585 THR A O 1
ATOM 4578 N N . VAL A 1 586 ? -7.289 -22.781 -15.422 1 43.03 586 VAL A N 1
ATOM 4579 C CA . VAL A 1 586 ? -8.023 -21.609 -14.945 1 43.03 586 VAL A CA 1
ATOM 4580 C C . VAL A 1 586 ? -9.172 -21.297 -15.898 1 43.03 586 VAL A C 1
ATOM 4582 O O . VAL A 1 586 ? -8.945 -20.844 -17.031 1 43.03 586 VAL A O 1
ATOM 4585 N N . HIS A 1 587 ? -10.031 -22.094 -16.594 1 38.75 587 HIS A N 1
ATOM 4586 C CA . HIS A 1 587 ? -10.875 -22.047 -17.781 1 38.75 587 HIS A CA 1
ATOM 4587 C C . HIS A 1 587 ? -11.508 -20.672 -17.953 1 38.75 587 HIS A C 1
ATOM 4589 O O . HIS A 1 587 ? -11.234 -19.969 -18.938 1 38.75 587 HIS A O 1
ATOM 4595 N N . CYS A 1 588 ? -13.133 -20.391 -18.312 1 36.69 588 CYS A N 1
ATOM 4596 C CA . CYS A 1 588 ? -13.516 -19.172 -19.016 1 36.69 588 CYS A CA 1
ATOM 4597 C C . CYS A 1 588 ? -13.023 -17.922 -18.281 1 36.69 588 CYS A C 1
ATOM 4599 O O . CYS A 1 588 ? -13.156 -17.828 -17.062 1 36.69 588 CYS A O 1
ATOM 4601 N N . ASP A 1 589 ? -11.906 -17.375 -18.688 1 38.56 589 ASP A N 1
ATOM 4602 C CA . ASP A 1 589 ? -11.531 -16 -18.375 1 38.56 589 ASP A CA 1
ATOM 4603 C C . ASP A 1 589 ? -12.719 -15.234 -17.797 1 38.56 589 ASP A C 1
ATOM 4605 O O . ASP A 1 589 ? -13.875 -15.578 -18.062 1 38.56 589 ASP A O 1
ATOM 4609 N N . GLU A 1 590 ? -12.484 -14.312 -17 1 34.72 590 GLU A N 1
ATOM 4610 C CA . GLU A 1 590 ? -13.273 -13.117 -16.703 1 34.72 590 GLU A CA 1
ATOM 4611 C C . GLU A 1 590 ? -13.953 -12.57 -17.953 1 34.72 590 GLU A C 1
ATOM 4613 O O . GLU A 1 590 ? -13.312 -11.945 -18.797 1 34.72 590 GLU A O 1
ATOM 4618 N N . VAL A 1 591 ? -14.734 -13.234 -18.797 1 27.77 591 VAL A N 1
ATOM 4619 C CA . VAL A 1 591 ? -15.555 -12.43 -19.703 1 27.77 591 VAL A CA 1
ATOM 4620 C C . VAL A 1 591 ? -16.188 -11.281 -18.922 1 27.77 591 VAL A C 1
ATOM 4622 O O . VAL A 1 591 ? -16.875 -10.43 -19.5 1 27.77 591 VAL A O 1
ATOM 4625 N N . GLU A 1 592 ? -16.344 -10.891 -17.609 1 24.94 592 GLU A N 1
ATOM 4626 C CA . GLU A 1 592 ? -16.781 -9.492 -17.641 1 24.94 592 GLU A CA 1
ATOM 4627 C C . GLU A 1 592 ? -15.633 -8.57 -18.031 1 24.94 592 GLU A C 1
ATOM 4629 O O . GLU A 1 592 ? -14.492 -8.758 -17.594 1 24.94 592 GLU A O 1
ATOM 4634 N N . MET B 1 1 ? 46.062 -7.414 -40.594 1 23.52 1 MET B N 1
ATOM 4635 C CA . MET B 1 1 ? 45.75 -6.938 -39.25 1 23.52 1 MET B CA 1
ATOM 4636 C C . MET B 1 1 ? 44.562 -7.723 -38.656 1 23.52 1 MET B C 1
ATOM 4638 O O . MET B 1 1 ? 43.406 -7.484 -39 1 23.52 1 MET B O 1
ATOM 4642 N N . ASP B 1 2 ? 44.75 -9.039 -38.438 1 26.2 2 ASP B N 1
ATOM 4643 C CA . ASP B 1 2 ? 43.875 -10.203 -38.219 1 26.2 2 ASP B CA 1
ATOM 4644 C C . ASP B 1 2 ? 43.125 -10.102 -36.906 1 26.2 2 ASP B C 1
ATOM 4646 O O . ASP B 1 2 ? 43.75 -9.961 -35.844 1 26.2 2 ASP B O 1
ATOM 4650 N N . THR B 1 3 ? 41.969 -9.414 -36.875 1 31.27 3 THR B N 1
ATOM 4651 C CA . THR B 1 3 ? 41 -9.133 -35.844 1 31.27 3 THR B CA 1
ATOM 4652 C C . THR B 1 3 ? 40.75 -10.375 -34.969 1 31.27 3 THR B C 1
ATOM 4654 O O . THR B 1 3 ? 40.062 -11.305 -35.406 1 31.27 3 THR B O 1
ATOM 4657 N N . LYS B 1 4 ? 41.781 -10.836 -34.312 1 36 4 LYS B N 1
ATOM 4658 C CA . LYS B 1 4 ? 41.688 -11.969 -33.406 1 36 4 LYS B CA 1
ATOM 4659 C C . LYS B 1 4 ? 40.469 -11.859 -32.5 1 36 4 LYS B C 1
ATOM 4661 O O . LYS B 1 4 ? 40.469 -11.109 -31.516 1 36 4 LYS B O 1
ATOM 4666 N N . SER B 1 5 ? 39.25 -11.734 -33 1 37.31 5 SER B N 1
ATOM 4667 C CA . SER B 1 5 ? 38 -11.75 -32.312 1 37.31 5 SER B CA 1
ATOM 4668 C C . SER B 1 5 ? 38 -12.742 -31.156 1 37.31 5 SER B C 1
ATOM 4670 O O . SER B 1 5 ? 38.188 -13.945 -31.359 1 37.31 5 SER B O 1
ATOM 4672 N N . GLN B 1 6 ? 38.656 -12.492 -30.062 1 43.25 6 GLN B N 1
ATOM 4673 C CA . GLN B 1 6 ? 38.781 -13.266 -28.844 1 43.25 6 GLN B CA 1
ATOM 4674 C C . GLN B 1 6 ? 37.5 -14.062 -28.547 1 43.25 6 GLN B C 1
ATOM 4676 O O . GLN B 1 6 ? 36.438 -13.484 -28.453 1 43.25 6 GLN B O 1
ATOM 4681 N N . ILE B 1 7 ? 37.5 -15.242 -28.922 1 45.28 7 ILE B N 1
ATOM 4682 C CA . ILE B 1 7 ? 36.5 -16.328 -28.859 1 45.28 7 ILE B CA 1
ATOM 4683 C C . ILE B 1 7 ? 36 -16.469 -27.438 1 45.28 7 ILE B C 1
ATOM 4685 O O . ILE B 1 7 ? 36.75 -16.766 -26.516 1 45.28 7 ILE B O 1
ATOM 4689 N N . CYS B 1 8 ? 35.031 -15.555 -26.953 1 55.22 8 CYS B N 1
ATOM 4690 C CA . CYS B 1 8 ? 34.219 -15.922 -25.797 1 55.22 8 CYS B CA 1
ATOM 4691 C C . CYS B 1 8 ? 34.125 -17.438 -25.672 1 55.22 8 CYS B C 1
ATOM 4693 O O . CYS B 1 8 ? 34 -18.141 -26.672 1 55.22 8 CYS B O 1
ATOM 4695 N N . PRO B 1 9 ? 34.719 -18.016 -24.609 1 52.88 9 PRO B N 1
ATOM 4696 C CA . PRO B 1 9 ? 34.594 -19.484 -24.531 1 52.88 9 PRO B CA 1
ATOM 4697 C C . PRO B 1 9 ? 33.25 -19.984 -25.094 1 52.88 9 PRO B C 1
ATOM 4699 O O . PRO B 1 9 ? 32.281 -19.266 -25.094 1 52.88 9 PRO B O 1
ATOM 4702 N N . ARG B 1 10 ? 33.375 -20.953 -26.016 1 50.31 10 ARG B N 1
ATOM 4703 C CA . ARG B 1 10 ? 32.25 -21.625 -26.688 1 50.31 10 ARG B CA 1
ATOM 4704 C C . ARG B 1 10 ? 31.109 -21.875 -25.719 1 50.31 10 ARG B C 1
ATOM 4706 O O . ARG B 1 10 ? 31.312 -22.297 -24.578 1 50.31 10 ARG B O 1
ATOM 4713 N N . THR B 1 11 ? 29.984 -21.062 -25.859 1 50.03 11 THR B N 1
ATOM 4714 C CA . THR B 1 11 ? 28.719 -21.094 -25.125 1 50.03 11 THR B CA 1
ATOM 4715 C C . THR B 1 11 ? 28.328 -22.516 -24.766 1 50.03 11 THR B C 1
ATOM 4717 O O . THR B 1 11 ? 28.219 -23.375 -25.641 1 50.03 11 THR B O 1
ATOM 4720 N N . PRO B 1 12 ? 28.656 -22.984 -23.609 1 50.88 12 PRO B N 1
ATOM 4721 C CA . PRO B 1 12 ? 27.984 -24.234 -23.266 1 50.88 12 PRO B CA 1
ATOM 4722 C C . PRO B 1 12 ? 26.594 -24.359 -23.922 1 50.88 12 PRO B C 1
ATOM 4724 O O . PRO B 1 12 ? 26.047 -23.359 -24.375 1 50.88 12 PRO B O 1
ATOM 4727 N N . SER B 1 13 ? 26.125 -25.641 -24.094 1 58.38 13 SER B N 1
ATOM 4728 C CA . SER B 1 13 ? 24.844 -26.078 -24.625 1 58.38 13 SER B CA 1
ATOM 4729 C C . SER B 1 13 ? 23.688 -25.266 -24.031 1 58.38 13 SER B C 1
ATOM 4731 O O . SER B 1 13 ? 23.344 -25.453 -22.859 1 58.38 13 SER B O 1
ATOM 4733 N N . CYS B 1 14 ? 23.672 -24 -24.422 1 66.75 14 CYS B N 1
ATOM 4734 C CA . CYS B 1 14 ? 22.547 -23.141 -24.031 1 66.75 14 CYS B CA 1
ATOM 4735 C C . CYS B 1 14 ? 21.234 -23.703 -24.562 1 66.75 14 CYS B C 1
ATOM 4737 O O . CYS B 1 14 ? 21.219 -24.672 -25.312 1 66.75 14 CYS B O 1
ATOM 4739 N N . PHE B 1 15 ? 20.062 -23.297 -24.094 1 66.62 15 PHE B N 1
ATOM 4740 C CA . PHE B 1 15 ? 18.719 -23.719 -24.484 1 66.62 15 PHE B CA 1
ATOM 4741 C C . PHE B 1 15 ? 18.312 -23.062 -25.797 1 66.62 15 PHE B C 1
ATOM 4743 O O . PHE B 1 15 ? 18.953 -22.094 -26.234 1 66.62 15 PHE B O 1
ATOM 4750 N N . ARG B 1 16 ? 17.594 -23.703 -26.609 1 75.44 16 ARG B N 1
ATOM 4751 C CA . ARG B 1 16 ? 17.016 -23.141 -27.844 1 75.44 16 ARG B CA 1
ATOM 4752 C C . ARG B 1 16 ? 15.969 -22.094 -27.516 1 75.44 16 ARG B C 1
ATOM 4754 O O . ARG B 1 16 ? 15.062 -22.328 -26.719 1 75.44 16 ARG B O 1
ATOM 4761 N N . PRO B 1 17 ? 16.156 -20.844 -28.094 1 73.38 17 PRO B N 1
ATOM 4762 C CA . PRO B 1 17 ? 15.156 -19.812 -27.812 1 73.38 17 PRO B CA 1
ATOM 4763 C C . PRO B 1 17 ? 13.773 -20.172 -28.344 1 73.38 17 PRO B C 1
ATOM 4765 O O . PRO B 1 17 ? 13.641 -21.016 -29.234 1 73.38 17 PRO B O 1
ATOM 4768 N N . ARG B 1 18 ? 12.68 -19.625 -27.75 1 71 18 ARG B N 1
ATOM 4769 C CA . ARG B 1 18 ? 11.281 -19.828 -28.125 1 71 18 ARG B CA 1
ATOM 4770 C C . ARG B 1 18 ? 11.047 -19.422 -29.578 1 71 18 ARG B C 1
ATOM 4772 O O . ARG B 1 18 ? 11.586 -18.406 -30.031 1 71 18 ARG B O 1
ATOM 4779 N N . LYS B 1 19 ? 10.367 -20.281 -30.391 1 59.66 19 LYS B N 1
ATOM 4780 C CA . LYS B 1 19 ? 10.023 -19.922 -31.766 1 59.66 19 LYS B CA 1
ATOM 4781 C C . LYS B 1 19 ? 9.031 -18.766 -31.812 1 59.66 19 LYS B C 1
ATOM 4783 O O . LYS B 1 19 ? 8 -18.797 -31.141 1 59.66 19 LYS B O 1
ATOM 4788 N N . SER B 1 20 ? 9.469 -17.547 -31.812 1 53.62 20 SER B N 1
ATOM 4789 C CA . SER B 1 20 ? 8.609 -16.375 -31.906 1 53.62 20 SER B CA 1
ATOM 4790 C C . SER B 1 20 ? 7.547 -16.547 -32.969 1 53.62 20 SER B C 1
ATOM 4792 O O . SER B 1 20 ? 7.871 -16.766 -34.156 1 53.62 20 SER B O 1
ATOM 4794 N N . ASN B 1 21 ? 6.402 -17.25 -32.75 1 44.38 21 ASN B N 1
ATOM 4795 C CA . ASN B 1 21 ? 5.379 -16.969 -33.75 1 44.38 21 ASN B CA 1
ATOM 4796 C C . ASN B 1 21 ? 5.188 -15.461 -33.969 1 44.38 21 ASN B C 1
ATOM 4798 O O . ASN B 1 21 ? 5.191 -14.695 -33 1 44.38 21 ASN B O 1
ATOM 4802 N N . GLY B 1 22 ? 4.969 -14.797 -35.375 1 40.03 22 GLY B N 1
ATOM 4803 C CA . GLY B 1 22 ? 4.871 -13.531 -36.094 1 40.03 22 GLY B CA 1
ATOM 4804 C C . GLY B 1 22 ? 5.125 -12.32 -35.219 1 40.03 22 GLY B C 1
ATOM 4805 O O . GLY B 1 22 ? 5.867 -11.414 -35.594 1 40.03 22 GLY B O 1
ATOM 4806 N N . GLU B 1 23 ? 3.984 -11.797 -34.531 1 41.16 23 GLU B N 1
ATOM 4807 C CA . GLU B 1 23 ? 3.811 -10.359 -34.344 1 41.16 23 GLU B CA 1
ATOM 4808 C C . GLU B 1 23 ? 4.934 -9.773 -33.5 1 41.16 23 GLU B C 1
ATOM 4810 O O . GLU B 1 23 ? 5.555 -8.781 -33.875 1 41.16 23 GLU B O 1
ATOM 4815 N N . SER B 1 24 ? 4.68 -9.344 -32.125 1 41.97 24 SER B N 1
ATOM 4816 C CA . SER B 1 24 ? 5.332 -8.273 -31.375 1 41.97 24 SER B CA 1
ATOM 4817 C C . SER B 1 24 ? 6.754 -8.656 -31 1 41.97 24 SER B C 1
ATOM 4819 O O . SER B 1 24 ? 6.977 -9.688 -30.359 1 41.97 24 SER B O 1
ATOM 4821 N N . LEU B 1 25 ? 7.805 -8.203 -31.781 1 40.06 25 LEU B N 1
ATOM 4822 C CA . LEU B 1 25 ? 9.25 -8.047 -31.625 1 40.06 25 LEU B CA 1
ATOM 4823 C C . LEU B 1 25 ? 9.609 -7.688 -30.188 1 40.06 25 LEU B C 1
ATOM 4825 O O . LEU B 1 25 ? 10.555 -6.938 -29.953 1 40.06 25 LEU B O 1
ATOM 4829 N N . ALA B 1 26 ? 8.805 -7.453 -29.203 1 47.06 26 ALA B N 1
ATOM 4830 C CA . ALA B 1 26 ? 9.453 -7 -27.969 1 47.06 26 ALA B CA 1
ATOM 4831 C C . ALA B 1 26 ? 10.602 -7.922 -27.594 1 47.06 26 ALA B C 1
ATOM 4833 O O . ALA B 1 26 ? 10.406 -9.125 -27.406 1 47.06 26 ALA B O 1
ATOM 4834 N N . ASN B 1 27 ? 11.836 -7.648 -28.109 1 56.12 27 ASN B N 1
ATOM 4835 C CA . ASN B 1 27 ? 13.109 -8.305 -27.844 1 56.12 27 ASN B CA 1
ATOM 4836 C C . ASN B 1 27 ? 13.125 -8.945 -26.453 1 56.12 27 ASN B C 1
ATOM 4838 O O . ASN B 1 27 ? 14.172 -9.391 -25.984 1 56.12 27 ASN B O 1
ATOM 4842 N N . GLY B 1 28 ? 12.172 -9.43 -25.938 1 73.06 28 GLY B N 1
ATOM 4843 C CA . GLY B 1 28 ? 11.93 -10.141 -24.688 1 73.06 28 GLY B CA 1
ATOM 4844 C C . GLY B 1 28 ? 12.93 -9.805 -23.594 1 73.06 28 GLY B C 1
ATOM 4845 O O . GLY B 1 28 ? 13.25 -10.648 -22.766 1 73.06 28 GLY B O 1
ATOM 4846 N N . GLU B 1 29 ? 13.555 -8.617 -23.797 1 89.06 29 GLU B N 1
ATOM 4847 C CA . GLU B 1 29 ? 14.523 -8.172 -22.797 1 89.06 29 GLU B CA 1
ATOM 4848 C C . GLU B 1 29 ? 13.836 -7.828 -21.469 1 89.06 29 GLU B C 1
ATOM 4850 O O . GLU B 1 29 ? 12.727 -7.289 -21.469 1 89.06 29 GLU B O 1
ATOM 4855 N N . MET B 1 30 ? 14.539 -8.312 -20.375 1 92.81 30 MET B N 1
ATOM 4856 C CA . MET B 1 30 ? 14.039 -8 -19.047 1 92.81 30 MET B CA 1
ATOM 4857 C C . MET B 1 30 ? 15.078 -7.234 -18.234 1 92.81 30 MET B C 1
ATOM 4859 O O . MET B 1 30 ? 16.219 -7.664 -18.125 1 92.81 30 MET B O 1
ATOM 4863 N N . LYS B 1 31 ? 14.664 -6.039 -17.766 1 95.62 31 LYS B N 1
ATOM 4864 C CA . LYS B 1 31 ? 15.531 -5.23 -16.922 1 95.62 31 LYS B CA 1
ATOM 4865 C C . LYS B 1 31 ? 15.227 -5.469 -15.438 1 95.62 31 LYS B C 1
ATOM 4867 O O . LYS B 1 31 ? 14.07 -5.387 -15.023 1 95.62 31 LYS B O 1
ATOM 4872 N N . PHE B 1 32 ? 16.328 -5.777 -14.703 1 95.44 32 PHE B N 1
ATOM 4873 C CA . PHE B 1 32 ? 16.172 -6.055 -13.281 1 95.44 32 PHE B CA 1
ATOM 4874 C C . PHE B 1 32 ? 16.891 -5.004 -12.438 1 95.44 32 PHE B C 1
ATOM 4876 O O . PHE B 1 32 ? 18.047 -4.664 -12.719 1 95.44 32 PHE B O 1
ATOM 4883 N N . SER B 1 33 ? 16.188 -4.418 -11.539 1 95.19 33 SER B N 1
ATOM 4884 C CA . SER B 1 33 ? 16.75 -3.566 -10.5 1 95.19 33 SER B CA 1
ATOM 4885 C C . SER B 1 33 ? 16.609 -4.207 -9.125 1 95.19 33 SER B C 1
ATOM 4887 O O . SER B 1 33 ? 15.508 -4.551 -8.703 1 95.19 33 SER B O 1
ATOM 4889 N N . ILE B 1 34 ? 17.672 -4.367 -8.477 1 94.75 34 ILE B N 1
ATOM 4890 C CA . ILE B 1 34 ? 17.656 -5.047 -7.188 1 94.75 34 ILE B CA 1
ATOM 4891 C C . ILE B 1 34 ? 17.891 -4.035 -6.07 1 94.75 34 ILE B C 1
ATOM 4893 O O . ILE B 1 34 ? 19.047 -3.744 -5.73 1 94.75 34 ILE B O 1
ATOM 4897 N N . PRO B 1 35 ? 16.922 -3.605 -5.398 1 91.19 35 PRO B N 1
ATOM 4898 C CA . PRO B 1 35 ? 17.047 -2.504 -4.438 1 91.19 35 PRO B CA 1
ATOM 4899 C C . PRO B 1 35 ? 17.766 -2.916 -3.158 1 91.19 35 PRO B C 1
ATOM 4901 O O . PRO B 1 35 ? 18.297 -2.061 -2.439 1 91.19 35 PRO B O 1
ATOM 4904 N N . THR B 1 36 ? 17.75 -4.18 -2.861 1 93.12 36 THR B N 1
ATOM 4905 C CA . THR B 1 36 ? 18.359 -4.641 -1.618 1 93.12 36 THR B CA 1
ATOM 4906 C C . THR B 1 36 ? 19.875 -4.75 -1.768 1 93.12 36 THR B C 1
ATOM 4908 O O . THR B 1 36 ? 20.609 -4.703 -0.776 1 93.12 36 THR B O 1
ATOM 4911 N N . TYR B 1 37 ? 20.344 -4.848 -2.926 1 96.25 37 TYR B N 1
ATOM 4912 C CA . TYR B 1 37 ? 21.734 -5.145 -3.189 1 96.25 37 TYR B CA 1
ATOM 4913 C C . TYR B 1 37 ? 22.641 -4.043 -2.646 1 96.25 37 TYR B C 1
ATOM 4915 O O . TYR B 1 37 ? 23.625 -4.32 -1.962 1 96.25 37 TYR B O 1
ATOM 4923 N N . PRO B 1 38 ? 22.344 -2.711 -2.896 1 96.19 38 PRO B N 1
ATOM 4924 C CA . PRO B 1 38 ? 23.266 -1.673 -2.432 1 96.19 38 PRO B CA 1
ATOM 4925 C C . PRO B 1 38 ? 23.5 -1.719 -0.923 1 96.19 38 PRO B C 1
ATOM 4927 O O . PRO B 1 38 ? 24.641 -1.602 -0.464 1 96.19 38 PRO B O 1
ATOM 4930 N N . ARG B 1 39 ? 22.484 -1.909 -0.244 1 95.06 39 ARG B N 1
ATOM 4931 C CA . ARG B 1 39 ? 22.594 -1.984 1.209 1 95.06 39 ARG B CA 1
ATOM 4932 C C . ARG B 1 39 ? 23.406 -3.201 1.633 1 95.06 39 ARG B C 1
ATOM 4934 O O . ARG B 1 39 ? 24.234 -3.119 2.551 1 95.06 39 ARG B O 1
ATOM 4941 N N . GLU B 1 40 ? 23.219 -4.328 0.996 1 96 40 GLU B N 1
ATOM 4942 C CA . GLU B 1 40 ? 23.969 -5.543 1.288 1 96 40 GLU B CA 1
ATOM 4943 C C . GLU B 1 40 ? 25.453 -5.359 0.985 1 96 40 GLU B C 1
ATOM 4945 O O . GLU B 1 40 ? 26.312 -5.781 1.767 1 96 40 GLU B O 1
ATOM 4950 N N . ALA B 1 41 ? 25.672 -4.758 -0.126 1 96.25 41 ALA B N 1
ATOM 4951 C CA . ALA B 1 41 ? 27.047 -4.492 -0.505 1 96.25 41 ALA B CA 1
ATOM 4952 C C . ALA B 1 41 ? 27.734 -3.605 0.526 1 96.25 41 ALA B C 1
ATOM 4954 O O . ALA B 1 41 ? 28.875 -3.881 0.935 1 96.25 41 ALA B O 1
ATOM 4955 N N . LEU B 1 42 ? 27.094 -2.547 0.956 1 96 42 LEU B N 1
ATOM 4956 C CA . LEU B 1 42 ? 27.625 -1.63 1.952 1 96 42 LEU B CA 1
ATOM 4957 C C . LEU B 1 42 ? 27.906 -2.355 3.264 1 96 42 LEU B C 1
ATOM 4959 O O . LEU B 1 42 ? 28.906 -2.068 3.938 1 96 42 LEU B O 1
ATOM 4963 N N . SER B 1 43 ? 27.062 -3.275 3.617 1 96.06 43 SER B N 1
ATOM 4964 C CA . SER B 1 43 ? 27.25 -4.051 4.84 1 96.06 43 SER B CA 1
ATOM 4965 C C . SER B 1 43 ? 28.531 -4.879 4.789 1 96.06 43 SER B C 1
ATOM 4967 O O . SER B 1 43 ? 29.25 -4.973 5.777 1 96.06 43 SER B O 1
ATOM 4969 N N . VAL B 1 44 ? 28.781 -5.426 3.668 1 96.69 44 VAL B N 1
ATOM 4970 C CA . VAL B 1 44 ? 30.016 -6.199 3.492 1 96.69 44 VAL B CA 1
ATOM 4971 C C . VAL B 1 44 ? 31.219 -5.27 3.572 1 96.69 44 VAL B C 1
ATOM 4973 O O . VAL B 1 44 ? 32.219 -5.605 4.203 1 96.69 44 VAL B O 1
ATOM 4976 N N . MET B 1 45 ? 31.078 -4.141 3 1 96.81 45 MET B N 1
ATOM 4977 C CA . MET B 1 45 ? 32.156 -3.168 3.035 1 96.81 45 MET B CA 1
ATOM 4978 C C . MET B 1 45 ? 32.438 -2.693 4.461 1 96.81 45 MET B C 1
ATOM 4980 O O . MET B 1 45 ? 33.562 -2.457 4.844 1 96.81 45 MET B O 1
ATOM 4984 N N . GLU B 1 46 ? 31.328 -2.531 5.203 1 96.88 46 GLU B N 1
ATOM 4985 C CA . GLU B 1 46 ? 31.484 -2.172 6.609 1 96.88 46 GLU B CA 1
ATOM 4986 C C . GLU B 1 46 ? 32.25 -3.238 7.379 1 96.88 46 GLU B C 1
ATOM 4988 O O . GLU B 1 46 ? 33.125 -2.92 8.188 1 96.88 46 GLU B O 1
ATOM 4993 N N . LEU B 1 47 ? 31.922 -4.457 7.086 1 96.31 47 LEU B N 1
ATOM 4994 C CA . LEU B 1 47 ? 32.625 -5.562 7.719 1 96.31 47 LEU B CA 1
ATOM 4995 C C . LEU B 1 47 ? 34.125 -5.527 7.363 1 96.31 47 LEU B C 1
ATOM 4997 O O . LEU B 1 47 ? 34.969 -5.754 8.227 1 96.31 47 LEU B O 1
ATOM 5001 N N . MET B 1 48 ? 34.375 -5.23 6.168 1 96.44 48 MET B N 1
ATOM 5002 C CA . MET B 1 48 ? 35.781 -5.137 5.734 1 96.44 48 MET B CA 1
ATOM 5003 C C . MET B 1 48 ? 36.5 -3.98 6.43 1 96.44 48 MET B C 1
ATOM 5005 O O . MET B 1 48 ? 37.656 -4.098 6.797 1 96.44 48 MET B O 1
ATOM 5009 N N . ARG B 1 49 ? 35.812 -2.848 6.621 1 96.81 49 ARG B N 1
ATOM 5010 C CA . ARG B 1 49 ? 36.375 -1.714 7.348 1 96.81 49 ARG B CA 1
ATOM 5011 C C . ARG B 1 49 ? 36.719 -2.105 8.781 1 96.81 49 ARG B C 1
ATOM 5013 O O . ARG B 1 49 ? 37.812 -1.811 9.25 1 96.81 49 ARG B O 1
ATOM 5020 N N . ARG B 1 50 ? 35.844 -2.795 9.406 1 95.75 50 ARG B N 1
ATOM 5021 C CA . ARG B 1 50 ? 36.031 -3.199 10.797 1 95.75 50 ARG B CA 1
ATOM 5022 C C . ARG B 1 50 ? 37.219 -4.148 10.93 1 95.75 50 ARG B C 1
ATOM 5024 O O . ARG B 1 50 ? 37.906 -4.148 11.945 1 95.75 50 ARG B O 1
ATOM 5031 N N . ASN B 1 51 ? 37.469 -4.891 9.836 1 95.31 51 ASN B N 1
ATOM 5032 C CA . ASN B 1 51 ? 38.562 -5.852 9.852 1 95.31 51 ASN B CA 1
ATOM 5033 C C . ASN B 1 51 ? 39.812 -5.277 9.195 1 95.31 51 ASN B C 1
ATOM 5035 O O . ASN B 1 51 ? 40.781 -6.008 8.945 1 95.31 51 ASN B O 1
ATOM 5039 N N . HIS B 1 52 ? 39.812 -4.012 8.906 1 94.81 52 HIS B N 1
ATOM 5040 C CA . HIS B 1 52 ? 40.938 -3.271 8.328 1 94.81 52 HIS B CA 1
ATOM 5041 C C . HIS B 1 52 ? 41.375 -3.895 7.012 1 94.81 52 HIS B C 1
ATOM 5043 O O . HIS B 1 52 ? 42.594 -4.02 6.754 1 94.81 52 HIS B O 1
ATOM 5049 N N . MET B 1 53 ? 40.312 -4.387 6.27 1 94.31 53 MET B N 1
ATOM 5050 C CA . MET B 1 53 ? 40.594 -4.98 4.965 1 94.31 53 MET B CA 1
ATOM 5051 C C . MET B 1 53 ? 40.406 -3.957 3.85 1 94.31 53 MET B C 1
ATOM 5053 O O . MET B 1 53 ? 39.375 -3.285 3.777 1 94.31 53 MET B O 1
ATOM 5057 N N . LEU B 1 54 ? 41.406 -3.77 3.029 1 93.69 54 LEU B N 1
ATOM 5058 C CA . LEU B 1 54 ? 41.438 -2.963 1.814 1 93.69 54 LEU B CA 1
ATOM 5059 C C . LEU B 1 54 ? 41.344 -1.478 2.146 1 93.69 54 LEU B C 1
ATOM 5061 O O . LEU B 1 54 ? 41 -0.663 1.278 1 93.69 54 LEU B O 1
ATOM 5065 N N . CYS B 1 55 ? 41.469 -1.107 3.406 1 95.38 55 CYS B N 1
ATOM 5066 C CA . CYS B 1 55 ? 41.469 0.308 3.76 1 95.38 55 CYS B CA 1
ATOM 5067 C C . CYS B 1 55 ? 42.656 1.034 3.137 1 95.38 55 CYS B C 1
ATOM 5069 O O . CYS B 1 55 ? 43.781 0.549 3.197 1 95.38 55 CYS B O 1
ATOM 5071 N N . ASP B 1 56 ? 42.438 2.195 2.561 1 93.38 56 ASP B N 1
ATOM 5072 C CA . ASP B 1 56 ? 43.5 2.832 1.804 1 93.38 56 ASP B CA 1
ATOM 5073 C C . ASP B 1 56 ? 43.781 4.227 2.344 1 93.38 56 ASP B C 1
ATOM 5075 O O . ASP B 1 56 ? 44.625 4.949 1.79 1 93.38 56 ASP B O 1
ATOM 5079 N N . VAL B 1 57 ? 43.156 4.641 3.439 1 95.38 57 VAL B N 1
ATOM 5080 C CA . VAL B 1 57 ? 43.469 5.93 4.051 1 95.38 57 VAL B CA 1
ATOM 5081 C C . VAL B 1 57 ? 43.156 5.879 5.547 1 95.38 57 VAL B C 1
ATOM 5083 O O . VAL B 1 57 ? 42.281 5.137 5.988 1 95.38 57 VAL B O 1
ATOM 5086 N N . GLN B 1 58 ? 43.906 6.605 6.273 1 96.56 58 GLN B N 1
ATOM 5087 C CA . GLN B 1 58 ? 43.719 6.77 7.711 1 96.56 58 GLN B CA 1
ATOM 5088 C C . GLN B 1 58 ? 43.375 8.211 8.055 1 96.56 58 GLN B C 1
ATOM 5090 O O . GLN B 1 58 ? 44.062 9.148 7.629 1 96.56 58 GLN B O 1
ATOM 5095 N N . LEU B 1 59 ? 42.312 8.406 8.766 1 96.38 59 LEU B N 1
ATOM 5096 C CA . LEU B 1 59 ? 41.906 9.727 9.25 1 96.38 59 LEU B CA 1
ATOM 5097 C C . LEU B 1 59 ? 42.312 9.906 10.711 1 96.38 59 LEU B C 1
ATOM 5099 O O . LEU B 1 59 ? 41.938 9.102 11.57 1 96.38 59 LEU B O 1
ATOM 5103 N N . LEU B 1 60 ? 43.031 10.945 10.93 1 96.25 60 LEU B N 1
ATOM 5104 C CA . LEU B 1 60 ? 43.5 11.242 12.273 1 96.25 60 LEU B CA 1
ATOM 5105 C C . LEU B 1 60 ? 42.688 12.375 12.898 1 96.25 60 LEU B C 1
ATOM 5107 O O . LEU B 1 60 ? 42.594 13.469 12.328 1 96.25 60 LEU B O 1
ATOM 5111 N N . VAL B 1 61 ? 42.062 12.141 13.961 1 94.75 61 VAL B N 1
ATOM 5112 C CA . VAL B 1 61 ? 41.281 13.117 14.719 1 94.75 61 VAL B CA 1
ATOM 5113 C C . VAL B 1 61 ? 41.688 13.062 16.188 1 94.75 61 VAL B C 1
ATOM 5115 O O . VAL B 1 61 ? 41.375 12.102 16.891 1 94.75 61 VAL B O 1
ATOM 5118 N N . GLY B 1 62 ? 42.281 14.07 16.703 1 89.19 62 GLY B N 1
ATOM 5119 C CA . GLY B 1 62 ? 42.844 13.992 18.047 1 89.19 62 GLY B CA 1
ATOM 5120 C C . GLY B 1 62 ? 43.812 12.859 18.219 1 89.19 62 GLY B C 1
ATOM 5121 O O . GLY B 1 62 ? 44.812 12.789 17.5 1 89.19 62 GLY B O 1
ATOM 5122 N N . GLU B 1 63 ? 43.5 11.898 19.094 1 90.06 63 GLU B N 1
ATOM 5123 C CA . GLU B 1 63 ? 44.375 10.758 19.359 1 90.06 63 GLU B CA 1
ATOM 5124 C C . GLU B 1 63 ? 43.844 9.484 18.719 1 90.06 63 GLU B C 1
ATOM 5126 O O . GLU B 1 63 ? 44.438 8.422 18.844 1 90.06 63 GLU B O 1
ATOM 5131 N N . GLU B 1 64 ? 42.75 9.703 18.016 1 94.94 64 GLU B N 1
ATOM 5132 C CA . GLU B 1 64 ? 42.125 8.516 17.438 1 94.94 64 GLU B CA 1
ATOM 5133 C C . GLU B 1 64 ? 42.406 8.438 15.93 1 94.94 64 GLU B C 1
ATOM 5135 O O . GLU B 1 64 ? 42.562 9.469 15.273 1 94.94 64 GLU B O 1
ATOM 5140 N N . THR B 1 65 ? 42.562 7.219 15.492 1 96.19 65 THR B N 1
ATOM 5141 C CA . THR B 1 65 ? 42.781 6.957 14.078 1 96.19 65 THR B CA 1
ATOM 5142 C C . THR B 1 65 ? 41.688 6.078 13.5 1 96.19 65 THR B C 1
ATOM 5144 O O . THR B 1 65 ? 41.312 5.07 14.094 1 96.19 65 THR B O 1
ATOM 5147 N N . PHE B 1 66 ? 41.125 6.5 12.336 1 97 66 PHE B N 1
ATOM 5148 C CA . PHE B 1 66 ? 40.094 5.742 11.648 1 97 66 PHE B CA 1
ATOM 5149 C C . PHE B 1 66 ? 40.562 5.27 10.289 1 97 66 PHE B C 1
ATOM 5151 O O . PHE B 1 66 ? 40.938 6.082 9.43 1 97 66 PHE B O 1
ATOM 5158 N N . ARG B 1 67 ? 40.688 3.975 10.125 1 96.94 67 ARG B N 1
ATOM 5159 C CA . ARG B 1 67 ? 41.031 3.414 8.82 1 96.94 67 ARG B CA 1
ATOM 5160 C C . ARG B 1 67 ? 39.75 3.225 7.973 1 96.94 67 ARG B C 1
ATOM 5162 O O . ARG B 1 67 ? 38.844 2.537 8.383 1 96.94 67 ARG B O 1
ATOM 5169 N N . VAL B 1 68 ? 39.719 3.846 6.824 1 97.5 68 VAL B N 1
ATOM 5170 C CA . VAL B 1 68 ? 38.5 3.84 6.023 1 97.5 68 VAL B CA 1
ATOM 5171 C C . VAL B 1 68 ? 38.844 3.707 4.543 1 97.5 68 VAL B C 1
ATOM 5173 O O . VAL B 1 68 ? 40.031 3.566 4.188 1 97.5 68 VAL B O 1
ATOM 5176 N N . HIS B 1 69 ? 37.906 3.564 3.703 1 97.38 69 HIS B N 1
ATOM 5177 C CA . HIS B 1 69 ? 38.062 3.475 2.256 1 97.38 69 HIS B CA 1
ATOM 5178 C C . HIS B 1 69 ? 37.75 4.809 1.585 1 97.38 69 HIS B C 1
ATOM 5180 O O . HIS B 1 69 ? 36.625 5.336 1.732 1 97.38 69 HIS B O 1
ATOM 5186 N N . LYS B 1 70 ? 38.719 5.359 0.807 1 96.56 70 LYS B N 1
ATOM 5187 C CA . LYS B 1 70 ? 38.531 6.652 0.152 1 96.56 70 LYS B CA 1
ATOM 5188 C C . LYS B 1 70 ? 37.25 6.68 -0.689 1 96.56 70 LYS B C 1
ATOM 5190 O O . LYS B 1 70 ? 36.5 7.645 -0.635 1 96.56 70 LYS B O 1
ATOM 5195 N N . ILE B 1 71 ? 37 5.598 -1.44 1 96.94 71 ILE B N 1
ATOM 5196 C CA . ILE B 1 71 ? 35.906 5.566 -2.406 1 96.94 71 ILE B CA 1
ATOM 5197 C C . ILE B 1 71 ? 34.562 5.648 -1.676 1 96.94 71 ILE B C 1
ATOM 5199 O O . ILE B 1 71 ? 33.625 6.281 -2.162 1 96.94 71 ILE B O 1
ATOM 5203 N N . ILE B 1 72 ? 34.438 5.016 -0.473 1 97.62 72 ILE B N 1
ATOM 5204 C CA . ILE B 1 72 ? 33.188 5.031 0.287 1 97.62 72 ILE B CA 1
ATOM 5205 C C . ILE B 1 72 ? 32.938 6.434 0.829 1 97.62 72 ILE B C 1
ATOM 5207 O O . ILE B 1 72 ? 31.812 6.953 0.723 1 97.62 72 ILE B O 1
ATOM 5211 N N . LEU B 1 73 ? 33.969 7.086 1.357 1 97.56 73 LEU B N 1
ATOM 5212 C CA . LEU B 1 73 ? 33.812 8.445 1.869 1 97.56 73 LEU B CA 1
ATOM 5213 C C . LEU B 1 73 ? 33.5 9.414 0.737 1 97.56 73 LEU B C 1
ATOM 5215 O O . LEU B 1 73 ? 32.656 10.312 0.893 1 97.56 73 LEU B O 1
ATOM 5219 N N . ALA B 1 74 ? 34.219 9.211 -0.405 1 96.44 74 ALA B N 1
ATOM 5220 C CA . ALA B 1 74 ? 34 10.062 -1.568 1 96.44 74 ALA B CA 1
ATOM 5221 C C . ALA B 1 74 ? 32.562 9.898 -2.092 1 96.44 74 ALA B C 1
ATOM 5223 O O . ALA B 1 74 ? 31.969 10.852 -2.611 1 96.44 74 ALA B O 1
ATOM 5224 N N . GLY B 1 75 ? 32 8.703 -1.967 1 96.31 75 GLY B N 1
ATOM 5225 C CA . GLY B 1 75 ? 30.625 8.453 -2.396 1 96.31 75 GLY B CA 1
ATOM 5226 C C . GLY B 1 75 ? 29.594 9.062 -1.472 1 96.31 75 GLY B C 1
ATOM 5227 O O . GLY B 1 75 ? 28.484 9.375 -1.898 1 96.31 75 GLY B O 1
ATOM 5228 N N . ALA B 1 76 ? 29.938 9.289 -0.24 1 96.88 76 ALA B N 1
ATOM 5229 C CA . ALA B 1 76 ? 29 9.734 0.783 1 96.88 76 ALA B CA 1
ATOM 5230 C C . ALA B 1 76 ? 29.047 11.258 0.943 1 96.88 76 ALA B C 1
ATOM 5232 O O . ALA B 1 76 ? 28.078 11.859 1.432 1 96.88 76 ALA B O 1
ATOM 5233 N N . SER B 1 77 ? 30.172 11.883 0.576 1 97.12 77 SER B N 1
ATOM 5234 C CA . SER B 1 77 ? 30.391 13.289 0.896 1 97.12 77 SER B CA 1
ATOM 5235 C C . SER B 1 77 ? 31.156 13.992 -0.216 1 97.12 77 SER B C 1
ATOM 5237 O O . SER B 1 77 ? 32.281 13.633 -0.516 1 97.12 77 SER B O 1
ATOM 5239 N N . PRO B 1 78 ? 30.578 15.055 -0.79 1 95.81 78 PRO B N 1
ATOM 5240 C CA . PRO B 1 78 ? 31.297 15.859 -1.78 1 95.81 78 PRO B CA 1
ATOM 5241 C C . PRO B 1 78 ? 32.594 16.438 -1.23 1 95.81 78 PRO B C 1
ATOM 5243 O O . PRO B 1 78 ? 33.562 16.625 -1.977 1 95.81 78 PRO B O 1
ATOM 5246 N N . TYR B 1 79 ? 32.594 16.734 0.078 1 95.12 79 TYR B N 1
ATOM 5247 C CA . TYR B 1 79 ? 33.781 17.234 0.733 1 95.12 79 TYR B CA 1
ATOM 5248 C C . TYR B 1 79 ? 34.938 16.234 0.614 1 95.12 79 TYR B C 1
ATOM 5250 O O . TYR B 1 79 ? 36.031 16.578 0.154 1 95.12 79 TYR B O 1
ATOM 5258 N N . PHE B 1 80 ? 34.656 15.008 0.912 1 95.44 80 PHE B N 1
ATOM 5259 C CA . PHE B 1 80 ? 35.688 13.969 0.843 1 95.44 80 PHE B CA 1
ATOM 5260 C C . PHE B 1 80 ? 36.031 13.633 -0.605 1 95.44 80 PHE B C 1
ATOM 5262 O O . PHE B 1 80 ? 37.188 13.312 -0.925 1 95.44 80 PHE B O 1
ATOM 5269 N N . LYS B 1 81 ? 34.969 13.656 -1.46 1 95.19 81 LYS B N 1
ATOM 5270 C CA . LYS B 1 81 ? 35.219 13.438 -2.881 1 95.19 81 LYS B CA 1
ATOM 5271 C C . LYS B 1 81 ? 36.25 14.43 -3.412 1 95.19 81 LYS B C 1
ATOM 5273 O O . LYS B 1 81 ? 37.219 14.039 -4.062 1 95.19 81 LYS B O 1
ATOM 5278 N N . ALA B 1 82 ? 36.062 15.695 -3.066 1 93.12 82 ALA B N 1
ATOM 5279 C CA . ALA B 1 82 ? 37 16.734 -3.49 1 93.12 82 ALA B CA 1
ATOM 5280 C C . ALA B 1 82 ? 38.375 16.547 -2.857 1 93.12 82 ALA B C 1
ATOM 5282 O O . ALA B 1 82 ? 39.406 16.75 -3.514 1 93.12 82 ALA B O 1
ATOM 5283 N N . MET B 1 83 ? 38.375 16.172 -1.622 1 92.31 83 MET B N 1
ATOM 5284 C CA . MET B 1 83 ? 39.625 15.977 -0.884 1 92.31 83 MET B CA 1
ATOM 5285 C C . MET B 1 83 ? 40.469 14.891 -1.532 1 92.31 83 MET B C 1
ATOM 5287 O O . MET B 1 83 ? 41.688 15.062 -1.689 1 92.31 83 MET B O 1
ATOM 5291 N N . PHE B 1 84 ? 39.844 13.773 -1.998 1 93.5 84 PHE B N 1
ATOM 5292 C CA . PHE B 1 84 ? 40.594 12.602 -2.463 1 93.5 84 PHE B CA 1
ATOM 5293 C C . PHE B 1 84 ? 40.844 12.68 -3.965 1 93.5 84 PHE B C 1
ATOM 5295 O O . PHE B 1 84 ? 41.688 11.969 -4.496 1 93.5 84 PHE B O 1
ATOM 5302 N N . THR B 1 85 ? 40.062 13.438 -4.742 1 89.56 85 THR B N 1
ATOM 5303 C CA . THR B 1 85 ? 40.156 13.414 -6.195 1 89.56 85 THR B CA 1
ATOM 5304 C C . THR B 1 85 ? 40.594 14.781 -6.723 1 89.56 85 THR B C 1
ATOM 5306 O O . THR B 1 85 ? 40.906 14.922 -7.91 1 89.56 85 THR B O 1
ATOM 5309 N N . GLY B 1 86 ? 40.531 15.945 -6.039 1 79.81 86 GLY B N 1
ATOM 5310 C CA . GLY B 1 86 ? 40.719 17.312 -6.492 1 79.81 86 GLY B CA 1
ATOM 5311 C C . GLY B 1 86 ? 42.188 17.656 -6.742 1 79.81 86 GLY B C 1
ATOM 5312 O O . GLY B 1 86 ? 42.5 18.812 -7.023 1 79.81 86 GLY B O 1
ATOM 5313 N N . GLY B 1 87 ? 43.125 16.641 -6.977 1 70.44 87 GLY B N 1
ATOM 5314 C CA . GLY B 1 87 ? 44.5 16.953 -7.363 1 70.44 87 GLY B CA 1
ATOM 5315 C C . GLY B 1 87 ? 45.312 17.578 -6.242 1 70.44 87 GLY B C 1
ATOM 5316 O O . GLY B 1 87 ? 46.438 17.984 -6.453 1 70.44 87 GLY B O 1
ATOM 5317 N N . LEU B 1 88 ? 44.625 17.734 -5.09 1 64.69 88 LEU B N 1
ATOM 5318 C CA . LEU B 1 88 ? 45.344 18.359 -3.98 1 64.69 88 LEU B CA 1
ATOM 5319 C C . LEU B 1 88 ? 46.312 17.359 -3.336 1 64.69 88 LEU B C 1
ATOM 5321 O O . LEU B 1 88 ? 46.312 16.172 -3.676 1 64.69 88 LEU B O 1
ATOM 5325 N N . LYS B 1 89 ? 47.219 17.812 -2.473 1 63.47 89 LYS B N 1
ATOM 5326 C CA . LYS B 1 89 ? 48.25 17.047 -1.798 1 63.47 89 LYS B CA 1
ATOM 5327 C C . LYS B 1 89 ? 47.688 15.836 -1.079 1 63.47 89 LYS B C 1
ATOM 5329 O O . LYS B 1 89 ? 48.344 14.789 -0.993 1 63.47 89 LYS B O 1
ATOM 5334 N N . GLU B 1 90 ? 46.375 15.867 -0.759 1 65.5 90 GLU B N 1
ATOM 5335 C CA . GLU B 1 90 ? 45.75 14.836 0.05 1 65.5 90 GLU B CA 1
ATOM 5336 C C . GLU B 1 90 ? 45.406 13.609 -0.787 1 65.5 90 GLU B C 1
ATOM 5338 O O . GLU B 1 90 ? 45.281 12.5 -0.254 1 65.5 90 GLU B O 1
ATOM 5343 N N . CYS B 1 91 ? 45.375 13.836 -2.109 1 68.12 91 CYS B N 1
ATOM 5344 C CA . CYS B 1 91 ? 45 12.758 -3.02 1 68.12 91 CYS B CA 1
ATOM 5345 C C . CYS B 1 91 ? 45.969 11.586 -2.908 1 68.12 91 CYS B C 1
ATOM 5347 O O . CYS B 1 91 ? 45.562 10.43 -3.002 1 68.12 91 CYS B O 1
ATOM 5349 N N . GLU B 1 92 ? 47.125 11.875 -2.508 1 75.38 92 GLU B N 1
ATOM 5350 C CA . GLU B 1 92 ? 48.125 10.805 -2.508 1 75.38 92 GLU B CA 1
ATOM 5351 C C . GLU B 1 92 ? 48.531 10.414 -1.086 1 75.38 92 GLU B C 1
ATOM 5353 O O . GLU B 1 92 ? 49.312 9.484 -0.886 1 75.38 92 GLU B O 1
ATOM 5358 N N . MET B 1 93 ? 47.875 11.008 -0.046 1 81.88 93 MET B N 1
ATOM 5359 C CA . MET B 1 93 ? 48.25 10.773 1.344 1 81.88 93 MET B CA 1
ATOM 5360 C C . MET B 1 93 ? 47.531 9.547 1.904 1 81.88 93 MET B C 1
ATOM 5362 O O . MET B 1 93 ? 46.344 9.305 1.582 1 81.88 93 MET B O 1
ATOM 5366 N N . ASN B 1 94 ? 48.25 8.883 2.672 1 88.94 94 ASN B N 1
ATOM 5367 C CA . ASN B 1 94 ? 47.688 7.707 3.328 1 88.94 94 ASN B CA 1
ATOM 5368 C C . ASN B 1 94 ? 47.188 8.039 4.727 1 88.94 94 ASN B C 1
ATOM 5370 O O . ASN B 1 94 ? 46.562 7.199 5.379 1 88.94 94 ASN B O 1
ATOM 5374 N N . SER B 1 95 ? 47.469 9.25 5.137 1 93.44 95 SER B N 1
ATOM 5375 C CA . SER B 1 95 ? 47 9.719 6.434 1 93.44 95 SER B CA 1
ATOM 5376 C C . SER B 1 95 ? 46.562 11.188 6.371 1 93.44 95 SER B C 1
ATOM 5378 O O . SER B 1 95 ? 47.312 12.023 5.871 1 93.44 95 SER B O 1
ATOM 5380 N N . ILE B 1 96 ? 45.438 11.516 6.797 1 93.81 96 ILE B N 1
ATOM 5381 C CA . ILE B 1 96 ? 44.906 12.875 6.754 1 93.81 96 ILE B CA 1
ATOM 5382 C C . ILE B 1 96 ? 44.406 13.281 8.148 1 93.81 96 ILE B C 1
ATOM 5384 O O . ILE B 1 96 ? 43.688 12.547 8.797 1 93.81 96 ILE B O 1
ATOM 5388 N N . THR B 1 97 ? 44.812 14.414 8.578 1 93.88 97 THR B N 1
ATOM 5389 C CA . THR B 1 97 ? 44.375 14.938 9.867 1 93.88 97 THR B CA 1
ATOM 5390 C C . THR B 1 97 ? 43.156 15.844 9.695 1 93.88 97 THR B C 1
ATOM 5392 O O . THR B 1 97 ? 43.188 16.781 8.898 1 93.88 97 THR B O 1
ATOM 5395 N N . LEU B 1 98 ? 42.125 15.5 10.352 1 93.31 98 LEU B N 1
ATOM 5396 C CA . LEU B 1 98 ? 40.906 16.312 10.344 1 93.31 98 LEU B CA 1
ATOM 5397 C C . LEU B 1 98 ? 40.844 17.188 11.594 1 93.31 98 LEU B C 1
ATOM 5399 O O . LEU B 1 98 ? 41.062 16.703 12.703 1 93.31 98 LEU B O 1
ATOM 5403 N N . GLN B 1 99 ? 40.5 18.438 11.383 1 90.62 99 GLN B N 1
ATOM 5404 C CA . GLN B 1 99 ? 40.406 19.406 12.477 1 90.62 99 GLN B CA 1
ATOM 5405 C C . GLN B 1 99 ? 38.938 19.828 12.688 1 90.62 99 GLN B C 1
ATOM 5407 O O . GLN B 1 99 ? 38.125 19.766 11.766 1 90.62 99 GLN B O 1
ATOM 5412 N N . GLY B 1 100 ? 38.625 20.203 13.984 1 88 100 GLY B N 1
ATOM 5413 C CA . GLY B 1 100 ? 37.312 20.797 14.266 1 88 100 GLY B CA 1
ATOM 5414 C C . GLY B 1 100 ? 36.219 19.766 14.461 1 88 100 GLY B C 1
ATOM 5415 O O . GLY B 1 100 ? 35.031 20.094 14.344 1 88 100 GLY B O 1
ATOM 5416 N N . ILE B 1 101 ? 36.594 18.5 14.562 1 92.94 101 ILE B N 1
ATOM 5417 C CA . ILE B 1 101 ? 35.594 17.469 14.773 1 92.94 101 ILE B CA 1
ATOM 5418 C C . ILE B 1 101 ? 36.031 16.531 15.891 1 92.94 101 ILE B C 1
ATOM 5420 O O . ILE B 1 101 ? 37.25 16.266 16.047 1 92.94 101 ILE B O 1
ATOM 5424 N N . CYS B 1 102 ? 35.031 16.094 16.688 1 93.12 102 CYS B N 1
ATOM 5425 C CA . CYS B 1 102 ? 35.312 15.117 17.734 1 93.12 102 CYS B CA 1
ATOM 5426 C C . CYS B 1 102 ? 35.375 13.703 17.172 1 93.12 102 CYS B C 1
ATOM 5428 O O . CYS B 1 102 ? 34.625 13.375 16.234 1 93.12 102 CYS B O 1
ATOM 5430 N N . PRO B 1 103 ? 36.25 12.859 17.75 1 95.31 103 PRO B N 1
ATOM 5431 C CA . PRO B 1 103 ? 36.344 11.477 17.281 1 95.31 103 PRO B CA 1
ATOM 5432 C C . PRO B 1 103 ? 35 10.742 17.328 1 95.31 103 PRO B C 1
ATOM 5434 O O . PRO B 1 103 ? 34.688 9.977 16.422 1 95.31 103 PRO B O 1
ATOM 5437 N N . SER B 1 104 ? 34.281 11.016 18.406 1 95 104 SER B N 1
ATOM 5438 C CA . SER B 1 104 ? 33 10.336 18.547 1 95 104 SER B CA 1
ATOM 5439 C C . SER B 1 104 ? 32.031 10.742 17.422 1 95 104 SER B C 1
ATOM 5441 O O . SER B 1 104 ? 31.344 9.891 16.859 1 95 104 SER B O 1
ATOM 5443 N N . THR B 1 105 ? 32 12.031 17.078 1 96.62 105 THR B N 1
ATOM 5444 C CA . THR B 1 105 ? 31.141 12.539 16.016 1 96.62 105 THR B CA 1
ATOM 5445 C C . THR B 1 105 ? 31.547 11.977 14.664 1 96.62 105 THR B C 1
ATOM 5447 O O . THR B 1 105 ? 30.703 11.547 13.875 1 96.62 105 THR B O 1
ATOM 5450 N N . LEU B 1 106 ? 32.844 11.945 14.43 1 97.25 106 LEU B N 1
ATOM 5451 C CA . LEU B 1 106 ? 33.344 11.375 13.18 1 97.25 106 LEU B CA 1
ATOM 5452 C C . LEU B 1 106 ? 32.969 9.898 13.078 1 97.25 106 LEU B C 1
ATOM 5454 O O . LEU B 1 106 ? 32.562 9.422 12.016 1 97.25 106 LEU B O 1
ATOM 5458 N N . GLY B 1 107 ? 33.156 9.211 14.211 1 96.81 107 GLY B N 1
ATOM 5459 C CA . GLY B 1 107 ? 32.75 7.809 14.234 1 96.81 107 GLY B CA 1
ATOM 5460 C C . GLY B 1 107 ? 31.312 7.578 13.82 1 96.81 107 GLY B C 1
ATOM 5461 O O . GLY B 1 107 ? 31.031 6.648 13.07 1 96.81 107 GLY B O 1
ATOM 5462 N N . GLN B 1 108 ? 30.422 8.422 14.305 1 97.19 108 GLN B N 1
ATOM 5463 C CA . GLN B 1 108 ? 29 8.305 13.961 1 97.19 108 GLN B CA 1
ATOM 5464 C C . GLN B 1 108 ? 28.766 8.586 12.484 1 97.19 108 GLN B C 1
ATOM 5466 O O . GLN B 1 108 ? 27.984 7.895 11.836 1 97.19 108 GLN B O 1
ATOM 5471 N N . LEU B 1 109 ? 29.453 9.578 11.977 1 98.12 109 LEU B N 1
ATOM 5472 C CA . LEU B 1 109 ? 29.328 9.906 10.562 1 98.12 109 LEU B CA 1
ATOM 5473 C C . LEU B 1 109 ? 29.844 8.766 9.688 1 98.12 109 LEU B C 1
ATOM 5475 O O . LEU B 1 109 ? 29.219 8.406 8.688 1 98.12 109 LEU B O 1
ATOM 5479 N N . LEU B 1 110 ? 31 8.188 10.094 1 97.69 110 LEU B N 1
ATOM 5480 C CA . LEU B 1 110 ? 31.562 7.059 9.352 1 97.69 110 LEU B CA 1
ATOM 5481 C C . LEU B 1 110 ? 30.609 5.871 9.375 1 97.69 110 LEU B C 1
ATOM 5483 O O . LEU B 1 110 ? 30.422 5.199 8.359 1 97.69 110 LEU B O 1
ATOM 5487 N N . CYS B 1 111 ? 30.031 5.66 10.516 1 96.19 111 CYS B N 1
ATOM 5488 C CA . CYS B 1 111 ? 29.062 4.582 10.617 1 96.19 111 CYS B CA 1
ATOM 5489 C C . CYS B 1 111 ? 27.906 4.793 9.633 1 96.19 111 CYS B C 1
ATOM 5491 O O . CYS B 1 111 ? 27.484 3.848 8.969 1 96.19 111 CYS B O 1
ATOM 5493 N N . PHE B 1 112 ? 27.469 5.973 9.5 1 97.75 112 PHE B N 1
ATOM 5494 C CA . PHE B 1 112 ? 26.406 6.27 8.555 1 97.75 112 PHE B CA 1
ATOM 5495 C C . PHE B 1 112 ? 26.859 5.988 7.125 1 97.75 112 PHE B C 1
ATOM 5497 O O . PHE B 1 112 ? 26.109 5.391 6.34 1 97.75 112 PHE B O 1
ATOM 5504 N N . MET B 1 113 ? 28.031 6.398 6.812 1 97.88 113 MET B N 1
ATOM 5505 C CA . MET B 1 113 ? 28.547 6.254 5.453 1 97.88 113 MET B CA 1
ATOM 5506 C C . MET B 1 113 ? 28.578 4.785 5.039 1 97.88 113 MET B C 1
ATOM 5508 O O . MET B 1 113 ? 28.406 4.461 3.863 1 97.88 113 MET B O 1
ATOM 5512 N N . TYR B 1 114 ? 28.766 3.902 6.031 1 97.38 114 TYR B N 1
ATOM 5513 C CA . TYR B 1 114 ? 28.906 2.482 5.73 1 97.38 114 TYR B CA 1
ATOM 5514 C C . TYR B 1 114 ? 27.594 1.743 5.957 1 97.38 114 TYR B C 1
ATOM 5516 O O . TYR B 1 114 ? 27.422 0.606 5.508 1 97.38 114 TYR B O 1
ATOM 5524 N N . SER B 1 115 ? 26.609 2.311 6.656 1 95.38 115 SER B N 1
ATOM 5525 C CA . SER B 1 115 ? 25.438 1.527 7.047 1 95.38 115 SER B CA 1
ATOM 5526 C C . SER B 1 115 ? 24.141 2.227 6.645 1 95.38 115 SER B C 1
ATOM 5528 O O . SER B 1 115 ? 23.078 1.611 6.641 1 95.38 115 SER B O 1
ATOM 5530 N N . SER B 1 116 ? 24.203 3.52 6.375 1 96.56 116 SER B N 1
ATOM 5531 C CA . SER B 1 116 ? 23.031 4.328 6.039 1 96.56 116 SER B CA 1
ATOM 5532 C C . SER B 1 116 ? 22.156 4.574 7.262 1 96.56 116 SER B C 1
ATOM 5534 O O . SER B 1 116 ? 21 4.953 7.133 1 96.56 116 SER B O 1
ATOM 5536 N N . GLU B 1 117 ? 22.734 4.312 8.461 1 96.5 117 GLU B N 1
ATOM 5537 C CA . GLU B 1 117 ? 21.984 4.496 9.695 1 96.5 117 GLU B CA 1
ATOM 5538 C C . GLU B 1 117 ? 22.688 5.496 10.617 1 96.5 117 GLU B C 1
ATOM 5540 O O . GLU B 1 117 ? 23.906 5.527 10.695 1 96.5 117 GLU B O 1
ATOM 5545 N N . ILE B 1 118 ? 21.844 6.277 11.273 1 97.44 118 ILE B N 1
ATOM 5546 C CA . ILE B 1 118 ? 22.375 7.242 12.227 1 97.44 118 ILE B CA 1
ATOM 5547 C C . ILE B 1 118 ? 21.406 7.426 13.391 1 97.44 118 ILE B C 1
ATOM 5549 O O . ILE B 1 118 ? 20.188 7.426 13.188 1 97.44 118 ILE B O 1
ATOM 5553 N N . THR B 1 119 ? 21.969 7.512 14.555 1 97 119 THR B N 1
ATOM 5554 C CA . THR B 1 119 ? 21.172 7.766 15.75 1 97 119 THR B CA 1
ATOM 5555 C C . THR B 1 119 ? 21.406 9.188 16.266 1 97 119 THR B C 1
ATOM 5557 O O . THR B 1 119 ? 22.547 9.594 16.484 1 97 119 THR B O 1
ATOM 5560 N N . VAL B 1 120 ? 20.328 9.914 16.406 1 96.25 120 VAL B N 1
ATOM 5561 C CA . VAL B 1 120 ? 20.422 11.305 16.859 1 96.25 120 VAL B CA 1
ATOM 5562 C C . VAL B 1 120 ? 19.703 11.461 18.203 1 96.25 120 VAL B C 1
ATOM 5564 O O . VAL B 1 120 ? 18.625 10.914 18.406 1 96.25 120 VAL B O 1
ATOM 5567 N N . ASN B 1 121 ? 20.297 12.078 19.109 1 93.25 121 ASN B N 1
ATOM 5568 C CA . ASN B 1 121 ? 19.719 12.406 20.406 1 93.25 121 ASN B CA 1
ATOM 5569 C C . ASN B 1 121 ? 20.172 13.789 20.875 1 93.25 121 ASN B C 1
ATOM 5571 O O . ASN B 1 121 ? 20.891 14.484 20.172 1 93.25 121 ASN B O 1
ATOM 5575 N N . GLU B 1 122 ? 19.781 14.211 22.078 1 89.31 122 GLU B N 1
ATOM 5576 C CA . GLU B 1 122 ? 20.016 15.547 22.609 1 89.31 122 GLU B CA 1
ATOM 5577 C C . GLU B 1 122 ? 21.5 15.781 22.891 1 89.31 122 GLU B C 1
ATOM 5579 O O . GLU B 1 122 ? 21.984 16.906 22.797 1 89.31 122 GLU B O 1
ATOM 5584 N N . MET B 1 123 ? 22.219 14.734 23.094 1 88.44 123 MET B N 1
ATOM 5585 C CA . MET B 1 123 ? 23.625 14.836 23.516 1 88.44 123 MET B CA 1
ATOM 5586 C C . MET B 1 123 ? 24.547 14.977 22.297 1 88.44 123 MET B C 1
ATOM 5588 O O . MET B 1 123 ? 25.641 15.523 22.406 1 88.44 123 MET B O 1
ATOM 5592 N N . ASN B 1 124 ? 24.031 14.477 21.156 1 93.75 124 ASN B N 1
ATOM 5593 C CA . ASN B 1 124 ? 24.969 14.453 20.047 1 93.75 124 ASN B CA 1
ATOM 5594 C C . ASN B 1 124 ? 24.547 15.383 18.922 1 93.75 124 ASN B C 1
ATOM 5596 O O . ASN B 1 124 ? 25.344 15.703 18.047 1 93.75 124 ASN B O 1
ATOM 5600 N N . VAL B 1 125 ? 23.281 15.875 18.875 1 94.69 125 VAL B N 1
ATOM 5601 C CA . VAL B 1 125 ? 22.734 16.625 17.734 1 94.69 125 VAL B CA 1
ATOM 5602 C C . VAL B 1 125 ? 23.516 17.922 17.547 1 94.69 125 VAL B C 1
ATOM 5604 O O . VAL B 1 125 ? 23.75 18.359 16.422 1 94.69 125 VAL B O 1
ATOM 5607 N N . CYS B 1 126 ? 24 18.562 18.625 1 92.5 126 CYS B N 1
ATOM 5608 C CA . CYS B 1 126 ? 24.672 19.859 18.562 1 92.5 126 CYS B CA 1
ATOM 5609 C C . CYS B 1 126 ? 26.047 19.719 17.938 1 92.5 126 CYS B C 1
ATOM 5611 O O . CYS B 1 126 ? 26.609 20.703 17.438 1 92.5 126 CYS B O 1
ATOM 5613 N N . GLN B 1 127 ? 26.641 18.516 17.984 1 94.25 127 GLN B N 1
ATOM 5614 C CA . GLN B 1 127 ? 27.938 18.281 17.344 1 94.25 127 GLN B CA 1
ATOM 5615 C C . GLN B 1 127 ? 27.75 17.641 15.961 1 94.25 127 GLN B C 1
ATOM 5617 O O . GLN B 1 127 ? 28.516 17.922 15.039 1 94.25 127 GLN B O 1
ATOM 5622 N N . LEU B 1 128 ? 26.719 16.875 15.852 1 96 128 LEU B N 1
ATOM 5623 C CA . LEU B 1 128 ? 26.484 16.109 14.633 1 96 128 LEU B CA 1
ATOM 5624 C C . LEU B 1 128 ? 26.078 17.016 13.484 1 96 128 LEU B C 1
ATOM 5626 O O . LEU B 1 128 ? 26.594 16.906 12.375 1 96 128 LEU B O 1
ATOM 5630 N N . LEU B 1 129 ? 25.141 17.969 13.75 1 96.12 129 LEU B N 1
ATOM 5631 C CA . LEU B 1 129 ? 24.609 18.812 12.695 1 96.12 129 LEU B CA 1
ATOM 5632 C C . LEU B 1 129 ? 25.719 19.688 12.102 1 96.12 129 LEU B C 1
ATOM 5634 O O . LEU B 1 129 ? 25.922 19.703 10.891 1 96.12 129 LEU B O 1
ATOM 5638 N N . PRO B 1 130 ? 26.547 20.406 12.93 1 95.19 130 PRO B N 1
ATOM 5639 C CA . PRO B 1 130 ? 27.641 21.188 12.352 1 95.19 130 PRO B CA 1
ATOM 5640 C C . PRO B 1 130 ? 28.641 20.328 11.578 1 95.19 130 PRO B C 1
ATOM 5642 O O . PRO B 1 130 ? 29.125 20.734 10.516 1 95.19 130 PRO B O 1
ATOM 5645 N N . ALA B 1 131 ? 28.969 19.172 12.086 1 96.69 131 ALA B N 1
ATOM 5646 C CA . ALA B 1 131 ? 29.906 18.281 11.406 1 96.69 131 ALA B CA 1
ATOM 5647 C C . ALA B 1 131 ? 29.344 17.828 10.062 1 96.69 131 ALA B C 1
ATOM 5649 O O . ALA B 1 131 ? 30.062 17.828 9.055 1 96.69 131 ALA B O 1
ATOM 5650 N N . ALA B 1 132 ? 28.062 17.406 10.102 1 97.44 132 ALA B N 1
ATOM 5651 C CA . ALA B 1 132 ? 27.406 16.969 8.867 1 97.44 132 ALA B CA 1
ATOM 5652 C C . ALA B 1 132 ? 27.391 18.078 7.828 1 97.44 132 ALA B C 1
ATOM 5654 O O . ALA B 1 132 ? 27.562 17.828 6.633 1 97.44 132 ALA B O 1
ATOM 5655 N N . THR B 1 133 ? 27.125 19.312 8.297 1 96.12 133 THR B N 1
ATOM 5656 C CA . THR B 1 133 ? 27.141 20.469 7.414 1 96.12 133 THR B CA 1
ATOM 5657 C C . THR B 1 133 ? 28.547 20.719 6.859 1 96.12 133 THR B C 1
ATOM 5659 O O . THR B 1 133 ? 28.703 20.953 5.66 1 96.12 133 THR B O 1
ATOM 5662 N N . MET B 1 134 ? 29.562 20.594 7.723 1 95.5 134 MET B N 1
ATOM 5663 C CA . MET B 1 134 ? 30.953 20.797 7.312 1 95.5 134 MET B CA 1
ATOM 5664 C C . MET B 1 134 ? 31.344 19.812 6.223 1 95.5 134 MET B C 1
ATOM 5666 O O . MET B 1 134 ? 31.984 20.188 5.242 1 95.5 134 MET B O 1
ATOM 5670 N N . TYR B 1 135 ? 31 18.578 6.383 1 96.81 135 TYR B N 1
ATOM 5671 C CA . TYR B 1 135 ? 31.391 17.531 5.457 1 96.81 135 TYR B CA 1
ATOM 5672 C C . TYR B 1 135 ? 30.344 17.312 4.383 1 96.81 135 TYR B C 1
ATOM 5674 O O . TYR B 1 135 ? 30.406 16.344 3.617 1 96.81 135 TYR B O 1
ATOM 5682 N N . GLN B 1 136 ? 29.312 18.156 4.387 1 96.44 136 GLN B N 1
ATOM 5683 C CA . GLN B 1 136 ? 28.281 18.188 3.352 1 96.44 136 GLN B CA 1
ATOM 5684 C C . GLN B 1 136 ? 27.562 16.844 3.244 1 96.44 136 GLN B C 1
ATOM 5686 O O . GLN B 1 136 ? 27.438 16.297 2.15 1 96.44 136 GLN B O 1
ATOM 5691 N N . MET B 1 137 ? 27.141 16.281 4.301 1 97.44 137 MET B N 1
ATOM 5692 C CA . MET B 1 137 ? 26.344 15.055 4.355 1 97.44 137 MET B CA 1
ATOM 5693 C C . MET B 1 137 ? 24.859 15.375 4.543 1 97.44 137 MET B C 1
ATOM 5695 O O . MET B 1 137 ? 24.344 15.328 5.664 1 97.44 137 MET B O 1
ATOM 5699 N N . ASN B 1 138 ? 24.156 15.594 3.492 1 96.88 138 ASN B N 1
ATOM 5700 C CA . ASN B 1 138 ? 22.797 16.141 3.488 1 96.88 138 ASN B CA 1
ATOM 5701 C C . ASN B 1 138 ? 21.812 15.211 4.184 1 96.88 138 ASN B C 1
ATOM 5703 O O . ASN B 1 138 ? 20.891 15.672 4.871 1 96.88 138 ASN B O 1
ATOM 5707 N N . HIS B 1 139 ? 22 13.875 4.039 1 97.44 139 HIS B N 1
ATOM 5708 C CA . HIS B 1 139 ? 21.078 12.938 4.668 1 97.44 139 HIS B CA 1
ATOM 5709 C C . HIS B 1 139 ? 21.172 13.016 6.191 1 97.44 139 HIS B C 1
ATOM 5711 O O . HIS B 1 139 ? 20.156 12.922 6.883 1 97.44 139 HIS B O 1
ATOM 5717 N N . VAL B 1 140 ? 22.328 13.195 6.684 1 97.94 140 VAL B N 1
ATOM 5718 C CA . VAL B 1 140 ? 22.531 13.312 8.125 1 97.94 140 VAL B CA 1
ATOM 5719 C C . VAL B 1 140 ? 21.984 14.648 8.617 1 97.94 140 VAL B C 1
ATOM 5721 O O . VAL B 1 140 ? 21.391 14.727 9.688 1 97.94 140 VAL B O 1
ATOM 5724 N N . ILE B 1 141 ? 22.219 15.695 7.824 1 97.81 141 ILE B N 1
ATOM 5725 C CA . ILE B 1 141 ? 21.656 17 8.148 1 97.81 141 ILE B CA 1
ATOM 5726 C C . ILE B 1 141 ? 20.141 16.891 8.289 1 97.81 141 ILE B C 1
ATOM 5728 O O . ILE B 1 141 ? 19.562 17.359 9.281 1 97.81 141 ILE B O 1
ATOM 5732 N N . ASP B 1 142 ? 19.562 16.266 7.328 1 97.62 142 ASP B N 1
ATOM 5733 C CA . ASP B 1 142 ? 18.109 16.109 7.344 1 97.62 142 ASP B CA 1
ATOM 5734 C C . ASP B 1 142 ? 17.656 15.328 8.578 1 97.62 142 ASP B C 1
ATOM 5736 O O . ASP B 1 142 ? 16.625 15.656 9.18 1 97.62 142 ASP B O 1
ATOM 5740 N N . ALA B 1 143 ? 18.391 14.289 8.938 1 97.19 143 ALA B N 1
ATOM 5741 C CA . ALA B 1 143 ? 18.062 13.508 10.125 1 97.19 143 ALA B CA 1
ATOM 5742 C C . ALA B 1 143 ? 18.125 14.367 11.383 1 97.19 143 ALA B C 1
ATOM 5744 O O . ALA B 1 143 ? 17.234 14.312 12.234 1 97.19 143 ALA B O 1
ATOM 5745 N N . CYS B 1 144 ? 19.125 15.156 11.492 1 97.06 144 CYS B N 1
ATOM 5746 C CA . CYS B 1 144 ? 19.281 16.047 12.641 1 97.06 144 CYS B CA 1
ATOM 5747 C C . CYS B 1 144 ? 18.156 17.062 12.703 1 97.06 144 CYS B C 1
ATOM 5749 O O . CYS B 1 144 ? 17.609 17.328 13.773 1 97.06 144 CYS B O 1
ATOM 5751 N N . CYS B 1 145 ? 17.844 17.641 11.555 1 97 145 CYS B N 1
ATOM 5752 C CA . CYS B 1 145 ? 16.766 18.609 11.492 1 97 145 CYS B CA 1
ATOM 5753 C C . CYS B 1 145 ? 15.43 17.984 11.898 1 97 145 CYS B C 1
ATOM 5755 O O . CYS B 1 145 ? 14.648 18.594 12.625 1 97 145 CYS B O 1
ATOM 5757 N N . ALA B 1 146 ? 15.25 16.781 11.414 1 96.44 146 ALA B N 1
ATOM 5758 C CA . ALA B 1 146 ? 14.023 16.078 11.789 1 96.44 146 ALA B CA 1
ATOM 5759 C C . ALA B 1 146 ? 13.961 15.859 13.297 1 96.44 146 ALA B C 1
ATOM 5761 O O . ALA B 1 146 ? 12.898 16 13.906 1 96.44 146 ALA B O 1
ATOM 5762 N N . PHE B 1 147 ? 15 15.484 13.891 1 95.69 147 PHE B N 1
ATOM 5763 C CA . PHE B 1 147 ? 15.07 15.297 15.328 1 95.69 147 PHE B CA 1
ATOM 5764 C C . PHE B 1 147 ? 14.75 16.594 16.062 1 95.69 147 PHE B C 1
ATOM 5766 O O . PHE B 1 147 ? 13.914 16.609 16.969 1 95.69 147 PHE B O 1
ATOM 5773 N N . LEU B 1 148 ? 15.344 17.672 15.609 1 95.75 148 LEU B N 1
ATOM 5774 C CA . LEU B 1 148 ? 15.164 18.969 16.25 1 95.75 148 LEU B CA 1
ATOM 5775 C C . LEU B 1 148 ? 13.727 19.453 16.109 1 95.75 148 LEU B C 1
ATOM 5777 O O . LEU B 1 148 ? 13.172 20.062 17.016 1 95.75 148 LEU B O 1
ATOM 5781 N N . GLU B 1 149 ? 13.18 19.25 14.945 1 95.81 149 GLU B N 1
ATOM 5782 C CA . GLU B 1 149 ? 11.781 19.609 14.734 1 95.81 149 GLU B CA 1
ATOM 5783 C C . GLU B 1 149 ? 10.875 18.906 15.742 1 95.81 149 GLU B C 1
ATOM 5785 O O . GLU B 1 149 ? 9.922 19.516 16.25 1 95.81 149 GLU B O 1
ATOM 5790 N N . ASN B 1 150 ? 11.25 17.688 16.078 1 94.06 150 ASN B N 1
ATOM 5791 C CA . ASN B 1 150 ? 10.461 16.922 17.031 1 94.06 150 ASN B CA 1
ATOM 5792 C C . ASN B 1 150 ? 10.703 17.375 18.469 1 94.06 150 ASN B C 1
ATOM 5794 O O . ASN B 1 150 ? 9.953 17.031 19.375 1 94.06 150 ASN B O 1
ATOM 5798 N N . GLN B 1 151 ? 11.688 18.172 18.656 1 92.44 151 GLN B N 1
ATOM 5799 C CA . GLN B 1 151 ? 12.055 18.625 20 1 92.44 151 GLN B CA 1
ATOM 5800 C C . GLN B 1 151 ? 11.547 20.031 20.266 1 92.44 151 GLN B C 1
ATOM 5802 O O . GLN B 1 151 ? 11.812 20.609 21.328 1 92.44 151 GLN B O 1
ATOM 5807 N N . LEU B 1 152 ? 10.836 20.625 19.375 1 93.88 152 LEU B N 1
ATOM 5808 C CA . LEU B 1 152 ? 10.398 22.016 19.516 1 93.88 152 LEU B CA 1
ATOM 5809 C C . LEU B 1 152 ? 9.531 22.188 20.766 1 93.88 152 LEU B C 1
ATOM 5811 O O . LEU B 1 152 ? 8.633 21.375 21.016 1 93.88 152 LEU B O 1
ATOM 5815 N N . ASP B 1 153 ? 9.828 23.109 21.5 1 93.94 153 ASP B N 1
ATOM 5816 C CA . ASP B 1 153 ? 9.164 23.5 22.734 1 93.94 153 ASP B CA 1
ATOM 5817 C C . ASP B 1 153 ? 9.289 25 22.984 1 93.94 153 ASP B C 1
ATOM 5819 O O . ASP B 1 153 ? 10.266 25.625 22.547 1 93.94 153 ASP B O 1
ATOM 5823 N N . PRO B 1 154 ? 8.312 25.594 23.641 1 94.44 154 PRO B N 1
ATOM 5824 C CA . PRO B 1 154 ? 8.383 27.031 23.891 1 94.44 154 PRO B CA 1
ATOM 5825 C C . PRO B 1 154 ? 9.68 27.438 24.594 1 94.44 154 PRO B C 1
ATOM 5827 O O . PRO B 1 154 ? 10.164 28.562 24.406 1 94.44 154 PRO B O 1
ATOM 5830 N N . SER B 1 155 ? 10.336 26.609 25.328 1 94.06 155 SER B N 1
ATOM 5831 C CA . SER B 1 155 ? 11.523 26.938 26.109 1 94.06 155 SER B CA 1
ATOM 5832 C C . SER B 1 155 ? 12.781 26.891 25.266 1 94.06 155 SER B C 1
ATOM 5834 O O . SER B 1 155 ? 13.82 27.422 25.641 1 94.06 155 SER B O 1
ATOM 5836 N N . ASN B 1 156 ? 12.719 26.234 24.109 1 94.25 156 ASN B N 1
ATOM 5837 C CA . ASN B 1 156 ? 13.961 26.047 23.375 1 94.25 156 ASN B CA 1
ATOM 5838 C C . ASN B 1 156 ? 13.82 26.453 21.922 1 94.25 156 ASN B C 1
ATOM 5840 O O . ASN B 1 156 ? 14.789 26.422 21.156 1 94.25 156 ASN B O 1
ATOM 5844 N N . VAL B 1 157 ? 12.68 26.906 21.484 1 96.06 157 VAL B N 1
ATOM 5845 C CA . VAL B 1 157 ? 12.367 27.109 20.062 1 96.06 157 VAL B CA 1
ATOM 5846 C C . VAL B 1 157 ? 13.227 28.234 19.516 1 96.06 157 VAL B C 1
ATOM 5848 O O . VAL B 1 157 ? 13.672 28.188 18.359 1 96.06 157 VAL B O 1
ATOM 5851 N N . ILE B 1 158 ? 13.477 29.266 20.25 1 95.62 158 ILE B N 1
ATOM 5852 C CA . ILE B 1 158 ? 14.281 30.375 19.781 1 95.62 158 ILE B CA 1
ATOM 5853 C C . ILE B 1 158 ? 15.711 29.906 19.531 1 95.62 158 ILE B C 1
ATOM 5855 O O . ILE B 1 158 ? 16.312 30.234 18.5 1 95.62 158 ILE B O 1
ATOM 5859 N N . GLY B 1 159 ? 16.281 29.141 20.438 1 94.12 159 GLY B N 1
ATOM 5860 C CA . GLY B 1 159 ? 17.609 28.578 20.266 1 94.12 159 GLY B CA 1
ATOM 5861 C C . GLY B 1 159 ? 17.703 27.672 19.047 1 94.12 159 GLY B C 1
ATOM 5862 O O . GLY B 1 159 ? 18.688 27.734 18.312 1 94.12 159 GLY B O 1
ATOM 5863 N N . ILE B 1 160 ? 16.719 26.844 18.859 1 95.38 160 ILE B N 1
ATOM 5864 C CA . ILE B 1 160 ? 16.688 25.938 17.719 1 95.38 160 ILE B CA 1
ATOM 5865 C C . ILE B 1 160 ? 16.609 26.734 16.422 1 95.38 160 ILE B C 1
ATOM 5867 O O . ILE B 1 160 ? 17.297 26.406 15.445 1 95.38 160 ILE B O 1
ATOM 5871 N N . ALA B 1 161 ? 15.75 27.812 16.422 1 95.62 161 ALA B N 1
ATOM 5872 C CA . ALA B 1 161 ? 15.656 28.672 15.242 1 95.62 161 ALA B CA 1
ATOM 5873 C C . ALA B 1 161 ? 17.016 29.297 14.922 1 95.62 161 ALA B C 1
ATOM 5875 O O . ALA B 1 161 ? 17.438 29.297 13.766 1 95.62 161 ALA B O 1
ATOM 5876 N N . ASN B 1 162 ? 17.734 29.766 15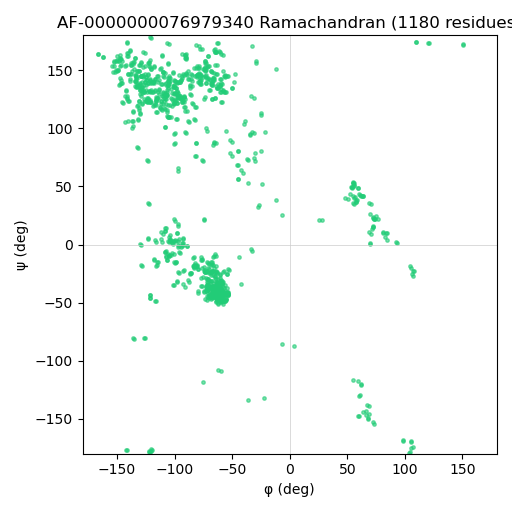.938 1 93.62 162 ASN B N 1
ATOM 5877 C CA . ASN B 1 162 ? 19.062 30.344 15.75 1 93.62 162 ASN B CA 1
ATOM 5878 C C . ASN B 1 162 ? 20.062 29.312 15.242 1 93.62 162 ASN B C 1
ATOM 5880 O O . ASN B 1 162 ? 20.875 29.609 14.359 1 93.62 162 ASN B O 1
ATOM 5884 N N . PHE B 1 163 ? 19.984 28.141 15.828 1 93.62 163 PHE B N 1
ATOM 5885 C CA . PHE B 1 163 ? 20.844 27.047 15.422 1 93.62 163 PHE B CA 1
ATOM 5886 C C . PHE B 1 163 ? 20.609 26.672 13.969 1 93.62 163 PHE B C 1
ATOM 5888 O O . PHE B 1 163 ? 21.547 26.422 13.219 1 93.62 163 PHE B O 1
ATOM 5895 N N . ALA B 1 164 ? 19.359 26.609 13.578 1 95.31 164 ALA B N 1
ATOM 5896 C CA . ALA B 1 164 ? 18.984 26.297 12.203 1 95.31 164 ALA B CA 1
ATOM 5897 C C . ALA B 1 164 ? 19.547 27.328 11.227 1 95.31 164 ALA B C 1
ATOM 5899 O O . ALA B 1 164 ? 20.109 26.969 10.188 1 95.31 164 ALA B O 1
ATOM 5900 N N . ILE B 1 165 ? 19.469 28.578 11.617 1 94 165 ILE B N 1
ATOM 5901 C CA . ILE B 1 165 ? 19.969 29.656 10.773 1 94 165 ILE B CA 1
ATOM 5902 C C . ILE B 1 165 ? 21.484 29.547 10.641 1 94 165 ILE B C 1
ATOM 5904 O O . ILE B 1 165 ? 22.031 29.672 9.547 1 94 165 ILE B O 1
ATOM 5908 N N . GLN B 1 166 ? 22.172 29.297 11.695 1 91.94 166 GLN B N 1
ATOM 5909 C CA . GLN B 1 166 ? 23.641 29.219 11.727 1 91.94 166 GLN B CA 1
ATOM 5910 C C . GLN B 1 166 ? 24.141 28.125 10.789 1 91.94 166 GLN B C 1
ATOM 5912 O O . GLN B 1 166 ? 25.203 28.266 10.188 1 91.94 166 GLN B O 1
ATOM 5917 N N . HIS B 1 167 ? 23.406 27.078 10.641 1 94.25 167 HIS B N 1
ATOM 5918 C CA . HIS B 1 167 ? 23.875 25.938 9.859 1 94.25 167 HIS B CA 1
ATOM 5919 C C . HIS B 1 167 ? 23.094 25.797 8.562 1 94.25 167 HIS B C 1
ATOM 5921 O O . HIS B 1 167 ? 23.125 24.734 7.93 1 94.25 167 HIS B O 1
ATOM 5927 N N . GLY B 1 168 ? 22.281 26.812 8.273 1 94.31 168 GLY B N 1
ATOM 5928 C CA . GLY B 1 168 ? 21.641 26.922 6.973 1 94.31 168 GLY B CA 1
ATOM 5929 C C . GLY B 1 168 ? 20.469 25.969 6.809 1 94.31 168 GLY B C 1
ATOM 5930 O O . GLY B 1 168 ? 20.156 25.531 5.699 1 94.31 168 GLY B O 1
ATOM 5931 N N . CYS B 1 169 ? 19.859 25.484 7.855 1 96.19 169 CYS B N 1
ATOM 5932 C CA . CYS B 1 169 ? 18.688 24.625 7.801 1 96.19 169 CYS B CA 1
ATOM 5933 C C . CYS B 1 169 ? 17.422 25.453 7.609 1 96.19 169 CYS B C 1
ATOM 5935 O O . CYS B 1 169 ? 16.734 25.781 8.578 1 96.19 169 CYS B O 1
ATOM 5937 N N . VAL B 1 170 ? 17.031 25.766 6.434 1 96.81 170 VAL B N 1
ATOM 5938 C CA . VAL B 1 170 ? 15.992 26.719 6.066 1 96.81 170 VAL B CA 1
ATOM 5939 C C . VAL B 1 170 ? 14.625 26.188 6.504 1 96.81 170 VAL B C 1
ATOM 5941 O O . VAL B 1 170 ? 13.836 26.922 7.113 1 96.81 170 VAL B O 1
ATOM 5944 N N . ASP B 1 171 ? 14.43 24.922 6.199 1 96.81 171 ASP B N 1
ATOM 5945 C CA . ASP B 1 171 ? 13.125 24.359 6.531 1 96.81 171 ASP B CA 1
ATOM 5946 C C . ASP B 1 171 ? 12.914 24.312 8.039 1 96.81 171 ASP B C 1
ATOM 5948 O O . ASP B 1 171 ? 11.82 24.609 8.531 1 96.81 171 ASP B O 1
ATOM 5952 N N . LEU B 1 172 ? 13.891 23.906 8.758 1 96.88 172 LEU B N 1
ATOM 5953 C CA . LEU B 1 172 ? 13.797 23.859 10.211 1 96.88 172 LEU B CA 1
ATOM 5954 C C . LEU B 1 172 ? 13.57 25.25 10.781 1 96.88 172 LEU B C 1
ATOM 5956 O O . LEU B 1 172 ? 12.781 25.438 11.711 1 96.88 172 LEU B O 1
ATOM 5960 N N . ASP B 1 173 ? 14.258 26.234 10.25 1 97.12 173 ASP B N 1
ATOM 5961 C CA . ASP B 1 173 ? 14.078 27.625 10.664 1 97.12 173 ASP B CA 1
ATOM 5962 C C . ASP B 1 173 ? 12.633 28.078 10.453 1 97.12 173 ASP B C 1
ATOM 5964 O O . ASP B 1 173 ? 12.031 28.703 11.336 1 97.12 173 ASP B O 1
ATOM 5968 N N . LYS B 1 174 ? 12.125 27.781 9.352 1 97.44 174 LYS B N 1
ATOM 5969 C CA . LYS B 1 174 ? 10.742 28.141 9.031 1 97.44 174 LYS B CA 1
ATOM 5970 C C . LYS B 1 174 ? 9.773 27.516 10.031 1 97.44 174 LYS B C 1
ATOM 5972 O O . LYS B 1 174 ? 8.898 28.188 10.57 1 97.44 174 LYS B O 1
ATOM 5977 N N . LYS B 1 175 ? 9.945 26.25 10.289 1 96.81 175 LYS B N 1
ATOM 5978 C CA . LYS B 1 175 ? 9.062 25.547 11.203 1 96.81 175 LYS B CA 1
ATOM 5979 C C . LYS B 1 175 ? 9.188 26.078 12.625 1 96.81 175 LYS B C 1
ATOM 5981 O O . LYS B 1 175 ? 8.195 26.188 13.344 1 96.81 175 LYS B O 1
ATOM 5986 N N . ALA B 1 176 ? 10.359 26.359 12.992 1 96.88 176 ALA B N 1
ATOM 5987 C CA . ALA B 1 176 ? 10.594 26.938 14.312 1 96.88 176 ALA B CA 1
ATOM 5988 C C . ALA B 1 176 ? 9.898 28.281 14.453 1 96.88 176 ALA B C 1
ATOM 5990 O O . ALA B 1 176 ? 9.258 28.562 15.477 1 96.88 176 ALA B O 1
ATOM 5991 N N . ASN B 1 177 ? 9.977 29.078 13.484 1 97 177 ASN B N 1
ATOM 5992 C CA . ASN B 1 177 ? 9.336 30.391 13.531 1 97 177 ASN B CA 1
ATOM 5993 C C . ASN B 1 177 ? 7.816 30.266 13.523 1 97 177 ASN B C 1
ATOM 5995 O O . ASN B 1 177 ? 7.129 31.047 14.203 1 97 177 ASN B O 1
ATOM 5999 N N . GLU B 1 178 ? 7.375 29.406 12.727 1 95.81 178 GLU B N 1
ATOM 6000 C CA . GLU B 1 178 ? 5.938 29.141 12.766 1 95.81 178 GLU B CA 1
ATOM 6001 C C . GLU B 1 178 ? 5.496 28.719 14.164 1 95.81 178 GLU B C 1
ATOM 6003 O O . GLU B 1 178 ? 4.441 29.156 14.641 1 95.81 178 GLU B O 1
ATOM 6008 N N . PHE B 1 179 ? 6.254 27.922 14.789 1 95.94 179 PHE B N 1
ATOM 6009 C CA . PHE B 1 179 ? 5.969 27.484 16.156 1 95.94 179 PHE B CA 1
ATOM 6010 C C . PHE B 1 179 ? 5.977 28.672 17.109 1 95.94 179 PHE B C 1
ATOM 6012 O O . PHE B 1 179 ? 5.113 28.781 17.984 1 95.94 179 PHE B O 1
ATOM 6019 N N . ILE B 1 180 ? 6.934 29.516 16.969 1 96.38 180 ILE B N 1
ATOM 6020 C CA . ILE B 1 180 ? 7.027 30.703 17.797 1 96.38 180 ILE B CA 1
ATOM 6021 C C . ILE B 1 180 ? 5.762 31.547 17.641 1 96.38 180 ILE B C 1
ATOM 6023 O O . ILE B 1 180 ? 5.18 32 18.625 1 96.38 180 ILE B O 1
ATOM 6027 N N . ASP B 1 181 ? 5.379 31.75 16.422 1 95.19 181 ASP B N 1
ATOM 6028 C CA . ASP B 1 181 ? 4.176 32.531 16.141 1 95.19 181 ASP B CA 1
ATOM 6029 C C . ASP B 1 181 ? 2.953 31.922 16.812 1 95.19 181 ASP B C 1
ATOM 6031 O O . ASP B 1 181 ? 2.158 32.625 17.438 1 95.19 181 ASP B O 1
ATOM 6035 N N . GLN B 1 182 ? 2.855 30.719 16.688 1 91.69 182 GLN B N 1
ATOM 6036 C CA . GLN B 1 182 ? 1.672 30.016 17.172 1 91.69 182 GLN B CA 1
ATOM 6037 C C . GLN B 1 182 ? 1.641 29.984 18.703 1 91.69 182 GLN B C 1
ATOM 6039 O O . GLN B 1 182 ? 0.566 29.984 19.312 1 91.69 182 GLN B O 1
ATOM 6044 N N . HIS B 1 183 ? 2.801 29.984 19.344 1 93.44 183 HIS B N 1
ATOM 6045 C CA . HIS B 1 183 ? 2.871 29.812 20.781 1 93.44 183 HIS B CA 1
ATOM 6046 C C . HIS B 1 183 ? 3.58 31 21.438 1 93.44 183 HIS B C 1
ATOM 6048 O O . HIS B 1 183 ? 4.32 30.828 22.406 1 93.44 183 HIS B O 1
ATOM 6054 N N . PHE B 1 184 ? 3.385 32.094 20.922 1 95.19 184 PHE B N 1
ATOM 6055 C CA . PHE B 1 184 ? 4.098 33.281 21.375 1 95.19 184 PHE B CA 1
ATOM 6056 C C . PHE B 1 184 ? 3.887 33.5 22.875 1 95.19 184 PHE B C 1
ATOM 6058 O O . PHE B 1 184 ? 4.824 33.844 23.594 1 95.19 184 PHE B O 1
ATOM 6065 N N . SER B 1 185 ? 2.621 33.312 23.328 1 92.94 185 SER B N 1
ATOM 6066 C CA . SER B 1 185 ? 2.291 33.562 24.719 1 92.94 185 SER B CA 1
ATOM 6067 C C . SER B 1 185 ? 3.186 32.781 25.656 1 92.94 185 SER B C 1
ATOM 6069 O O . SER B 1 185 ? 3.686 33.281 26.656 1 92.94 185 SER B O 1
ATOM 6071 N N . GLN B 1 186 ? 3.443 31.547 25.312 1 94.38 186 GLN B N 1
ATOM 6072 C CA . GLN B 1 186 ? 4.293 30.688 26.125 1 94.38 186 GLN B CA 1
ATOM 6073 C C . GLN B 1 186 ? 5.77 30.984 25.891 1 94.38 186 GLN B C 1
ATOM 6075 O O . GLN B 1 186 ? 6.555 31.047 26.844 1 94.38 186 GLN B O 1
ATOM 6080 N N . VAL B 1 187 ? 6.145 31.219 24.656 1 96.12 187 VAL B N 1
ATOM 6081 C CA . VAL B 1 187 ? 7.531 31.453 24.266 1 96.12 187 VAL B CA 1
ATOM 6082 C C . VAL B 1 187 ? 8.039 32.719 24.938 1 96.12 187 VAL B C 1
ATOM 6084 O O . VAL B 1 187 ? 9.18 32.781 25.422 1 96.12 187 VAL B O 1
ATOM 6087 N N . SER B 1 188 ? 7.215 33.781 25.047 1 96.5 188 SER B N 1
ATOM 6088 C CA . SER B 1 188 ? 7.605 35.094 25.578 1 96.5 188 SER B CA 1
ATOM 6089 C C . SER B 1 188 ? 7.914 35.031 27.062 1 96.5 188 SER B C 1
ATOM 6091 O O . SER B 1 188 ? 8.523 35.938 27.625 1 96.5 188 SER B O 1
ATOM 6093 N N . ARG B 1 189 ? 7.523 33.969 27.719 1 95.56 189 ARG B N 1
ATOM 6094 C CA . ARG B 1 189 ? 7.73 33.844 29.156 1 95.56 189 ARG B CA 1
ATOM 6095 C C . ARG B 1 189 ? 8.984 33.031 29.453 1 95.56 189 ARG B C 1
ATOM 6097 O O . ARG B 1 189 ? 9.352 32.844 30.609 1 95.56 189 ARG B O 1
ATOM 6104 N N . GLN B 1 190 ? 9.617 32.562 28.438 1 94.75 190 GLN B N 1
ATOM 6105 C CA . GLN B 1 190 ? 10.781 31.719 28.609 1 94.75 190 GLN B CA 1
ATOM 6106 C C . GLN B 1 190 ? 12.07 32.531 28.641 1 94.75 190 GLN B C 1
ATOM 6108 O O . GLN B 1 190 ? 12.102 33.688 28.172 1 94.75 190 GLN B O 1
ATOM 6113 N N . GLU B 1 191 ? 13.164 31.938 29.141 1 94.06 191 GLU B N 1
ATOM 6114 C CA . GLU B 1 191 ? 14.445 32.594 29.328 1 94.06 191 GLU B CA 1
ATOM 6115 C C . GLU B 1 191 ? 15.047 33.031 27.984 1 94.06 191 GLU B C 1
ATOM 6117 O O . GLU B 1 191 ? 15.617 34.125 27.875 1 94.06 191 GLU B O 1
ATOM 6122 N N . GLU B 1 192 ? 14.844 32.219 26.984 1 94.25 192 GLU B N 1
ATOM 6123 C CA . GLU B 1 192 ? 15.43 32.5 25.688 1 94.25 192 GLU B CA 1
ATOM 6124 C C . GLU B 1 192 ? 14.867 33.812 25.125 1 94.25 192 GLU B C 1
ATOM 6126 O O . GLU B 1 192 ? 15.578 34.562 24.453 1 94.25 192 GLU B O 1
ATOM 6131 N N . PHE B 1 193 ? 13.578 34.031 25.422 1 96.62 193 PHE B N 1
ATOM 6132 C CA . PHE B 1 193 ? 12.953 35.25 24.953 1 96.62 193 PHE B CA 1
ATOM 6133 C C . PHE B 1 193 ? 13.578 36.469 25.641 1 96.62 193 PHE B C 1
ATOM 6135 O O . PHE B 1 193 ? 13.859 37.469 24.984 1 96.62 193 PHE B O 1
ATOM 6142 N N . LEU B 1 194 ? 13.875 36.344 26.891 1 96.25 194 LEU B N 1
ATOM 6143 C CA . LEU B 1 194 ? 14.422 37.438 27.672 1 96.25 194 LEU B CA 1
ATOM 6144 C C . LEU B 1 194 ? 15.859 37.75 27.266 1 96.25 194 LEU B C 1
ATOM 6146 O O . LEU B 1 194 ? 16.391 38.812 27.594 1 96.25 194 LEU B O 1
ATOM 6150 N N . GLN B 1 195 ? 16.5 36.812 26.531 1 94.06 195 GLN B N 1
ATOM 6151 C CA . GLN B 1 195 ? 17.891 37 26.125 1 94.06 195 GLN B CA 1
ATOM 6152 C C . GLN B 1 195 ? 17.984 37.562 24.719 1 94.06 195 GLN B C 1
ATOM 6154 O O . GLN B 1 195 ? 19.078 37.844 24.219 1 94.06 195 GLN B O 1
ATOM 6159 N N . LEU B 1 196 ? 16.859 37.875 24.141 1 95.75 196 LEU B N 1
ATOM 6160 C CA . LEU B 1 196 ? 16.859 38.438 22.797 1 95.75 196 LEU B CA 1
ATOM 6161 C C . LEU B 1 196 ? 17.5 39.812 22.781 1 95.75 196 LEU B C 1
ATOM 6163 O O . LEU B 1 196 ? 17.391 40.562 23.766 1 95.75 196 LEU B O 1
ATOM 6167 N N . SER B 1 197 ? 18.219 40.094 21.703 1 94.69 197 SER B N 1
ATOM 6168 C CA . SER B 1 197 ? 18.656 41.469 21.5 1 94.69 197 SER B CA 1
ATOM 6169 C C . SER B 1 197 ? 17.5 42.406 21.125 1 94.69 197 SER B C 1
ATOM 6171 O O . SER B 1 197 ? 16.406 41.906 20.797 1 94.69 197 SER B O 1
ATOM 6173 N N . GLY B 1 198 ? 17.656 43.688 21.25 1 95.06 198 GLY B N 1
ATOM 6174 C CA . GLY B 1 198 ? 16.625 44.625 20.875 1 95.06 198 GLY B CA 1
ATOM 6175 C C . GLY B 1 198 ? 16.141 44.469 19.453 1 95.06 198 GLY B C 1
ATOM 6176 O O . GLY B 1 198 ? 14.938 44.5 19.188 1 95.06 198 GLY B O 1
ATOM 6177 N N . CYS B 1 199 ? 17.078 44.25 18.609 1 94.75 199 CYS B N 1
ATOM 6178 C CA . CYS B 1 199 ? 16.75 44.062 17.203 1 94.75 199 CYS B CA 1
ATOM 6179 C C . CYS B 1 199 ? 15.93 42.812 16.984 1 94.75 199 CYS B C 1
ATOM 6181 O O . CYS B 1 199 ? 14.938 42.812 16.25 1 94.75 199 CYS B O 1
ATOM 6183 N N . GLN B 1 200 ? 16.344 41.719 17.656 1 95 200 GLN B N 1
ATOM 6184 C CA . GLN B 1 200 ? 15.633 40.438 17.531 1 95 200 GLN B CA 1
ATOM 6185 C C . GLN B 1 200 ? 14.211 40.562 18.062 1 95 200 GLN B C 1
ATOM 6187 O O . GLN B 1 200 ? 13.273 40.031 17.484 1 95 200 GLN B O 1
ATOM 6192 N N . LEU B 1 201 ? 14.078 41.219 19.125 1 97.19 201 LEU B N 1
ATOM 6193 C CA . LEU B 1 201 ? 12.766 41.438 19.734 1 97.19 201 LEU B CA 1
ATOM 6194 C C . LEU B 1 201 ? 11.836 42.188 18.797 1 97.19 201 LEU B C 1
ATOM 6196 O O . LEU B 1 201 ? 10.703 41.781 18.562 1 97.19 201 LEU B O 1
ATOM 6200 N N . VAL B 1 202 ? 12.32 43.281 18.25 1 97 202 VAL B N 1
ATOM 6201 C CA . VAL B 1 202 ? 11.508 44.125 17.375 1 97 202 VAL B CA 1
ATOM 6202 C C . VAL B 1 202 ? 11.07 43.312 16.156 1 97 202 VAL B C 1
ATOM 6204 O O . VAL B 1 202 ? 9.898 43.375 15.766 1 97 202 VAL B O 1
ATOM 6207 N N . MET B 1 203 ? 12.008 42.594 15.648 1 95.62 203 MET B N 1
ATOM 6208 C CA . MET B 1 203 ? 11.695 41.781 14.477 1 95.62 203 MET B CA 1
ATOM 6209 C C . MET B 1 203 ? 10.625 40.75 14.789 1 95.62 203 MET B C 1
ATOM 6211 O O . MET B 1 203 ? 9.766 40.438 13.953 1 95.62 203 MET B O 1
ATOM 6215 N N . LEU B 1 204 ? 10.664 40.188 15.938 1 96.81 204 LEU B N 1
ATOM 6216 C CA . LEU B 1 204 ? 9.727 39.156 16.359 1 96.81 204 LEU B CA 1
ATOM 6217 C C . LEU B 1 204 ? 8.344 39.75 16.609 1 96.81 204 LEU B C 1
ATOM 6219 O O . LEU B 1 204 ? 7.348 39.25 16.062 1 96.81 204 LEU B O 1
ATOM 6223 N N . ILE B 1 205 ? 8.203 40.844 17.328 1 97.06 205 ILE B N 1
ATOM 6224 C CA . ILE B 1 205 ? 6.914 41.312 17.797 1 97.06 205 ILE B CA 1
ATOM 6225 C C . ILE B 1 205 ? 6.219 42.094 16.672 1 97.06 205 ILE B C 1
ATOM 6227 O O . ILE B 1 205 ? 5.016 42.344 16.75 1 97.06 205 ILE B O 1
ATOM 6231 N N . LYS B 1 206 ? 6.938 42.5 15.641 1 96 206 LYS B N 1
ATOM 6232 C CA . LYS B 1 206 ? 6.34 43.188 14.508 1 96 206 LYS B CA 1
ATOM 6233 C C . LYS B 1 206 ? 5.609 42.219 13.586 1 96 206 LYS B C 1
ATOM 6235 O O . LYS B 1 206 ? 4.848 42.656 12.711 1 96 206 LYS B O 1
ATOM 6240 N N . ARG B 1 207 ? 5.867 40.969 13.812 1 95.5 207 ARG B N 1
ATOM 6241 C CA . ARG B 1 207 ? 5.352 39.938 12.891 1 95.5 207 ARG B CA 1
ATOM 6242 C C . ARG B 1 207 ? 3.826 39.969 12.859 1 95.5 207 ARG B C 1
ATOM 6244 O O . ARG B 1 207 ? 3.182 40 13.914 1 95.5 207 ARG B O 1
ATOM 6251 N N . ASP B 1 208 ? 3.219 39.875 11.648 1 94.06 208 ASP B N 1
ATOM 6252 C CA . ASP B 1 208 ? 1.772 39.844 11.461 1 94.06 208 ASP B CA 1
ATOM 6253 C C . ASP B 1 208 ? 1.195 38.5 11.875 1 94.06 208 ASP B C 1
ATOM 6255 O O . ASP B 1 208 ? 0.04 38.406 12.297 1 94.06 208 ASP B O 1
ATOM 6259 N N . ALA B 1 209 ? 2.047 37.5 11.883 1 93.06 209 ALA B N 1
ATOM 6260 C CA . ALA B 1 209 ? 1.562 36.125 12.047 1 93.06 209 ALA B CA 1
ATOM 6261 C C . ALA B 1 209 ? 1.505 35.75 13.516 1 93.06 209 ALA B C 1
ATOM 6263 O O . ALA B 1 209 ? 1.047 34.656 13.852 1 93.06 209 ALA B O 1
ATOM 6264 N N . LEU B 1 210 ? 1.899 36.625 14.43 1 93.44 210 LEU B N 1
ATOM 6265 C CA . LEU B 1 210 ? 1.867 36.281 15.844 1 93.44 210 LEU B CA 1
ATOM 6266 C C . LEU B 1 210 ? 0.45 35.938 16.297 1 93.44 210 LEU B C 1
ATOM 6268 O O . LEU B 1 210 ? -0.482 36.719 16.078 1 93.44 210 LEU B O 1
ATOM 6272 N N . ASN B 1 211 ? 0.38 34.812 16.781 1 90.06 211 ASN B N 1
ATOM 6273 C CA . ASN B 1 211 ? -0.917 34.375 17.297 1 90.06 211 ASN B CA 1
ATOM 6274 C C . ASN B 1 211 ? -1.083 34.719 18.766 1 90.06 211 ASN B C 1
ATOM 6276 O O . ASN B 1 211 ? -0.612 34 19.641 1 90.06 211 ASN B O 1
ATOM 6280 N N . VAL B 1 212 ? -1.694 35.781 19.109 1 91 212 VAL B N 1
ATOM 6281 C CA . VAL B 1 212 ? -1.936 36.25 20.469 1 91 212 VAL B CA 1
ATOM 6282 C C . VAL B 1 212 ? -3.426 36.5 20.672 1 91 212 VAL B C 1
ATOM 6284 O O . VAL B 1 212 ? -4.141 36.844 19.719 1 91 212 VAL B O 1
ATOM 6287 N N . ARG B 1 213 ? -3.865 36.406 21.859 1 85.56 213 ARG B N 1
ATOM 6288 C CA . ARG B 1 213 ? -5.266 36.656 22.172 1 85.56 213 ARG B CA 1
ATOM 6289 C C . ARG B 1 213 ? -5.566 38.156 22.188 1 85.56 213 ARG B C 1
ATOM 6291 O O . ARG B 1 213 ? -6.684 38.562 21.875 1 85.56 213 ARG B O 1
ATOM 6298 N N . SER B 1 214 ? -4.695 38.906 22.609 1 89.19 214 SER B N 1
ATOM 6299 C CA . SER B 1 214 ? -4.773 40.375 22.625 1 89.19 214 SER B CA 1
ATOM 6300 C C . SER B 1 214 ? -3.389 41 22.516 1 89.19 214 SER B C 1
ATOM 6302 O O . SER B 1 214 ? -2.383 40.375 22.828 1 89.19 214 SER B O 1
ATOM 6304 N N . GLU B 1 215 ? -3.34 42.25 22.062 1 93.75 215 GLU B N 1
ATOM 6305 C CA . GLU B 1 215 ? -2.068 42.969 21.938 1 93.75 215 GLU B CA 1
ATOM 6306 C C . GLU B 1 215 ? -1.42 43.188 23.297 1 93.75 215 GLU B C 1
ATOM 6308 O O . GLU B 1 215 ? -0.225 43.5 23.375 1 93.75 215 GLU B O 1
ATOM 6313 N N . GLN B 1 216 ? -2.227 43.062 24.297 1 94.62 216 GLN B N 1
ATOM 6314 C CA . GLN B 1 216 ? -1.703 43.188 25.641 1 94.62 216 GLN B CA 1
ATOM 6315 C C . GLN B 1 216 ? -0.607 42.156 25.922 1 94.62 216 GLN B C 1
ATOM 6317 O O . GLN B 1 216 ? 0.353 42.469 26.641 1 94.62 216 GLN B O 1
ATOM 6322 N N . GLU B 1 217 ? -0.739 41.031 25.344 1 94.19 217 GLU B N 1
ATOM 6323 C CA . GLU B 1 217 ? 0.262 39.969 25.531 1 94.19 217 GLU B CA 1
ATOM 6324 C C . GLU B 1 217 ? 1.62 40.406 24.984 1 94.19 217 GLU B C 1
ATOM 6326 O O . GLU B 1 217 ? 2.654 40.156 25.609 1 94.19 217 GLU B O 1
ATOM 6331 N N . VAL B 1 218 ? 1.568 41.094 23.891 1 96.94 218 VAL B N 1
ATOM 6332 C CA . VAL B 1 218 ? 2.805 41.562 23.266 1 96.94 218 VAL B CA 1
ATOM 6333 C C . VAL B 1 218 ? 3.398 42.688 24.094 1 96.94 218 VAL B C 1
ATOM 6335 O O . VAL B 1 218 ? 4.602 42.719 24.359 1 96.94 218 VAL B O 1
ATOM 6338 N N . TYR B 1 219 ? 2.527 43.625 24.531 1 97.12 219 TYR B N 1
ATOM 6339 C CA . TYR B 1 219 ? 2.957 44.719 25.391 1 97.12 219 TYR B CA 1
ATOM 6340 C C . TYR B 1 219 ? 3.617 44.188 26.656 1 97.12 219 TYR B C 1
ATOM 6342 O O . TYR B 1 219 ? 4.719 44.625 27.016 1 97.12 219 TYR B O 1
ATOM 6350 N N . ASP B 1 220 ? 2.971 43.281 27.266 1 96.31 220 ASP B N 1
ATOM 6351 C CA . ASP B 1 220 ? 3.475 42.688 28.5 1 96.31 220 ASP B CA 1
ATOM 6352 C C . ASP B 1 220 ? 4.816 42 28.281 1 96.31 220 ASP B C 1
ATOM 6354 O O . ASP B 1 220 ? 5.691 42.062 29.156 1 96.31 220 ASP B O 1
ATOM 6358 N N . ALA B 1 221 ? 4.918 41.312 27.203 1 97.38 221 ALA B N 1
ATOM 6359 C CA . ALA B 1 221 ? 6.168 40.625 26.875 1 97.38 221 ALA B CA 1
ATOM 6360 C C . ALA B 1 221 ? 7.32 41.625 26.766 1 97.38 221 ALA B C 1
ATOM 6362 O O . ALA B 1 221 ? 8.422 41.375 27.266 1 97.38 221 ALA B O 1
ATOM 6363 N N . VAL B 1 222 ? 7.098 42.812 26.141 1 97.06 222 VAL B N 1
ATOM 6364 C CA . VAL B 1 222 ? 8.109 43.844 25.984 1 97.06 222 VAL B CA 1
ATOM 6365 C C . VAL B 1 222 ? 8.5 44.406 27.344 1 97.06 222 VAL B C 1
ATOM 6367 O O . VAL B 1 222 ? 9.688 44.562 27.641 1 97.06 222 VAL B O 1
ATOM 6370 N N . VAL B 1 223 ? 7.508 44.625 28.141 1 94.88 223 VAL B N 1
ATOM 6371 C CA . VAL B 1 223 ? 7.758 45.156 29.469 1 94.88 223 VAL B CA 1
ATOM 6372 C C . VAL B 1 223 ? 8.602 44.156 30.281 1 94.88 223 VAL B C 1
ATOM 6374 O O . VAL B 1 223 ? 9.562 44.562 30.938 1 94.88 223 VAL B O 1
ATOM 6377 N N . ARG B 1 224 ? 8.266 42.938 30.188 1 95.5 224 ARG B N 1
ATOM 6378 C CA . ARG B 1 224 ? 9.031 41.906 30.875 1 95.5 224 ARG B CA 1
ATOM 6379 C C . ARG B 1 224 ? 10.477 41.875 30.375 1 95.5 224 ARG B C 1
ATOM 6381 O O . ARG B 1 224 ? 11.406 41.719 31.156 1 95.5 224 ARG B O 1
ATOM 6388 N N . TRP B 1 225 ? 10.617 41.969 29.109 1 96.81 225 TRP B N 1
ATOM 6389 C CA . TRP B 1 225 ? 11.938 41.969 28.484 1 96.81 225 TRP B CA 1
ATOM 6390 C C . TRP B 1 225 ? 12.773 43.125 29 1 96.81 225 TRP B C 1
ATOM 6392 O O . TRP B 1 225 ? 13.945 42.969 29.359 1 96.81 225 TRP B O 1
ATOM 6402 N N . VAL B 1 226 ? 12.25 44.312 29.172 1 94.88 226 VAL B N 1
ATOM 6403 C CA . VAL B 1 226 ? 12.961 45.5 29.641 1 94.88 226 VAL B CA 1
ATOM 6404 C C . VAL B 1 226 ? 13.266 45.375 31.125 1 94.88 226 VAL B C 1
ATOM 6406 O O . VAL B 1 226 ? 14.359 45.75 31.578 1 94.88 226 VAL B O 1
ATOM 6409 N N . LYS B 1 227 ? 12.32 44.844 31.844 1 93.19 227 LYS B N 1
ATOM 6410 C CA . LYS B 1 227 ? 12.484 44.688 33.281 1 93.19 227 LYS B CA 1
ATOM 6411 C C . LYS B 1 227 ? 13.57 43.688 33.625 1 93.19 227 LYS B C 1
ATOM 6413 O O . LYS B 1 227 ? 14.227 43.781 34.656 1 93.19 227 LYS B O 1
ATOM 6418 N N . ASN B 1 228 ? 13.688 42.75 32.812 1 95.12 228 ASN B N 1
ATOM 6419 C CA . ASN B 1 228 ? 14.688 41.688 33.031 1 95.12 228 ASN B CA 1
ATOM 6420 C C . ASN B 1 228 ? 16.094 42.281 33 1 95.12 228 ASN B C 1
ATOM 6422 O O . ASN B 1 228 ? 17 41.75 33.656 1 95.12 228 ASN B O 1
ATOM 6426 N N . GLU B 1 229 ? 16.375 43.312 32.219 1 94.62 229 GLU B N 1
ATOM 6427 C CA . GLU B 1 229 ? 17.656 44 32.125 1 94.62 229 GLU B CA 1
ATOM 6428 C C . GLU B 1 229 ? 17.453 45.531 32.094 1 94.62 229 GLU B C 1
ATOM 6430 O O . GLU B 1 229 ? 17.281 46.094 31.016 1 94.62 229 GLU B O 1
ATOM 6435 N N . PRO B 1 230 ? 17.734 46.219 33.125 1 88.81 230 PRO B N 1
ATOM 6436 C CA . PRO B 1 230 ? 17.422 47.625 33.25 1 88.81 230 PRO B CA 1
ATOM 6437 C C . PRO B 1 230 ? 18.203 48.5 32.281 1 88.81 230 PRO B C 1
ATOM 6439 O O . PRO B 1 230 ? 17.766 49.594 31.938 1 88.81 230 PRO B O 1
ATOM 6442 N N . SER B 1 231 ? 19.312 47.969 31.844 1 92.62 231 SER B N 1
ATOM 6443 C CA . SER B 1 231 ? 20.094 48.719 30.875 1 92.62 231 SER B CA 1
ATOM 6444 C C . SER B 1 231 ? 19.328 48.906 29.562 1 92.62 231 SER B C 1
ATOM 6446 O O . SER B 1 231 ? 19.688 49.719 28.734 1 92.62 231 SER B O 1
ATOM 6448 N N . ARG B 1 232 ? 18.203 48.188 29.469 1 93.38 232 ARG B N 1
ATOM 6449 C CA . ARG B 1 232 ? 17.422 48.219 28.234 1 93.38 232 ARG B CA 1
ATOM 6450 C C . ARG B 1 232 ? 16.344 49.281 28.281 1 93.38 232 ARG B C 1
ATOM 6452 O O . ARG B 1 232 ? 15.648 49.531 27.297 1 93.38 232 ARG B O 1
ATOM 6459 N N . GLN B 1 233 ? 16.172 50 29.25 1 91.81 233 GLN B N 1
ATOM 6460 C CA . GLN B 1 233 ? 15.094 50.938 29.484 1 91.81 233 GLN B CA 1
ATOM 6461 C C . GLN B 1 233 ? 15.047 52 28.406 1 91.81 233 GLN B C 1
ATOM 6463 O O . GLN B 1 233 ? 13.977 52.344 27.891 1 91.81 233 GLN B O 1
ATOM 6468 N N . PRO B 1 234 ? 16.234 52.469 28.031 1 89.75 234 PRO B N 1
ATOM 6469 C CA . PRO B 1 234 ? 16.172 53.531 27 1 89.75 234 PRO B CA 1
ATOM 6470 C C . PRO B 1 234 ? 15.648 53 25.656 1 89.75 234 PRO B C 1
ATOM 6472 O O . PRO B 1 234 ? 15.195 53.781 24.828 1 89.75 234 PRO B O 1
ATOM 6475 N N . LYS B 1 235 ? 15.672 51.719 25.484 1 92.69 235 LYS B N 1
ATOM 6476 C CA . LYS B 1 235 ? 15.242 51.125 24.219 1 92.69 235 LYS B CA 1
ATOM 6477 C C . LYS B 1 235 ? 13.727 50.938 24.172 1 92.69 235 LYS B C 1
ATOM 6479 O O . LYS B 1 235 ? 13.164 50.656 23.125 1 92.69 235 LYS B O 1
ATOM 6484 N N . LEU B 1 236 ? 13.094 51.094 25.266 1 93.19 236 LEU B N 1
ATOM 6485 C CA . LEU B 1 236 ? 11.672 50.812 25.406 1 93.19 236 LEU B CA 1
ATOM 6486 C C . LEU B 1 236 ? 10.859 51.688 24.438 1 93.19 236 LEU B C 1
ATOM 6488 O O . LEU B 1 236 ? 9.906 51.188 23.828 1 93.19 236 LEU B O 1
ATOM 6492 N N . GLN B 1 237 ? 11.234 52.938 24.266 1 90.38 237 GLN B N 1
ATOM 6493 C CA . GLN B 1 237 ? 10.484 53.844 23.422 1 90.38 237 GLN B CA 1
ATOM 6494 C C . GLN B 1 237 ? 10.383 53.312 21.984 1 90.38 237 GLN B C 1
ATOM 6496 O O . GLN B 1 237 ? 9.281 53.25 21.438 1 90.38 237 GLN B O 1
ATOM 6501 N N . HIS B 1 238 ? 11.531 52.969 21.547 1 92.38 238 HIS B N 1
ATOM 6502 C CA . HIS B 1 238 ? 11.57 52.469 20.172 1 92.38 238 HIS B CA 1
ATOM 6503 C C . HIS B 1 238 ? 10.82 51.156 20.031 1 92.38 238 HIS B C 1
ATOM 6505 O O . HIS B 1 238 ? 10.18 50.906 19 1 92.38 238 HIS B O 1
ATOM 6511 N N . ILE B 1 239 ? 10.875 50.344 21 1 95.44 239 ILE B N 1
ATOM 6512 C CA . ILE B 1 239 ? 10.25 49.031 20.953 1 95.44 239 ILE B CA 1
ATOM 6513 C C . ILE B 1 239 ? 8.734 49.188 21.047 1 95.44 239 ILE B C 1
ATOM 6515 O O . ILE B 1 239 ? 7.996 48.438 20.406 1 95.44 239 ILE B O 1
ATOM 6519 N N . LEU B 1 240 ? 8.25 50.094 21.766 1 94 240 LEU B N 1
ATOM 6520 C CA . LEU B 1 240 ? 6.824 50.344 21.938 1 94 240 LEU B CA 1
ATOM 6521 C C . LEU B 1 240 ? 6.168 50.688 20.594 1 94 240 LEU B C 1
ATOM 6523 O O . LEU B 1 240 ? 5.004 50.344 20.375 1 94 240 LEU B O 1
ATOM 6527 N N . TYR B 1 241 ? 6.945 51.312 19.719 1 92.81 241 TYR B N 1
ATOM 6528 C CA . TYR B 1 241 ? 6.422 51.656 18.406 1 92.81 241 TYR B CA 1
ATOM 6529 C C . TYR B 1 241 ? 6.148 50.406 17.578 1 92.81 241 TYR B C 1
ATOM 6531 O O . TYR B 1 241 ? 5.379 50.438 16.625 1 92.81 241 TYR B O 1
ATOM 6539 N N . ALA B 1 242 ? 6.855 49.344 17.984 1 94.81 242 ALA B N 1
ATOM 6540 C CA . ALA B 1 242 ? 6.68 48.094 17.266 1 94.81 242 ALA B CA 1
ATOM 6541 C C . ALA B 1 242 ? 5.457 47.344 17.781 1 94.81 242 ALA B C 1
ATOM 6543 O O . ALA B 1 242 ? 4.965 46.406 17.109 1 94.81 242 ALA B O 1
ATOM 6544 N N . VAL B 1 243 ? 5.02 47.656 18.938 1 96.25 243 VAL B N 1
ATOM 6545 C CA . VAL B 1 243 ? 3.783 47.094 19.484 1 96.25 243 VAL B CA 1
ATOM 6546 C C . VAL B 1 243 ? 2.582 47.781 18.844 1 96.25 243 VAL B C 1
ATOM 6548 O O . VAL B 1 243 ? 2.602 49 18.656 1 96.25 243 VAL B O 1
ATOM 6551 N N . ARG B 1 244 ? 1.619 47.062 18.516 1 95.88 244 ARG B N 1
ATOM 6552 C CA . ARG B 1 244 ? 0.413 47.688 17.969 1 95.88 244 ARG B CA 1
ATOM 6553 C C . ARG B 1 244 ? -0.492 48.219 19.062 1 95.88 244 ARG B C 1
ATOM 6555 O O . ARG B 1 244 ? -1.584 47.688 19.297 1 95.88 244 ARG B O 1
ATOM 6562 N N . CYS B 1 245 ? -0.136 49.281 19.609 1 95.25 245 CYS B N 1
ATOM 6563 C CA . CYS B 1 245 ? -0.727 49.812 20.812 1 95.25 245 CYS B CA 1
ATOM 6564 C C . CYS B 1 245 ? -2.148 50.312 20.562 1 95.25 245 CYS B C 1
ATOM 6566 O O . CYS B 1 245 ? -2.932 50.469 21.5 1 95.25 245 CYS B O 1
ATOM 6568 N N . HIS B 1 246 ? -2.527 50.625 19.297 1 95.12 246 HIS B N 1
ATOM 6569 C CA . HIS B 1 246 ? -3.881 51.062 18.969 1 95.12 246 HIS B CA 1
ATOM 6570 C C . HIS B 1 246 ? -4.891 49.938 19.203 1 95.12 246 HIS B C 1
ATOM 6572 O O . HIS B 1 246 ? -6.102 50.156 19.203 1 95.12 246 HIS B O 1
ATOM 6578 N N . PHE B 1 247 ? -4.426 48.75 19.453 1 93.31 247 PHE B N 1
ATOM 6579 C CA . PHE B 1 247 ? -5.324 47.625 19.688 1 93.31 247 PHE B CA 1
ATOM 6580 C C . PHE B 1 247 ? -5.367 47.281 21.172 1 93.31 247 PHE B C 1
ATOM 6582 O O . PHE B 1 247 ? -5.922 46.25 21.562 1 93.31 247 PHE B O 1
ATOM 6589 N N . LEU B 1 248 ? -4.746 48.062 21.984 1 95.06 248 LEU B N 1
ATOM 6590 C CA . LEU B 1 248 ? -4.938 48.031 23.422 1 95.06 248 LEU B CA 1
ATOM 6591 C C . LEU B 1 248 ? -6.203 48.75 23.828 1 95.06 248 LEU B C 1
ATOM 6593 O O . LEU B 1 248 ? -6.824 49.438 23.016 1 95.06 248 LEU B O 1
ATOM 6597 N N . THR B 1 249 ? -6.617 48.656 25.094 1 95.12 249 THR B N 1
ATOM 6598 C CA . THR B 1 249 ? -7.824 49.312 25.562 1 95.12 249 THR B CA 1
ATOM 6599 C C . THR B 1 249 ? -7.473 50.594 26.328 1 95.12 249 THR B C 1
ATOM 6601 O O . THR B 1 249 ? -6.41 50.656 26.953 1 95.12 249 THR B O 1
ATOM 6604 N N . PRO B 1 250 ? -8.328 51.625 26.281 1 95.62 250 PRO B N 1
ATOM 6605 C CA . PRO B 1 250 ? -8.078 52.844 27.031 1 95.62 250 PRO B CA 1
ATOM 6606 C C . PRO B 1 250 ? -7.879 52.562 28.531 1 95.62 250 PRO B C 1
ATOM 6608 O O . PRO B 1 250 ? -6.992 53.156 29.156 1 95.62 250 PRO B O 1
ATOM 6611 N N . ASN B 1 251 ? -8.688 51.719 29.047 1 94.31 251 ASN B N 1
ATOM 6612 C CA . ASN B 1 251 ? -8.539 51.406 30.453 1 94.31 251 ASN B CA 1
ATOM 6613 C C . ASN B 1 251 ? -7.172 50.812 30.766 1 94.31 251 ASN B C 1
ATOM 6615 O O . ASN B 1 251 ? -6.559 51.156 31.781 1 94.31 251 ASN B O 1
ATOM 6619 N N . PHE B 1 252 ? -6.727 49.969 29.953 1 95.19 252 PHE B N 1
ATOM 6620 C CA . PHE B 1 252 ? -5.402 49.406 30.125 1 95.19 252 PHE B CA 1
ATOM 6621 C C . PHE B 1 252 ? -4.32 50.469 30.062 1 95.19 252 PHE B C 1
ATOM 6623 O O . PHE B 1 252 ? -3.412 50.5 30.891 1 95.19 252 PHE B O 1
ATOM 6630 N N . LEU B 1 253 ? -4.422 51.312 29.062 1 96.31 253 LEU B N 1
ATOM 6631 C CA . LEU B 1 253 ? -3.443 52.375 28.891 1 96.31 253 LEU B CA 1
ATOM 6632 C C . LEU B 1 253 ? -3.436 53.312 30.094 1 96.31 253 LEU B C 1
ATOM 6634 O O . LEU B 1 253 ? -2.371 53.688 30.594 1 96.31 253 LEU B O 1
ATOM 6638 N N . LYS B 1 254 ? -4.613 53.656 30.547 1 95.5 254 LYS B N 1
ATOM 6639 C CA . LYS B 1 254 ? -4.73 54.5 31.719 1 95.5 254 LYS B CA 1
ATOM 6640 C C . LYS B 1 254 ? -4.078 53.844 32.938 1 95.5 254 LYS B C 1
ATOM 6642 O O . LYS B 1 254 ? -3.354 54.5 33.688 1 95.5 254 LYS B O 1
ATOM 6647 N N . ASP B 1 255 ? -4.367 52.688 33.062 1 95.25 255 ASP B N 1
ATOM 6648 C CA . ASP B 1 255 ? -3.795 51.938 34.188 1 95.25 255 ASP B CA 1
ATOM 6649 C C . ASP B 1 255 ? -2.271 51.875 34.094 1 95.25 255 ASP B C 1
ATOM 6651 O O . ASP B 1 255 ? -1.577 52.062 35.094 1 95.25 255 ASP B O 1
ATOM 6655 N N . GLN B 1 256 ? -1.763 51.594 32.938 1 94.38 256 GLN B N 1
ATOM 6656 C CA . GLN B 1 256 ? -0.32 51.562 32.719 1 94.38 256 GLN B CA 1
ATOM 6657 C C . GLN B 1 256 ? 0.324 52.906 33 1 94.38 256 GLN B C 1
ATOM 6659 O O . GLN B 1 256 ? 1.376 52.969 33.625 1 94.38 256 GLN B O 1
ATOM 6664 N N . LEU B 1 257 ? -0.273 54 32.594 1 94.31 257 LEU B N 1
ATOM 6665 C CA . LEU B 1 257 ? 0.258 55.344 32.781 1 94.31 257 LEU B CA 1
ATOM 6666 C C . LEU B 1 257 ? 0.25 55.75 34.25 1 94.31 257 LEU B C 1
ATOM 6668 O O . LEU B 1 257 ? 1.14 56.438 34.719 1 94.31 257 LEU B O 1
ATOM 6672 N N . LYS B 1 258 ? -0.67 55.125 34.938 1 94 258 LYS B N 1
ATOM 6673 C CA . LYS B 1 258 ? -0.828 55.5 36.344 1 94 258 LYS B CA 1
ATOM 6674 C C . LYS B 1 258 ? 0.024 54.594 37.25 1 94 258 LYS B C 1
ATOM 6676 O O . LYS B 1 258 ? 0.608 55.062 38.219 1 94 258 LYS B O 1
ATOM 6681 N N . HIS B 1 259 ? 0.142 53.344 36.844 1 91.88 259 HIS B N 1
ATOM 6682 C CA . HIS B 1 259 ? 0.649 52.406 37.844 1 91.88 259 HIS B CA 1
ATOM 6683 C C . HIS B 1 259 ? 1.962 51.781 37.406 1 91.88 259 HIS B C 1
ATOM 6685 O O . HIS B 1 259 ? 2.674 51.156 38.188 1 91.88 259 HIS B O 1
ATOM 6691 N N . CYS B 1 260 ? 2.332 51.906 36.219 1 90.44 260 CYS B N 1
ATOM 6692 C CA . CYS B 1 260 ? 3.533 51.219 35.75 1 90.44 260 CYS B CA 1
ATOM 6693 C C . CYS B 1 260 ? 4.785 52 36.094 1 90.44 260 CYS B C 1
ATOM 6695 O O . CYS B 1 260 ? 4.996 53.125 35.594 1 90.44 260 CYS B O 1
ATOM 6697 N N . ASP B 1 261 ? 5.688 51.469 36.875 1 89.81 261 ASP B N 1
ATOM 6698 C CA . ASP B 1 261 ? 6.891 52.094 37.375 1 89.81 261 ASP B CA 1
ATOM 6699 C C . ASP B 1 261 ? 7.887 52.375 36.25 1 89.81 261 ASP B C 1
ATOM 6701 O O . ASP B 1 261 ? 8.578 53.406 36.25 1 89.81 261 ASP B O 1
ATOM 6705 N N . LEU B 1 262 ? 7.859 51.5 35.406 1 89.88 262 LEU B N 1
ATOM 6706 C CA . LEU B 1 262 ? 8.797 51.594 34.312 1 89.88 262 LEU B CA 1
ATOM 6707 C C . LEU B 1 262 ? 8.547 52.875 33.5 1 89.88 262 LEU B C 1
ATOM 6709 O O . LEU B 1 262 ? 9.492 53.5 33.031 1 89.88 262 LEU B O 1
ATOM 6713 N N . LEU B 1 263 ? 7.332 53.281 33.344 1 91.5 263 LEU B N 1
ATOM 6714 C CA . LEU B 1 263 ? 6.938 54.406 32.531 1 91.5 263 LEU B CA 1
ATOM 6715 C C . LEU B 1 263 ? 7.133 55.75 33.25 1 91.5 263 LEU B C 1
ATOM 6717 O O . LEU B 1 263 ? 7.184 56.812 32.656 1 91.5 263 LEU B O 1
ATOM 6721 N N . ARG B 1 264 ? 7.234 55.656 34.531 1 88.12 264 ARG B N 1
ATOM 6722 C CA . ARG B 1 264 ? 7.324 56.844 35.344 1 88.12 264 ARG B CA 1
ATOM 6723 C C . ARG B 1 264 ? 8.531 57.688 34.938 1 88.12 264 ARG B C 1
ATOM 6725 O O . ARG B 1 264 ? 8.461 58.938 34.938 1 88.12 264 ARG B O 1
ATOM 6732 N N . ASN B 1 265 ? 9.562 57.062 34.656 1 85.25 265 ASN B N 1
ATOM 6733 C CA . ASN B 1 265 ? 10.789 57.781 34.344 1 85.25 265 ASN B CA 1
ATOM 6734 C C . ASN B 1 265 ? 11.023 57.875 32.844 1 85.25 265 ASN B C 1
ATOM 6736 O O . ASN B 1 265 ? 12.148 58.094 32.375 1 85.25 265 ASN B O 1
ATOM 6740 N N . MET B 1 266 ? 9.898 57.688 32.062 1 91.38 266 MET B N 1
ATOM 6741 C CA . MET B 1 266 ? 10.039 57.688 30.609 1 91.38 266 MET B CA 1
ATOM 6742 C C . MET B 1 266 ? 8.992 58.594 29.984 1 91.38 266 MET B C 1
ATOM 6744 O O . MET B 1 266 ? 8.023 58.125 29.391 1 91.38 266 MET B O 1
ATOM 6748 N N . PRO B 1 267 ? 9.297 59.844 29.953 1 91.56 267 PRO B N 1
ATOM 6749 C CA . PRO B 1 267 ? 8.289 60.812 29.5 1 91.56 267 PRO B CA 1
ATOM 6750 C C . PRO B 1 267 ? 7.895 60.594 28.031 1 91.56 267 PRO B C 1
ATOM 6752 O O . PRO B 1 267 ? 6.727 60.781 27.672 1 91.56 267 PRO B O 1
ATOM 6755 N N . GLN B 1 268 ? 8.828 60.25 27.266 1 91.88 268 GLN B N 1
ATOM 6756 C CA . GLN B 1 268 ? 8.531 60.062 25.844 1 91.88 268 GLN B CA 1
ATOM 6757 C C . GLN B 1 268 ? 7.559 58.906 25.641 1 91.88 268 GLN B C 1
ATOM 6759 O O . GLN B 1 268 ? 6.652 59 24.812 1 91.88 268 GLN B O 1
ATOM 6764 N N . CYS B 1 269 ? 7.754 57.844 26.375 1 94.5 269 CYS B N 1
ATOM 6765 C CA . CYS B 1 269 ? 6.852 56.688 26.312 1 94.5 269 CYS B CA 1
ATOM 6766 C C . CYS B 1 269 ? 5.461 57.062 26.812 1 94.5 269 CYS B C 1
ATOM 6768 O O . CYS B 1 269 ? 4.457 56.656 26.219 1 94.5 269 CYS B O 1
ATOM 6770 N N . ARG B 1 270 ? 5.434 57.781 27.812 1 95.44 270 ARG B N 1
ATOM 6771 C CA . ARG B 1 270 ? 4.164 58.219 28.375 1 95.44 270 ARG B CA 1
ATOM 6772 C C . ARG B 1 270 ? 3.41 59.094 27.391 1 95.44 270 ARG B C 1
ATOM 6774 O O . ARG B 1 270 ? 2.193 58.969 27.219 1 95.44 270 ARG B O 1
ATOM 6781 N N . GLU B 1 271 ? 4.168 59.969 26.766 1 95.38 271 GLU B N 1
ATOM 6782 C CA . GLU B 1 271 ? 3.562 60.844 25.766 1 95.38 271 GLU B CA 1
ATOM 6783 C C . GLU B 1 271 ? 2.967 60.031 24.625 1 95.38 271 GLU B C 1
ATOM 6785 O O . GLU B 1 271 ? 1.861 60.344 24.156 1 95.38 271 GLU B O 1
ATOM 6790 N N . TYR B 1 272 ? 3.672 59.156 24.234 1 95.38 272 TYR B N 1
ATOM 6791 C CA . TYR B 1 272 ? 3.211 58.312 23.156 1 95.38 272 TYR B CA 1
ATOM 6792 C C . TYR B 1 272 ? 1.947 57.531 23.547 1 95.38 272 TYR B C 1
ATOM 6794 O O . TYR B 1 272 ? 0.961 57.531 22.797 1 95.38 272 TYR B O 1
ATOM 6802 N N . LEU B 1 273 ? 1.945 56.875 24.656 1 96.38 273 LEU B N 1
ATOM 6803 C CA . LEU B 1 273 ? 0.794 56.125 25.125 1 96.38 273 LEU B CA 1
ATOM 6804 C C . LEU B 1 273 ? -0.409 57.031 25.359 1 96.38 273 LEU B C 1
ATOM 6806 O O . LEU B 1 273 ? -1.551 56.625 25.125 1 96.38 273 LEU B O 1
ATOM 6810 N N . ASN B 1 274 ? -0.107 58.219 25.766 1 96.12 274 ASN B N 1
ATOM 6811 C CA . ASN B 1 274 ? -1.179 59.188 25.938 1 96.12 274 ASN B CA 1
ATOM 6812 C C . ASN B 1 274 ? -1.797 59.562 24.594 1 96.12 274 ASN B C 1
ATOM 6814 O O . ASN B 1 274 ? -3.008 59.781 24.5 1 96.12 274 ASN B O 1
ATOM 6818 N N . GLN B 1 275 ? -0.983 59.719 23.703 1 95.56 275 GLN B N 1
ATOM 6819 C CA . GLN B 1 275 ? -1.485 60 22.375 1 95.56 275 GLN B CA 1
ATOM 6820 C C . GLN B 1 275 ? -2.393 58.875 21.875 1 95.56 275 GLN B C 1
ATOM 6822 O O . GLN B 1 275 ? -3.44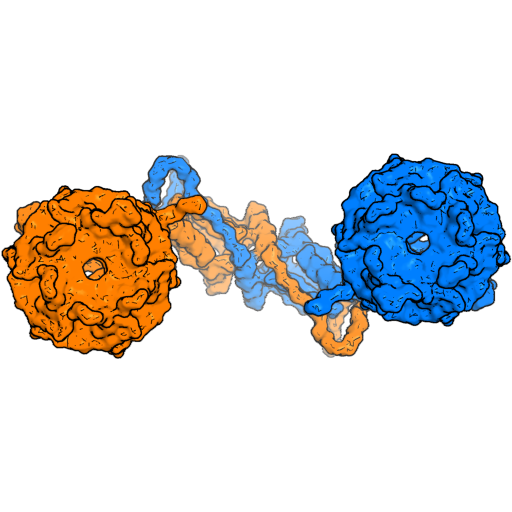1 59.125 21.281 1 95.56 275 GLN B O 1
ATOM 6827 N N . ILE B 1 276 ? -1.963 57.719 22.078 1 96.06 276 ILE B N 1
ATOM 6828 C CA . ILE B 1 276 ? -2.768 56.562 21.672 1 96.06 276 ILE B CA 1
ATOM 6829 C C . ILE B 1 276 ? -4.09 56.562 22.438 1 96.06 276 ILE B C 1
ATOM 6831 O O . ILE B 1 276 ? -5.148 56.312 21.859 1 96.06 276 ILE B O 1
ATOM 6835 N N . PHE B 1 277 ? -3.967 56.812 23.719 1 96.62 277 PHE B N 1
ATOM 6836 C CA . PHE B 1 277 ? -5.16 56.906 24.547 1 96.62 277 PHE B CA 1
ATOM 6837 C C . PHE B 1 277 ? -6.137 57.906 23.969 1 96.62 277 PHE B C 1
ATOM 6839 O O . PHE B 1 277 ? -7.336 57.656 23.875 1 96.62 277 PHE B O 1
ATOM 6846 N N . GLN B 1 278 ? -5.668 59 23.547 1 96.25 278 GLN B N 1
ATOM 6847 C CA . GLN B 1 278 ? -6.5 60.062 22.969 1 96.25 278 GLN B CA 1
ATOM 6848 C C . GLN B 1 278 ? -7.094 59.594 21.625 1 96.25 278 GLN B C 1
ATOM 6850 O O . GLN B 1 278 ? -8.281 59.812 21.375 1 96.25 278 GLN B O 1
ATOM 6855 N N . ASP B 1 279 ? -6.293 59.062 20.922 1 95.81 279 ASP B N 1
ATOM 6856 C CA . ASP B 1 279 ? -6.773 58.562 19.625 1 95.81 279 ASP B CA 1
ATOM 6857 C C . ASP B 1 279 ? -7.941 57.594 19.797 1 95.81 279 ASP B C 1
ATOM 6859 O O . ASP B 1 279 ? -8.938 57.688 19.078 1 95.81 279 ASP B O 1
ATOM 6863 N N . LEU B 1 280 ? -7.766 56.75 20.75 1 96 280 LEU B N 1
ATOM 6864 C CA . LEU B 1 280 ? -8.789 55.75 21.016 1 96 280 LEU B CA 1
ATOM 6865 C C . LEU B 1 280 ? -10.062 56.375 21.547 1 96 280 LEU B C 1
ATOM 6867 O O . LEU B 1 280 ? -11.164 56.062 21.109 1 96 280 LEU B O 1
ATOM 6871 N N . THR B 1 281 ? -9.945 57.281 22.406 1 95.56 281 THR B N 1
ATOM 6872 C CA . THR B 1 281 ? -11.102 57.875 23.062 1 95.56 281 THR B CA 1
ATOM 6873 C C . THR B 1 281 ? -11.797 58.844 22.109 1 95.56 281 THR B C 1
ATOM 6875 O O . THR B 1 281 ? -12.984 59.156 22.281 1 95.56 281 THR B O 1
ATOM 6878 N N . LEU B 1 282 ? -11.086 59.281 21.125 1 95.12 282 LEU B N 1
ATOM 6879 C CA . LEU B 1 282 ? -11.68 60.156 20.109 1 95.12 282 LEU B CA 1
ATOM 6880 C C . LEU B 1 282 ? -12.203 59.344 18.938 1 95.12 282 LEU B C 1
ATOM 6882 O O . LEU B 1 282 ? -12.695 59.906 17.953 1 95.12 282 LEU B O 1
ATOM 6886 N N . HIS B 1 283 ? -12.07 58.031 19.016 1 94.88 283 HIS B N 1
ATOM 6887 C CA . HIS B 1 283 ? -12.633 57.062 18.078 1 94.88 283 HIS B CA 1
ATOM 6888 C C . HIS B 1 283 ? -12.055 57.25 16.688 1 94.88 283 HIS B C 1
ATOM 6890 O O . HIS B 1 283 ? -12.781 57.219 15.688 1 94.88 283 HIS B O 1
ATOM 6896 N N . LYS B 1 284 ? -10.703 57.5 16.719 1 93.06 284 LYS B N 1
ATOM 6897 C CA . LYS B 1 284 ? -10 57.625 15.445 1 93.06 284 LYS B CA 1
ATOM 6898 C C . LYS B 1 284 ? -9.703 56.219 14.867 1 93.06 284 LYS B C 1
ATOM 6900 O O . LYS B 1 284 ? -9.5 55.281 15.617 1 93.06 284 LYS B O 1
ATOM 6905 N N . THR B 1 285 ? -9.742 56.219 13.57 1 90.25 285 THR B N 1
ATOM 6906 C CA . THR B 1 285 ? -9.375 54.969 12.922 1 90.25 285 THR B CA 1
ATOM 6907 C C . THR B 1 285 ? -7.906 54.625 13.172 1 90.25 285 THR B C 1
ATOM 6909 O O . THR B 1 285 ? -7.031 55.469 12.969 1 90.25 285 THR B O 1
ATOM 6912 N N . PRO B 1 286 ? -7.723 53.469 13.656 1 87.12 286 PRO B N 1
ATOM 6913 C CA . PRO B 1 286 ? -6.336 53.094 13.93 1 87.12 286 PRO B CA 1
ATOM 6914 C C . PRO B 1 286 ? -5.48 53.031 12.672 1 87.12 286 PRO B C 1
ATOM 6916 O O . PRO B 1 286 ? -5.969 52.625 11.609 1 87.12 286 PRO B O 1
ATOM 6919 N N . CYS B 1 287 ? -4.223 53.375 12.797 1 84.81 287 CYS B N 1
ATOM 6920 C CA . CYS B 1 287 ? -3.283 53.312 11.68 1 84.81 287 CYS B CA 1
ATOM 6921 C C . CYS B 1 287 ? -2.668 51.938 11.547 1 84.81 287 CYS B C 1
ATOM 6923 O O . CYS B 1 287 ? -2.291 51.5 10.453 1 84.81 287 CYS B O 1
ATOM 6925 N N . ASP B 1 288 ? -2.605 51.156 12.625 1 87.12 288 ASP B N 1
ATOM 6926 C CA . ASP B 1 288 ? -2.023 49.844 12.648 1 87.12 288 ASP B CA 1
ATOM 6927 C C . ASP B 1 288 ? -2.984 48.812 12.047 1 87.12 288 ASP B C 1
ATOM 6929 O O . ASP B 1 288 ? -4.203 48.938 12.156 1 87.12 288 ASP B O 1
ATOM 6933 N N . LYS B 1 289 ? -2.348 47.844 11.43 1 86.81 289 LYS B N 1
ATOM 6934 C CA . LYS B 1 289 ? -3.154 46.75 10.891 1 86.81 289 LYS B CA 1
ATOM 6935 C C . LYS B 1 289 ? -3.324 45.625 11.922 1 86.81 289 LYS B C 1
ATOM 6937 O O . LYS B 1 289 ? -2.428 45.375 12.734 1 86.81 289 LYS B O 1
ATOM 6942 N N . GLN B 1 290 ? -4.445 45 11.883 1 85.19 290 GLN B N 1
ATOM 6943 C CA . GLN B 1 290 ? -4.699 43.844 12.742 1 85.19 290 GLN B CA 1
ATOM 6944 C C . GLN B 1 290 ? -3.803 42.688 12.367 1 85.19 290 GLN B C 1
ATOM 6946 O O . GLN B 1 290 ? -3.496 42.469 11.188 1 85.19 290 GLN B O 1
ATOM 6951 N N . ARG B 1 291 ? -3.361 41.938 13.359 1 90.31 291 ARG B N 1
ATOM 6952 C CA . ARG B 1 291 ? -2.527 40.781 13.109 1 90.31 291 ARG B CA 1
ATOM 6953 C C . ARG B 1 291 ? -3.311 39.688 12.383 1 90.31 291 ARG B C 1
ATOM 6955 O O . ARG B 1 291 ? -4.531 39.594 12.539 1 90.31 291 ARG B O 1
ATOM 6962 N N . THR B 1 292 ? -2.59 38.906 11.523 1 88.94 292 THR B N 1
ATOM 6963 C CA . THR B 1 292 ? -3.182 37.812 10.734 1 88.94 292 THR B CA 1
ATOM 6964 C C . THR B 1 292 ? -2.475 36.5 11 1 88.94 292 THR B C 1
ATOM 6966 O O . THR B 1 292 ? -1.703 36.031 10.172 1 88.94 292 THR B O 1
ATOM 6969 N N . PRO B 1 293 ? -2.721 35.969 12.18 1 88.5 293 PRO B N 1
ATOM 6970 C CA . PRO B 1 293 ? -2.076 34.688 12.531 1 88.5 293 PRO B CA 1
ATOM 6971 C C . PRO B 1 293 ? -2.379 33.594 11.523 1 88.5 293 PRO B C 1
ATOM 6973 O O . PRO B 1 293 ? -3.43 33.594 10.875 1 88.5 293 PRO B O 1
ATOM 6976 N N . ASN B 1 294 ? -1.387 32.781 11.359 1 87 294 ASN B N 1
ATOM 6977 C CA . ASN B 1 294 ? -1.581 31.625 10.516 1 87 294 ASN B CA 1
ATOM 6978 C C . ASN B 1 294 ? -2.387 30.531 11.227 1 87 294 ASN B C 1
ATOM 6980 O O . ASN B 1 294 ? -1.832 29.516 11.648 1 87 294 ASN B O 1
ATOM 6984 N N . ALA B 1 295 ? -3.578 30.719 11.398 1 84.25 295 ALA B N 1
ATOM 6985 C CA . ALA B 1 295 ? -4.516 29.828 12.062 1 84.25 295 ALA B CA 1
ATOM 6986 C C . ALA B 1 295 ? -5.824 29.719 11.289 1 84.25 295 ALA B C 1
ATOM 6988 O O . ALA B 1 295 ? -6.133 30.578 10.461 1 84.25 295 ALA B O 1
ATOM 6989 N N . PRO B 1 296 ? -6.465 28.641 11.562 1 84 296 PRO B N 1
ATOM 6990 C CA . PRO B 1 296 ? -7.727 28.484 10.828 1 84 296 PRO B CA 1
ATOM 6991 C C . PRO B 1 296 ? -8.719 29.609 11.125 1 84 296 PRO B C 1
ATOM 6993 O O . PRO B 1 296 ? -8.844 30.047 12.273 1 84 296 PRO B O 1
ATOM 6996 N N . ARG B 1 297 ? -9.438 30.203 10.195 1 84.25 297 ARG B N 1
ATOM 6997 C CA . ARG B 1 297 ? -10.516 31.172 10.273 1 84.25 297 ARG B CA 1
ATOM 6998 C C . ARG B 1 297 ? -11.875 30.484 10.367 1 84.25 297 ARG B C 1
ATOM 7000 O O . ARG B 1 297 ? -12.305 29.828 9.414 1 84.25 297 ARG B O 1
ATOM 7007 N N . VAL B 1 298 ? -12.453 30.719 11.492 1 90.75 298 VAL B N 1
ATOM 7008 C CA . VAL B 1 298 ? -13.602 29.859 11.773 1 90.75 298 VAL B CA 1
ATOM 7009 C C . VAL B 1 298 ? -14.805 30.719 12.156 1 90.75 298 VAL B C 1
ATOM 7011 O O . VAL B 1 298 ? -14.664 31.688 12.906 1 90.75 298 VAL B O 1
ATOM 7014 N N . ILE B 1 299 ? -15.945 30.422 11.633 1 93.31 299 ILE B N 1
ATOM 7015 C CA . ILE B 1 299 ? -17.219 30.984 12.062 1 93.31 299 ILE B CA 1
ATOM 7016 C C . ILE B 1 299 ? -17.922 30.016 13.016 1 93.31 299 ILE B C 1
ATOM 7018 O O . ILE B 1 299 ? -18.109 28.844 12.695 1 93.31 299 ILE B O 1
ATOM 7022 N N . TYR B 1 300 ? -18.328 30.531 14.148 1 93.62 300 TYR B N 1
ATOM 7023 C CA . TYR B 1 300 ? -19.062 29.734 15.125 1 93.62 300 TYR B CA 1
ATOM 7024 C C . TYR B 1 300 ? -20.547 30.109 15.125 1 93.62 300 TYR B C 1
ATOM 7026 O O . TYR B 1 300 ? -20.891 31.281 15.039 1 93.62 300 TYR B O 1
ATOM 7034 N N . VAL B 1 301 ? -21.359 29.125 15.18 1 95.62 301 VAL B N 1
ATOM 7035 C CA . VAL B 1 301 ? -22.812 29.312 15.18 1 95.62 301 VAL B CA 1
ATOM 7036 C C . VAL B 1 301 ? -23.438 28.531 16.328 1 95.62 301 VAL B C 1
ATOM 7038 O O . VAL B 1 301 ? -23.219 27.328 16.469 1 95.62 301 VAL B O 1
ATOM 7041 N N . ALA B 1 302 ? -24.234 29.219 17.109 1 96.75 302 ALA B N 1
ATOM 7042 C CA . ALA B 1 302 ? -24.828 28.562 18.281 1 96.75 302 ALA B CA 1
ATOM 7043 C C . ALA B 1 302 ? -26.344 28.797 18.328 1 96.75 302 ALA B C 1
ATOM 7045 O O . ALA B 1 302 ? -26.812 29.891 18.062 1 96.75 302 ALA B O 1
ATOM 7046 N N . GLY B 1 303 ? -27.078 27.766 18.656 1 97.19 303 GLY B N 1
ATOM 7047 C CA . GLY B 1 303 ? -28.5 27.828 18.891 1 97.19 303 GLY B CA 1
ATOM 7048 C C . GLY B 1 303 ? -29.312 28.031 17.609 1 97.19 303 GLY B C 1
ATOM 7049 O O . GLY B 1 303 ? -28.922 27.531 16.547 1 97.19 303 GLY B O 1
ATOM 7050 N N . GLY B 1 304 ? -30.516 28.672 17.859 1 96.81 304 GLY B N 1
ATOM 7051 C CA . GLY B 1 304 ? -31.422 28.891 16.75 1 96.81 304 GLY B CA 1
ATOM 7052 C C . GLY B 1 304 ? -32.781 28.234 16.938 1 96.81 304 GLY B C 1
ATOM 7053 O O . GLY B 1 304 ? -33.031 27.609 17.984 1 96.81 304 GLY B O 1
ATOM 7054 N N . TYR B 1 305 ? -33.594 28.578 15.969 1 96.94 305 TYR B N 1
ATOM 7055 C CA . TYR B 1 305 ? -34.938 28.094 16.031 1 96.94 305 TYR B CA 1
ATOM 7056 C C . TYR B 1 305 ? -35.312 27.359 14.742 1 96.94 305 TYR B C 1
ATOM 7058 O O . TYR B 1 305 ? -35.031 27.828 13.641 1 96.94 305 TYR B O 1
ATOM 7066 N N . LEU B 1 306 ? -35.969 26.359 14.883 1 94.06 306 LEU B N 1
ATOM 7067 C CA . LEU B 1 306 ? -36.656 25.656 13.781 1 94.06 306 LEU B CA 1
ATOM 7068 C C . LEU B 1 306 ? -38.062 25.266 14.164 1 94.06 306 LEU B C 1
ATOM 7070 O O . LEU B 1 306 ? -39 26.062 14.016 1 94.06 306 LEU B O 1
ATOM 7074 N N . ARG B 1 307 ? -38.281 24.188 14.883 1 91.5 307 ARG B N 1
ATOM 7075 C CA . ARG B 1 307 ? -39.562 23.844 15.492 1 91.5 307 ARG B CA 1
ATOM 7076 C C . ARG B 1 307 ? -39.562 24.203 16.969 1 91.5 307 ARG B C 1
ATOM 7078 O O . ARG B 1 307 ? -40.594 24.625 17.5 1 91.5 307 ARG B O 1
ATOM 7085 N N . HIS B 1 308 ? -38.438 24.016 17.453 1 94.12 308 HIS B N 1
ATOM 7086 C CA . HIS B 1 308 ? -38.125 24.438 18.797 1 94.12 308 HIS B CA 1
ATOM 7087 C C . HIS B 1 308 ? -36.719 25.062 18.844 1 94.12 308 HIS B C 1
ATOM 7089 O O . HIS B 1 308 ? -36 25.062 17.844 1 94.12 308 HIS B O 1
ATOM 7095 N N . SER B 1 309 ? -36.5 25.703 20 1 96.5 309 SER B N 1
ATOM 7096 C CA . SER B 1 309 ? -35.156 26.219 20.156 1 96.5 309 SER B CA 1
ATOM 7097 C C . SER B 1 309 ? -34.125 25.109 20.109 1 96.5 309 SER B C 1
ATOM 7099 O O . SER B 1 309 ? -34.344 24.016 20.625 1 96.5 309 SER B O 1
ATOM 7101 N N . LEU B 1 310 ? -33.062 25.391 19.531 1 95.31 310 LEU B N 1
ATOM 7102 C CA . LEU B 1 310 ? -32.031 24.391 19.297 1 95.31 310 LEU B CA 1
ATOM 7103 C C . LEU B 1 310 ? -30.859 24.594 20.25 1 95.31 310 LEU B C 1
ATOM 7105 O O . LEU B 1 310 ? -30.578 25.703 20.672 1 95.31 310 LEU B O 1
ATOM 7109 N N . SER B 1 311 ? -30.078 23.5 20.516 1 94.81 311 SER B N 1
ATOM 7110 C CA . SER B 1 311 ? -28.891 23.562 21.344 1 94.81 311 SER B CA 1
ATOM 7111 C C . SER B 1 311 ? -27.625 23.422 20.5 1 94.81 311 SER B C 1
ATOM 7113 O O . SER B 1 311 ? -26.516 23.391 21.031 1 94.81 311 SER B O 1
ATOM 7115 N N . PHE B 1 312 ? -27.797 23.516 19.266 1 91.88 312 PHE B N 1
ATOM 7116 C CA . PHE B 1 312 ? -26.719 23.172 18.344 1 91.88 312 PHE B CA 1
ATOM 7117 C C . PHE B 1 312 ? -25.594 24.203 18.406 1 91.88 312 PHE B C 1
ATOM 7119 O O . PHE B 1 312 ? -25.859 25.406 18.516 1 91.88 312 PHE B O 1
ATOM 7126 N N . MET B 1 313 ? -24.359 23.672 18.5 1 94.88 313 MET B N 1
ATOM 7127 C CA . MET B 1 313 ? -23.156 24.469 18.281 1 94.88 313 MET B CA 1
ATOM 7128 C C . MET B 1 313 ? -22.281 23.859 17.172 1 94.88 313 MET B C 1
ATOM 7130 O O . MET B 1 313 ? -21.969 22.672 17.219 1 94.88 313 MET B O 1
ATOM 7134 N N . GLU B 1 314 ? -22.047 24.656 16.188 1 93.12 314 GLU B N 1
ATOM 7135 C CA . GLU B 1 314 ? -21.188 24.188 15.102 1 93.12 314 GLU B CA 1
ATOM 7136 C C . GLU B 1 314 ? -20.266 25.281 14.602 1 93.12 314 GLU B C 1
ATOM 7138 O O . GLU B 1 314 ? -20.422 26.453 14.977 1 93.12 314 GLU B O 1
ATOM 7143 N N . CYS B 1 315 ? -19.312 24.859 13.891 1 92.5 315 CYS B N 1
ATOM 7144 C CA . CYS B 1 315 ? -18.406 25.844 13.336 1 92.5 315 CYS B CA 1
ATOM 7145 C C . CYS B 1 315 ? -18.062 25.516 11.891 1 92.5 315 CYS B C 1
ATOM 7147 O O . CYS B 1 315 ? -18.156 24.359 11.469 1 92.5 315 CYS B O 1
ATOM 7149 N N . PHE B 1 316 ? -17.719 26.578 11.195 1 91.69 316 PHE B N 1
ATOM 7150 C CA . PHE B 1 316 ? -17.312 26.484 9.797 1 91.69 316 PHE B CA 1
ATOM 7151 C C . PHE B 1 316 ? -15.883 26.953 9.609 1 91.69 316 PHE B C 1
ATOM 7153 O O . PHE B 1 316 ? -15.57 28.125 9.875 1 91.69 316 PHE B O 1
ATOM 7160 N N . ASN B 1 317 ? -15.102 25.969 9.109 1 89 317 ASN B N 1
ATOM 7161 C CA . ASN B 1 317 ? -13.719 26.297 8.789 1 89 317 ASN B CA 1
ATOM 7162 C C . ASN B 1 317 ? -13.57 26.734 7.332 1 89 317 ASN B C 1
ATOM 7164 O O . ASN B 1 317 ? -13.797 25.938 6.422 1 89 317 ASN B O 1
ATOM 7168 N N . LEU B 1 318 ? -13.062 27.922 7.129 1 86.94 318 LEU B N 1
ATOM 7169 C CA . LEU B 1 318 ? -12.961 28.5 5.793 1 86.94 318 LEU B CA 1
ATOM 7170 C C . LEU B 1 318 ? -11.891 27.797 4.973 1 86.94 318 LEU B C 1
ATOM 7172 O O . LEU B 1 318 ? -11.992 27.703 3.746 1 86.94 318 LEU B O 1
ATOM 7176 N N . ASP B 1 319 ? -10.891 27.344 5.562 1 84.62 319 ASP B N 1
ATOM 7177 C CA . ASP B 1 319 ? -9.734 26.781 4.867 1 84.62 319 ASP B CA 1
ATOM 7178 C C . ASP B 1 319 ? -10.07 25.422 4.238 1 84.62 319 ASP B C 1
ATOM 7180 O O . ASP B 1 319 ? -9.656 25.141 3.115 1 84.62 319 ASP B O 1
ATOM 7184 N N . ASP B 1 320 ? -10.844 24.609 4.941 1 83.44 320 ASP B N 1
ATOM 7185 C CA . ASP B 1 320 ? -11.195 23.312 4.363 1 83.44 320 ASP B CA 1
ATOM 7186 C C . ASP B 1 320 ? -12.656 23.281 3.941 1 83.44 320 ASP B C 1
ATOM 7188 O O . ASP B 1 320 ? -13.125 22.281 3.379 1 83.44 320 ASP B O 1
ATOM 7192 N N . GLN B 1 321 ? -13.445 24.359 4.277 1 87.75 321 GLN B N 1
ATOM 7193 C CA . GLN B 1 321 ? -14.836 24.547 3.867 1 87.75 321 GLN B CA 1
ATOM 7194 C C . GLN B 1 321 ? -15.727 23.453 4.445 1 87.75 321 GLN B C 1
ATOM 7196 O O . GLN B 1 321 ? -16.609 22.953 3.758 1 87.75 321 GLN B O 1
ATOM 7201 N N . LYS B 1 322 ? -15.461 23.156 5.676 1 87.88 322 LYS B N 1
ATOM 7202 C CA . LYS B 1 322 ? -16.203 22.078 6.324 1 87.88 322 LYS B CA 1
ATOM 7203 C C . LYS B 1 322 ? -16.906 22.578 7.59 1 87.88 322 LYS B C 1
ATOM 7205 O O . LYS B 1 322 ? -16.359 23.406 8.32 1 87.88 322 LYS B O 1
ATOM 7210 N N . TRP B 1 323 ? -18.141 22.125 7.789 1 90.62 323 TRP B N 1
ATOM 7211 C CA . TRP B 1 323 ? -18.859 22.312 9.047 1 90.62 323 TRP B CA 1
ATOM 7212 C C . TRP B 1 323 ? -18.531 21.203 10.039 1 90.62 323 TRP B C 1
ATOM 7214 O O . TRP B 1 323 ? -18.453 20.031 9.664 1 90.62 323 TRP B O 1
ATOM 7224 N N . THR B 1 324 ? -18.281 21.609 11.219 1 89.44 324 THR B N 1
ATOM 7225 C CA . THR B 1 324 ? -18 20.641 12.273 1 89.44 324 THR B CA 1
ATOM 7226 C C . THR B 1 324 ? -18.906 20.891 13.484 1 89.44 324 THR B C 1
ATOM 7228 O O . THR B 1 324 ? -19.062 22.016 13.938 1 89.44 324 THR B O 1
ATOM 7231 N N . GLY B 1 325 ? -19.484 19.781 13.961 1 90.69 325 GLY B N 1
ATOM 7232 C CA . GLY B 1 325 ? -20.281 19.891 15.172 1 90.69 325 GLY B CA 1
ATOM 7233 C C . GLY B 1 325 ? -19.438 19.984 16.438 1 90.69 325 GLY B C 1
ATOM 7234 O O . GLY B 1 325 ? -18.391 19.328 16.547 1 90.69 325 GLY B O 1
ATOM 7235 N N . LEU B 1 326 ? -19.938 20.844 17.375 1 91.69 326 LEU B N 1
ATOM 7236 C CA . LEU B 1 326 ? -19.281 21.016 18.656 1 91.69 326 LEU B CA 1
ATOM 7237 C C . LEU B 1 326 ? -20.219 20.656 19.812 1 91.69 326 LEU B C 1
ATOM 7239 O O . LEU B 1 326 ? -21.312 20.156 19.578 1 91.69 326 LEU B O 1
ATOM 7243 N N . GLU B 1 327 ? -19.641 20.859 21.016 1 91.94 327 GLU B N 1
ATOM 7244 C CA . GLU B 1 327 ? -20.484 20.578 22.172 1 91.94 327 GLU B CA 1
ATOM 7245 C C . GLU B 1 327 ? -21.734 21.453 22.172 1 91.94 327 GLU B C 1
ATOM 7247 O O . GLU B 1 327 ? -21.641 22.672 21.969 1 91.94 327 GLU B O 1
ATOM 7252 N N . ASP B 1 328 ? -22.828 20.922 22.5 1 94.5 328 ASP B N 1
ATOM 7253 C CA . ASP B 1 328 ? -24.109 21.625 22.484 1 94.5 328 ASP B CA 1
ATOM 7254 C C . ASP B 1 328 ? -24.172 22.672 23.594 1 94.5 328 ASP B C 1
ATOM 7256 O O . ASP B 1 328 ? -23.531 22.531 24.625 1 94.5 328 ASP B O 1
ATOM 7260 N N . LEU B 1 329 ? -25.031 23.703 23.281 1 95 329 LEU B N 1
ATOM 7261 C CA . LEU B 1 329 ? -25.391 24.641 24.328 1 95 329 LEU B CA 1
ATOM 7262 C C . LEU B 1 329 ? -25.953 23.906 25.547 1 95 329 LEU B C 1
ATOM 7264 O O . LEU B 1 329 ? -26.672 22.906 25.391 1 95 329 LEU B O 1
ATOM 7268 N N . PRO B 1 330 ? -25.656 24.422 26.688 1 94.38 330 PRO B N 1
ATOM 7269 C CA . PRO B 1 330 ? -26.234 23.797 27.875 1 94.38 330 PRO B CA 1
ATOM 7270 C C . PRO B 1 330 ? -27.766 23.734 27.844 1 94.38 330 PRO B C 1
ATOM 7272 O O . PRO B 1 330 ? -28.359 22.781 28.328 1 94.38 330 PRO B O 1
ATOM 7275 N N . MET B 1 331 ? -28.359 24.734 27.328 1 94.75 331 MET B N 1
ATOM 7276 C CA . MET B 1 331 ? -29.797 24.797 27.109 1 94.75 331 MET B CA 1
ATOM 7277 C C . MET B 1 331 ? -30.125 25.312 25.719 1 94.75 331 MET B C 1
ATOM 7279 O O . MET B 1 331 ? -29.5 26.281 25.25 1 94.75 331 MET B O 1
ATOM 7283 N N . PRO B 1 332 ? -31.172 24.672 25.156 1 96.19 332 PRO B N 1
ATOM 7284 C CA . PRO B 1 332 ? -31.562 25.203 23.844 1 96.19 332 PRO B CA 1
ATOM 7285 C C . PRO B 1 332 ? -32.062 26.641 23.922 1 96.19 332 PRO B C 1
ATOM 7287 O O . PRO B 1 332 ? -32.781 27.016 24.844 1 96.19 332 PRO B O 1
ATOM 7290 N N . ARG B 1 333 ? -31.594 27.406 22.984 1 97.25 333 ARG B N 1
ATOM 7291 C CA . ARG B 1 333 ? -32 28.812 22.953 1 97.25 333 ARG B CA 1
ATOM 7292 C C . ARG B 1 333 ? -32.094 29.328 21.531 1 97.25 333 ARG B C 1
ATOM 7294 O O . ARG B 1 333 ? -31.281 28.953 20.672 1 97.25 333 ARG B O 1
ATOM 7301 N N . SER B 1 334 ? -33.094 30.156 21.312 1 97.31 334 SER B N 1
ATOM 7302 C CA . SER B 1 334 ? -33.219 30.953 20.094 1 97.31 334 SER B CA 1
ATOM 7303 C C . SER B 1 334 ? -33.281 32.438 20.406 1 97.31 334 SER B C 1
ATOM 7305 O O . SER B 1 334 ? -33.594 32.812 21.531 1 97.31 334 SER B O 1
ATOM 7307 N N . GLY B 1 335 ? -32.906 33.312 19.422 1 97.44 335 GLY B N 1
ATOM 7308 C CA . GLY B 1 335 ? -32.906 34.75 19.656 1 97.44 335 GLY B CA 1
ATOM 7309 C C . GLY B 1 335 ? -31.766 35.188 20.547 1 97.44 335 GLY B C 1
ATOM 7310 O O . GLY B 1 335 ? -31.891 36.188 21.266 1 97.44 335 GLY B O 1
ATOM 7311 N N . LEU B 1 336 ? -30.734 34.406 20.625 1 97.5 336 LEU B N 1
ATOM 7312 C CA . LEU B 1 336 ? -29.578 34.719 21.453 1 97.5 336 LEU B CA 1
ATOM 7313 C C . LEU B 1 336 ? -28.531 35.5 20.641 1 97.5 336 LEU B C 1
ATOM 7315 O O . LEU B 1 336 ? -28.609 35.562 19.406 1 97.5 336 LEU B O 1
ATOM 7319 N N . GLY B 1 337 ? -27.594 36.156 21.297 1 97.19 337 GLY B N 1
ATOM 7320 C CA . GLY B 1 337 ? -26.438 36.781 20.688 1 97.19 337 GLY B CA 1
ATOM 7321 C C . GLY B 1 337 ? -25.125 36.094 21.016 1 97.19 337 GLY B C 1
ATOM 7322 O O . GLY B 1 337 ? -25.078 35.25 21.906 1 97.19 337 GLY B O 1
ATOM 7323 N N . GLY B 1 338 ? -24.219 36.375 20.297 1 96.5 338 GLY B N 1
ATOM 7324 C CA . GLY B 1 338 ? -22.922 35.75 20.531 1 96.5 338 GLY B CA 1
ATOM 7325 C C . GLY B 1 338 ? -21.766 36.656 20.125 1 96.5 338 GLY B C 1
ATOM 7326 O O . GLY B 1 338 ? -21.891 37.438 19.172 1 96.5 338 GLY B O 1
ATOM 7327 N N . ALA B 1 339 ? -20.656 36.531 20.766 1 96.62 339 ALA B N 1
ATOM 7328 C CA . ALA B 1 339 ? -19.438 37.281 20.453 1 96.62 339 ALA B CA 1
ATOM 7329 C C . ALA B 1 339 ? -18.219 36.625 21.062 1 96.62 339 ALA B C 1
ATOM 7331 O O . ALA B 1 339 ? -18.328 35.844 22.016 1 96.62 339 ALA B O 1
ATOM 7332 N N . PHE B 1 340 ? -17.109 36.969 20.547 1 94.06 340 PHE B N 1
ATOM 7333 C CA . PHE B 1 340 ? -15.852 36.5 21.109 1 94.06 340 PHE B CA 1
ATOM 7334 C C . PHE B 1 340 ? -15.164 37.594 21.906 1 94.06 340 PHE B C 1
ATOM 7336 O O . PHE B 1 340 ? -15.18 38.75 21.5 1 94.06 340 PHE B O 1
ATOM 7343 N N . ILE B 1 341 ? -14.594 37.219 22.969 1 93.19 341 ILE B N 1
ATOM 7344 C CA . ILE B 1 341 ? -13.664 38.031 23.734 1 93.19 341 ILE B CA 1
ATOM 7345 C C . ILE B 1 341 ? -12.406 37.219 24.047 1 93.19 341 ILE B C 1
ATOM 7347 O O . ILE B 1 341 ? -12.461 36.25 24.781 1 93.19 341 ILE B O 1
ATOM 7351 N N . HIS B 1 342 ? -11.344 37.688 23.547 1 87.69 342 HIS B N 1
ATOM 7352 C CA . HIS B 1 342 ? -10.039 37.062 23.797 1 87.69 342 HIS B CA 1
ATOM 7353 C C . HIS B 1 342 ? -10.078 35.562 23.594 1 87.69 342 HIS B C 1
ATOM 7355 O O . HIS B 1 342 ? -9.625 34.781 24.438 1 87.69 342 HIS B O 1
ATOM 7361 N N . GLY B 1 343 ? -10.805 35.188 22.547 1 87.94 343 GLY B N 1
ATOM 7362 C CA . GLY B 1 343 ? -10.773 33.812 22.109 1 87.94 343 GLY B CA 1
ATOM 7363 C C . GLY B 1 343 ? -11.875 32.969 22.734 1 87.94 343 GLY B C 1
ATOM 7364 O O . GLY B 1 343 ? -11.977 31.766 22.453 1 87.94 343 GLY B O 1
ATOM 7365 N N . LEU B 1 344 ? -12.672 33.531 23.484 1 92.12 344 LEU B N 1
ATOM 7366 C CA . LEU B 1 344 ? -13.781 32.812 24.109 1 92.12 344 LEU B CA 1
ATOM 7367 C C . LEU B 1 344 ? -15.117 33.281 23.547 1 92.12 344 LEU B C 1
ATOM 7369 O O . LEU B 1 344 ? -15.32 34.469 23.312 1 92.12 344 LEU B O 1
ATOM 7373 N N . PHE B 1 345 ? -15.984 32.344 23.297 1 95.19 345 PHE B N 1
ATOM 7374 C CA . PHE B 1 345 ? -17.297 32.625 22.719 1 95.19 345 PHE B CA 1
ATOM 7375 C C . PHE B 1 345 ? -18.344 32.781 23.812 1 95.19 345 PHE B C 1
ATOM 7377 O O . PHE B 1 345 ? -18.531 31.906 24.641 1 95.19 345 PHE B O 1
ATOM 7384 N N . TYR B 1 346 ? -19.047 33.906 23.797 1 97.56 346 TYR B N 1
ATOM 7385 C CA . TYR B 1 346 ? -20.109 34.156 24.766 1 97.56 346 TYR B CA 1
ATOM 7386 C C . TYR B 1 346 ? -21.484 34.094 24.094 1 97.56 346 TYR B C 1
ATOM 7388 O O . TYR B 1 346 ? -21.766 34.844 23.172 1 97.56 346 TYR B O 1
ATOM 7396 N N . ALA B 1 347 ? -22.281 33.188 24.5 1 98.06 347 ALA B N 1
ATOM 7397 C CA . ALA B 1 347 ? -23.688 33.125 24.109 1 98.06 347 ALA B CA 1
ATOM 7398 C C . ALA B 1 347 ? -24.562 33.875 25.109 1 98.06 347 ALA B C 1
ATOM 7400 O O . ALA B 1 347 ? -24.547 33.594 26.297 1 98.06 347 ALA B O 1
ATOM 7401 N N . VAL B 1 348 ? -25.375 34.781 24.609 1 98.38 348 VAL B N 1
ATOM 7402 C CA . VAL B 1 348 ? -26.031 35.719 25.516 1 98.38 348 VAL B CA 1
ATOM 7403 C C . VAL B 1 348 ? -27.547 35.688 25.281 1 98.38 348 VAL B C 1
ATOM 7405 O O . VAL B 1 348 ? -28.016 35.906 24.156 1 98.38 348 VAL B O 1
ATOM 7408 N N . GLY B 1 349 ? -28.312 35.438 26.344 1 98.25 349 GLY B N 1
ATOM 7409 C CA . GLY B 1 349 ? -29.766 35.562 26.344 1 98.25 349 GLY B CA 1
ATOM 7410 C C . GLY B 1 349 ? -30.453 34.531 25.469 1 98.25 349 GLY B C 1
ATOM 7411 O O . GLY B 1 349 ? -30.047 33.375 25.422 1 98.25 349 GLY B O 1
ATOM 7412 N N . GLY B 1 350 ? -31.625 35.031 24.938 1 97.69 350 GLY B N 1
ATOM 7413 C CA . GLY B 1 350 ? -32.438 34.156 24.109 1 97.69 350 GLY B CA 1
ATOM 7414 C C . GLY B 1 350 ? -33.688 33.656 24.797 1 97.69 350 GLY B C 1
ATOM 7415 O O . GLY B 1 350 ? -34.094 34.188 25.828 1 97.69 350 GLY B O 1
ATOM 7416 N N . ARG B 1 351 ? -34.281 32.688 24.094 1 97.44 351 ARG B N 1
ATOM 7417 C CA . ARG B 1 351 ? -35.5 32.094 24.578 1 97.44 351 ARG B CA 1
ATOM 7418 C C . ARG B 1 351 ? -35.469 30.578 24.359 1 97.44 351 ARG B C 1
ATOM 7420 O O . ARG B 1 351 ? -35.031 30.109 23.312 1 97.44 351 ARG B O 1
ATOM 7427 N N . ASN B 1 352 ? -36 29.875 25.312 1 96.75 352 ASN B N 1
ATOM 7428 C CA . ASN B 1 352 ? -36.219 28.453 25.172 1 96.75 352 ASN B CA 1
ATOM 7429 C C . ASN B 1 352 ? -37.656 28.125 24.844 1 96.75 352 ASN B C 1
ATOM 7431 O O . ASN B 1 352 ? -38.5 28.016 25.734 1 96.75 352 ASN B O 1
ATOM 7435 N N . ASN B 1 353 ? -37.844 28 23.625 1 94.62 353 ASN B N 1
ATOM 7436 C CA . ASN B 1 353 ? -39.125 27.516 23.156 1 94.62 353 ASN B CA 1
ATOM 7437 C C . ASN B 1 353 ? -39.188 26 23.094 1 94.62 353 ASN B C 1
ATOM 7439 O O . ASN B 1 353 ? -38.562 25.391 22.219 1 94.62 353 ASN B O 1
ATOM 7443 N N . SER B 1 354 ? -39.844 25.422 23.984 1 91.06 354 SER B N 1
ATOM 7444 C CA . SER B 1 354 ? -40 23.969 24.062 1 91.06 354 SER B CA 1
ATOM 7445 C C . SER B 1 354 ? -41.438 23.547 24.125 1 91.06 354 SER B C 1
ATOM 7447 O O . SER B 1 354 ? -42.344 24.391 24.312 1 91.06 354 SER B O 1
ATOM 7449 N N . PRO B 1 355 ? -41.688 22.312 23.891 1 86.88 355 PRO B N 1
ATOM 7450 C CA . PRO B 1 355 ? -43.062 21.859 24.031 1 86.88 355 PRO B CA 1
ATOM 7451 C C . PRO B 1 355 ? -43.656 22.125 25.422 1 86.88 355 PRO B C 1
ATOM 7453 O O . PRO B 1 355 ? -44.844 22.281 25.562 1 86.88 355 PRO B O 1
ATOM 7456 N N . GLU B 1 356 ? -42.812 22.266 26.406 1 87.75 356 GLU B N 1
ATOM 7457 C CA . GLU B 1 356 ? -43.25 22.469 27.781 1 87.75 356 GLU B CA 1
ATOM 7458 C C . GLU B 1 356 ? -43.562 23.938 28.047 1 87.75 356 GLU B C 1
ATOM 7460 O O . GLU B 1 356 ? -44.25 24.266 29.016 1 87.75 356 GLU B O 1
ATOM 7465 N N . GLY B 1 357 ? -43.062 24.812 27.203 1 87.12 357 GLY B N 1
ATOM 7466 C CA . GLY B 1 357 ? -43.344 26.234 27.359 1 87.12 357 GLY B CA 1
ATOM 7467 C C . GLY B 1 357 ? -42.219 27.109 26.844 1 87.12 357 GLY B C 1
ATOM 7468 O O . GLY B 1 357 ? -41.156 26.609 26.453 1 87.12 357 GLY B O 1
ATOM 7469 N N . ASN B 1 358 ? -42.625 28.422 26.875 1 90.12 358 ASN B N 1
ATOM 7470 C CA . ASN B 1 358 ? -41.688 29.438 26.453 1 90.12 358 ASN B CA 1
ATOM 7471 C C . ASN B 1 358 ? -41.062 30.172 27.641 1 90.12 358 ASN B C 1
ATOM 7473 O O . ASN B 1 358 ? -41.781 30.594 28.547 1 90.12 358 ASN B O 1
ATOM 7477 N N . GLN B 1 359 ? -39.719 30.156 27.641 1 93.62 359 GLN B N 1
ATOM 7478 C CA . GLN B 1 359 ? -39.031 30.844 28.734 1 93.62 359 GLN B CA 1
ATOM 7479 C C . GLN B 1 359 ? -37.906 31.75 28.203 1 93.62 359 GLN B C 1
ATOM 7481 O O . GLN B 1 359 ? -36.969 31.266 27.578 1 93.62 359 GLN B O 1
ATOM 7486 N N . ASP B 1 360 ? -38.031 33.062 28.484 1 96.75 360 ASP B N 1
ATOM 7487 C CA . ASP B 1 360 ? -36.938 34 28.156 1 96.75 360 ASP B CA 1
ATOM 7488 C C . ASP B 1 360 ? -35.75 33.812 29.109 1 96.75 360 ASP B C 1
ATOM 7490 O O . ASP B 1 360 ? -35.938 33.594 30.297 1 96.75 360 ASP B O 1
ATOM 7494 N N . SER B 1 361 ? -34.625 34 28.578 1 96.44 361 SER B N 1
ATOM 7495 C CA . SER B 1 361 ? -33.438 33.656 29.344 1 96.44 361 SER B CA 1
ATOM 7496 C C . SER B 1 361 ? -32.562 34.906 29.625 1 96.44 361 SER B C 1
ATOM 7498 O O . SER B 1 361 ? -32.406 35.75 28.75 1 96.44 361 SER B O 1
ATOM 7500 N N . ASN B 1 362 ? -31.984 34.969 30.781 1 97.56 362 ASN B N 1
ATOM 7501 C CA . ASN B 1 362 ? -30.953 35.938 31.125 1 97.56 362 ASN B CA 1
ATOM 7502 C C . ASN B 1 362 ? -29.578 35.281 31.234 1 97.56 362 ASN B C 1
ATOM 7504 O O . ASN B 1 362 ? -28.641 35.906 31.719 1 97.56 362 ASN B O 1
ATOM 7508 N N . SER B 1 363 ? -29.484 34.125 30.75 1 96.38 363 SER B N 1
ATOM 7509 C CA . SER B 1 363 ? -28.266 33.344 30.938 1 96.38 363 SER B CA 1
ATOM 7510 C C . SER B 1 363 ? -27.172 33.781 29.969 1 96.38 363 SER B C 1
ATOM 7512 O O . SER B 1 363 ? -27.469 34.281 28.875 1 96.38 363 SER B O 1
ATOM 7514 N N . VAL B 1 364 ? -25.938 33.594 30.406 1 98 364 VAL B N 1
ATOM 7515 C CA . VAL B 1 364 ? -24.734 33.781 29.594 1 98 364 VAL B CA 1
ATOM 7516 C C . VAL B 1 364 ? -23.812 32.562 29.734 1 98 364 VAL B C 1
ATOM 7518 O O . VAL B 1 364 ? -23.422 32.219 30.844 1 98 364 VAL B O 1
ATOM 7521 N N . ASP B 1 365 ? -23.5 31.969 28.625 1 97.44 365 ASP B N 1
ATOM 7522 C CA . ASP B 1 365 ? -22.625 30.797 28.609 1 97.44 365 ASP B CA 1
ATOM 7523 C C . ASP B 1 365 ? -21.344 31.062 27.812 1 97.44 365 ASP B C 1
ATOM 7525 O O . ASP B 1 365 ? -21.391 31.719 26.766 1 97.44 365 ASP B O 1
ATOM 7529 N N . LEU B 1 366 ? -20.359 30.578 28.375 1 96.38 366 LEU B N 1
ATOM 7530 C CA . LEU B 1 366 ? -19.031 30.766 27.797 1 96.38 366 LEU B CA 1
ATOM 7531 C C . LEU B 1 366 ? -18.516 29.469 27.188 1 96.38 366 LEU B C 1
ATOM 7533 O O . LEU B 1 366 ? -18.562 28.406 27.828 1 96.38 366 LEU B O 1
ATOM 7537 N N . PHE B 1 367 ? -18.062 29.531 25.938 1 94.56 367 PHE B N 1
ATOM 7538 C CA . PHE B 1 367 ? -17.484 28.375 25.25 1 94.56 367 PHE B CA 1
ATOM 7539 C C . PHE B 1 367 ? -16 28.594 24.984 1 94.56 367 PHE B C 1
ATOM 7541 O O . PHE B 1 367 ? -15.609 29.609 24.406 1 94.56 367 PHE B O 1
ATOM 7548 N N . ASP B 1 368 ? -15.219 27.641 25.359 1 89.88 368 ASP B N 1
ATOM 7549 C CA . ASP B 1 368 ? -13.789 27.641 25.062 1 89.88 368 ASP B CA 1
ATOM 7550 C C . ASP B 1 368 ? -13.461 26.688 23.922 1 89.88 368 ASP B C 1
ATOM 7552 O O . ASP B 1 368 ? -13.5 25.453 24.094 1 89.88 368 ASP B O 1
ATOM 7556 N N . PRO B 1 369 ? -13.117 27.25 22.828 1 86.06 369 PRO B N 1
ATOM 7557 C CA . PRO B 1 369 ? -12.859 26.391 21.656 1 86.06 369 PRO B CA 1
ATOM 7558 C C . PRO B 1 369 ? -11.664 25.469 21.875 1 86.06 369 PRO B C 1
ATOM 7560 O O . PRO B 1 369 ? -11.523 24.469 21.156 1 86.06 369 PRO B O 1
ATOM 7563 N N . ARG B 1 370 ? -10.719 25.734 22.734 1 79.81 370 ARG B N 1
ATOM 7564 C CA . ARG B 1 370 ? -9.539 24.906 22.984 1 79.81 370 ARG B CA 1
ATOM 7565 C C . ARG B 1 370 ? -9.93 23.609 23.688 1 79.81 370 ARG B C 1
ATOM 7567 O O . ARG B 1 370 ? -9.375 22.547 23.391 1 79.81 370 ARG B O 1
ATOM 7574 N N . THR B 1 371 ? -10.906 23.766 24.578 1 82.62 371 THR B N 1
ATOM 7575 C CA . THR B 1 371 ? -11.312 22.594 25.359 1 82.62 371 THR B CA 1
ATOM 7576 C C . THR B 1 371 ? -12.672 22.078 24.875 1 82.62 371 THR B C 1
ATOM 7578 O O . THR B 1 371 ? -13.102 21 25.281 1 82.62 371 THR B O 1
ATOM 7581 N N . CYS B 1 372 ? -13.352 22.828 24.109 1 85.5 372 CYS B N 1
ATOM 7582 C CA . CYS B 1 372 ? -14.672 22.5 23.578 1 85.5 372 CYS B CA 1
ATOM 7583 C C . CYS B 1 372 ? -15.672 22.297 24.703 1 85.5 372 CYS B C 1
ATOM 7585 O O . CYS B 1 372 ? -16.422 21.328 24.703 1 85.5 372 CYS B O 1
ATOM 7587 N N . THR B 1 373 ? -15.594 23.125 25.609 1 89.88 373 THR B N 1
ATOM 7588 C CA . THR B 1 373 ? -16.5 23 26.75 1 89.88 373 THR B CA 1
ATOM 7589 C C . THR B 1 373 ? -17.203 24.328 27.031 1 89.88 373 THR B C 1
ATOM 7591 O O . THR B 1 373 ? -16.703 25.391 26.656 1 89.88 373 THR B O 1
ATOM 7594 N N . TRP B 1 374 ? -18.422 24.219 27.734 1 94.62 374 TRP B N 1
ATOM 7595 C CA . TRP B 1 374 ? -19.219 25.375 28.125 1 94.62 374 TRP B CA 1
ATOM 7596 C C . TRP B 1 374 ? -19.109 25.641 29.625 1 94.62 374 TRP B C 1
ATOM 7598 O O . TRP B 1 374 ? -19.016 24.703 30.422 1 94.62 374 TRP B O 1
ATOM 7608 N N . ARG B 1 375 ? -19.047 26.875 29.922 1 95.81 375 ARG B N 1
ATOM 7609 C CA . ARG B 1 375 ? -19.125 27.312 31.312 1 95.81 375 ARG B CA 1
ATOM 7610 C C . ARG B 1 375 ? -20.156 28.406 31.484 1 95.81 375 ARG B C 1
ATOM 7612 O O . ARG B 1 375 ? -20.312 29.266 30.609 1 95.81 375 ARG B O 1
ATOM 7619 N N . ARG B 1 376 ? -20.844 28.391 32.656 1 95.75 376 ARG B N 1
ATOM 7620 C CA . ARG B 1 376 ? -21.859 29.391 32.938 1 95.75 376 ARG B CA 1
ATOM 7621 C C . ARG B 1 376 ? -21.25 30.656 33.531 1 95.75 376 ARG B C 1
ATOM 7623 O O . ARG B 1 376 ? -20.391 30.562 34.406 1 95.75 376 ARG B O 1
ATOM 7630 N N . CYS B 1 377 ? -21.688 31.797 33.062 1 97.31 377 CYS B N 1
ATOM 7631 C CA . CYS B 1 377 ? -21.297 33.094 33.594 1 97.31 377 CYS B CA 1
ATOM 7632 C C . CYS B 1 377 ? -22.422 33.719 34.438 1 97.31 377 CYS B C 1
ATOM 7634 O O . CYS B 1 377 ? -23.516 33.156 34.5 1 97.31 377 CYS B O 1
ATOM 7636 N N . SER B 1 378 ? -22.062 34.812 35.062 1 97.75 378 SER B N 1
ATOM 7637 C CA . SER B 1 378 ? -23.094 35.531 35.781 1 97.75 378 SER B CA 1
ATOM 7638 C C . SER B 1 378 ? -24.219 35.969 34.812 1 97.75 378 SER B C 1
ATOM 7640 O O . SER B 1 378 ? -23.953 36.438 33.719 1 97.75 378 SER B O 1
ATOM 7642 N N . PRO B 1 379 ? -25.469 35.75 35.219 1 97.56 379 PRO B N 1
ATOM 7643 C CA . PRO B 1 379 ? -26.594 36.094 34.344 1 97.56 379 PRO B CA 1
ATOM 7644 C C . PRO B 1 379 ? -26.828 37.594 34.25 1 97.56 379 PRO B C 1
ATOM 7646 O O . PRO B 1 379 ? -26.391 38.344 35.125 1 97.56 379 PRO B O 1
ATOM 7649 N N . MET B 1 380 ? -27.438 38 33.25 1 97.81 380 MET B N 1
ATOM 7650 C CA . MET B 1 380 ? -27.875 39.406 33.125 1 97.81 380 MET B CA 1
ATOM 7651 C C . MET B 1 380 ? -28.906 39.75 34.188 1 97.81 380 MET B C 1
ATOM 7653 O O . MET B 1 380 ? -29.484 38.844 34.812 1 97.81 380 MET B O 1
ATOM 7657 N N . SER B 1 381 ? -29.141 41.031 34.344 1 96.88 381 SER B N 1
ATOM 7658 C CA . SER B 1 381 ? -30.109 41.469 35.344 1 96.88 381 SER B CA 1
ATOM 7659 C C . SER B 1 381 ? -31.531 41.156 34.906 1 96.88 381 SER B C 1
ATOM 7661 O O . SER B 1 381 ? -32.406 40.969 35.781 1 96.88 381 SER B O 1
ATOM 7663 N N . ILE B 1 382 ? -31.781 41.125 33.656 1 96.88 382 ILE B N 1
ATOM 7664 C CA . ILE B 1 382 ? -33.094 40.781 33.094 1 96.88 382 ILE B CA 1
ATOM 7665 C C . ILE B 1 382 ? -32.938 39.844 31.922 1 96.88 382 ILE B C 1
ATOM 7667 O O . ILE B 1 382 ? -31.891 39.812 31.281 1 96.88 382 ILE B O 1
ATOM 7671 N N . ALA B 1 383 ? -34.031 39.094 31.703 1 97.69 383 ALA B N 1
ATOM 7672 C CA . ALA B 1 383 ? -34.031 38.25 30.516 1 97.69 383 ALA B CA 1
ATOM 7673 C C . ALA B 1 383 ? -34.125 39.062 29.234 1 97.69 383 ALA B C 1
ATOM 7675 O O . ALA B 1 383 ? -34.844 40.062 29.188 1 97.69 383 ALA B O 1
ATOM 7676 N N . ARG B 1 384 ? -33.438 38.625 28.234 1 98.25 384 ARG B N 1
ATOM 7677 C CA . ARG B 1 384 ? -33.438 39.344 26.969 1 98.25 384 ARG B CA 1
ATOM 7678 C C . ARG B 1 384 ? -33.562 38.406 25.797 1 98.25 384 ARG B C 1
ATOM 7680 O O . ARG B 1 384 ? -32.562 37.812 25.344 1 98.25 384 ARG B O 1
ATOM 7687 N N . ASN B 1 385 ? -34.719 38.281 25.266 1 97.75 385 ASN B N 1
ATOM 7688 C CA . ASN B 1 385 ? -34.969 37.594 24 1 97.75 385 ASN B CA 1
ATOM 7689 C C . ASN B 1 385 ? -34.75 38.531 22.812 1 97.75 385 ASN B C 1
ATOM 7691 O O . ASN B 1 385 ? -35.094 39.719 22.875 1 97.75 385 ASN B O 1
ATOM 7695 N N . ARG B 1 386 ? -34.125 37.938 21.703 1 98 386 ARG B N 1
ATOM 7696 C CA . ARG B 1 386 ? -33.812 38.719 20.5 1 98 386 ARG B CA 1
ATOM 7697 C C . ARG B 1 386 ? -32.938 39.938 20.859 1 98 386 ARG B C 1
ATOM 7699 O O . ARG B 1 386 ? -33.281 41.062 20.484 1 98 386 ARG B O 1
ATOM 7706 N N . VAL B 1 387 ? -31.859 39.625 21.547 1 98.12 387 VAL B N 1
ATOM 7707 C CA . VAL B 1 387 ? -30.922 40.625 22.078 1 98.12 387 VAL B CA 1
ATOM 7708 C C . VAL B 1 387 ? -29.859 40.938 21.031 1 98.12 387 VAL B C 1
ATOM 7710 O O . VAL B 1 387 ? -29.5 40.062 20.219 1 98.12 387 VAL B O 1
ATOM 7713 N N . GLY B 1 388 ? -29.359 42.156 21.031 1 98.06 388 GLY B N 1
ATOM 7714 C CA . GLY B 1 388 ? -28.141 42.531 20.312 1 98.06 388 GLY B CA 1
ATOM 7715 C C . GLY B 1 388 ? -26.906 42.5 21.188 1 98.06 388 GLY B C 1
ATOM 7716 O O . GLY B 1 388 ? -26.953 42.875 22.359 1 98.06 388 GLY B O 1
ATOM 7717 N N . VAL B 1 389 ? -25.844 42 20.578 1 98.12 389 VAL B N 1
ATOM 7718 C CA . VAL B 1 389 ? -24.625 41.844 21.375 1 98.12 389 VAL B CA 1
ATOM 7719 C C . VAL B 1 389 ? -23.453 42.5 20.641 1 98.12 389 VAL B C 1
ATOM 7721 O O . VAL B 1 389 ? -23.344 42.375 19.422 1 98.12 389 VAL B O 1
ATOM 7724 N N . GLY B 1 390 ? -22.562 43.188 21.344 1 97.44 390 GLY B N 1
ATOM 7725 C CA . GLY B 1 390 ? -21.328 43.781 20.828 1 97.44 390 GLY B CA 1
ATOM 7726 C C . GLY B 1 390 ? -20.234 43.844 21.859 1 97.44 390 GLY B C 1
ATOM 7727 O O . GLY B 1 390 ? -20.484 43.656 23.062 1 97.44 390 GLY B O 1
ATOM 7728 N N . VAL B 1 391 ? -19.078 44 21.406 1 97 391 VAL B N 1
ATOM 7729 C CA . VAL B 1 391 ? -17.938 44.031 22.312 1 97 391 VAL B CA 1
ATOM 7730 C C . VAL B 1 391 ? -17.156 45.344 22.125 1 97 391 VAL B C 1
ATOM 7732 O O . VAL B 1 391 ? -16.828 45.719 21 1 97 391 VAL B O 1
ATOM 7735 N N . ILE B 1 392 ? -16.953 46.062 23.203 1 96.62 392 ILE B N 1
ATOM 7736 C CA . ILE B 1 392 ? -16.094 47.25 23.234 1 96.62 392 ILE B CA 1
ATOM 7737 C C . ILE B 1 392 ? -15.031 47.062 24.312 1 96.62 392 ILE B C 1
ATOM 7739 O O . ILE B 1 392 ? -15.352 46.875 25.484 1 96.62 392 ILE B O 1
ATOM 7743 N N . ASP B 1 393 ? -13.797 47.156 23.938 1 94.81 393 ASP B N 1
ATOM 7744 C CA . ASP B 1 393 ? -12.68 47.156 24.875 1 94.81 393 ASP B CA 1
ATOM 7745 C C . ASP B 1 393 ? -12.719 45.906 25.75 1 94.81 393 ASP B C 1
ATOM 7747 O O . ASP B 1 393 ? -12.523 46 26.969 1 94.81 393 ASP B O 1
ATOM 7751 N N . GLY B 1 394 ? -13.141 44.844 25.203 1 93.25 394 GLY B N 1
ATOM 7752 C CA . GLY B 1 394 ? -13.148 43.594 25.938 1 93.25 394 GLY B CA 1
ATOM 7753 C C . GLY B 1 394 ? -14.375 43.406 26.812 1 93.25 394 GLY B C 1
ATOM 7754 O O . GLY B 1 394 ? -14.477 42.469 27.578 1 93.25 394 GLY B O 1
ATOM 7755 N N . MET B 1 395 ? -15.234 44.312 26.719 1 96.44 395 MET B N 1
ATOM 7756 C CA . MET B 1 395 ? -16.484 44.219 27.469 1 96.44 395 MET B CA 1
ATOM 7757 C C . MET B 1 395 ? -17.641 43.844 26.547 1 96.44 395 MET B C 1
ATOM 7759 O O . MET B 1 395 ? -17.703 44.281 25.406 1 96.44 395 MET B O 1
ATOM 7763 N N . LEU B 1 396 ? -18.484 43.062 27.094 1 97.69 396 LEU B N 1
ATOM 7764 C CA . LEU B 1 396 ? -19.641 42.562 26.344 1 97.69 396 LEU B CA 1
ATOM 7765 C C . LEU B 1 396 ? -20.875 43.406 26.641 1 97.69 396 LEU B C 1
ATOM 7767 O O . LEU B 1 396 ? -21.234 43.594 27.797 1 97.69 396 LEU B O 1
ATOM 7771 N N . TYR B 1 397 ? -21.516 43.906 25.609 1 98.56 397 TYR B N 1
ATOM 7772 C CA . TYR B 1 397 ? -22.719 44.719 25.766 1 98.56 397 TYR B CA 1
ATOM 7773 C C . TYR B 1 397 ? -23.938 43.938 25.281 1 98.56 397 TYR B C 1
ATOM 7775 O O . TYR B 1 397 ? -23.953 43.438 24.156 1 98.56 397 TYR B O 1
ATOM 7783 N N . ALA B 1 398 ? -24.906 43.812 26.078 1 98.62 398 ALA B N 1
ATOM 7784 C CA . ALA B 1 398 ? -26.219 43.281 25.703 1 98.62 398 ALA B CA 1
ATOM 7785 C C . ALA B 1 398 ? -27.234 44.406 25.516 1 98.62 398 ALA B C 1
ATOM 7787 O O . ALA B 1 398 ? -27.516 45.156 26.469 1 98.62 398 ALA B O 1
ATOM 7788 N N . VAL B 1 399 ? -27.828 44.469 24.391 1 98.69 399 VAL B N 1
ATOM 7789 C CA . VAL B 1 399 ? -28.594 45.656 24 1 98.69 399 VAL B CA 1
ATOM 7790 C C . VAL B 1 399 ? -30.031 45.25 23.703 1 98.69 399 VAL B C 1
ATOM 7792 O O . VAL B 1 399 ? -30.297 44.438 22.828 1 98.69 399 VAL B O 1
ATOM 7795 N N . GLY B 1 400 ? -30.969 45.875 24.391 1 98.44 400 GLY B N 1
ATOM 7796 C CA . GLY B 1 400 ? -32.375 45.688 24.109 1 98.44 400 GLY B CA 1
ATOM 7797 C C . GLY B 1 400 ? -32.875 44.281 24.406 1 98.44 400 GLY B C 1
ATOM 7798 O O . GLY B 1 400 ? -32.531 43.719 25.438 1 98.44 400 GLY B O 1
ATOM 7799 N N . GLY B 1 401 ? -33.844 43.875 23.562 1 98 401 GLY B N 1
ATOM 7800 C CA . GLY B 1 401 ? -34.5 42.594 23.781 1 98 401 GLY B CA 1
ATOM 7801 C C . GLY B 1 401 ? -35.812 42.719 24.484 1 98 401 GLY B C 1
ATOM 7802 O O . GLY B 1 401 ? -36.438 43.781 24.516 1 98 401 GLY B O 1
ATOM 7803 N N . SER B 1 402 ? -36.25 41.5 24.859 1 97.56 402 SER B N 1
ATOM 7804 C CA . SER B 1 402 ? -37.531 41.469 25.547 1 97.56 402 SER B CA 1
ATOM 7805 C C . SER B 1 402 ? -37.594 40.375 26.609 1 97.56 402 SER B C 1
ATOM 7807 O O . SER B 1 402 ? -36.812 39.438 26.562 1 97.56 402 SER B O 1
ATOM 7809 N N . ALA B 1 403 ? -38.469 40.562 27.516 1 96.12 403 ALA B N 1
ATOM 7810 C CA . ALA B 1 403 ? -38.875 39.562 28.5 1 96.12 403 ALA B CA 1
ATOM 7811 C C . ALA B 1 403 ? -40.406 39.469 28.578 1 96.12 403 ALA B C 1
ATOM 7813 O O . ALA B 1 403 ? -41.062 40.344 29.109 1 96.12 403 ALA B O 1
ATOM 7814 N N . GLY B 1 404 ? -40.875 38.406 28.062 1 91.5 404 GLY B N 1
ATOM 7815 C CA . GLY B 1 404 ? -42.344 38.312 27.969 1 91.5 404 GLY B CA 1
ATOM 7816 C C . GLY B 1 404 ? -42.906 39.406 27.078 1 91.5 404 GLY B C 1
ATOM 7817 O O . GLY B 1 404 ? -42.562 39.531 25.922 1 91.5 404 GLY B O 1
ATOM 7818 N N . THR B 1 405 ? -43.781 40.219 27.719 1 90.06 405 THR B N 1
ATOM 7819 C CA . THR B 1 405 ? -44.438 41.25 26.969 1 90.06 405 THR B CA 1
ATOM 7820 C C . THR B 1 405 ? -43.688 42.594 27.125 1 90.06 405 THR B C 1
ATOM 7822 O O . THR B 1 405 ? -44.031 43.562 26.469 1 90.06 405 THR B O 1
ATOM 7825 N N . GLU B 1 406 ? -42.688 42.531 27.891 1 94.94 406 GLU B N 1
ATOM 7826 C CA . GLU B 1 406 ? -41.938 43.75 28.141 1 94.94 406 GLU B CA 1
ATOM 7827 C C . GLU B 1 406 ? -40.812 43.906 27.125 1 94.94 406 GLU B C 1
ATOM 7829 O O . GLU B 1 406 ? -39.969 43.031 26.969 1 94.94 406 GLU B O 1
ATOM 7834 N N . HIS B 1 407 ? -40.781 45.062 26.438 1 96.75 407 HIS B N 1
ATOM 7835 C CA . HIS B 1 407 ? -39.719 45.406 25.5 1 96.75 407 HIS B CA 1
ATOM 7836 C C . HIS B 1 407 ? -38.719 46.344 26.156 1 96.75 407 HIS B C 1
ATOM 7838 O O . HIS B 1 407 ? -39.094 47.25 26.922 1 96.75 407 HIS B O 1
ATOM 7844 N N . HIS B 1 408 ? -37.438 46.125 25.859 1 97.25 408 HIS B N 1
ATOM 7845 C CA . HIS B 1 408 ? -36.406 46.812 26.625 1 97.25 408 HIS B CA 1
ATOM 7846 C C . HIS B 1 408 ? -35.75 47.906 25.781 1 97.25 408 HIS B C 1
ATOM 7848 O O . HIS B 1 408 ? -35.5 47.688 24.594 1 97.25 408 HIS B O 1
ATOM 7854 N N . ASN B 1 409 ? -35.469 49.062 26.328 1 97.88 409 ASN B N 1
ATOM 7855 C CA . ASN B 1 409 ? -34.5 50.031 25.828 1 97.88 409 ASN B CA 1
ATOM 7856 C C . ASN B 1 409 ? -33.219 50 26.672 1 97.88 409 ASN B C 1
ATOM 7858 O O . ASN B 1 409 ? -32.281 50.75 26.406 1 97.88 409 ASN B O 1
ATOM 7862 N N . SER B 1 410 ? -33.156 49.125 27.625 1 97.75 410 SER B N 1
ATOM 7863 C CA . SER B 1 410 ? -32 49.031 28.547 1 97.75 410 SER B CA 1
ATOM 7864 C C . SER B 1 410 ? -30.828 48.312 27.906 1 97.75 410 SER B C 1
ATOM 7866 O O . SER B 1 410 ? -31 47.562 26.938 1 97.75 410 SER B O 1
ATOM 7868 N N . VAL B 1 411 ? -29.672 48.625 28.375 1 98.44 411 VAL B N 1
ATOM 7869 C CA . VAL B 1 411 ? -28.406 48.031 27.969 1 98.44 411 VAL B CA 1
ATOM 7870 C C . VAL B 1 411 ? -27.562 47.688 29.203 1 98.44 411 VAL B C 1
ATOM 7872 O O . VAL B 1 411 ? -27.594 48.438 30.203 1 98.44 411 VAL B O 1
ATOM 7875 N N . GLU B 1 412 ? -26.906 46.594 29.188 1 97.94 412 GLU B N 1
ATOM 7876 C CA . GLU B 1 412 ? -25.953 46.219 30.234 1 97.94 412 GLU B CA 1
ATOM 7877 C C . GLU B 1 412 ? -24.625 45.75 29.656 1 97.94 412 GLU B C 1
ATOM 7879 O O . GLU B 1 412 ? -24.578 45.281 28.516 1 97.94 412 GLU B O 1
ATOM 7884 N N . LYS B 1 413 ? -23.656 45.969 30.344 1 97.81 413 LYS B N 1
ATOM 7885 C CA . LYS B 1 413 ? -22.328 45.562 29.906 1 97.81 413 LYS B CA 1
ATOM 7886 C C . LYS B 1 413 ? -21.719 44.531 30.875 1 97.81 413 LYS B C 1
ATOM 7888 O O . LYS B 1 413 ? -21.891 44.656 32.094 1 97.81 413 LYS B O 1
ATOM 7893 N N . TYR B 1 414 ? -21.031 43.531 30.375 1 97.75 414 TYR B N 1
ATOM 7894 C CA . TYR B 1 414 ? -20.422 42.438 31.125 1 97.75 414 TYR B CA 1
ATOM 7895 C C . TYR B 1 414 ? -18.906 42.594 31.172 1 97.75 414 TYR B C 1
ATOM 7897 O O . TYR B 1 414 ? -18.266 42.75 30.125 1 97.75 414 TYR B O 1
ATOM 7905 N N . ASP B 1 415 ? -18.344 42.531 32.312 1 95.81 415 ASP B N 1
ATOM 7906 C CA . ASP B 1 415 ? -16.906 42.469 32.531 1 95.81 415 ASP B CA 1
ATOM 7907 C C . ASP B 1 415 ? -16.438 41.031 32.75 1 95.81 415 ASP B C 1
ATOM 7909 O O . ASP B 1 415 ? -16.641 40.469 33.844 1 95.81 415 ASP B O 1
ATOM 7913 N N . PRO B 1 416 ? -15.789 40.531 31.812 1 94 416 PRO B N 1
ATOM 7914 C CA . PRO B 1 416 ? -15.383 39.125 31.938 1 94 416 PRO B CA 1
ATOM 7915 C C . PRO B 1 416 ? -14.391 38.906 33.094 1 94 416 PRO B C 1
ATOM 7917 O O . PRO B 1 416 ? -14.32 37.781 33.656 1 94 416 PRO B O 1
ATOM 7920 N N . ASP B 1 417 ? -13.648 39.906 33.438 1 91.44 417 ASP B N 1
ATOM 7921 C CA . ASP B 1 417 ? -12.648 39.75 34.469 1 91.44 417 ASP B CA 1
ATOM 7922 C C . ASP B 1 417 ? -13.312 39.594 35.844 1 91.44 417 ASP B C 1
ATOM 7924 O O . ASP B 1 417 ? -12.875 38.781 36.688 1 91.44 417 ASP B O 1
ATOM 7928 N N . ASP B 1 418 ? -14.367 40.25 36 1 94.31 418 ASP B N 1
ATOM 7929 C CA . ASP B 1 418 ? -15.047 40.219 37.312 1 94.31 418 ASP B CA 1
ATOM 7930 C C . ASP B 1 418 ? -16.297 39.344 37.25 1 94.31 418 ASP B C 1
ATOM 7932 O O . ASP B 1 418 ? -16.938 39.094 38.281 1 94.31 418 ASP B O 1
ATOM 7936 N N . ASP B 1 419 ? -16.688 38.938 36.125 1 95.81 419 ASP B N 1
ATOM 7937 C CA . ASP B 1 419 ? -17.922 38.188 35.938 1 95.81 419 ASP B CA 1
ATOM 7938 C C . ASP B 1 419 ? -19.125 38.938 36.5 1 95.81 419 ASP B C 1
ATOM 7940 O O . ASP B 1 419 ? -19.875 38.406 37.312 1 95.81 419 ASP B O 1
ATOM 7944 N N . LYS B 1 420 ? -19.156 40.156 36.062 1 96.75 420 LYS B N 1
ATOM 7945 C CA . LYS B 1 420 ? -20.234 41 36.562 1 96.75 420 LYS B CA 1
ATOM 7946 C C . LYS B 1 420 ? -20.844 41.844 35.469 1 96.75 420 LYS B C 1
ATOM 7948 O O . LYS B 1 420 ? -20.156 42.219 34.5 1 96.75 420 LYS B O 1
ATOM 7953 N N . TRP B 1 421 ? -22.172 42.062 35.656 1 97.44 421 TRP B N 1
ATOM 7954 C CA . TRP B 1 421 ? -22.891 42.969 34.75 1 97.44 421 TRP B CA 1
ATOM 7955 C C . TRP B 1 421 ? -23.094 44.344 35.344 1 97.44 421 TRP B C 1
ATOM 7957 O O . TRP B 1 421 ? -23.375 44.469 36.562 1 97.44 421 TRP B O 1
ATOM 7967 N N . LEU B 1 422 ? -22.875 45.312 34.562 1 96.44 422 LEU B N 1
ATOM 7968 C CA . LEU B 1 422 ? -23.109 46.688 34.969 1 96.44 422 LEU B CA 1
ATOM 7969 C C . LEU B 1 422 ? -24.172 47.344 34.094 1 96.44 422 LEU B C 1
ATOM 7971 O O . LEU B 1 422 ? -24.312 47 32.906 1 96.44 422 LEU B O 1
ATOM 7975 N N . SER B 1 423 ? -24.844 48.312 34.656 1 95.75 423 SER B N 1
ATOM 7976 C CA . SER B 1 423 ? -25.859 49.031 33.875 1 95.75 423 SER B CA 1
ATOM 7977 C C . SER B 1 423 ? -25.219 50.094 32.969 1 95.75 423 SER B C 1
ATOM 7979 O O . SER B 1 423 ? -24.25 50.719 33.344 1 95.75 423 SER B O 1
ATOM 7981 N N . VAL B 1 424 ? -25.766 50.281 31.875 1 97.44 424 VAL B N 1
ATOM 7982 C CA . VAL B 1 424 ? -25.406 51.25 30.859 1 97.44 424 VAL B CA 1
ATOM 7983 C C . VAL B 1 424 ? -26.594 52.188 30.594 1 97.44 424 VAL B C 1
ATOM 7985 O O . VAL B 1 424 ? -27.75 51.781 30.797 1 97.44 424 VAL B O 1
ATOM 7988 N N . LYS B 1 425 ? -26.266 53.375 30.203 1 97.88 425 LYS B N 1
ATOM 7989 C CA . LYS B 1 425 ? -27.344 54.312 29.828 1 97.88 425 LYS B CA 1
ATOM 7990 C C . LYS B 1 425 ? -28.312 53.656 28.844 1 97.88 425 LYS B C 1
ATOM 7992 O O . LYS B 1 425 ? -27.875 53 27.891 1 97.88 425 LYS B O 1
ATOM 7997 N N . ALA B 1 426 ? -29.609 53.812 29.078 1 98 426 ALA B N 1
ATOM 7998 C CA . ALA B 1 426 ? -30.625 53.188 28.219 1 98 426 ALA B CA 1
ATOM 7999 C C . ALA B 1 426 ? -30.719 53.938 26.891 1 98 426 ALA B C 1
ATOM 8001 O O . ALA B 1 426 ? -30.422 55.125 26.797 1 98 426 ALA B O 1
ATOM 8002 N N . MET B 1 427 ? -31.078 53.219 25.906 1 98.12 427 MET B N 1
ATOM 8003 C CA . MET B 1 427 ? -31.391 53.812 24.625 1 98.12 427 MET B CA 1
ATOM 8004 C C . MET B 1 427 ? -32.625 54.719 24.719 1 98.12 427 MET B C 1
ATOM 8006 O O . MET B 1 427 ? -33.344 54.656 25.719 1 98.12 427 MET B O 1
ATOM 8010 N N . SER B 1 428 ? -32.812 55.469 23.672 1 97.38 428 SER B N 1
ATOM 8011 C CA . SER B 1 428 ? -33.969 56.344 23.641 1 97.38 428 SER B CA 1
ATOM 8012 C C . SER B 1 428 ? -35.25 55.531 23.328 1 97.38 428 SER B C 1
ATOM 8014 O O . SER B 1 428 ? -36.344 55.938 23.703 1 97.38 428 SER B O 1
ATOM 8016 N N . THR B 1 429 ? -35.094 54.438 22.594 1 96.75 429 THR B N 1
ATOM 8017 C CA . THR B 1 429 ? -36.219 53.656 22.125 1 96.75 429 THR B CA 1
ATOM 8018 C C . THR B 1 429 ? -36.031 52.188 22.5 1 96.75 429 THR B C 1
ATOM 8020 O O . THR B 1 429 ? -34.906 51.688 22.484 1 96.75 429 THR B O 1
ATOM 8023 N N . LYS B 1 430 ? -37.219 51.531 22.797 1 97.81 430 LYS B N 1
ATOM 8024 C CA . LYS B 1 430 ? -37.188 50.062 22.984 1 97.81 430 LYS B CA 1
ATOM 8025 C C . LYS B 1 430 ? -36.875 49.375 21.672 1 97.81 430 LYS B C 1
ATOM 8027 O O . LYS B 1 430 ? -37.375 49.781 20.609 1 97.81 430 LYS B O 1
ATOM 8032 N N . ARG B 1 431 ? -36.094 48.375 21.734 1 98.25 431 ARG B N 1
ATOM 8033 C CA . ARG B 1 431 ? -35.688 47.688 20.5 1 98.25 431 ARG B CA 1
ATOM 8034 C C . ARG B 1 431 ? -35.594 46.188 20.719 1 98.25 431 ARG B C 1
ATOM 8036 O O . ARG B 1 431 ? -34.625 45.688 21.25 1 98.25 431 ARG B O 1
ATOM 8043 N N . ILE B 1 432 ? -36.531 45.375 20.234 1 97.62 432 ILE B N 1
ATOM 8044 C CA . ILE B 1 432 ? -36.438 43.938 20.141 1 97.62 432 ILE B CA 1
ATOM 8045 C C . ILE B 1 432 ? -36 43.531 18.734 1 97.62 432 ILE B C 1
ATOM 8047 O O . ILE B 1 432 ? -36.469 44.125 17.75 1 97.62 432 ILE B O 1
ATOM 8051 N N . GLY B 1 433 ? -35.125 42.531 18.641 1 97.62 433 GLY B N 1
ATOM 8052 C CA . GLY B 1 433 ? -34.562 42.188 17.344 1 97.62 433 GLY B CA 1
ATOM 8053 C C . GLY B 1 433 ? -33.625 43.25 16.797 1 97.62 433 GLY B C 1
ATOM 8054 O O . GLY B 1 433 ? -33.656 43.531 15.602 1 97.62 433 GLY B O 1
ATOM 8055 N N . VAL B 1 434 ? -32.906 43.875 17.656 1 98 434 VAL B N 1
ATOM 8056 C CA . VAL B 1 434 ? -31.953 44.938 17.312 1 98 434 VAL B CA 1
ATOM 8057 C C . VAL B 1 434 ? -30.656 44.312 16.797 1 98 434 VAL B C 1
ATOM 8059 O O . VAL B 1 434 ? -30.219 43.281 17.297 1 98 434 VAL B O 1
ATOM 8062 N N . GLY B 1 435 ? -30.062 44.906 15.758 1 97.75 435 GLY B N 1
ATOM 8063 C CA . GLY B 1 435 ? -28.719 44.594 15.336 1 97.75 435 GLY B CA 1
ATOM 8064 C C . GLY B 1 435 ? -27.656 45.5 15.945 1 97.75 435 GLY B C 1
ATOM 8065 O O . GLY B 1 435 ? -27.906 46.688 16.141 1 97.75 435 GLY B O 1
ATOM 8066 N N . VAL B 1 436 ? -26.516 44.875 16.188 1 98.44 436 VAL B N 1
ATOM 8067 C CA . VAL B 1 436 ? -25.484 45.656 16.844 1 98.44 436 VAL B CA 1
ATOM 8068 C C . VAL B 1 436 ? -24.156 45.469 16.125 1 98.44 436 VAL B C 1
ATOM 8070 O O . VAL B 1 436 ? -23.812 44.344 15.703 1 98.44 436 VAL B O 1
ATOM 8073 N N . ALA B 1 437 ? -23.453 46.5 15.945 1 98.12 437 ALA B N 1
ATOM 8074 C CA . ALA B 1 437 ? -22.109 46.5 15.406 1 98.12 437 ALA B CA 1
ATOM 8075 C C . ALA B 1 437 ? -21.234 47.531 16.078 1 98.12 437 ALA B C 1
ATOM 8077 O O . ALA B 1 437 ? -21.734 48.5 16.656 1 98.12 437 ALA B O 1
ATOM 8078 N N . VAL B 1 438 ? -20.016 47.281 16.062 1 97.44 438 VAL B N 1
ATOM 8079 C CA . VAL B 1 438 ? -19.078 48.219 16.703 1 97.44 438 VAL B CA 1
ATOM 8080 C C . VAL B 1 438 ? -18.031 48.688 15.68 1 97.44 438 VAL B C 1
ATOM 8082 O O . VAL B 1 438 ? -17.438 47.875 14.977 1 97.44 438 VAL B O 1
ATOM 8085 N N . VAL B 1 439 ? -17.906 50 15.523 1 96.94 439 VAL B N 1
ATOM 8086 C CA . VAL B 1 439 ? -16.891 50.625 14.688 1 96.94 439 VAL B CA 1
ATOM 8087 C C . VAL B 1 439 ? -16.141 51.688 15.484 1 96.94 439 VAL B C 1
ATOM 8089 O O . VAL B 1 439 ? -16.75 52.594 16.031 1 96.94 439 VAL B O 1
ATOM 8092 N N . ASN B 1 440 ? -14.836 51.531 15.609 1 94.94 440 ASN B N 1
ATOM 8093 C CA . ASN B 1 440 ? -13.977 52.5 16.312 1 94.94 440 ASN B CA 1
ATOM 8094 C C . ASN B 1 440 ? -14.461 52.719 17.75 1 94.94 440 ASN B C 1
ATOM 8096 O O . ASN B 1 440 ? -14.586 53.875 18.172 1 94.94 440 ASN B O 1
ATOM 8100 N N . ARG B 1 441 ? -14.844 51.688 18.391 1 96.12 441 ARG B N 1
ATOM 8101 C CA . ARG B 1 441 ? -15.219 51.656 19.797 1 96.12 441 ARG B CA 1
ATOM 8102 C C . ARG B 1 441 ? -16.562 52.344 20.016 1 96.12 441 ARG B C 1
ATOM 8104 O O . ARG B 1 441 ? -16.875 52.781 21.125 1 96.12 441 ARG B O 1
ATOM 8111 N N . LEU B 1 442 ? -17.234 52.531 18.906 1 97.81 442 LEU B N 1
ATOM 8112 C CA . LEU B 1 442 ? -18.625 53.031 18.984 1 97.81 442 LEU B CA 1
ATOM 8113 C C . LEU B 1 442 ? -19.594 51.906 18.656 1 97.81 442 LEU B C 1
ATOM 8115 O O . LEU B 1 442 ? -19.375 51.125 17.719 1 97.81 442 LEU B O 1
ATOM 8119 N N . LEU B 1 443 ? -20.578 51.812 19.484 1 98.38 443 LEU B N 1
ATOM 8120 C CA . LEU B 1 443 ? -21.578 50.75 19.297 1 98.38 443 LEU B CA 1
ATOM 8121 C C . LEU B 1 443 ? -22.828 51.312 18.641 1 98.38 443 LEU B C 1
ATOM 8123 O O . LEU B 1 443 ? -23.359 52.344 19.078 1 98.38 443 LEU B O 1
ATOM 8127 N N . TYR B 1 444 ? -23.297 50.688 17.594 1 98.62 444 TYR B N 1
ATOM 8128 C CA . TYR B 1 444 ? -24.484 51.094 16.844 1 98.62 444 TYR B CA 1
ATOM 8129 C C . TYR B 1 444 ? -25.625 50.094 17.047 1 98.62 444 TYR B C 1
ATOM 8131 O O . TYR B 1 444 ? -25.484 48.906 16.75 1 98.62 444 TYR B O 1
ATOM 8139 N N . ALA B 1 445 ? -26.656 50.562 17.641 1 98.69 445 ALA B N 1
ATOM 8140 C CA . ALA B 1 445 ? -27.891 49.781 17.719 1 98.69 445 ALA B CA 1
ATOM 8141 C C . ALA B 1 445 ? -28.797 50.094 16.531 1 98.69 445 ALA B C 1
ATOM 8143 O O . ALA B 1 445 ? -29.297 51.219 16.391 1 98.69 445 ALA B O 1
ATOM 8144 N N . VAL B 1 446 ? -29.094 49.125 15.719 1 98.69 446 VAL B N 1
ATOM 8145 C CA . VAL B 1 446 ? -29.688 49.312 14.398 1 98.69 446 VAL B CA 1
ATOM 8146 C C . VAL B 1 446 ? -31.078 48.688 14.352 1 98.69 446 VAL B C 1
ATOM 8148 O O . VAL B 1 446 ? -31.203 47.469 14.492 1 98.69 446 VAL B O 1
ATOM 8151 N N . GLY B 1 447 ? -32.094 49.469 14.086 1 98.5 447 GLY B N 1
ATOM 8152 C CA . GLY B 1 447 ? -33.469 49 13.859 1 98.5 447 GLY B CA 1
ATOM 8153 C C . GLY B 1 447 ? -34.062 48.344 15.086 1 98.5 447 GLY B C 1
ATOM 8154 O O . GLY B 1 447 ? -33.938 48.875 16.203 1 98.5 447 GLY B O 1
ATOM 8155 N N . GLY B 1 448 ? -34.844 47.344 14.836 1 98.06 448 GLY B N 1
ATOM 8156 C CA . GLY B 1 448 ? -35.594 46.656 15.898 1 98.06 448 GLY B CA 1
ATOM 8157 C C . GLY B 1 448 ? -37.062 46.969 15.883 1 98.06 448 GLY B C 1
ATOM 8158 O O . GLY B 1 448 ? -37.594 47.5 14.891 1 98.06 448 GLY B O 1
ATOM 8159 N N . PHE B 1 449 ? -37.688 46.469 16.859 1 97.5 449 PHE B N 1
ATOM 8160 C CA . PHE B 1 449 ? -39.125 46.625 17.078 1 97.5 449 PHE B CA 1
ATOM 8161 C C . PHE B 1 449 ? -39.406 47.156 18.469 1 97.5 449 PHE B C 1
ATOM 8163 O O . PHE B 1 449 ? -38.875 46.688 19.453 1 97.5 449 PHE B O 1
ATOM 8170 N N . ASP B 1 450 ? -40.219 48.156 18.562 1 96 450 ASP B N 1
ATOM 8171 C CA . ASP B 1 450 ? -40.438 48.812 19.844 1 96 450 ASP B CA 1
ATOM 8172 C C . ASP B 1 450 ? -41.719 48.312 20.5 1 96 450 ASP B C 1
ATOM 8174 O O . ASP B 1 450 ? -42.125 48.844 21.531 1 96 450 ASP B O 1
ATOM 8178 N N . GLY B 1 451 ? -42.375 47.375 19.906 1 92.44 451 GLY B N 1
ATOM 8179 C CA . GLY B 1 451 ? -43.656 46.906 20.406 1 92.44 451 GLY B CA 1
ATOM 8180 C C . GLY B 1 451 ? -44.844 47.344 19.562 1 92.44 451 GLY B C 1
ATOM 8181 O O . GLY B 1 451 ? -45.875 46.688 19.562 1 92.44 451 GLY B O 1
ATOM 8182 N N . THR B 1 452 ? -44.625 48.438 18.922 1 94 452 THR B N 1
ATOM 8183 C CA . THR B 1 452 ? -45.688 49 18.078 1 94 452 THR B CA 1
ATOM 8184 C C . THR B 1 452 ? -45.219 49.125 16.641 1 94 452 THR B C 1
ATOM 8186 O O . THR B 1 452 ? -45.938 48.719 15.711 1 94 452 THR B O 1
ATOM 8189 N N . ASN B 1 453 ? -44.062 49.625 16.484 1 94.38 453 ASN B N 1
ATOM 8190 C CA . ASN B 1 453 ? -43.531 49.875 15.148 1 94.38 453 ASN B CA 1
ATOM 8191 C C . ASN B 1 453 ? -42.188 49.219 14.922 1 94.38 453 ASN B C 1
ATOM 8193 O O . ASN B 1 453 ? -41.375 49.125 15.852 1 94.38 453 ASN B O 1
ATOM 8197 N N . ARG B 1 454 ? -42.031 48.812 13.648 1 96.69 454 ARG B N 1
ATOM 8198 C CA . ARG B 1 454 ? -40.656 48.469 13.219 1 96.69 454 ARG B CA 1
ATOM 8199 C C . ARG B 1 454 ? -39.844 49.719 13 1 96.69 454 ARG B C 1
ATOM 8201 O O . ARG B 1 454 ? -40.344 50.719 12.492 1 96.69 454 ARG B O 1
ATOM 8208 N N . LEU B 1 455 ? -38.625 49.688 13.312 1 97.31 455 LEU B N 1
ATOM 8209 C CA . LEU B 1 455 ? -37.844 50.906 13.391 1 97.31 455 LEU B CA 1
ATOM 8210 C C . LEU B 1 455 ? -36.844 51 12.242 1 97.31 455 LEU B C 1
ATOM 8212 O O . LEU B 1 455 ? -36.25 50 11.852 1 97.31 455 LEU B O 1
ATOM 8216 N N . ARG B 1 456 ? -36.625 52.188 11.766 1 97 456 ARG B N 1
ATOM 8217 C CA . ARG B 1 456 ? -35.5 52.5 10.875 1 97 456 ARG B CA 1
ATOM 8218 C C . ARG B 1 456 ? -34.406 53.281 11.609 1 97 456 ARG B C 1
ATOM 8220 O O . ARG B 1 456 ? -33.344 53.531 11.055 1 97 456 ARG B O 1
ATOM 8227 N N . SER B 1 457 ? -34.688 53.688 12.82 1 97.69 457 SER B N 1
ATOM 8228 C CA . SER B 1 457 ? -33.781 54.531 13.586 1 97.69 457 SER B CA 1
ATOM 8229 C C . SER B 1 457 ? -32.562 53.75 14.039 1 97.69 457 SER B C 1
ATOM 8231 O O . SER B 1 457 ? -32.594 52.531 14.164 1 97.69 457 SER B O 1
ATOM 8233 N N . VAL B 1 458 ? -31.484 54.469 14.211 1 98.5 458 VAL B N 1
ATOM 8234 C CA . VAL B 1 458 ? -30.203 53.938 14.688 1 98.5 458 VAL B CA 1
ATOM 8235 C C . VAL B 1 458 ? -29.641 54.875 15.766 1 98.5 458 VAL B C 1
ATOM 8237 O O . VAL B 1 458 ? -29.719 56.094 15.641 1 98.5 458 VAL B O 1
ATOM 8240 N N . GLU B 1 459 ? -29.156 54.312 16.812 1 98.31 459 GLU B N 1
ATOM 8241 C CA . GLU B 1 459 ? -28.516 55.062 17.891 1 98.31 459 GLU B CA 1
ATOM 8242 C C . GLU B 1 459 ? -27.078 54.594 18.094 1 98.31 459 GLU B C 1
ATOM 8244 O O . GLU B 1 459 ? -26.766 53.406 17.984 1 98.31 459 GLU B O 1
ATOM 8249 N N . CYS B 1 460 ? -26.266 55.531 18.312 1 98.25 460 CYS B N 1
ATOM 8250 C CA . CYS B 1 460 ? -24.844 55.281 18.531 1 98.25 460 CYS B CA 1
ATOM 8251 C C . CYS B 1 460 ? -24.453 55.531 19.984 1 98.25 460 CYS B C 1
ATOM 8253 O O . CYS B 1 460 ? -24.766 56.562 20.547 1 98.25 460 CYS B O 1
ATOM 8255 N N . PHE B 1 461 ? -23.797 54.562 20.547 1 98.31 461 PHE B N 1
ATOM 8256 C CA . PHE B 1 461 ? -23.406 54.625 21.953 1 98.31 461 PHE B CA 1
ATOM 8257 C C . PHE B 1 461 ? -21.953 55.094 22.078 1 98.31 461 PHE B C 1
ATOM 8259 O O . PHE B 1 461 ? -21.062 54.562 21.406 1 98.31 461 PHE B O 1
ATOM 8266 N N . HIS B 1 462 ? -21.688 56.031 22.922 1 96.75 462 HIS B N 1
ATOM 8267 C CA . HIS B 1 462 ? -20.359 56.531 23.266 1 96.75 462 HIS B CA 1
ATOM 8268 C C . HIS B 1 462 ? -19.938 56.062 24.656 1 96.75 462 HIS B C 1
ATOM 8270 O O . HIS B 1 462 ? -20.438 56.562 25.672 1 96.75 462 HIS B O 1
ATOM 8276 N N . PRO B 1 463 ? -18.969 55.188 24.703 1 95.94 463 PRO B N 1
ATOM 8277 C CA . PRO B 1 463 ? -18.625 54.562 25.984 1 95.94 463 PRO B CA 1
ATOM 8278 C C . PRO B 1 463 ? -17.969 55.562 26.953 1 95.94 463 PRO B C 1
ATOM 8280 O O . PRO B 1 463 ? -18.016 55.344 28.172 1 95.94 463 PRO B O 1
ATOM 8283 N N . GLU B 1 464 ? -17.344 56.625 26.453 1 94.94 464 GLU B N 1
ATOM 8284 C CA . GLU B 1 464 ? -16.641 57.562 27.312 1 94.94 464 GLU B CA 1
ATOM 8285 C C . GLU B 1 464 ? -17.609 58.344 28.172 1 94.94 464 GLU B C 1
ATOM 8287 O O . GLU B 1 464 ? -17.328 58.625 29.344 1 94.94 464 GLU B O 1
ATOM 8292 N N . ASN B 1 465 ? -18.703 58.656 27.656 1 94.62 465 ASN B N 1
ATOM 8293 C CA . ASN B 1 465 ? -19.656 59.5 28.406 1 94.62 465 ASN B CA 1
ATOM 8294 C C . ASN B 1 465 ? -20.938 58.719 28.688 1 94.62 465 ASN B C 1
ATOM 8296 O O . ASN B 1 465 ? -21.875 59.281 29.297 1 94.62 465 ASN B O 1
ATOM 8300 N N . ASP B 1 466 ? -21.047 57.5 28.328 1 96.44 466 ASP B N 1
ATOM 8301 C CA . ASP B 1 466 ? -22.219 56.656 28.578 1 96.44 466 ASP B CA 1
ATOM 8302 C C . ASP B 1 466 ? -23.484 57.312 28.031 1 96.44 466 ASP B C 1
ATOM 8304 O O . ASP B 1 466 ? -24.469 57.5 28.766 1 96.44 466 ASP B O 1
ATOM 8308 N N . GLU B 1 467 ? -23.438 57.656 26.797 1 97.38 467 GLU B N 1
ATOM 8309 C CA . GLU B 1 467 ? -24.562 58.344 26.172 1 97.38 467 GLU B CA 1
ATOM 8310 C C . GLU B 1 467 ? -24.859 57.781 24.781 1 97.38 467 GLU B C 1
ATOM 8312 O O . GLU B 1 467 ? -23.969 57.25 24.125 1 97.38 467 GLU B O 1
ATOM 8317 N N . TRP B 1 468 ? -26.156 57.844 24.422 1 98.06 468 TRP B N 1
ATOM 8318 C CA . TRP B 1 468 ? -26.609 57.438 23.094 1 98.06 468 TRP B CA 1
ATOM 8319 C C . TRP B 1 468 ? -26.938 58.688 22.25 1 98.06 468 TRP B C 1
ATOM 8321 O O . TRP B 1 468 ? -27.516 59.656 22.734 1 98.06 468 TRP B O 1
ATOM 8331 N N . THR B 1 469 ? -26.547 58.656 21.047 1 97.81 469 THR B N 1
ATOM 8332 C CA . THR B 1 469 ? -26.906 59.719 20.109 1 97.81 469 THR B CA 1
ATOM 8333 C C . THR B 1 469 ? -27.547 59.125 18.859 1 97.81 469 THR B C 1
ATOM 8335 O O . THR B 1 469 ? -27.109 58.094 18.344 1 97.81 469 THR B O 1
ATOM 8338 N N . PRO B 1 470 ? -28.672 59.781 18.359 1 97.44 470 PRO B N 1
ATOM 8339 C CA . PRO B 1 470 ? -29.25 59.312 17.109 1 97.44 470 PRO B CA 1
ATOM 8340 C C . PRO B 1 470 ? -28.375 59.594 15.898 1 97.44 470 PRO B C 1
ATOM 8342 O O . PRO B 1 470 ? -27.734 60.656 15.836 1 97.44 470 PRO B O 1
ATOM 8345 N N . VAL B 1 471 ? -28.328 58.75 15.031 1 98 471 VAL B N 1
ATOM 8346 C CA . VAL B 1 471 ? -27.641 58.969 13.758 1 98 471 VAL B CA 1
ATOM 8347 C C . VAL B 1 471 ? -28.641 58.812 12.609 1 98 471 VAL B C 1
ATOM 8349 O O . VAL B 1 471 ? -29.828 58.625 12.836 1 98 471 VAL B O 1
ATOM 8352 N N . ALA B 1 472 ? -28.125 58.906 11.352 1 98.19 472 ALA B N 1
ATOM 8353 C CA . ALA B 1 472 ? -29 58.812 10.188 1 98.19 472 ALA B CA 1
ATOM 8354 C C . ALA B 1 472 ? -29.797 57.531 10.211 1 98.19 472 ALA B C 1
ATOM 8356 O O . ALA B 1 472 ? -29.25 56.469 10.5 1 98.19 472 ALA B O 1
ATOM 8357 N N . PRO B 1 473 ? -31.094 57.625 10.008 1 97.94 473 PRO B N 1
ATOM 8358 C CA . PRO B 1 473 ? -31.906 56.375 9.977 1 97.94 473 PRO B CA 1
ATOM 8359 C C . PRO B 1 473 ? -31.672 55.562 8.703 1 97.94 473 PRO B C 1
ATOM 8361 O O . PRO B 1 473 ? -31.234 56.125 7.684 1 97.94 473 PRO B O 1
ATOM 8364 N N . MET B 1 474 ? -31.922 54.344 8.805 1 98.19 474 MET B N 1
ATOM 8365 C CA . MET B 1 474 ? -31.875 53.469 7.637 1 98.19 474 MET B CA 1
ATOM 8366 C C . MET B 1 474 ? -32.875 53.906 6.578 1 98.19 474 MET B C 1
ATOM 8368 O O . MET B 1 474 ? -33.781 54.719 6.859 1 98.19 474 MET B O 1
ATOM 8372 N N . ILE B 1 475 ? -32.688 53.344 5.383 1 97 475 ILE B N 1
ATOM 8373 C CA . ILE B 1 475 ? -33.625 53.594 4.289 1 97 475 ILE B CA 1
ATOM 8374 C C . ILE B 1 475 ? -34.906 52.812 4.531 1 97 475 ILE B C 1
ATOM 8376 O O . ILE B 1 475 ? -36 53.344 4.309 1 97 475 ILE B O 1
ATOM 8380 N N . THR B 1 476 ? -34.812 51.594 5.008 1 96.06 476 THR B N 1
ATOM 8381 C CA . THR B 1 476 ? -35.906 50.688 5.266 1 96.06 476 THR B CA 1
ATOM 8382 C C . THR B 1 476 ? -35.969 50.281 6.738 1 96.06 476 THR B C 1
ATOM 8384 O O . THR B 1 476 ? -34.906 50.094 7.355 1 96.06 476 THR B O 1
ATOM 8387 N N . CYS B 1 477 ? -37.188 50.219 7.281 1 96.75 477 CYS B N 1
ATOM 8388 C CA . CYS B 1 477 ? -37.281 49.719 8.641 1 96.75 477 CYS B CA 1
ATOM 8389 C C . CYS B 1 477 ? -36.938 48.219 8.688 1 96.75 477 CYS B C 1
ATOM 8391 O O . CYS B 1 477 ? -37.312 47.469 7.785 1 96.75 477 CYS B O 1
ATOM 8393 N N . ARG B 1 478 ? -36.219 47.844 9.664 1 97.81 478 ARG B N 1
ATOM 8394 C CA . ARG B 1 478 ? -35.781 46.469 9.75 1 97.81 478 ARG B CA 1
ATOM 8395 C C . ARG B 1 478 ? -35.812 45.969 11.195 1 97.81 478 ARG B C 1
ATOM 8397 O O . ARG B 1 478 ? -35.188 46.562 12.078 1 97.81 478 ARG B O 1
ATOM 8404 N N . SER B 1 479 ? -36.469 44.906 11.461 1 97.69 479 SER B N 1
ATOM 8405 C CA . SER B 1 479 ? -36.312 44.125 12.695 1 97.69 479 SER B CA 1
ATOM 8406 C C . SER B 1 479 ? -35.719 42.75 12.406 1 97.69 479 SER B C 1
ATOM 8408 O O . SER B 1 479 ? -36.062 42.125 11.398 1 97.69 479 SER B O 1
ATOM 8410 N N . GLY B 1 480 ? -34.844 42.281 13.297 1 97.62 480 GLY B N 1
ATOM 8411 C CA . GLY B 1 480 ? -34.219 41 13.094 1 97.62 480 GLY B CA 1
ATOM 8412 C C . GLY B 1 480 ? -33.219 40.969 11.953 1 97.62 480 GLY B C 1
ATOM 8413 O O . GLY B 1 480 ? -33.031 39.938 11.305 1 97.62 480 GLY B O 1
ATOM 8414 N N . ALA B 1 481 ? -32.625 42.094 11.617 1 98.25 481 ALA B N 1
ATOM 8415 C CA . ALA B 1 481 ? -31.578 42.156 10.594 1 98.25 481 ALA B CA 1
ATOM 8416 C C . ALA B 1 481 ? -30.234 41.688 11.141 1 98.25 481 ALA B C 1
ATOM 8418 O O . ALA B 1 481 ? -29.969 41.812 12.336 1 98.25 481 ALA B O 1
ATOM 8419 N N . GLY B 1 482 ? -29.453 41.031 10.25 1 98.06 482 GLY B N 1
ATOM 8420 C CA . GLY B 1 482 ? -28.047 40.812 10.594 1 98.06 482 GLY B CA 1
ATOM 8421 C C . GLY B 1 482 ? -27.219 42.062 10.469 1 98.06 482 GLY B C 1
ATOM 8422 O O . GLY B 1 482 ? -27.266 42.75 9.445 1 98.06 482 GLY B O 1
ATOM 8423 N N . VAL B 1 483 ? -26.531 42.438 11.492 1 98.5 483 VAL B N 1
ATOM 8424 C CA . VAL B 1 483 ? -25.75 43.656 11.5 1 98.5 483 VAL B CA 1
ATOM 8425 C C . VAL B 1 483 ? -24.297 43.344 11.852 1 98.5 483 VAL B C 1
ATOM 8427 O O . VAL B 1 483 ? -24.016 42.625 12.812 1 98.5 483 VAL B O 1
ATOM 8430 N N . VAL B 1 484 ? -23.406 43.844 11.102 1 97.81 484 VAL B N 1
ATOM 8431 C CA . VAL B 1 484 ? -21.984 43.562 11.305 1 97.81 484 VAL B CA 1
ATOM 8432 C C . VAL B 1 484 ? -21.156 44.75 10.766 1 97.81 484 VAL B C 1
ATOM 8434 O O . VAL B 1 484 ? -21.625 45.5 9.914 1 97.81 484 VAL B O 1
ATOM 8437 N N . ALA B 1 485 ? -20.047 44.875 11.328 1 97.12 485 ALA B N 1
ATOM 8438 C CA . ALA B 1 485 ? -19.156 45.938 10.891 1 97.12 485 ALA B CA 1
ATOM 8439 C C . ALA B 1 485 ? -18.078 45.406 9.961 1 97.12 485 ALA B C 1
ATOM 8441 O O . ALA B 1 485 ? -17.547 44.281 10.172 1 97.12 485 ALA B O 1
ATOM 8442 N N . LEU B 1 486 ? -17.797 46.062 8.891 1 95.25 486 LEU B N 1
ATOM 8443 C CA . LEU B 1 486 ? -16.688 45.812 7.98 1 95.25 486 LEU B CA 1
ATOM 8444 C C . LEU B 1 486 ? -16.016 47.125 7.578 1 95.25 486 LEU B C 1
ATOM 8446 O O . LEU B 1 486 ? -16.656 48 6.965 1 95.25 486 LEU B O 1
ATOM 8450 N N . ASP B 1 487 ? -14.781 47.281 7.977 1 90.56 487 ASP B N 1
ATOM 8451 C CA . ASP B 1 487 ? -14.062 48.562 7.84 1 90.56 487 ASP B CA 1
ATOM 8452 C C . ASP B 1 487 ? -14.773 49.656 8.609 1 90.56 487 ASP B C 1
ATOM 8454 O O . ASP B 1 487 ? -15.062 49.531 9.797 1 90.56 487 ASP B O 1
ATOM 8458 N N . HIS B 1 488 ? -15.016 50.781 7.988 1 94 488 HIS B N 1
ATOM 8459 C CA . HIS B 1 488 ? -15.672 51.844 8.703 1 94 488 HIS B CA 1
ATOM 8460 C C . HIS B 1 488 ? -17.172 51.875 8.43 1 94 488 HIS B C 1
ATOM 8462 O O . HIS B 1 488 ? -17.875 52.812 8.773 1 94 488 HIS B O 1
ATOM 8468 N N . PHE B 1 489 ? -17.703 50.688 7.883 1 97.19 489 PHE B N 1
ATOM 8469 C CA . PHE B 1 489 ? -19.125 50.625 7.543 1 97.19 489 PHE B CA 1
ATOM 8470 C C . PHE B 1 489 ? -19.859 49.688 8.5 1 97.19 489 PHE B C 1
ATOM 8472 O O . PHE B 1 489 ? -19.281 48.688 8.977 1 97.19 489 PHE B O 1
ATOM 8479 N N . VAL B 1 490 ? -21.109 50 8.75 1 98.31 490 VAL B N 1
ATOM 8480 C CA . VAL B 1 490 ? -22.047 49.094 9.414 1 98.31 490 VAL B CA 1
ATOM 8481 C C . VAL B 1 490 ? -23.047 48.531 8.391 1 98.31 490 VAL B C 1
ATOM 8483 O O . VAL B 1 490 ? -23.766 49.312 7.738 1 98.31 490 VAL B O 1
ATOM 8486 N N . TYR B 1 491 ? -23.109 47.281 8.211 1 98.56 491 TYR B N 1
ATOM 8487 C CA . TYR B 1 491 ? -24.016 46.625 7.266 1 98.56 491 TYR B CA 1
ATOM 8488 C C . TYR B 1 491 ? -25.281 46.125 7.969 1 98.56 491 TYR B C 1
ATOM 8490 O O . TYR B 1 491 ? -25.188 45.5 9.031 1 98.56 491 TYR B O 1
ATOM 8498 N N . ALA B 1 492 ? -26.391 46.438 7.488 1 98.62 492 ALA B N 1
ATOM 8499 C CA . ALA B 1 492 ? -27.656 45.812 7.879 1 98.62 492 ALA B CA 1
ATOM 8500 C C . ALA B 1 492 ? -28.188 44.875 6.797 1 98.62 492 ALA B C 1
ATOM 8502 O O . ALA B 1 492 ? -28.547 45.344 5.703 1 98.62 492 ALA B O 1
ATOM 8503 N N . VAL B 1 493 ? -28.266 43.656 7.082 1 98.56 493 VAL B N 1
ATOM 8504 C CA . VAL B 1 493 ? -28.547 42.625 6.09 1 98.56 493 VAL B CA 1
ATOM 8505 C C . VAL B 1 493 ? -29.906 42 6.359 1 98.56 493 VAL B C 1
ATOM 8507 O O . VAL B 1 493 ? -30.141 41.406 7.418 1 98.56 493 VAL B O 1
ATOM 8510 N N . GLY B 1 494 ? -30.797 42.125 5.43 1 98.44 494 GLY B N 1
ATOM 8511 C CA . GLY B 1 494 ? -32.125 41.531 5.535 1 98.44 494 GLY B CA 1
ATOM 8512 C C . GLY B 1 494 ? -32.969 42.156 6.613 1 98.44 494 GLY B C 1
ATOM 8513 O O . GLY B 1 494 ? -33.031 43.375 6.715 1 98.44 494 GLY B O 1
ATOM 8514 N N . GLY B 1 495 ? -33.688 41.312 7.355 1 98 495 GLY B N 1
ATOM 8515 C CA . GLY B 1 495 ? -34.625 41.781 8.367 1 98 495 GLY B CA 1
ATOM 8516 C C . GLY B 1 495 ? -36.062 41.688 7.93 1 98 495 GLY B C 1
ATOM 8517 O O . GLY B 1 495 ? -36.375 41.094 6.887 1 98 495 GLY B O 1
ATOM 8518 N N . TYR B 1 496 ? -36.906 42.125 8.82 1 97.81 496 TYR B N 1
ATOM 8519 C CA . TYR B 1 496 ? -38.344 42.156 8.609 1 97.81 496 TYR B CA 1
ATOM 8520 C C . TYR B 1 496 ? -38.875 43.562 8.719 1 97.81 496 TYR B C 1
ATOM 8522 O O . TYR B 1 496 ? -38.594 44.281 9.68 1 97.81 496 TYR B O 1
ATOM 8530 N N . ASP B 1 497 ? -39.688 44 7.797 1 96 497 ASP B N 1
ATOM 8531 C CA . ASP B 1 497 ? -40.156 45.375 7.781 1 96 497 ASP B CA 1
ATOM 8532 C C . ASP B 1 497 ? -41.594 45.5 8.266 1 96 497 ASP B C 1
ATOM 8534 O O . ASP B 1 497 ? -42.188 46.562 8.227 1 96 497 ASP B O 1
ATOM 8538 N N . GLY B 1 498 ? -42.188 44.438 8.695 1 92.88 498 GLY B N 1
ATOM 8539 C CA . GLY B 1 498 ? -43.562 44.438 9.133 1 92.88 498 GLY B CA 1
ATOM 8540 C C . GLY B 1 498 ? -44.5 43.812 8.117 1 92.88 498 GLY B C 1
ATOM 8541 O O . GLY B 1 498 ? -45.625 43.406 8.469 1 92.88 498 GLY B O 1
ATOM 8542 N N . VAL B 1 499 ? -44.031 43.719 6.918 1 94 499 VAL B N 1
ATOM 8543 C CA . VAL B 1 499 ? -44.844 43.156 5.848 1 94 499 VAL B CA 1
ATOM 8544 C C . VAL B 1 499 ? -44.188 41.875 5.312 1 94 499 VAL B C 1
ATOM 8546 O O . VAL B 1 499 ? -44.844 40.844 5.191 1 94 499 VAL B O 1
ATOM 8549 N N . SER B 1 500 ? -42.969 42 5.051 1 95.19 500 SER B N 1
ATOM 8550 C CA . SER B 1 500 ? -42.25 40.844 4.496 1 95.19 500 SER B CA 1
ATOM 8551 C C . SER B 1 500 ? -40.812 40.812 4.961 1 95.19 500 SER B C 1
ATOM 8553 O O . SER B 1 500 ? -40.281 41.812 5.414 1 95.19 500 SER B O 1
ATOM 8555 N N . GLN B 1 501 ? -40.25 39.531 4.836 1 97.19 501 GLN B N 1
ATOM 8556 C CA . GLN B 1 501 ? -38.812 39.406 5.004 1 97.19 501 GLN B CA 1
ATOM 8557 C C . GLN B 1 501 ? -38.031 40.062 3.855 1 97.19 501 GLN B C 1
ATOM 8559 O O . GLN B 1 501 ? -38.5 40.031 2.707 1 97.19 501 GLN B O 1
ATOM 8564 N N . LEU B 1 502 ? -36.875 40.562 4.121 1 97.5 502 LEU B N 1
ATOM 8565 C CA . LEU B 1 502 ? -36.219 41.406 3.148 1 97.5 502 LEU B CA 1
ATOM 8566 C C . LEU B 1 502 ? -35 40.719 2.549 1 97.5 502 LEU B C 1
ATOM 8568 O O . LEU B 1 502 ? -34.312 39.969 3.248 1 97.5 502 LEU B O 1
ATOM 8572 N N . ARG B 1 503 ? -34.719 41.031 1.294 1 96.75 503 ARG B N 1
ATOM 8573 C CA . ARG B 1 503 ? -33.469 40.625 0.617 1 96.75 503 ARG B CA 1
ATOM 8574 C C . ARG B 1 503 ? -32.469 41.781 0.592 1 96.75 503 ARG B C 1
ATOM 8576 O O . ARG B 1 503 ? -31.281 41.562 0.336 1 96.75 503 ARG B O 1
ATOM 8583 N N . THR B 1 504 ? -32.969 42.969 0.873 1 97.5 504 THR B N 1
ATOM 8584 C CA . THR B 1 504 ? -32.188 44.156 0.682 1 97.5 504 THR B CA 1
ATOM 8585 C C . THR B 1 504 ? -31.109 44.281 1.773 1 97.5 504 THR B C 1
ATOM 8587 O O . THR B 1 504 ? -31.281 43.75 2.875 1 97.5 504 THR B O 1
ATOM 8590 N N . VAL B 1 505 ? -30.016 44.875 1.416 1 98.38 505 VAL B N 1
ATOM 8591 C CA . VAL B 1 505 ? -28.906 45.188 2.307 1 98.38 505 VAL B CA 1
ATOM 8592 C C . VAL B 1 505 ? -28.5 46.656 2.184 1 98.38 505 VAL B C 1
ATOM 8594 O O . VAL B 1 505 ? -28.484 47.188 1.082 1 98.38 505 VAL B O 1
ATOM 8597 N N . GLU B 1 506 ? -28.312 47.281 3.238 1 97.81 506 GLU B N 1
ATOM 8598 C CA . GLU B 1 506 ? -27.812 48.656 3.246 1 97.81 506 GLU B CA 1
ATOM 8599 C C . GLU B 1 506 ? -26.625 48.812 4.207 1 97.81 506 GLU B C 1
ATOM 8601 O O . GLU B 1 506 ? -26.469 48.031 5.129 1 97.81 506 GLU B O 1
ATOM 8606 N N . ARG B 1 507 ? -25.828 49.719 3.971 1 98.12 507 ARG B N 1
ATOM 8607 C CA . ARG B 1 507 ? -24.672 49.969 4.844 1 98.12 507 ARG B CA 1
ATOM 8608 C C . ARG B 1 507 ? -24.594 51.438 5.254 1 98.12 507 ARG B C 1
ATOM 8610 O O . ARG B 1 507 ? -25 52.312 4.496 1 98.12 507 ARG B O 1
ATOM 8617 N N . TYR B 1 508 ? -24.172 51.625 6.398 1 98.38 508 TYR B N 1
ATOM 8618 C CA . TYR B 1 508 ? -24.016 52.938 7.008 1 98.38 508 TYR B CA 1
ATOM 8619 C C . TYR B 1 508 ? -22.562 53.406 6.977 1 98.38 508 TYR B C 1
ATOM 8621 O O . TYR B 1 508 ? -21.672 52.688 7.465 1 98.38 508 TYR B O 1
ATOM 8629 N N . ASP B 1 509 ? -22.281 54.531 6.367 1 97.81 509 ASP B N 1
ATOM 8630 C CA . ASP B 1 509 ? -20.969 55.156 6.406 1 97.81 509 ASP B CA 1
ATOM 8631 C C . ASP B 1 509 ? -20.797 55.969 7.684 1 97.81 509 ASP B C 1
ATOM 8633 O O . ASP B 1 509 ? -21.359 57.062 7.812 1 97.81 509 ASP B O 1
ATOM 8637 N N . THR B 1 510 ? -20 55.469 8.57 1 96.31 510 THR B N 1
ATOM 8638 C CA . THR B 1 510 ? -19.859 56.125 9.883 1 96.31 510 THR B CA 1
ATOM 8639 C C . THR B 1 510 ? -19.156 57.469 9.766 1 96.31 510 THR B C 1
ATOM 8641 O O . THR B 1 510 ? -19.234 58.281 10.672 1 96.31 510 THR B O 1
ATOM 8644 N N . GLU B 1 511 ? -18.5 57.719 8.734 1 95 511 GLU B N 1
ATOM 8645 C CA . GLU B 1 511 ? -17.797 58.969 8.531 1 95 511 GLU B CA 1
ATOM 8646 C C . GLU B 1 511 ? -18.719 60.031 7.902 1 95 511 GLU B C 1
ATOM 8648 O O . GLU B 1 511 ? -18.625 61.219 8.234 1 95 511 GLU B O 1
ATOM 8653 N N . LYS B 1 512 ? -19.641 59.562 7.086 1 96.75 512 LYS B N 1
ATOM 8654 C CA . LYS B 1 512 ? -20.5 60.5 6.363 1 96.75 512 LYS B CA 1
ATOM 8655 C C . LYS B 1 512 ? -21.891 60.562 7 1 96.75 512 LYS B C 1
ATOM 8657 O O . LYS B 1 512 ? -22.688 61.438 6.668 1 96.75 512 LYS B O 1
ATOM 8662 N N . ASN B 1 513 ? -22.172 59.719 7.902 1 97.38 513 ASN B N 1
ATOM 8663 C CA . ASN B 1 513 ? -23.484 59.625 8.547 1 97.38 513 ASN B CA 1
ATOM 8664 C C . ASN B 1 513 ? -24.609 59.469 7.52 1 97.38 513 ASN B C 1
ATOM 8666 O O . ASN B 1 513 ? -25.578 60.219 7.531 1 97.38 513 ASN B O 1
ATOM 8670 N N . GLU B 1 514 ? -24.391 58.531 6.625 1 97.69 514 GLU B N 1
ATOM 8671 C CA . GLU B 1 514 ? -25.359 58.25 5.566 1 97.69 514 GLU B CA 1
ATOM 8672 C C . GLU B 1 514 ? -25.469 56.75 5.309 1 97.69 514 GLU B C 1
ATOM 8674 O O . GLU B 1 514 ? -24.516 56 5.48 1 97.69 514 GLU B O 1
ATOM 8679 N N . TRP B 1 515 ? -26.734 56.344 4.938 1 98.12 515 TRP B N 1
ATOM 8680 C CA . TRP B 1 515 ? -26.984 54.969 4.531 1 98.12 515 TRP B CA 1
ATOM 8681 C C . TRP B 1 515 ? -27.031 54.844 3.012 1 98.12 515 TRP B C 1
ATOM 8683 O O . TRP B 1 515 ? -27.516 55.75 2.326 1 98.12 515 TRP B O 1
ATOM 8693 N N . GLN B 1 516 ? -26.484 53.781 2.506 1 97.56 516 GLN B N 1
ATOM 8694 C CA . GLN B 1 516 ? -26.562 53.469 1.082 1 97.56 516 GLN B CA 1
ATOM 8695 C C . GLN B 1 516 ? -26.953 52.031 0.858 1 97.56 516 GLN B C 1
ATOM 8697 O O . GLN B 1 516 ? -26.656 51.156 1.693 1 97.56 516 GLN B O 1
ATOM 8702 N N . THR B 1 517 ? -27.641 51.781 -0.25 1 97.19 517 THR B N 1
ATOM 8703 C CA . THR B 1 517 ? -28.016 50.406 -0.581 1 97.19 517 THR B CA 1
ATOM 8704 C C . THR B 1 517 ? -26.891 49.719 -1.336 1 97.19 517 THR B C 1
ATOM 8706 O O . THR B 1 517 ? -26.172 50.344 -2.109 1 97.19 517 THR B O 1
ATOM 8709 N N . VAL B 1 518 ? -26.766 48.469 -1.108 1 97.62 518 VAL B N 1
ATOM 8710 C CA . VAL B 1 518 ? -25.875 47.594 -1.891 1 97.62 518 VAL B CA 1
ATOM 8711 C C . VAL B 1 518 ? -26.688 46.469 -2.498 1 97.62 518 VAL B C 1
ATOM 8713 O O . VAL B 1 518 ? -27.906 46.406 -2.369 1 97.62 518 VAL B O 1
ATOM 8716 N N . SER B 1 519 ? -25.984 45.562 -3.199 1 97.81 519 SER B N 1
ATOM 8717 C CA . SER B 1 519 ? -26.656 44.438 -3.875 1 97.81 519 SER B CA 1
ATOM 8718 C C . SER B 1 519 ? -27.484 43.625 -2.893 1 97.81 519 SER B C 1
ATOM 8720 O O . SER B 1 519 ? -27.078 43.406 -1.75 1 97.81 519 SER B O 1
ATOM 8722 N N . GLU B 1 520 ? -28.641 43.125 -3.352 1 97.44 520 GLU B N 1
ATOM 8723 C CA . GLU B 1 520 ? -29.547 42.312 -2.518 1 97.44 520 GLU B CA 1
ATOM 8724 C C . GLU B 1 520 ? -29.094 40.875 -2.443 1 97.44 520 GLU B C 1
ATOM 8726 O O . GLU B 1 520 ? -28.438 40.375 -3.359 1 97.44 520 GLU B O 1
ATOM 8731 N N . MET B 1 521 ? -29.422 40.25 -1.381 1 97.56 521 MET B N 1
ATOM 8732 C CA . MET B 1 521 ? -29.172 38.844 -1.24 1 97.56 521 MET B CA 1
ATOM 8733 C C . MET B 1 521 ? -30 38.031 -2.246 1 97.56 521 MET B C 1
ATOM 8735 O O . MET B 1 521 ? -30.922 38.562 -2.871 1 97.56 521 MET B O 1
ATOM 8739 N N . ASN B 1 522 ? -29.672 36.812 -2.432 1 96.19 522 ASN B N 1
ATOM 8740 C CA . ASN B 1 522 ? -30.438 35.906 -3.295 1 96.19 522 ASN B CA 1
ATOM 8741 C C . ASN B 1 522 ? -31.781 35.531 -2.662 1 96.19 522 ASN B C 1
ATOM 8743 O O . ASN B 1 522 ? -32.75 35.281 -3.369 1 96.19 522 ASN B O 1
ATOM 8747 N N . SER B 1 523 ? -31.812 35.375 -1.326 1 95.5 523 SER B N 1
ATOM 8748 C CA . SER B 1 523 ? -33.031 35.031 -0.593 1 95.5 523 SER B CA 1
ATOM 8749 C C . SER B 1 523 ? -33.344 36.031 0.499 1 95.5 523 SER B C 1
ATOM 8751 O O . SER B 1 523 ? -32.438 36.562 1.146 1 95.5 523 SER B O 1
ATOM 8753 N N . PRO B 1 524 ? -34.688 36.312 0.66 1 97.19 524 PRO B N 1
ATOM 8754 C CA . PRO B 1 524 ? -35 37.125 1.835 1 97.19 524 PRO B CA 1
ATOM 8755 C C . PRO B 1 524 ? -34.719 36.406 3.148 1 97.19 524 PRO B C 1
ATOM 8757 O O . PRO B 1 524 ? -34.906 35.188 3.24 1 97.19 524 PRO B O 1
ATOM 8760 N N . ARG B 1 525 ? -34.219 37.094 4.137 1 98 525 ARG B N 1
ATOM 8761 C CA . ARG B 1 525 ? -33.875 36.5 5.406 1 98 525 ARG B CA 1
ATOM 8762 C C . ARG B 1 525 ? -34.188 37.406 6.578 1 98 525 ARG B C 1
ATOM 8764 O O . ARG B 1 525 ? -33.844 38.594 6.566 1 98 525 ARG B O 1
ATOM 8771 N N . SER B 1 526 ? -34.812 36.938 7.559 1 97.81 526 SER B N 1
ATOM 8772 C CA . SER B 1 526 ? -34.938 37.594 8.859 1 97.81 526 SER B CA 1
ATOM 8773 C C . SER B 1 526 ? -34.375 36.719 9.969 1 97.81 526 SER B C 1
ATOM 8775 O O . SER B 1 526 ? -34.312 35.5 9.82 1 97.81 526 SER B O 1
ATOM 8777 N N . ALA B 1 527 ? -33.906 37.344 11.078 1 97.81 527 ALA B N 1
ATOM 8778 C CA . ALA B 1 527 ? -33.312 36.625 12.211 1 97.81 527 ALA B CA 1
ATOM 8779 C C . ALA B 1 527 ? -32.156 35.75 11.766 1 97.81 527 ALA B C 1
ATOM 8781 O O . ALA B 1 527 ? -32.094 34.594 12.164 1 97.81 527 ALA B O 1
ATOM 8782 N N . LEU B 1 528 ? -31.312 36.281 10.82 1 97.94 528 LEU B N 1
ATOM 8783 C CA . LEU B 1 528 ? -30.141 35.594 10.297 1 97.94 528 LEU B CA 1
ATOM 8784 C C . LEU B 1 528 ? -28.906 35.906 11.133 1 97.94 528 LEU B C 1
ATOM 8786 O O . LEU B 1 528 ? -28.906 36.875 11.906 1 97.94 528 LEU B O 1
ATOM 8790 N N . GLY B 1 529 ? -27.906 35.031 11.023 1 96.75 529 GLY B N 1
ATOM 8791 C CA . GLY B 1 529 ? -26.578 35.344 11.516 1 96.75 529 GLY B CA 1
ATOM 8792 C C . GLY B 1 529 ? -25.688 35.969 10.461 1 96.75 529 GLY B C 1
ATOM 8793 O O . GLY B 1 529 ? -25.812 35.656 9.273 1 96.75 529 GLY B O 1
ATOM 8794 N N . VAL B 1 530 ? -24.812 36.875 10.859 1 97.5 530 VAL B N 1
ATOM 8795 C CA . VAL B 1 530 ? -23.859 37.469 9.938 1 97.5 530 VAL B CA 1
ATOM 8796 C C . VAL B 1 530 ? -22.469 37.469 10.562 1 97.5 530 VAL B C 1
ATOM 8798 O O . VAL B 1 530 ? -22.328 37.562 11.789 1 97.5 530 VAL B O 1
ATOM 8801 N N . ALA B 1 531 ? -21.531 37.312 9.758 1 95.81 531 ALA B N 1
ATOM 8802 C CA . ALA B 1 531 ? -20.141 37.281 10.188 1 95.81 531 ALA B CA 1
ATOM 8803 C C . ALA B 1 531 ? -19.234 37.875 9.117 1 95.81 531 ALA B C 1
ATOM 8805 O O . ALA B 1 531 ? -19.609 37.938 7.945 1 95.81 531 ALA B O 1
ATOM 8806 N N . VAL B 1 532 ? -18.141 38.375 9.523 1 94.81 532 VAL B N 1
ATOM 8807 C CA . VAL B 1 532 ? -17.141 38.875 8.594 1 94.81 532 VAL B CA 1
ATOM 8808 C C . VAL B 1 532 ? -15.867 38.062 8.688 1 94.81 532 VAL B C 1
ATOM 8810 O O . VAL B 1 532 ? -15.328 37.875 9.773 1 94.81 532 VAL B O 1
ATOM 8813 N N . LEU B 1 533 ? -15.531 37.594 7.582 1 90.31 533 LEU B N 1
ATOM 8814 C CA . LEU B 1 533 ? -14.305 36.812 7.473 1 90.31 533 LEU B CA 1
ATOM 8815 C C . LEU B 1 533 ? -13.547 37.156 6.195 1 90.31 533 LEU B C 1
ATOM 8817 O O . LEU B 1 533 ? -14.117 37.156 5.105 1 90.31 533 LEU B O 1
ATOM 8821 N N . ASP B 1 534 ? -12.289 37.562 6.293 1 87.88 534 ASP B N 1
ATOM 8822 C CA . ASP B 1 534 ? -11.391 37.875 5.18 1 87.88 534 ASP B CA 1
ATOM 8823 C C . ASP B 1 534 ? -11.977 38.969 4.301 1 87.88 534 ASP B C 1
ATOM 8825 O O . ASP B 1 534 ? -12 38.844 3.072 1 87.88 534 ASP B O 1
ATOM 8829 N N . GLY B 1 535 ? -12.586 39.875 4.945 1 91 535 GLY B N 1
ATOM 8830 C CA . GLY B 1 535 ? -13.07 41.062 4.242 1 91 535 GLY B CA 1
ATOM 8831 C C . GLY B 1 535 ? -14.391 40.812 3.529 1 91 535 GLY B C 1
ATOM 8832 O O . GLY B 1 535 ? -14.828 41.656 2.742 1 91 535 GLY B O 1
ATOM 8833 N N . LYS B 1 536 ? -14.977 39.719 3.805 1 95.25 536 LYS B N 1
ATOM 8834 C CA . LYS B 1 536 ? -16.266 39.406 3.182 1 95.25 536 LYS B CA 1
ATOM 8835 C C . LYS B 1 536 ? -17.344 39.156 4.234 1 95.25 536 LYS B C 1
ATOM 8837 O O . LYS B 1 536 ? -17.031 38.844 5.387 1 95.25 536 LYS B O 1
ATOM 8842 N N . LEU B 1 537 ? -18.594 39.344 3.783 1 96.88 537 LEU B N 1
ATOM 8843 C CA . LEU B 1 537 ? -19.719 39.156 4.688 1 96.88 537 LEU B CA 1
ATOM 8844 C C . LEU B 1 537 ? -20.375 37.781 4.445 1 96.88 537 LEU B C 1
ATOM 8846 O O . LEU B 1 537 ? -20.594 37.406 3.297 1 96.88 537 LEU B O 1
ATOM 8850 N N . TYR B 1 538 ? -20.656 37.125 5.488 1 97.06 538 TYR B N 1
ATOM 8851 C CA . TYR B 1 538 ? -21.375 35.844 5.434 1 97.06 538 TYR B CA 1
ATOM 8852 C C . TYR B 1 538 ? -22.766 36 6.043 1 97.06 538 TYR B C 1
ATOM 8854 O O . TYR B 1 538 ? -22.906 36.406 7.195 1 97.06 538 TYR B O 1
ATOM 8862 N N . ALA B 1 539 ? -23.766 35.75 5.328 1 98.06 539 ALA B N 1
ATOM 8863 C CA . ALA B 1 539 ? -25.125 35.656 5.836 1 98.06 539 ALA B CA 1
ATOM 8864 C C . ALA B 1 539 ? -25.516 34.188 6.074 1 98.06 539 ALA B C 1
ATOM 8866 O O . ALA B 1 539 ? -25.5 33.375 5.145 1 98.06 539 ALA B O 1
ATOM 8867 N N . LEU B 1 540 ? -25.859 33.875 7.25 1 97.69 540 LEU B N 1
ATOM 8868 C CA . LEU B 1 540 ? -26.094 32.5 7.633 1 97.69 540 LEU B CA 1
ATOM 8869 C C . LEU B 1 540 ? -27.547 32.281 8.031 1 97.69 540 LEU B C 1
ATOM 8871 O O . LEU B 1 540 ? -28.047 32.906 8.961 1 97.69 540 LEU B O 1
ATOM 8875 N N . GLY B 1 541 ? -28.172 31.391 7.395 1 97.62 541 GLY B N 1
ATOM 8876 C CA . GLY B 1 541 ? -29.516 30.969 7.758 1 97.62 541 GLY B CA 1
ATOM 8877 C C . GLY B 1 541 ? -30.531 32.094 7.703 1 97.62 541 GLY B C 1
ATOM 8878 O O . GLY B 1 541 ? -30.469 32.969 6.816 1 97.62 541 GLY B O 1
ATOM 8879 N N . GLY B 1 542 ? -31.547 31.984 8.641 1 97.69 542 GLY B N 1
ATOM 8880 C CA . GLY B 1 542 ? -32.625 32.938 8.672 1 97.69 542 GLY B CA 1
ATOM 8881 C C . GLY B 1 542 ? -33.969 32.375 8.211 1 97.69 542 GLY B C 1
ATOM 8882 O O . GLY B 1 542 ? -34.062 31.172 7.914 1 97.69 542 GLY B O 1
ATOM 8883 N N . TYR B 1 543 ? -34.938 33.219 8.359 1 97.44 543 TYR B N 1
ATOM 8884 C CA . TYR B 1 543 ? -36.281 32.875 7.93 1 97.44 543 TYR B CA 1
ATOM 8885 C C . TYR B 1 543 ? -36.688 33.688 6.715 1 97.44 543 TYR B C 1
ATOM 8887 O O . TYR B 1 543 ? -36.531 34.906 6.707 1 97.44 543 TYR B O 1
ATOM 8895 N N . ASP B 1 544 ? -37.188 33.094 5.695 1 96.5 544 ASP B N 1
ATOM 8896 C CA . ASP B 1 544 ? -37.469 33.781 4.453 1 96.5 544 ASP B CA 1
ATOM 8897 C C . ASP B 1 544 ? -38.969 34.094 4.332 1 96.5 544 ASP B C 1
ATOM 8899 O O . ASP B 1 544 ? -39.406 34.656 3.32 1 96.5 544 ASP B O 1
ATOM 8903 N N . GLY B 1 545 ? -39.75 33.719 5.324 1 94.88 545 GLY B N 1
ATOM 8904 C CA . GLY B 1 545 ? -41.188 33.906 5.277 1 94.88 545 GLY B CA 1
ATOM 8905 C C . GLY B 1 545 ? -41.969 32.625 5.066 1 94.88 545 GLY B C 1
ATOM 8906 O O . GLY B 1 545 ? -43.156 32.531 5.426 1 94.88 545 GLY B O 1
ATOM 8907 N N . THR B 1 546 ? -41.281 31.703 4.512 1 94.31 546 THR B N 1
ATOM 8908 C CA . THR B 1 546 ? -41.906 30.406 4.227 1 94.31 546 THR B CA 1
ATOM 8909 C C . THR B 1 546 ? -41.156 29.281 4.938 1 94.31 546 THR B C 1
ATOM 8911 O O . THR B 1 546 ? -41.781 28.406 5.551 1 94.31 546 THR B O 1
ATOM 8914 N N . GLU B 1 547 ? -39.875 29.344 4.887 1 94.62 547 GLU B N 1
ATOM 8915 C CA . GLU B 1 547 ? -39.094 28.281 5.5 1 94.62 547 GLU B CA 1
ATOM 8916 C C . GLU B 1 547 ? -37.875 28.844 6.195 1 94.62 547 GLU B C 1
ATOM 8918 O O . GLU B 1 547 ? -37.438 29.969 5.914 1 94.62 547 GLU B O 1
ATOM 8923 N N . PHE B 1 548 ? -37.344 27.984 7.07 1 96.38 548 PHE B N 1
ATOM 8924 C CA . PHE B 1 548 ? -36.062 28.281 7.711 1 96.38 548 PHE B CA 1
ATOM 8925 C C . PHE B 1 548 ? -34.906 27.828 6.832 1 96.38 548 PHE B C 1
ATOM 8927 O O . PHE B 1 548 ? -34.844 26.656 6.422 1 96.38 548 PHE B O 1
ATOM 8934 N N . LEU B 1 549 ? -33.969 28.703 6.582 1 96.56 549 LEU B N 1
ATOM 8935 C CA . LEU B 1 549 ? -32.938 28.453 5.605 1 96.56 549 LEU B CA 1
ATOM 8936 C C . LEU B 1 549 ? -31.688 27.875 6.281 1 96.56 549 LEU B C 1
ATOM 8938 O O . LEU B 1 549 ? -31.328 28.297 7.383 1 96.56 549 LEU B O 1
ATOM 8942 N N . ALA B 1 550 ? -31.062 26.953 5.621 1 95.81 550 ALA B N 1
ATOM 8943 C CA . ALA B 1 550 ? -29.766 26.438 6.031 1 95.81 550 ALA B CA 1
ATOM 8944 C C . ALA B 1 550 ? -28.641 27.062 5.199 1 95.81 550 ALA B C 1
ATOM 8946 O O . ALA B 1 550 ? -27.469 26.938 5.547 1 95.81 550 ALA B O 1
ATOM 8947 N N . THR B 1 551 ? -28.969 27.797 4.184 1 95.31 551 THR B N 1
ATOM 8948 C CA . THR B 1 551 ? -28.016 28.281 3.188 1 95.31 551 THR B CA 1
ATOM 8949 C C . THR B 1 551 ? -27.156 29.406 3.75 1 95.31 551 THR B C 1
ATOM 8951 O O . THR B 1 551 ? -27.594 30.125 4.652 1 95.31 551 THR B O 1
ATOM 8954 N N . VAL B 1 552 ? -25.953 29.516 3.221 1 96.12 552 VAL B N 1
ATOM 8955 C CA . VAL B 1 552 ? -25.016 30.594 3.541 1 96.12 552 VAL B CA 1
ATOM 8956 C C . VAL B 1 552 ? -24.641 31.328 2.266 1 96.12 552 VAL B C 1
ATOM 8958 O O . VAL B 1 552 ? -24.297 30.719 1.251 1 96.12 552 VAL B O 1
ATOM 8961 N N . GLU B 1 553 ? -24.703 32.656 2.297 1 96.25 553 GLU B N 1
ATOM 8962 C CA . GLU B 1 553 ? -24.297 33.438 1.15 1 96.25 553 GLU B CA 1
ATOM 8963 C C . GLU B 1 553 ? -23.203 34.438 1.539 1 96.25 553 GLU B C 1
ATOM 8965 O O . GLU B 1 553 ? -23.172 34.938 2.668 1 96.25 553 GLU B O 1
ATOM 8970 N N . ILE B 1 554 ? -22.359 34.656 0.614 1 96.62 554 ILE B N 1
ATOM 8971 C CA . ILE B 1 554 ? -21.188 35.5 0.835 1 96.62 554 ILE B CA 1
ATOM 8972 C C . ILE B 1 554 ? -21.297 36.781 -0.007 1 96.62 554 ILE B C 1
ATOM 8974 O O . ILE B 1 554 ? -21.641 36.719 -1.188 1 96.62 554 ILE B O 1
ATOM 8978 N N . TYR B 1 555 ? -21.047 37.875 0.62 1 97.75 555 TYR B N 1
ATOM 8979 C CA . TYR B 1 555 ? -21 39.156 -0.068 1 97.75 555 TYR B CA 1
ATOM 8980 C C . TYR B 1 555 ? -19.562 39.656 -0.208 1 97.75 555 TYR B C 1
ATOM 8982 O O . TYR B 1 555 ? -18.844 39.75 0.782 1 97.75 555 TYR B O 1
ATOM 8990 N N . ASP B 1 556 ? -19.219 40 -1.38 1 96.75 556 ASP B N 1
ATOM 8991 C CA . ASP B 1 556 ? -17.922 40.594 -1.671 1 96.75 556 ASP B CA 1
ATOM 8992 C C . ASP B 1 556 ? -18.062 42.094 -1.948 1 96.75 556 ASP B C 1
ATOM 8994 O O . ASP B 1 556 ? -18.547 42.469 -3.01 1 96.75 556 ASP B O 1
ATOM 8998 N N . PRO B 1 557 ? -17.562 42.844 -1.012 1 95.88 557 PRO B N 1
ATOM 8999 C CA . PRO B 1 557 ? -17.688 44.312 -1.192 1 95.88 557 PRO B CA 1
ATOM 9000 C C . PRO B 1 557 ? -16.938 44.812 -2.422 1 95.88 557 PRO B C 1
ATOM 9002 O O . PRO B 1 557 ? -17.312 45.844 -2.982 1 95.88 557 PRO B O 1
ATOM 9005 N N . ALA B 1 558 ? -15.977 44.156 -2.863 1 95.75 558 ALA B N 1
ATOM 9006 C CA . ALA B 1 558 ? -15.211 44.562 -4.027 1 95.75 558 ALA B CA 1
ATOM 9007 C C . ALA B 1 558 ? -16.031 44.438 -5.309 1 95.75 558 ALA B C 1
ATOM 9009 O O . ALA B 1 558 ? -15.945 45.312 -6.191 1 95.75 558 ALA B O 1
ATOM 9010 N N . THR B 1 559 ? -16.844 43.469 -5.426 1 96.44 559 THR B N 1
ATOM 9011 C CA . THR B 1 559 ? -17.641 43.25 -6.629 1 96.44 559 THR B CA 1
ATOM 9012 C C . THR B 1 559 ? -19.094 43.594 -6.402 1 96.44 559 THR B C 1
ATOM 9014 O O . THR B 1 559 ? -19.891 43.656 -7.348 1 96.44 559 THR B O 1
ATOM 9017 N N . ASP B 1 560 ? -19.516 43.844 -5.184 1 97.19 560 ASP B N 1
ATOM 9018 C CA . ASP B 1 560 ? -20.891 44.094 -4.785 1 97.19 560 ASP B CA 1
ATOM 9019 C C . ASP B 1 560 ? -21.812 42.969 -5.25 1 97.19 560 ASP B C 1
ATOM 9021 O O . ASP B 1 560 ? -22.828 43.25 -5.902 1 97.19 560 ASP B O 1
ATOM 9025 N N . LYS B 1 561 ? -21.359 41.781 -4.953 1 97.12 561 LYS B N 1
ATOM 9026 C CA . LYS B 1 561 ? -22.141 40.594 -5.363 1 97.12 561 LYS B CA 1
ATOM 9027 C C . LYS B 1 561 ? -22.281 39.594 -4.219 1 97.12 561 LYS B C 1
ATOM 9029 O O . LYS B 1 561 ? -21.375 39.469 -3.395 1 97.12 561 LYS B O 1
ATOM 9034 N N . TRP B 1 562 ? -23.5 38.938 -4.168 1 97.25 562 TRP B N 1
ATOM 9035 C CA . TRP B 1 562 ? -23.75 37.844 -3.252 1 97.25 562 TRP B CA 1
ATOM 9036 C C . TRP B 1 562 ? -23.625 36.5 -3.967 1 97.25 562 TRP B C 1
ATOM 9038 O O . TRP B 1 562 ? -24.156 36.312 -5.066 1 97.25 562 TRP B O 1
ATOM 9048 N N . THR B 1 563 ? -22.906 35.594 -3.445 1 96.56 563 THR B N 1
ATOM 9049 C CA . THR B 1 563 ? -22.734 34.25 -4.016 1 96.56 563 THR B CA 1
ATOM 9050 C C . THR B 1 563 ? -23.094 33.188 -2.988 1 96.56 563 THR B C 1
ATOM 9052 O O . THR B 1 563 ? -22.75 33.312 -1.81 1 96.56 563 THR B O 1
ATOM 9055 N N . MET B 1 564 ? -23.703 32.094 -3.482 1 93.88 564 MET B N 1
ATOM 9056 C CA . MET B 1 564 ? -24 30.969 -2.598 1 93.88 564 MET B CA 1
ATOM 9057 C C . MET B 1 564 ? -22.75 30.125 -2.344 1 93.88 564 MET B C 1
ATOM 9059 O O . MET B 1 564 ? -21.938 29.953 -3.242 1 93.88 564 MET B O 1
ATOM 9063 N N . THR B 1 565 ? -22.547 29.688 -1.209 1 87.06 565 THR B N 1
ATOM 9064 C CA . THR B 1 565 ? -21.328 28.922 -0.939 1 87.06 565 THR B CA 1
ATOM 9065 C C . THR B 1 565 ? -21.672 27.578 -0.303 1 87.06 565 THR B C 1
ATOM 9067 O O . THR B 1 565 ? -21.609 26.531 -0.963 1 87.06 565 THR B O 1
ATOM 9070 N N . THR B 1 566 ? -21.953 27.469 1.054 1 90.06 566 THR B N 1
ATOM 9071 C CA . THR B 1 566 ? -22.188 26.234 1.8 1 90.06 566 THR B CA 1
ATOM 9072 C C . THR B 1 566 ? -23.562 26.25 2.471 1 90.06 566 THR B C 1
ATOM 9074 O O . THR B 1 566 ? -24.328 27.188 2.281 1 90.06 566 THR B O 1
ATOM 9077 N N . GLN B 1 567 ? -23.828 25.094 3.152 1 92.81 567 GLN B N 1
ATOM 9078 C CA . GLN B 1 567 ? -25.062 24.953 3.92 1 92.81 567 GLN B CA 1
ATOM 9079 C C . GLN B 1 567 ? -24.781 24.453 5.332 1 92.81 567 GLN B C 1
ATOM 9081 O O . GLN B 1 567 ? -23.938 23.578 5.523 1 92.81 567 GLN B O 1
ATOM 9086 N N . MET B 1 568 ? -25.453 25.203 6.234 1 93.44 568 MET B N 1
ATOM 9087 C CA . MET B 1 568 ? -25.359 24.719 7.609 1 93.44 568 MET B CA 1
ATOM 9088 C C . MET B 1 568 ? -26 23.344 7.75 1 93.44 568 MET B C 1
ATOM 9090 O O . MET B 1 568 ? -26.656 22.859 6.82 1 93.44 568 MET B O 1
ATOM 9094 N N . THR B 1 569 ? -25.828 22.781 8.945 1 90.25 569 THR B N 1
ATOM 9095 C CA . THR B 1 569 ? -26.328 21.422 9.172 1 90.25 569 THR B CA 1
ATOM 9096 C C . THR B 1 569 ? -27.844 21.391 9.148 1 90.25 569 THR B C 1
ATOM 9098 O O . THR B 1 569 ? -28.453 20.359 8.82 1 90.25 569 THR B O 1
ATOM 9101 N N . SER B 1 570 ? -28.438 22.453 9.555 1 90.94 570 SER B N 1
ATOM 9102 C CA . SER B 1 570 ? -29.891 22.562 9.516 1 90.94 570 SER B CA 1
ATOM 9103 C C . SER B 1 570 ? -30.328 24 9.297 1 90.94 570 SER B C 1
ATOM 9105 O O . SER B 1 570 ? -29.578 24.938 9.578 1 90.94 570 SER B O 1
ATOM 9107 N N . GLY B 1 571 ? -31.562 24.047 8.797 1 94.5 571 GLY B N 1
ATOM 9108 C CA . GLY B 1 571 ? -32.156 25.375 8.727 1 94.5 571 GLY B CA 1
ATOM 9109 C C . GLY B 1 571 ? -32.562 25.922 10.086 1 94.5 571 GLY B C 1
ATOM 9110 O O . GLY B 1 571 ? -33.062 25.188 10.938 1 94.5 571 GLY B O 1
ATOM 9111 N N . ARG B 1 572 ? -32.281 27.203 10.219 1 95.06 572 ARG B N 1
ATOM 9112 C CA . ARG B 1 572 ? -32.656 27.781 11.508 1 95.06 572 ARG B CA 1
ATOM 9113 C C . ARG B 1 572 ? -32.594 29.312 11.445 1 95.06 572 ARG B C 1
ATOM 9115 O O . ARG B 1 572 ? -31.984 29.875 10.539 1 95.06 572 ARG B O 1
ATOM 9122 N N . SER B 1 573 ? -33.219 29.922 12.422 1 97.12 573 SER B N 1
ATOM 9123 C CA . SER B 1 573 ? -33.188 31.375 12.633 1 97.12 573 SER B CA 1
ATOM 9124 C C . SER B 1 573 ? -32.938 31.703 14.102 1 97.12 573 SER B C 1
ATOM 9126 O O . SER B 1 573 ? -33.062 30.844 14.969 1 97.12 573 SER B O 1
ATOM 9128 N N . GLY B 1 574 ? -32.5 32.938 14.328 1 97.56 574 GLY B N 1
ATOM 9129 C CA . GLY B 1 574 ? -32.312 33.406 15.695 1 97.56 574 GLY B CA 1
ATOM 9130 C C . GLY B 1 574 ? -31.094 32.75 16.359 1 97.56 574 GLY B C 1
ATOM 9131 O O . GLY B 1 574 ? -31.078 32.594 17.578 1 97.56 574 GLY B O 1
ATOM 9132 N N . HIS B 1 575 ? -30.156 32.281 15.594 1 97.31 575 HIS B N 1
ATOM 9133 C CA . HIS B 1 575 ? -28.906 31.75 16.125 1 97.31 575 HIS B CA 1
ATOM 9134 C C . HIS B 1 575 ? -27.844 32.844 16.25 1 97.31 575 HIS B C 1
ATOM 9136 O O . HIS B 1 575 ? -27.984 33.938 15.672 1 97.31 575 HIS B O 1
ATOM 9142 N N . ALA B 1 576 ? -26.844 32.594 17.062 1 97 576 ALA B N 1
ATOM 9143 C CA . ALA B 1 576 ? -25.719 33.5 17.234 1 97 576 ALA B CA 1
ATOM 9144 C C . ALA B 1 576 ? -24.547 33.094 16.344 1 97 576 ALA B C 1
ATOM 9146 O O . ALA B 1 576 ? -24.266 31.906 16.172 1 97 576 ALA B O 1
ATOM 9147 N N . ALA B 1 577 ? -23.891 34.062 15.758 1 95.75 577 ALA B N 1
ATOM 9148 C CA . ALA B 1 577 ? -22.719 33.812 14.93 1 95.75 577 ALA B CA 1
ATOM 9149 C C . ALA B 1 577 ? -21.578 34.75 15.289 1 95.75 577 ALA B C 1
ATOM 9151 O O . ALA B 1 577 ? -21.797 35.938 15.562 1 95.75 577 ALA B O 1
ATOM 9152 N N . ALA B 1 578 ? -20.391 34.188 15.375 1 94.5 578 ALA B N 1
ATOM 9153 C CA . ALA B 1 578 ? -19.203 35 15.648 1 94.5 578 ALA B CA 1
ATOM 9154 C C . ALA B 1 578 ? -17.953 34.344 15.062 1 94.5 578 ALA B C 1
ATOM 9156 O O . ALA B 1 578 ? -17.953 33.156 14.758 1 94.5 578 ALA B O 1
ATOM 9157 N N . VAL B 1 579 ? -16.984 35.156 14.844 1 91.81 579 VAL B N 1
ATOM 9158 C CA . VAL B 1 579 ? -15.781 34.688 14.172 1 91.81 579 VAL B CA 1
ATOM 9159 C C . VAL B 1 579 ? -14.594 34.75 15.133 1 91.81 579 VAL B C 1
ATOM 9161 O O . VAL B 1 579 ? -14.508 35.656 15.961 1 91.81 579 VAL B O 1
ATOM 9164 N N . TRP B 1 580 ? -13.734 33.781 14.961 1 86.75 580 TRP B N 1
ATOM 9165 C CA . TRP B 1 580 ? -12.453 33.812 15.664 1 86.75 580 TRP B CA 1
ATOM 9166 C C . TRP B 1 580 ? -11.359 33.156 14.828 1 86.75 580 TRP B C 1
ATOM 9168 O O . TRP B 1 580 ? -11.641 32.25 14.031 1 86.75 580 TRP B O 1
ATOM 9178 N N . ILE B 1 581 ? -10.133 33.812 14.82 1 75.62 581 ILE B N 1
ATOM 9179 C CA . ILE B 1 581 ? -8.969 33.219 14.172 1 75.62 581 ILE B CA 1
ATOM 9180 C C . ILE B 1 581 ? -8.109 32.5 15.203 1 75.62 581 ILE B C 1
ATOM 9182 O O . ILE B 1 581 ? -7.434 33.125 16.016 1 75.62 581 ILE B O 1
ATOM 9186 N N . ALA B 1 582 ? -8.477 31.656 15.742 1 60.12 582 ALA B N 1
ATOM 9187 C CA . ALA B 1 582 ? -7.629 31.109 16.797 1 60.12 582 ALA B CA 1
ATOM 9188 C C . ALA B 1 582 ? -7.074 29.734 16.406 1 60.12 582 ALA B C 1
ATOM 9190 O O . ALA B 1 582 ? -7.652 29.047 15.555 1 60.12 582 ALA B O 1
ATOM 9191 N N . PRO B 1 583 ? -5.727 29.547 16.5 1 50.97 583 PRO B N 1
ATOM 9192 C CA . PRO B 1 583 ? -5.25 28.188 16.281 1 50.97 583 PRO B CA 1
ATOM 9193 C C . PRO B 1 583 ? -6.32 27.141 16.578 1 50.97 583 PRO B C 1
ATOM 9195 O O . PRO B 1 583 ? -7.016 27.219 17.594 1 50.97 583 PRO B O 1
ATOM 9198 N N . CYS B 1 584 ? -7.094 27.125 15.445 1 43.84 584 CYS B N 1
ATOM 9199 C CA . CYS B 1 584 ? -8.086 26.062 15.617 1 43.84 584 CYS B CA 1
ATOM 9200 C C . CYS B 1 584 ? -7.543 24.938 16.484 1 43.84 584 CYS B C 1
ATOM 9202 O O . CYS B 1 584 ? -6.516 24.344 16.172 1 43.84 584 CYS B O 1
ATOM 9204 N N . THR B 1 585 ? -7.32 24.859 17.609 1 40.94 585 THR B N 1
ATOM 9205 C CA . THR B 1 585 ? -7.301 23.469 18.062 1 40.94 585 THR B CA 1
ATOM 9206 C C . THR B 1 585 ? -8.125 22.578 17.125 1 40.94 585 THR B C 1
ATOM 9208 O O . THR B 1 585 ? -9.32 22.812 16.953 1 40.94 585 THR B O 1
ATOM 9211 N N . VAL B 1 586 ? -7.996 22.5 15.75 1 42.91 586 VAL B N 1
ATOM 9212 C CA . VAL B 1 586 ? -8.375 21.188 15.227 1 42.91 586 VAL B CA 1
ATOM 9213 C C . VAL B 1 586 ? -8.641 20.219 16.391 1 42.91 586 VAL B C 1
ATOM 9215 O O . VAL B 1 586 ? -7.711 19.688 16.984 1 42.91 586 VAL B O 1
ATOM 9218 N N . HIS B 1 587 ? -9.008 20.531 17.625 1 38.75 587 HIS B N 1
A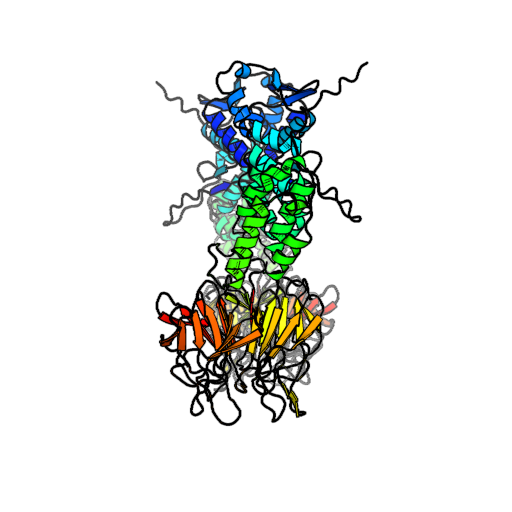TOM 9219 C CA . HIS B 1 587 ? -9.023 20.547 19.078 1 38.75 587 HIS B CA 1
ATOM 9220 C C . HIS B 1 587 ? -9.648 19.266 19.625 1 38.75 587 HIS B C 1
ATOM 9222 O O . HIS B 1 587 ? -9.109 18.656 20.562 1 38.75 587 HIS B O 1
ATOM 9228 N N . CYS B 1 588 ? -10.883 19.125 20.469 1 36.94 588 CYS B N 1
ATOM 9229 C CA . CYS B 1 588 ? -10.781 18.094 21.5 1 36.94 588 CYS B CA 1
ATOM 9230 C C . CYS B 1 588 ? -10.477 16.734 20.875 1 36.94 588 CYS B C 1
ATOM 9232 O O . CYS B 1 588 ? -10.766 16.5 19.703 1 36.94 588 CYS B O 1
ATOM 9234 N N . ASP B 1 589 ? -9.695 15.789 21.688 1 38.09 589 ASP B N 1
ATOM 9235 C CA . ASP B 1 589 ? -8.977 14.555 21.391 1 38.09 589 ASP B CA 1
ATOM 9236 C C . ASP B 1 589 ? -9.5 13.906 20.109 1 38.09 589 ASP B C 1
ATOM 9238 O O . ASP B 1 589 ? -10.555 14.289 19.594 1 38.09 589 ASP B O 1
ATOM 9242 N N . GLU B 1 590 ? -9.586 12.781 20.656 1 31.23 590 GLU B N 1
ATOM 9243 C CA . GLU B 1 590 ? -10.055 11.438 20.969 1 31.23 590 GLU B CA 1
ATOM 9244 C C . GLU B 1 590 ? -11.578 11.375 21 1 31.23 590 GLU B C 1
ATOM 9246 O O . GLU B 1 590 ? -12.156 10.398 21.484 1 31.23 590 GLU B O 1
ATOM 9251 N N . VAL B 1 591 ? -12.273 12.227 21.359 1 27.33 591 VAL B N 1
ATOM 9252 C CA . VAL B 1 591 ? -13.305 11.391 21.953 1 27.33 591 VAL B CA 1
ATOM 9253 C C . VAL B 1 591 ? -13.43 10.086 21.156 1 27.33 591 VAL B C 1
ATOM 9255 O O . VAL B 1 591 ? -13.266 10.07 19.938 1 27.33 591 VAL B O 1
ATOM 9258 N N . GLU B 1 592 ? -14.188 8.812 21.422 1 24.14 592 GLU B N 1
ATOM 9259 C CA . GLU B 1 592 ? -14.164 7.395 21.094 1 24.14 592 GLU B CA 1
ATOM 9260 C C . GLU B 1 592 ? -13.961 7.184 19.594 1 24.14 592 GLU B C 1
ATOM 9262 O O . GLU B 1 592 ? -14.57 7.875 18.781 1 24.14 592 GLU B O 1
#